Protein 2M28 (pdb70)

Solvent-accessible surface area: 5384 Å² total; per-residue (Å²): 223,144,177,42,70,161,129,23,109,85,23,8,115,111,35,8,144,69,189,59,30,130,1,43,49,55,24,26,124,112,13,7,31,87,116,120,54,111,76,87,103,31,107,80,17,78,117,101,21,170,118,38,15,90,98,52,78,28,31,2,52,61,109,4,9,32,129,54,59,74,106,99

Radius of gyration: 11.99 Å; Cα contacts (8 Å, |Δi|>4): 67; chains: 1; bounding box: 36×27×20 Å

Organism: Mus musculus (NCBI:txid10090)

Foldseek 3Di:
DDADCVVVCCQQVQLDDDPDQKHALVSCQVRVCVPVVDHDDRVVSVVVQVVQDPPPPRIHHSVSSCVVVRPD

Sequence (72 aa):
HMLGVRELRIAFREFDKDRDGRITVAELRQAAPALLGEPLEGTELDEMLREMDLNGDGTIDFDEFVMMLSTGHMLGVRELRIAFREFDKDRDGRITVAELRQAAPALLGEPLEGTELDEMLREMDLNGDGTIDFDEFVMMLSTGHMLGVRELRIAFREFDKDRDGRITVAELRQAAPALLGEPLEGTELDEMLREMDLNGDGTIDFDEFVMMLSTGHMLGVRELRIAFREFDKDRDGRITVAELRQAAPALLGEPLEGTELDEMLREMDLNGDGTIDFDEFVMMLSTGHMLGVRELRIAFREFDKDRDGRITVAELRQAAPALLGEPLEGTELDEMLREMDLNGDGTIDFDEFVMMLSTGHMLGVRELRIAFREFDKDRDGRITVAELRQAAPALLGEPLEGTELDEMLREMDLNGDGTIDFDEFVMMLSTGHMLGVRELRIAFREFDKDRDGRITVAELRQAAPALLGEPLEGTELDEMLREMDLNGDGTIDFDEFVMMLSTGHMLGVRELRIAFREFDKDRDGRITVAELRQAAPALLGEPLEGTELDEMLREMDLNGDGTIDFDEFVMMLSTGHMLGVRELRIAFREFDKDRDGRITVAELRQAAPALLGEPLEGTELDEMLREMDLNGDGTIDFDEFVMMLSTGHMLGVRELRIAFREFDKDRDGRITVAELRQAAPALLGEPLEGTELDEMLREMDLNGDGTIDFDEFVMMLSTGHMLGVRELRIAFREFDKDRDGRITVAELRQAAPALLGEPLEGTELDEMLREMDLNGDGTIDFDEFVMMLSTGHMLGVRELRIAFREFDKDRDGRITVAELRQAAPALLGEPLEGTELDEMLREMDLNGDGTIDFDEFVMMLSTGHMLGVRELRIAFREFDKDRDGRITVAELRQAAPALLGEPLEGTELDEMLREMDLNGDGTIDFDEFVMMLSTGHMLGVRELRIAFREFDKDRDGRITVAELRQAAPALLGEPLEGTELDEMLREMDLNGDGTIDFDEFVMMLSTG

Nearest PDB structures (foldseek):
  2m28-assembly1_A  TM=8.956E-01  e=2.758E-10  Mus musculus
  3ox6-assembly4_D  TM=8.435E-01  e=1.858E-05  Homo sapiens
  2k7d-assembly1_A  TM=7.863E-01  e=5.226E-05  Homo sapiens
  1hqv-assembly1_A  TM=7.745E-01  e=6.662E-03  Mus musculus
  5jjg-assembly1_A-2  TM=7.472E-01  e=5.854E-03  Mus musculus

Structure (mmCIF, N/CA/C/O backbone):
data_2M28
#
_entry.id   2M28
#
_cell.length_a   1.000
_cell.length_b   1.000
_cell.length_c   1.000
_cell.angle_alpha   90.00
_cell.angle_beta   90.00
_cell.angle_gamma   90.00
#
_symmetry.space_group_name_H-M   'P 1'
#
loop_
_entity.id
_entity.type
_entity.pdbx_description
1 polymer 'Calcium-binding protein 4'
2 non-polymer 'CALCIUM ION'
#
loop_
_atom_site.group_PDB
_atom_site.id
_atom_site.type_symbol
_atom_site.label_atom_id
_atom_site.label_alt_id
_atom_site.label_comp_id
_atom_site.label_asym_id
_atom_site.label_entity_id
_atom_site.label_seq_id
_atom_site.pdbx_PDB_ins_code
_atom_site.Cartn_x
_atom_site.Cartn_y
_atom_site.Cartn_z
_atom_site.occupancy
_atom_site.B_iso_or_equiv
_atom_site.auth_seq_id
_atom_site.auth_comp_id
_atom_site.auth_asym_id
_atom_site.auth_atom_id
_atom_site.pdbx_PDB_model_num
ATOM 1 N N . HIS A 1 100 ? 11.413 14.596 30.174 1.00 0.00 200 HIS A N 1
ATOM 2 C CA . HIS A 1 100 ? 10.908 15.973 29.959 1.00 0.00 200 HIS A CA 1
ATOM 3 C C . HIS A 1 100 ? 9.405 16.042 30.200 1.00 0.00 200 HIS A C 1
ATOM 4 O O . HIS A 1 100 ? 8.839 15.186 30.852 1.00 0.00 200 HIS A O 1
ATOM 18 N N . MET A 1 101 ? 8.786 17.061 29.670 1.00 0.00 201 MET A N 1
ATOM 19 C CA . MET A 1 101 ? 7.322 17.200 29.858 1.00 0.00 201 MET A CA 1
ATOM 20 C C . MET A 1 101 ? 6.568 16.312 28.878 1.00 0.00 201 MET A C 1
ATOM 21 O O . MET A 1 101 ? 6.743 16.416 27.681 1.00 0.00 201 MET A O 1
ATOM 35 N N . LEU A 1 102 ? 5.740 15.452 29.404 1.00 0.00 202 LEU A N 1
ATOM 36 C CA . LEU A 1 102 ? 4.969 14.550 28.518 1.00 0.00 202 LEU A CA 1
ATOM 37 C C . LEU A 1 102 ? 3.795 15.284 27.881 1.00 0.00 202 LEU A C 1
ATOM 38 O O . LEU A 1 102 ? 3.369 14.947 26.793 1.00 0.00 202 LEU A O 1
ATOM 54 N N . GLY A 1 103 ? 3.288 16.277 28.566 1.00 0.00 203 GLY A N 1
ATOM 55 C CA . GLY A 1 103 ? 2.137 17.035 27.996 1.00 0.00 203 GLY A CA 1
ATOM 56 C C . GLY A 1 103 ? 1.377 17.792 29.090 1.00 0.00 203 GLY A C 1
ATOM 57 O O . GLY A 1 103 ? 0.511 18.594 28.799 1.00 0.00 203 GLY A O 1
ATOM 61 N N . VAL A 1 104 ? 1.708 17.528 30.326 1.00 0.00 204 VAL A N 1
ATOM 62 C CA . VAL A 1 104 ? 1.001 18.236 31.423 1.00 0.00 204 VAL A CA 1
ATOM 63 C C . VAL A 1 104 ? 1.288 19.729 31.373 1.00 0.00 204 VAL A C 1
ATOM 64 O O . VAL A 1 104 ? 0.625 20.515 32.018 1.00 0.00 204 VAL A O 1
ATOM 77 N N . ARG A 1 105 ? 2.276 20.094 30.607 1.00 0.00 205 ARG A N 1
ATOM 78 C CA . ARG A 1 105 ? 2.619 21.531 30.503 1.00 0.00 205 ARG A CA 1
ATOM 79 C C . ARG A 1 105 ? 1.371 22.370 30.288 1.00 0.00 205 ARG A C 1
ATOM 80 O O . ARG A 1 105 ? 1.027 23.193 31.113 1.00 0.00 205 ARG A O 1
ATOM 101 N N . GLU A 1 106 ? 0.713 22.154 29.187 1.00 0.00 206 GLU A N 1
ATOM 102 C CA . GLU A 1 106 ? -0.511 22.939 28.917 1.00 0.00 206 GLU A CA 1
ATOM 103 C C . GLU A 1 106 ? -1.521 22.752 30.038 1.00 0.00 206 GLU A C 1
ATOM 104 O O . GLU A 1 106 ? -2.116 23.703 30.504 1.00 0.00 206 GLU A O 1
ATOM 116 N N . LEU A 1 107 ? -1.700 21.531 30.453 1.00 0.00 207 LEU A N 1
ATOM 117 C CA . LEU A 1 107 ? -2.667 21.273 31.543 1.00 0.00 207 LEU A CA 1
ATOM 118 C C . LEU A 1 107 ? -2.337 22.128 32.741 1.00 0.00 207 LEU A C 1
ATOM 119 O O . LEU A 1 107 ? -3.216 22.656 33.390 1.00 0.00 207 LEU A O 1
ATOM 135 N N . ARG A 1 108 ? -1.076 22.254 33.020 1.00 0.00 208 ARG A N 1
ATOM 136 C CA . ARG A 1 108 ? -0.691 23.071 34.172 1.00 0.00 208 ARG A CA 1
ATOM 137 C C . ARG A 1 108 ? -0.999 24.532 33.910 1.00 0.00 208 ARG A C 1
ATOM 138 O O . ARG A 1 108 ? -1.805 25.134 34.585 1.00 0.00 208 ARG A O 1
ATOM 159 N N . ILE A 1 109 ? -0.377 25.062 32.907 1.00 0.00 209 ILE A N 1
ATOM 160 C CA . ILE A 1 109 ? -0.606 26.480 32.569 1.00 0.00 209 ILE A CA 1
ATOM 161 C C . ILE A 1 109 ? -2.080 26.876 32.640 1.00 0.00 209 ILE A C 1
ATOM 162 O O . ILE A 1 109 ? -2.397 27.966 33.068 1.00 0.00 209 ILE A O 1
ATOM 178 N N . ALA A 1 110 ? -2.961 25.996 32.240 1.00 0.00 210 ALA A N 1
ATOM 179 C CA . ALA A 1 110 ? -4.403 26.363 32.296 1.00 0.00 210 ALA A CA 1
ATOM 180 C C . ALA A 1 110 ? -4.964 26.300 33.719 1.00 0.00 210 ALA A C 1
ATOM 181 O O . ALA A 1 110 ? -5.597 27.229 34.176 1.00 0.00 210 ALA A O 1
ATOM 188 N N . PHE A 1 111 ? -4.741 25.215 34.391 1.00 0.00 211 PHE A N 1
ATOM 189 C CA . PHE A 1 111 ? -5.259 25.110 35.764 1.00 0.00 211 PHE A CA 1
ATOM 190 C C . PHE A 1 111 ? -4.632 26.173 36.613 1.00 0.00 211 PHE A C 1
ATOM 191 O O . PHE A 1 111 ? -5.305 26.957 37.252 1.00 0.00 211 PHE A O 1
ATOM 208 N N . ARG A 1 112 ? -3.343 26.177 36.604 1.00 0.00 212 ARG A N 1
ATOM 209 C CA . ARG A 1 112 ? -2.615 27.169 37.395 1.00 0.00 212 ARG A CA 1
ATOM 210 C C . ARG A 1 112 ? -2.990 28.601 36.987 1.00 0.00 212 ARG A C 1
ATOM 211 O O . ARG A 1 112 ? -2.859 29.519 37.771 1.00 0.00 212 ARG A O 1
ATOM 232 N N . GLU A 1 113 ? -3.447 28.769 35.768 1.00 0.00 213 GLU A N 1
ATOM 233 C CA . GLU A 1 113 ? -3.825 30.142 35.319 1.00 0.00 213 GLU A CA 1
ATOM 234 C C . GLU A 1 113 ? -5.056 30.652 36.057 1.00 0.00 213 GLU A C 1
ATOM 235 O O . GLU A 1 113 ? -4.997 31.657 36.739 1.00 0.00 213 GLU A O 1
ATOM 247 N N . PHE A 1 114 ? -6.149 29.958 35.913 1.00 0.00 214 PHE A N 1
ATOM 248 C CA . PHE A 1 114 ? -7.381 30.404 36.606 1.00 0.00 214 PHE A CA 1
ATOM 249 C C . PHE A 1 114 ? -7.227 30.292 38.126 1.00 0.00 214 PHE A C 1
ATOM 250 O O . PHE A 1 114 ? -8.014 30.841 38.869 1.00 0.00 214 PHE A O 1
ATOM 267 N N . ASP A 1 115 ? -6.210 29.588 38.564 1.00 0.00 215 ASP A N 1
ATOM 268 C CA . ASP A 1 115 ? -6.005 29.440 40.034 1.00 0.00 215 ASP A CA 1
ATOM 269 C C . ASP A 1 115 ? -5.164 30.582 40.588 1.00 0.00 215 ASP A C 1
ATOM 270 O O . ASP A 1 115 ? -4.041 30.787 40.171 1.00 0.00 215 ASP A O 1
ATOM 279 N N . LYS A 1 116 ? -5.725 31.302 41.527 1.00 0.00 216 LYS A N 1
ATOM 280 C CA . LYS A 1 116 ? -4.986 32.437 42.133 1.00 0.00 216 LYS A CA 1
ATOM 281 C C . LYS A 1 116 ? -4.458 32.071 43.509 1.00 0.00 216 LYS A C 1
ATOM 282 O O . LYS A 1 116 ? -4.356 32.909 44.383 1.00 0.00 216 LYS A O 1
ATOM 301 N N . ASP A 1 117 ? -4.128 30.835 43.682 1.00 0.00 217 ASP A N 1
ATOM 302 C CA . ASP A 1 117 ? -3.605 30.406 45.000 1.00 0.00 217 ASP A CA 1
ATOM 303 C C . ASP A 1 117 ? -2.792 29.146 44.868 1.00 0.00 217 ASP A C 1
ATOM 304 O O . ASP A 1 117 ? -2.285 28.616 45.836 1.00 0.00 217 ASP A O 1
ATOM 313 N N . ARG A 1 118 ? -2.681 28.694 43.669 1.00 0.00 218 ARG A N 1
ATOM 314 C CA . ARG A 1 118 ? -1.902 27.462 43.416 1.00 0.00 218 ARG A CA 1
ATOM 315 C C . ARG A 1 118 ? -2.223 26.410 44.441 1.00 0.00 218 ARG A C 1
ATOM 316 O O . ARG A 1 118 ? -1.418 25.551 44.747 1.00 0.00 218 ARG A O 1
ATOM 337 N N . ASP A 1 119 ? -3.392 26.504 44.951 1.00 0.00 219 ASP A N 1
ATOM 338 C CA . ASP A 1 119 ? -3.833 25.531 45.971 1.00 0.00 219 ASP A CA 1
ATOM 339 C C . ASP A 1 119 ? -4.281 24.259 45.290 1.00 0.00 219 ASP A C 1
ATOM 340 O O . ASP A 1 119 ? -4.334 23.206 45.894 1.00 0.00 219 ASP A O 1
ATOM 349 N N . GLY A 1 120 ? -4.603 24.385 44.031 1.00 0.00 220 GLY A N 1
ATOM 350 C CA . GLY A 1 120 ? -5.053 23.202 43.268 1.00 0.00 220 GLY A CA 1
ATOM 351 C C . GLY A 1 120 ? -6.583 23.113 43.221 1.00 0.00 220 GLY A C 1
ATOM 352 O O . GLY A 1 120 ? -7.140 22.034 43.255 1.00 0.00 220 GLY A O 1
ATOM 356 N N . ARG A 1 121 ? -7.233 24.245 43.141 1.00 0.00 221 ARG A N 1
ATOM 357 C CA . ARG A 1 121 ? -8.720 24.222 43.091 1.00 0.00 221 ARG A CA 1
ATOM 358 C C . ARG A 1 121 ? -9.266 25.465 42.403 1.00 0.00 221 ARG A C 1
ATOM 359 O O . ARG A 1 121 ? -9.044 26.569 42.858 1.00 0.00 221 ARG A O 1
ATOM 380 N N . ILE A 1 122 ? -9.982 25.259 41.316 1.00 0.00 222 ILE A N 1
ATOM 381 C CA . ILE A 1 122 ? -10.558 26.418 40.579 1.00 0.00 222 ILE A CA 1
ATOM 382 C C . ILE A 1 122 ? -12.073 26.432 40.731 1.00 0.00 222 ILE A C 1
ATOM 383 O O . ILE A 1 122 ? -12.794 25.865 39.933 1.00 0.00 222 ILE A O 1
ATOM 399 N N . THR A 1 123 ? -12.527 27.078 41.758 1.00 0.00 223 THR A N 1
ATOM 400 C CA . THR A 1 123 ? -13.984 27.145 41.985 1.00 0.00 223 THR A CA 1
ATOM 401 C C . THR A 1 123 ? -14.628 28.096 41.020 1.00 0.00 223 THR A C 1
ATOM 402 O O . THR A 1 123 ? -13.971 28.954 40.461 1.00 0.00 223 THR A O 1
ATOM 413 N N . VAL A 1 124 ? -15.902 27.902 40.815 1.00 0.00 224 VAL A N 1
ATOM 414 C CA . VAL A 1 124 ? -16.638 28.780 39.890 1.00 0.00 224 VAL A CA 1
ATOM 415 C C . VAL A 1 124 ? -16.172 30.189 40.069 1.00 0.00 224 VAL A C 1
ATOM 416 O O . VAL A 1 124 ? -16.246 31.004 39.177 1.00 0.00 224 VAL A O 1
ATOM 429 N N . ALA A 1 125 ? -15.692 30.440 41.238 1.00 0.00 225 ALA A N 1
ATOM 430 C CA . ALA A 1 125 ? -15.195 31.800 41.552 1.00 0.00 225 ALA A CA 1
ATOM 431 C C . ALA A 1 125 ? -13.928 32.102 40.761 1.00 0.00 225 ALA A C 1
ATOM 432 O O . ALA A 1 125 ? -13.826 33.123 40.108 1.00 0.00 225 ALA A O 1
ATOM 439 N N . GLU A 1 126 ? -12.983 31.206 40.830 1.00 0.00 226 GLU A N 1
ATOM 440 C CA . GLU A 1 126 ? -11.721 31.426 40.088 1.00 0.00 226 GLU A CA 1
ATOM 441 C C . GLU A 1 126 ? -11.974 31.405 38.597 1.00 0.00 226 GLU A C 1
ATOM 442 O O . GLU A 1 126 ? -11.435 32.207 37.859 1.00 0.00 226 GLU A O 1
ATOM 454 N N . LEU A 1 127 ? -12.798 30.493 38.174 1.00 0.00 227 LEU A N 1
ATOM 455 C CA . LEU A 1 127 ? -13.098 30.408 36.736 1.00 0.00 227 LEU A CA 1
ATOM 456 C C . LEU A 1 127 ? -13.730 31.702 36.251 1.00 0.00 227 LEU A C 1
ATOM 457 O O . LEU A 1 127 ? -13.496 32.132 35.140 1.00 0.00 227 LEU A O 1
ATOM 473 N N . ARG A 1 128 ? -14.519 32.303 37.096 1.00 0.00 228 ARG A N 1
ATOM 474 C CA . ARG A 1 128 ? -15.173 33.567 36.703 1.00 0.00 228 ARG A CA 1
ATOM 475 C C . ARG A 1 128 ? -14.198 34.717 36.772 1.00 0.00 228 ARG A C 1
ATOM 476 O O . ARG A 1 128 ? -14.411 35.751 36.179 1.00 0.00 228 ARG A O 1
ATOM 497 N N . GLN A 1 129 ? -13.144 34.523 37.506 1.00 0.00 229 GLN A N 1
ATOM 498 C CA . GLN A 1 129 ? -12.145 35.591 37.624 1.00 0.00 229 GLN A CA 1
ATOM 499 C C . GLN A 1 129 ? -11.089 35.383 36.576 1.00 0.00 229 GLN A C 1
ATOM 500 O O . GLN A 1 129 ? -10.196 36.191 36.409 1.00 0.00 229 GLN A O 1
ATOM 514 N N . ALA A 1 130 ? -11.216 34.275 35.887 1.00 0.00 230 ALA A N 1
ATOM 515 C CA . ALA A 1 130 ? -10.230 33.946 34.819 1.00 0.00 230 ALA A CA 1
ATOM 516 C C . ALA A 1 130 ? -10.900 33.690 33.487 1.00 0.00 230 ALA A C 1
ATOM 517 O O . ALA A 1 130 ? -10.247 33.643 32.467 1.00 0.00 230 ALA A O 1
ATOM 524 N N . ALA A 1 131 ? -12.179 33.528 33.508 1.00 0.00 231 ALA A N 1
ATOM 525 C CA . ALA A 1 131 ? -12.873 33.272 32.245 1.00 0.00 231 ALA A CA 1
ATOM 526 C C . ALA A 1 131 ? -13.165 34.551 31.423 1.00 0.00 231 ALA A C 1
ATOM 527 O O . ALA A 1 131 ? -13.256 34.495 30.213 1.00 0.00 231 ALA A O 1
ATOM 534 N N . PRO A 1 132 ? -13.325 35.676 32.090 1.00 0.00 232 PRO A N 1
ATOM 535 C CA . PRO A 1 132 ? -13.602 36.926 31.393 1.00 0.00 232 PRO A CA 1
ATOM 536 C C . PRO A 1 132 ? -12.404 37.367 30.560 1.00 0.00 232 PRO A C 1
ATOM 537 O O . PRO A 1 132 ? -12.550 37.781 29.426 1.00 0.00 232 PRO A O 1
ATOM 548 N N . ALA A 1 133 ? -11.236 37.265 31.137 1.00 0.00 233 ALA A N 1
ATOM 549 C CA . ALA A 1 133 ? -10.022 37.671 30.391 1.00 0.00 233 ALA A CA 1
ATOM 550 C C . ALA A 1 133 ? -9.941 36.936 29.060 1.00 0.00 233 ALA A C 1
ATOM 551 O O . ALA A 1 133 ? -9.322 37.406 28.126 1.00 0.00 233 ALA A O 1
ATOM 558 N N . LEU A 1 134 ? -10.568 35.788 28.996 1.00 0.00 234 LEU A N 1
ATOM 559 C CA . LEU A 1 134 ? -10.535 35.017 27.732 1.00 0.00 234 LEU A CA 1
ATOM 560 C C . LEU A 1 134 ? -11.336 35.740 26.651 1.00 0.00 234 LEU A C 1
ATOM 561 O O . LEU A 1 134 ? -11.182 35.473 25.476 1.00 0.00 234 LEU A O 1
ATOM 577 N N . LEU A 1 135 ? -12.185 36.641 27.076 1.00 0.00 235 LEU A N 1
ATOM 578 C CA . LEU A 1 135 ? -13.009 37.395 26.094 1.00 0.00 235 LEU A CA 1
ATOM 579 C C . LEU A 1 135 ? -13.233 38.815 26.558 1.00 0.00 235 LEU A C 1
ATOM 580 O O . LEU A 1 135 ? -14.165 39.471 26.137 1.00 0.00 235 LEU A O 1
ATOM 596 N N . GLY A 1 136 ? -12.377 39.272 27.419 1.00 0.00 236 GLY A N 1
ATOM 597 C CA . GLY A 1 136 ? -12.528 40.656 27.924 1.00 0.00 236 GLY A CA 1
ATOM 598 C C . GLY A 1 136 ? -13.880 40.827 28.616 1.00 0.00 236 GLY A C 1
ATOM 599 O O . GLY A 1 136 ? -14.118 41.824 29.270 1.00 0.00 236 GLY A O 1
ATOM 603 N N . GLU A 1 137 ? -14.750 39.849 28.459 1.00 0.00 237 GLU A N 1
ATOM 604 C CA . GLU A 1 137 ? -16.082 39.964 29.114 1.00 0.00 237 GLU A CA 1
ATOM 605 C C . GLU A 1 137 ? -16.651 38.569 29.520 1.00 0.00 237 GLU A C 1
ATOM 606 O O . GLU A 1 137 ? -16.486 37.598 28.808 1.00 0.00 237 GLU A O 1
ATOM 618 N N . PRO A 1 138 ? -17.324 38.517 30.682 1.00 0.00 238 PRO A N 1
ATOM 619 C CA . PRO A 1 138 ? -17.914 37.281 31.193 1.00 0.00 238 PRO A CA 1
ATOM 620 C C . PRO A 1 138 ? -19.041 36.789 30.313 1.00 0.00 238 PRO A C 1
ATOM 621 O O . PRO A 1 138 ? -20.145 37.297 30.365 1.00 0.00 238 PRO A O 1
ATOM 632 N N . LEU A 1 139 ? -18.724 35.829 29.519 1.00 0.00 239 LEU A N 1
ATOM 633 C CA . LEU A 1 139 ? -19.734 35.237 28.592 1.00 0.00 239 LEU A CA 1
ATOM 634 C C . LEU A 1 139 ? -21.139 35.275 29.206 1.00 0.00 239 LEU A C 1
ATOM 635 O O . LEU A 1 139 ? -21.972 36.064 28.807 1.00 0.00 239 LEU A O 1
ATOM 651 N N . GLU A 1 140 ? -21.370 34.416 30.167 1.00 0.00 240 GLU A N 1
ATOM 652 C CA . GLU A 1 140 ? -22.706 34.385 30.822 1.00 0.00 240 GLU A CA 1
ATOM 653 C C . GLU A 1 140 ? -22.611 33.749 32.213 1.00 0.00 240 GLU A C 1
ATOM 654 O O . GLU A 1 140 ? -21.549 33.325 32.629 1.00 0.00 240 GLU A O 1
ATOM 666 N N . GLY A 1 141 ? -23.722 33.700 32.907 1.00 0.00 241 GLY A N 1
ATOM 667 C CA . GLY A 1 141 ? -23.708 33.094 34.280 1.00 0.00 241 GLY A CA 1
ATOM 668 C C . GLY A 1 141 ? -24.071 31.606 34.210 1.00 0.00 241 GLY A C 1
ATOM 669 O O . GLY A 1 141 ? -23.322 30.753 34.660 1.00 0.00 241 GLY A O 1
ATOM 673 N N . THR A 1 142 ? -25.217 31.319 33.665 1.00 0.00 242 THR A N 1
ATOM 674 C CA . THR A 1 142 ? -25.620 29.903 33.569 1.00 0.00 242 THR A CA 1
ATOM 675 C C . THR A 1 142 ? -24.744 29.195 32.575 1.00 0.00 242 THR A C 1
ATOM 676 O O . THR A 1 142 ? -24.743 27.986 32.482 1.00 0.00 242 THR A O 1
ATOM 687 N N . GLU A 1 143 ? -24.000 29.965 31.863 1.00 0.00 243 GLU A N 1
ATOM 688 C CA . GLU A 1 143 ? -23.099 29.377 30.856 1.00 0.00 243 GLU A CA 1
ATOM 689 C C . GLU A 1 143 ? -21.913 28.798 31.577 1.00 0.00 243 GLU A C 1
ATOM 690 O O . GLU A 1 143 ? -21.275 27.869 31.119 1.00 0.00 243 GLU A O 1
ATOM 702 N N . LEU A 1 144 ? -21.652 29.372 32.716 1.00 0.00 244 LEU A N 1
ATOM 703 C CA . LEU A 1 144 ? -20.528 28.916 33.539 1.00 0.00 244 LEU A CA 1
ATOM 704 C C . LEU A 1 144 ? -20.923 27.660 34.271 1.00 0.00 244 LEU A C 1
ATOM 705 O O . LEU A 1 144 ? -20.453 26.580 33.968 1.00 0.00 244 LEU A O 1
ATOM 721 N N . ASP A 1 145 ? -21.788 27.835 35.241 1.00 0.00 245 ASP A N 1
ATOM 722 C CA . ASP A 1 145 ? -22.252 26.663 36.033 1.00 0.00 245 ASP A CA 1
ATOM 723 C C . ASP A 1 145 ? -22.489 25.475 35.117 1.00 0.00 245 ASP A C 1
ATOM 724 O O . ASP A 1 145 ? -22.255 24.342 35.487 1.00 0.00 245 ASP A O 1
ATOM 733 N N . GLU A 1 146 ? -22.966 25.753 33.935 1.00 0.00 246 GLU A N 1
ATOM 734 C CA . GLU A 1 146 ? -23.221 24.653 32.987 1.00 0.00 246 GLU A CA 1
ATOM 735 C C . GLU A 1 146 ? -21.908 23.974 32.632 1.00 0.00 246 GLU A C 1
ATOM 736 O O . GLU A 1 146 ? -21.730 22.796 32.873 1.00 0.00 246 GLU A O 1
ATOM 748 N N . MET A 1 147 ? -21.003 24.730 32.063 1.00 0.00 247 MET A N 1
ATOM 749 C CA . MET A 1 147 ? -19.703 24.136 31.694 1.00 0.00 247 MET A CA 1
ATOM 750 C C . MET A 1 147 ? -19.066 23.506 32.924 1.00 0.00 247 MET A C 1
ATOM 751 O O . MET A 1 147 ? -18.446 22.465 32.844 1.00 0.00 247 MET A O 1
ATOM 765 N N . LEU A 1 148 ? -19.231 24.161 34.044 1.00 0.00 248 LEU A N 1
ATOM 766 C CA . LEU A 1 148 ? -18.652 23.625 35.297 1.00 0.00 248 LEU A CA 1
ATOM 767 C C . LEU A 1 148 ? -19.195 22.226 35.541 1.00 0.00 248 LEU A C 1
ATOM 768 O O . LEU A 1 148 ? -18.448 21.291 35.742 1.00 0.00 248 LEU A O 1
ATOM 784 N N . ARG A 1 149 ? -20.494 22.111 35.517 1.00 0.00 249 ARG A N 1
ATOM 785 C CA . ARG A 1 149 ? -21.113 20.786 35.744 1.00 0.00 249 ARG A CA 1
ATOM 786 C C . ARG A 1 149 ? -20.538 19.760 34.773 1.00 0.00 249 ARG A C 1
ATOM 787 O O . ARG A 1 149 ? -20.497 18.581 35.059 1.00 0.00 249 ARG A O 1
ATOM 808 N N . GLU A 1 150 ? -20.094 20.236 33.639 1.00 0.00 250 GLU A N 1
ATOM 809 C CA . GLU A 1 150 ? -19.519 19.312 32.633 1.00 0.00 250 GLU A CA 1
ATOM 810 C C . GLU A 1 150 ? -18.021 19.098 32.850 1.00 0.00 250 GLU A C 1
ATOM 811 O O . GLU A 1 150 ? -17.461 18.132 32.368 1.00 0.00 250 GLU A O 1
ATOM 823 N N . MET A 1 151 ? -17.397 19.992 33.570 1.00 0.00 251 MET A N 1
ATOM 824 C CA . MET A 1 151 ? -15.947 19.836 33.811 1.00 0.00 251 MET A CA 1
ATOM 825 C C . MET A 1 151 ? -15.695 19.054 35.090 1.00 0.00 251 MET A C 1
ATOM 826 O O . MET A 1 151 ? -14.565 18.793 35.449 1.00 0.00 251 MET A O 1
ATOM 840 N N . ASP A 1 152 ? -16.762 18.693 35.755 1.00 0.00 252 ASP A N 1
ATOM 841 C CA . ASP A 1 152 ? -16.622 17.926 37.018 1.00 0.00 252 ASP A CA 1
ATOM 842 C C . ASP A 1 152 ? -16.864 16.442 36.778 1.00 0.00 252 ASP A C 1
ATOM 843 O O . ASP A 1 152 ? -17.644 16.076 35.919 1.00 0.00 252 ASP A O 1
ATOM 852 N N . LEU A 1 153 ? -16.201 15.612 37.558 1.00 0.00 253 LEU A N 1
ATOM 853 C CA . LEU A 1 153 ? -16.372 14.151 37.398 1.00 0.00 253 LEU A CA 1
ATOM 854 C C . LEU A 1 153 ? -17.028 13.604 38.631 1.00 0.00 253 LEU A C 1
ATOM 855 O O . LEU A 1 153 ? -17.253 12.415 38.749 1.00 0.00 253 LEU A O 1
ATOM 871 N N . ASN A 1 154 ? -17.321 14.497 39.548 1.00 0.00 254 ASN A N 1
ATOM 872 C CA . ASN A 1 154 ? -17.966 14.077 40.797 1.00 0.00 254 ASN A CA 1
ATOM 873 C C . ASN A 1 154 ? -19.092 15.029 41.162 1.00 0.00 254 ASN A C 1
ATOM 874 O O . ASN A 1 154 ? -19.759 14.852 42.162 1.00 0.00 254 ASN A O 1
ATOM 885 N N . GLY A 1 155 ? -19.286 16.026 40.341 1.00 0.00 255 GLY A N 1
ATOM 886 C CA . GLY A 1 155 ? -20.367 17.003 40.625 1.00 0.00 255 GLY A CA 1
ATOM 887 C C . GLY A 1 155 ? -20.192 17.597 42.014 1.00 0.00 255 GLY A C 1
ATOM 888 O O . GLY A 1 155 ? -21.063 17.476 42.854 1.00 0.00 255 GLY A O 1
ATOM 892 N N . ASP A 1 156 ? -19.063 18.234 42.225 1.00 0.00 256 ASP A N 1
ATOM 893 C CA . ASP A 1 156 ? -18.800 18.849 43.548 1.00 0.00 256 ASP A CA 1
ATOM 894 C C . ASP A 1 156 ? -18.813 20.349 43.405 1.00 0.00 256 ASP A C 1
ATOM 895 O O . ASP A 1 156 ? -19.022 21.072 44.359 1.00 0.00 256 ASP A O 1
ATOM 904 N N . GLY A 1 157 ? -18.584 20.792 42.202 1.00 0.00 257 GLY A N 1
ATOM 905 C CA . GLY A 1 157 ? -18.577 22.241 41.949 1.00 0.00 257 GLY A CA 1
ATOM 906 C C . GLY A 1 157 ? -17.167 22.838 42.061 1.00 0.00 257 GLY A C 1
ATOM 907 O O . GLY A 1 157 ? -17.006 23.973 42.465 1.00 0.00 257 GLY A O 1
ATOM 911 N N . THR A 1 158 ? -16.178 22.069 41.705 1.00 0.00 258 THR A N 1
ATOM 912 C CA . THR A 1 158 ? -14.798 22.579 41.785 1.00 0.00 258 THR A CA 1
ATOM 913 C C . THR A 1 158 ? -13.907 21.801 40.847 1.00 0.00 258 THR A C 1
ATOM 914 O O . THR A 1 158 ? -14.173 20.654 40.556 1.00 0.00 258 THR A O 1
ATOM 925 N N . ILE A 1 159 ? -12.857 22.433 40.395 1.00 0.00 259 ILE A N 1
ATOM 926 C CA . ILE A 1 159 ? -11.937 21.741 39.469 1.00 0.00 259 ILE A CA 1
ATOM 927 C C . ILE A 1 159 ? -10.641 21.339 40.141 1.00 0.00 259 ILE A C 1
ATOM 928 O O . ILE A 1 159 ? -9.987 22.139 40.772 1.00 0.00 259 ILE A O 1
ATOM 944 N N . ASP A 1 160 ? -10.304 20.096 39.977 1.00 0.00 260 ASP A N 1
ATOM 945 C CA . ASP A 1 160 ? -9.060 19.566 40.572 1.00 0.00 260 ASP A CA 1
ATOM 946 C C . ASP A 1 160 ? -8.185 19.062 39.438 1.00 0.00 260 ASP A C 1
ATOM 947 O O . ASP A 1 160 ? -8.697 18.555 38.468 1.00 0.00 260 ASP A O 1
ATOM 956 N N . PHE A 1 161 ? -6.892 19.212 39.549 1.00 0.00 261 PHE A N 1
ATOM 957 C CA . PHE A 1 161 ? -6.031 18.720 38.438 1.00 0.00 261 PHE A CA 1
ATOM 958 C C . PHE A 1 161 ? -6.476 17.340 37.997 1.00 0.00 261 PHE A C 1
ATOM 959 O O . PHE A 1 161 ? -6.470 17.032 36.828 1.00 0.00 261 PHE A O 1
ATOM 976 N N . ASP A 1 162 ? -6.869 16.534 38.939 1.00 0.00 262 ASP A N 1
ATOM 977 C CA . ASP A 1 162 ? -7.319 15.174 38.578 1.00 0.00 262 ASP A CA 1
ATOM 978 C C . ASP A 1 162 ? -8.600 15.256 37.761 1.00 0.00 262 ASP A C 1
ATOM 979 O O . ASP A 1 162 ? -8.858 14.427 36.909 1.00 0.00 262 ASP A O 1
ATOM 988 N N . GLU A 1 163 ? -9.370 16.279 38.025 1.00 0.00 263 GLU A N 1
ATOM 989 C CA . GLU A 1 163 ? -10.634 16.455 37.292 1.00 0.00 263 GLU A CA 1
ATOM 990 C C . GLU A 1 163 ? -10.367 17.219 36.017 1.00 0.00 263 GLU A C 1
ATOM 991 O O . GLU A 1 163 ? -10.833 16.867 34.949 1.00 0.00 263 GLU A O 1
ATOM 1003 N N . PHE A 1 164 ? -9.608 18.253 36.167 1.00 0.00 264 PHE A N 1
ATOM 1004 C CA . PHE A 1 164 ? -9.257 19.094 35.018 1.00 0.00 264 PHE A CA 1
ATOM 1005 C C . PHE A 1 164 ? -8.474 18.289 33.996 1.00 0.00 264 PHE A C 1
ATOM 1006 O O . PHE A 1 164 ? -8.707 18.384 32.813 1.00 0.00 264 PHE A O 1
ATOM 1023 N N . VAL A 1 165 ? -7.556 17.501 34.484 1.00 0.00 265 VAL A N 1
ATOM 1024 C CA . VAL A 1 165 ? -6.738 16.676 33.565 1.00 0.00 265 VAL A CA 1
ATOM 1025 C C . VAL A 1 165 ? -7.573 15.595 32.894 1.00 0.00 265 VAL A C 1
ATOM 1026 O O . VAL A 1 165 ? -7.652 15.538 31.685 1.00 0.00 265 VAL A O 1
ATOM 1039 N N . MET A 1 166 ? -8.187 14.758 33.687 1.00 0.00 266 MET A N 1
ATOM 1040 C CA . MET A 1 166 ? -9.018 13.675 33.096 1.00 0.00 266 MET A CA 1
ATOM 1041 C C . MET A 1 166 ? -9.872 14.199 31.946 1.00 0.00 266 MET A C 1
ATOM 1042 O O . MET A 1 166 ? -10.097 13.508 30.975 1.00 0.00 266 MET A O 1
ATOM 1056 N N . MET A 1 167 ? -10.335 15.408 32.078 1.00 0.00 267 MET A N 1
ATOM 1057 C CA . MET A 1 167 ? -11.169 15.990 31.008 1.00 0.00 267 MET A CA 1
ATOM 1058 C C . MET A 1 167 ? -10.325 16.405 29.798 1.00 0.00 267 MET A C 1
ATOM 1059 O O . MET A 1 167 ? -10.513 15.910 28.706 1.00 0.00 267 MET A O 1
ATOM 1073 N N . LEU A 1 168 ? -9.412 17.303 30.025 1.00 0.00 268 LEU A N 1
ATOM 1074 C CA . LEU A 1 168 ? -8.537 17.777 28.911 1.00 0.00 268 LEU A CA 1
ATOM 1075 C C . LEU A 1 168 ? -7.663 16.667 28.367 1.00 0.00 268 LEU A C 1
ATOM 1076 O O . LEU A 1 168 ? -7.507 16.525 27.170 1.00 0.00 268 LEU A O 1
ATOM 1092 N N . SER A 1 169 ? -7.101 15.911 29.254 1.00 0.00 269 SER A N 1
ATOM 1093 C CA . SER A 1 169 ? -6.220 14.792 28.815 1.00 0.00 269 SER A CA 1
ATOM 1094 C C . SER A 1 169 ? -6.789 14.063 27.596 1.00 0.00 269 SER A C 1
ATOM 1095 O O . SER A 1 169 ? -6.063 13.408 26.875 1.00 0.00 269 SER A O 1
ATOM 1103 N N . THR A 1 170 ? -8.078 14.186 27.392 1.00 0.00 270 THR A N 1
ATOM 1104 C CA . THR A 1 170 ? -8.706 13.504 26.222 1.00 0.00 270 THR A CA 1
ATOM 1105 C C . THR A 1 170 ? -9.716 14.416 25.546 1.00 0.00 270 THR A C 1
ATOM 1106 O O . THR A 1 170 ? -9.835 14.428 24.338 1.00 0.00 270 THR A O 1
ATOM 1117 N N . GLY A 1 171 ? -10.426 15.167 26.339 1.00 0.00 271 GLY A N 1
ATOM 1118 C CA . GLY A 1 171 ? -11.438 16.091 25.758 1.00 0.00 271 GLY A CA 1
ATOM 1119 C C . GLY A 1 171 ? -12.460 15.310 24.927 1.00 0.00 271 GLY A C 1
ATOM 1120 O O . GLY A 1 171 ? -13.141 14.497 25.530 1.00 0.00 271 GLY A O 1
ATOM 1127 N N . HIS A 1 100 ? 2.724 6.893 27.015 1.00 0.00 200 HIS A N 2
ATOM 1128 C CA . HIS A 1 100 ? 2.159 8.159 27.538 1.00 0.00 200 HIS A CA 2
ATOM 1129 C C . HIS A 1 100 ? 1.718 9.069 26.395 1.00 0.00 200 HIS A C 2
ATOM 1130 O O . HIS A 1 100 ? 0.830 8.728 25.639 1.00 0.00 200 HIS A O 2
ATOM 1144 N N . MET A 1 101 ? 2.347 10.210 26.286 1.00 0.00 201 MET A N 2
ATOM 1145 C CA . MET A 1 101 ? 1.971 11.147 25.196 1.00 0.00 201 MET A CA 2
ATOM 1146 C C . MET A 1 101 ? 2.947 12.317 25.117 1.00 0.00 201 MET A C 2
ATOM 1147 O O . MET A 1 101 ? 3.833 12.330 24.283 1.00 0.00 201 MET A O 2
ATOM 1161 N N . LEU A 1 102 ? 2.769 13.283 25.985 1.00 0.00 202 LEU A N 2
ATOM 1162 C CA . LEU A 1 102 ? 3.679 14.458 25.971 1.00 0.00 202 LEU A CA 2
ATOM 1163 C C . LEU A 1 102 ? 3.958 14.944 27.387 1.00 0.00 202 LEU A C 2
ATOM 1164 O O . LEU A 1 102 ? 4.930 14.554 28.000 1.00 0.00 202 LEU A O 2
ATOM 1180 N N . GLY A 1 103 ? 3.098 15.792 27.882 1.00 0.00 203 GLY A N 2
ATOM 1181 C CA . GLY A 1 103 ? 3.299 16.316 29.262 1.00 0.00 203 GLY A CA 2
ATOM 1182 C C . GLY A 1 103 ? 2.073 17.115 29.713 1.00 0.00 203 GLY A C 2
ATOM 1183 O O . GLY A 1 103 ? 1.319 17.612 28.901 1.00 0.00 203 GLY A O 2
ATOM 1187 N N . VAL A 1 104 ? 1.902 17.223 31.002 1.00 0.00 204 VAL A N 2
ATOM 1188 C CA . VAL A 1 104 ? 0.736 17.982 31.522 1.00 0.00 204 VAL A CA 2
ATOM 1189 C C . VAL A 1 104 ? 1.072 19.461 31.672 1.00 0.00 204 VAL A C 2
ATOM 1190 O O . VAL A 1 104 ? 0.194 20.283 31.832 1.00 0.00 204 VAL A O 2
ATOM 1203 N N . ARG A 1 105 ? 2.342 19.770 31.616 1.00 0.00 205 ARG A N 2
ATOM 1204 C CA . ARG A 1 105 ? 2.762 21.193 31.753 1.00 0.00 205 ARG A CA 2
ATOM 1205 C C . ARG A 1 105 ? 1.772 22.122 31.063 1.00 0.00 205 ARG A C 2
ATOM 1206 O O . ARG A 1 105 ? 1.585 23.251 31.475 1.00 0.00 205 ARG A O 2
ATOM 1227 N N . GLU A 1 106 ? 1.150 21.632 30.024 1.00 0.00 206 GLU A N 2
ATOM 1228 C CA . GLU A 1 106 ? 0.173 22.480 29.307 1.00 0.00 206 GLU A CA 2
ATOM 1229 C C . GLU A 1 106 ? -1.070 22.678 30.162 1.00 0.00 206 GLU A C 2
ATOM 1230 O O . GLU A 1 106 ? -1.407 23.788 30.523 1.00 0.00 206 GLU A O 2
ATOM 1242 N N . LEU A 1 107 ? -1.733 21.598 30.472 1.00 0.00 207 LEU A N 2
ATOM 1243 C CA . LEU A 1 107 ? -2.951 21.725 31.306 1.00 0.00 207 LEU A CA 2
ATOM 1244 C C . LEU A 1 107 ? -2.624 22.510 32.561 1.00 0.00 207 LEU A C 2
ATOM 1245 O O . LEU A 1 107 ? -3.459 23.205 33.103 1.00 0.00 207 LEU A O 2
ATOM 1261 N N . ARG A 1 108 ? -1.402 22.381 33.002 1.00 0.00 208 ARG A N 2
ATOM 1262 C CA . ARG A 1 108 ? -0.988 23.106 34.214 1.00 0.00 208 ARG A CA 2
ATOM 1263 C C . ARG A 1 108 ? -1.082 24.603 33.983 1.00 0.00 208 ARG A C 2
ATOM 1264 O O . ARG A 1 108 ? -1.542 25.336 34.830 1.00 0.00 208 ARG A O 2
ATOM 1285 N N . ILE A 1 109 ? -0.671 25.027 32.829 1.00 0.00 209 ILE A N 2
ATOM 1286 C CA . ILE A 1 109 ? -0.733 26.471 32.532 1.00 0.00 209 ILE A CA 2
ATOM 1287 C C . ILE A 1 109 ? -2.165 26.984 32.569 1.00 0.00 209 ILE A C 2
ATOM 1288 O O . ILE A 1 109 ? -2.445 27.971 33.204 1.00 0.00 209 ILE A O 2
ATOM 1304 N N . ALA A 1 110 ? -3.052 26.295 31.899 1.00 0.00 210 ALA A N 2
ATOM 1305 C CA . ALA A 1 110 ? -4.477 26.749 31.894 1.00 0.00 210 ALA A CA 2
ATOM 1306 C C . ALA A 1 110 ? -5.113 26.654 33.285 1.00 0.00 210 ALA A C 2
ATOM 1307 O O . ALA A 1 110 ? -5.862 27.525 33.682 1.00 0.00 210 ALA A O 2
ATOM 1314 N N . PHE A 1 111 ? -4.809 25.604 33.998 1.00 0.00 211 PHE A N 2
ATOM 1315 C CA . PHE A 1 111 ? -5.381 25.451 35.339 1.00 0.00 211 PHE A CA 2
ATOM 1316 C C . PHE A 1 111 ? -4.839 26.534 36.229 1.00 0.00 211 PHE A C 2
ATOM 1317 O O . PHE A 1 111 ? -5.566 27.370 36.730 1.00 0.00 211 PHE A O 2
ATOM 1334 N N . ARG A 1 112 ? -3.561 26.495 36.406 1.00 0.00 212 ARG A N 2
ATOM 1335 C CA . ARG A 1 112 ? -2.908 27.502 37.256 1.00 0.00 212 ARG A CA 2
ATOM 1336 C C . ARG A 1 112 ? -3.192 28.926 36.770 1.00 0.00 212 ARG A C 2
ATOM 1337 O O . ARG A 1 112 ? -3.038 29.874 37.514 1.00 0.00 212 ARG A O 2
ATOM 1358 N N . GLU A 1 113 ? -3.597 29.057 35.530 1.00 0.00 213 GLU A N 2
ATOM 1359 C CA . GLU A 1 113 ? -3.885 30.397 35.007 1.00 0.00 213 GLU A CA 2
ATOM 1360 C C . GLU A 1 113 ? -5.286 30.835 35.410 1.00 0.00 213 GLU A C 2
ATOM 1361 O O . GLU A 1 113 ? -5.527 32.002 35.642 1.00 0.00 213 GLU A O 2
ATOM 1373 N N . PHE A 1 114 ? -6.191 29.893 35.488 1.00 0.00 214 PHE A N 2
ATOM 1374 C CA . PHE A 1 114 ? -7.566 30.255 35.876 1.00 0.00 214 PHE A CA 2
ATOM 1375 C C . PHE A 1 114 ? -7.618 30.515 37.368 1.00 0.00 214 PHE A C 2
ATOM 1376 O O . PHE A 1 114 ? -8.520 31.167 37.858 1.00 0.00 214 PHE A O 2
ATOM 1393 N N . ASP A 1 115 ? -6.635 29.994 38.057 1.00 0.00 215 ASP A N 2
ATOM 1394 C CA . ASP A 1 115 ? -6.575 30.181 39.523 1.00 0.00 215 ASP A CA 2
ATOM 1395 C C . ASP A 1 115 ? -5.434 31.130 39.883 1.00 0.00 215 ASP A C 2
ATOM 1396 O O . ASP A 1 115 ? -4.300 30.719 40.034 1.00 0.00 215 ASP A O 2
ATOM 1405 N N . LYS A 1 116 ? -5.753 32.390 40.008 1.00 0.00 216 LYS A N 2
ATOM 1406 C CA . LYS A 1 116 ? -4.695 33.374 40.355 1.00 0.00 216 LYS A CA 2
ATOM 1407 C C . LYS A 1 116 ? -4.446 33.390 41.846 1.00 0.00 216 LYS A C 2
ATOM 1408 O O . LYS A 1 116 ? -3.654 34.166 42.342 1.00 0.00 216 LYS A O 2
ATOM 1427 N N . ASP A 1 117 ? -5.125 32.526 42.519 1.00 0.00 217 ASP A N 2
ATOM 1428 C CA . ASP A 1 117 ? -4.970 32.439 43.991 1.00 0.00 217 ASP A CA 2
ATOM 1429 C C . ASP A 1 117 ? -4.074 31.269 44.343 1.00 0.00 217 ASP A C 2
ATOM 1430 O O . ASP A 1 117 ? -3.652 31.107 45.470 1.00 0.00 217 ASP A O 2
ATOM 1439 N N . ARG A 1 118 ? -3.806 30.489 43.355 1.00 0.00 218 ARG A N 2
ATOM 1440 C CA . ARG A 1 118 ? -2.940 29.305 43.550 1.00 0.00 218 ARG A CA 2
ATOM 1441 C C . ARG A 1 118 ? -3.326 28.520 44.784 1.00 0.00 218 ARG A C 2
ATOM 1442 O O . ARG A 1 118 ? -2.534 28.322 45.684 1.00 0.00 218 ARG A O 2
ATOM 1463 N N . ASP A 1 119 ? -4.527 28.090 44.792 1.00 0.00 219 ASP A N 2
ATOM 1464 C CA . ASP A 1 119 ? -5.027 27.301 45.949 1.00 0.00 219 ASP A CA 2
ATOM 1465 C C . ASP A 1 119 ? -4.983 25.821 45.626 1.00 0.00 219 ASP A C 2
ATOM 1466 O O . ASP A 1 119 ? -4.915 24.989 46.511 1.00 0.00 219 ASP A O 2
ATOM 1475 N N . GLY A 1 120 ? -5.029 25.519 44.353 1.00 0.00 220 GLY A N 2
ATOM 1476 C CA . GLY A 1 120 ? -4.994 24.092 43.927 1.00 0.00 220 GLY A CA 2
ATOM 1477 C C . GLY A 1 120 ? -6.391 23.635 43.509 1.00 0.00 220 GLY A C 2
ATOM 1478 O O . GLY A 1 120 ? -6.619 22.467 43.263 1.00 0.00 220 GLY A O 2
ATOM 1482 N N . ARG A 1 121 ? -7.297 24.571 43.441 1.00 0.00 221 ARG A N 2
ATOM 1483 C CA . ARG A 1 121 ? -8.680 24.221 43.044 1.00 0.00 221 ARG A CA 2
ATOM 1484 C C . ARG A 1 121 ? -9.372 25.415 42.394 1.00 0.00 221 ARG A C 2
ATOM 1485 O O . ARG A 1 121 ? -9.509 26.464 43.002 1.00 0.00 221 ARG A O 2
ATOM 1506 N N . ILE A 1 122 ? -9.793 25.243 41.166 1.00 0.00 222 ILE A N 2
ATOM 1507 C CA . ILE A 1 122 ? -10.476 26.364 40.476 1.00 0.00 222 ILE A CA 2
ATOM 1508 C C . ILE A 1 122 ? -11.976 26.299 40.727 1.00 0.00 222 ILE A C 2
ATOM 1509 O O . ILE A 1 122 ? -12.685 25.525 40.114 1.00 0.00 222 ILE A O 2
ATOM 1525 N N . THR A 1 123 ? -12.428 27.106 41.636 1.00 0.00 223 THR A N 2
ATOM 1526 C CA . THR A 1 123 ? -13.872 27.113 41.947 1.00 0.00 223 THR A CA 2
ATOM 1527 C C . THR A 1 123 ? -14.604 28.058 41.044 1.00 0.00 223 THR A C 2
ATOM 1528 O O . THR A 1 123 ? -14.009 28.925 40.440 1.00 0.00 223 THR A O 2
ATOM 1539 N N . VAL A 1 124 ? -15.885 27.857 40.947 1.00 0.00 224 VAL A N 2
ATOM 1540 C CA . VAL A 1 124 ? -16.696 28.735 40.088 1.00 0.00 224 VAL A CA 2
ATOM 1541 C C . VAL A 1 124 ? -16.248 30.145 40.266 1.00 0.00 224 VAL A C 2
ATOM 1542 O O . VAL A 1 124 ? -16.366 30.967 39.387 1.00 0.00 224 VAL A O 2
ATOM 1555 N N . ALA A 1 125 ? -15.729 30.392 41.414 1.00 0.00 225 ALA A N 2
ATOM 1556 C CA . ALA A 1 125 ? -15.244 31.755 41.715 1.00 0.00 225 ALA A CA 2
ATOM 1557 C C . ALA A 1 125 ? -13.976 32.037 40.938 1.00 0.00 225 ALA A C 2
ATOM 1558 O O . ALA A 1 125 ? -13.823 33.080 40.342 1.00 0.00 225 ALA A O 2
ATOM 1565 N N . GLU A 1 126 ? -13.090 31.097 40.952 1.00 0.00 226 GLU A N 2
ATOM 1566 C CA . GLU A 1 126 ? -11.826 31.279 40.224 1.00 0.00 226 GLU A CA 2
ATOM 1567 C C . GLU A 1 126 ? -12.093 31.356 38.723 1.00 0.00 226 GLU A C 2
ATOM 1568 O O . GLU A 1 126 ? -11.617 32.247 38.050 1.00 0.00 226 GLU A O 2
ATOM 1580 N N . LEU A 1 127 ? -12.881 30.432 38.235 1.00 0.00 227 LEU A N 2
ATOM 1581 C CA . LEU A 1 127 ? -13.196 30.426 36.783 1.00 0.00 227 LEU A CA 2
ATOM 1582 C C . LEU A 1 127 ? -13.960 31.684 36.376 1.00 0.00 227 LEU A C 2
ATOM 1583 O O . LEU A 1 127 ? -13.811 32.176 35.277 1.00 0.00 227 LEU A O 2
ATOM 1599 N N . ARG A 1 128 ? -14.755 32.187 37.276 1.00 0.00 228 ARG A N 2
ATOM 1600 C CA . ARG A 1 128 ? -15.539 33.410 36.960 1.00 0.00 228 ARG A CA 2
ATOM 1601 C C . ARG A 1 128 ? -14.661 34.642 36.911 1.00 0.00 228 ARG A C 2
ATOM 1602 O O . ARG A 1 128 ? -14.965 35.593 36.219 1.00 0.00 228 ARG A O 2
ATOM 1623 N N . GLN A 1 129 ? -13.590 34.613 37.646 1.00 0.00 229 GLN A N 2
ATOM 1624 C CA . GLN A 1 129 ? -12.686 35.777 37.650 1.00 0.00 229 GLN A CA 2
ATOM 1625 C C . GLN A 1 129 ? -11.589 35.557 36.654 1.00 0.00 229 GLN A C 2
ATOM 1626 O O . GLN A 1 129 ? -10.762 36.415 36.430 1.00 0.00 229 GLN A O 2
ATOM 1640 N N . ALA A 1 130 ? -11.618 34.395 36.057 1.00 0.00 230 ALA A N 2
ATOM 1641 C CA . ALA A 1 130 ? -10.577 34.054 35.042 1.00 0.00 230 ALA A CA 2
ATOM 1642 C C . ALA A 1 130 ? -11.179 33.754 33.693 1.00 0.00 230 ALA A C 2
ATOM 1643 O O . ALA A 1 130 ? -10.498 33.780 32.689 1.00 0.00 230 ALA A O 2
ATOM 1650 N N . ALA A 1 131 ? -12.438 33.476 33.684 1.00 0.00 231 ALA A N 2
ATOM 1651 C CA . ALA A 1 131 ? -13.076 33.170 32.409 1.00 0.00 231 ALA A CA 2
ATOM 1652 C C . ALA A 1 131 ? -13.312 34.414 31.533 1.00 0.00 231 ALA A C 2
ATOM 1653 O O . ALA A 1 131 ? -13.274 34.322 30.323 1.00 0.00 231 ALA A O 2
ATOM 1660 N N . PRO A 1 132 ? -13.555 35.563 32.149 1.00 0.00 232 PRO A N 2
ATOM 1661 C CA . PRO A 1 132 ? -13.789 36.779 31.382 1.00 0.00 232 PRO A CA 2
ATOM 1662 C C . PRO A 1 132 ? -12.560 37.152 30.562 1.00 0.00 232 PRO A C 2
ATOM 1663 O O . PRO A 1 132 ? -12.620 38.005 29.700 1.00 0.00 232 PRO A O 2
ATOM 1674 N N . ALA A 1 133 ? -11.464 36.495 30.849 1.00 0.00 233 ALA A N 2
ATOM 1675 C CA . ALA A 1 133 ? -10.215 36.785 30.106 1.00 0.00 233 ALA A CA 2
ATOM 1676 C C . ALA A 1 133 ? -9.988 35.769 28.983 1.00 0.00 233 ALA A C 2
ATOM 1677 O O . ALA A 1 133 ? -9.138 35.962 28.137 1.00 0.00 233 ALA A O 2
ATOM 1684 N N . LEU A 1 134 ? -10.752 34.704 28.992 1.00 0.00 234 LEU A N 2
ATOM 1685 C CA . LEU A 1 134 ? -10.578 33.681 27.926 1.00 0.00 234 LEU A CA 2
ATOM 1686 C C . LEU A 1 134 ? -11.284 34.087 26.636 1.00 0.00 234 LEU A C 2
ATOM 1687 O O . LEU A 1 134 ? -10.651 34.219 25.607 1.00 0.00 234 LEU A O 2
ATOM 1703 N N . LEU A 1 135 ? -12.592 34.273 26.714 1.00 0.00 235 LEU A N 2
ATOM 1704 C CA . LEU A 1 135 ? -13.354 34.670 25.490 1.00 0.00 235 LEU A CA 2
ATOM 1705 C C . LEU A 1 135 ? -14.178 35.936 25.719 1.00 0.00 235 LEU A C 2
ATOM 1706 O O . LEU A 1 135 ? -15.340 36.010 25.374 1.00 0.00 235 LEU A O 2
ATOM 1722 N N . GLY A 1 136 ? -13.543 36.924 26.277 1.00 0.00 236 GLY A N 2
ATOM 1723 C CA . GLY A 1 136 ? -14.260 38.201 26.540 1.00 0.00 236 GLY A CA 2
ATOM 1724 C C . GLY A 1 136 ? -15.627 37.928 27.152 1.00 0.00 236 GLY A C 2
ATOM 1725 O O . GLY A 1 136 ? -16.469 38.803 27.195 1.00 0.00 236 GLY A O 2
ATOM 1729 N N . GLU A 1 137 ? -15.826 36.710 27.593 1.00 0.00 237 GLU A N 2
ATOM 1730 C CA . GLU A 1 137 ? -17.142 36.357 28.213 1.00 0.00 237 GLU A CA 2
ATOM 1731 C C . GLU A 1 137 ? -17.697 37.541 29.054 1.00 0.00 237 GLU A C 2
ATOM 1732 O O . GLU A 1 137 ? -16.952 38.204 29.752 1.00 0.00 237 GLU A O 2
ATOM 1744 N N . PRO A 1 138 ? -19.008 37.784 28.966 1.00 0.00 238 PRO A N 2
ATOM 1745 C CA . PRO A 1 138 ? -19.636 38.872 29.710 1.00 0.00 238 PRO A CA 2
ATOM 1746 C C . PRO A 1 138 ? -19.615 38.616 31.230 1.00 0.00 238 PRO A C 2
ATOM 1747 O O . PRO A 1 138 ? -18.633 38.151 31.775 1.00 0.00 238 PRO A O 2
ATOM 1758 N N . LEU A 1 139 ? -20.703 38.932 31.869 1.00 0.00 239 LEU A N 2
ATOM 1759 C CA . LEU A 1 139 ? -20.806 38.735 33.336 1.00 0.00 239 LEU A CA 2
ATOM 1760 C C . LEU A 1 139 ? -21.571 37.468 33.666 1.00 0.00 239 LEU A C 2
ATOM 1761 O O . LEU A 1 139 ? -21.359 36.870 34.703 1.00 0.00 239 LEU A O 2
ATOM 1777 N N . GLU A 1 140 ? -22.471 37.105 32.778 1.00 0.00 240 GLU A N 2
ATOM 1778 C CA . GLU A 1 140 ? -23.296 35.872 32.986 1.00 0.00 240 GLU A CA 2
ATOM 1779 C C . GLU A 1 140 ? -22.558 34.807 33.790 1.00 0.00 240 GLU A C 2
ATOM 1780 O O . GLU A 1 140 ? -21.369 34.609 33.631 1.00 0.00 240 GLU A O 2
ATOM 1792 N N . GLY A 1 141 ? -23.296 34.135 34.641 1.00 0.00 241 GLY A N 2
ATOM 1793 C CA . GLY A 1 141 ? -22.681 33.068 35.484 1.00 0.00 241 GLY A CA 2
ATOM 1794 C C . GLY A 1 141 ? -23.234 31.700 35.104 1.00 0.00 241 GLY A C 2
ATOM 1795 O O . GLY A 1 141 ? -22.553 30.707 35.212 1.00 0.00 241 GLY A O 2
ATOM 1799 N N . THR A 1 142 ? -24.462 31.674 34.657 1.00 0.00 242 THR A N 2
ATOM 1800 C CA . THR A 1 142 ? -25.064 30.373 34.269 1.00 0.00 242 THR A CA 2
ATOM 1801 C C . THR A 1 142 ? -24.304 29.745 33.126 1.00 0.00 242 THR A C 2
ATOM 1802 O O . THR A 1 142 ? -24.502 28.592 32.791 1.00 0.00 242 THR A O 2
ATOM 1813 N N . GLU A 1 143 ? -23.432 30.499 32.572 1.00 0.00 243 GLU A N 2
ATOM 1814 C CA . GLU A 1 143 ? -22.635 29.978 31.442 1.00 0.00 243 GLU A CA 2
ATOM 1815 C C . GLU A 1 143 ? -21.512 29.138 31.987 1.00 0.00 243 GLU A C 2
ATOM 1816 O O . GLU A 1 143 ? -21.470 27.938 31.803 1.00 0.00 243 GLU A O 2
ATOM 1828 N N . LEU A 1 144 ? -20.623 29.790 32.653 1.00 0.00 244 LEU A N 2
ATOM 1829 C CA . LEU A 1 144 ? -19.478 29.083 33.241 1.00 0.00 244 LEU A CA 2
ATOM 1830 C C . LEU A 1 144 ? -19.960 28.036 34.239 1.00 0.00 244 LEU A C 2
ATOM 1831 O O . LEU A 1 144 ? -19.354 26.993 34.387 1.00 0.00 244 LEU A O 2
ATOM 1847 N N . ASP A 1 145 ? -21.047 28.333 34.916 1.00 0.00 245 ASP A N 2
ATOM 1848 C CA . ASP A 1 145 ? -21.569 27.353 35.907 1.00 0.00 245 ASP A CA 2
ATOM 1849 C C . ASP A 1 145 ? -21.966 26.061 35.214 1.00 0.00 245 ASP A C 2
ATOM 1850 O O . ASP A 1 145 ? -21.681 24.990 35.692 1.00 0.00 245 ASP A O 2
ATOM 1859 N N . GLU A 1 146 ? -22.636 26.174 34.104 1.00 0.00 246 GLU A N 2
ATOM 1860 C CA . GLU A 1 146 ? -23.037 24.939 33.400 1.00 0.00 246 GLU A CA 2
ATOM 1861 C C . GLU A 1 146 ? -21.802 24.166 32.977 1.00 0.00 246 GLU A C 2
ATOM 1862 O O . GLU A 1 146 ? -21.727 22.964 33.153 1.00 0.00 246 GLU A O 2
ATOM 1874 N N . MET A 1 147 ? -20.848 24.865 32.428 1.00 0.00 247 MET A N 2
ATOM 1875 C CA . MET A 1 147 ? -19.614 24.182 31.993 1.00 0.00 247 MET A CA 2
ATOM 1876 C C . MET A 1 147 ? -18.923 23.569 33.196 1.00 0.00 247 MET A C 2
ATOM 1877 O O . MET A 1 147 ? -18.396 22.477 33.126 1.00 0.00 247 MET A O 2
ATOM 1891 N N . LEU A 1 148 ? -18.938 24.290 34.287 1.00 0.00 248 LEU A N 2
ATOM 1892 C CA . LEU A 1 148 ? -18.290 23.774 35.510 1.00 0.00 248 LEU A CA 2
ATOM 1893 C C . LEU A 1 148 ? -18.803 22.377 35.810 1.00 0.00 248 LEU A C 2
ATOM 1894 O O . LEU A 1 148 ? -18.038 21.441 35.927 1.00 0.00 248 LEU A O 2
ATOM 1910 N N . ARG A 1 149 ? -20.097 22.262 35.930 1.00 0.00 249 ARG A N 2
ATOM 1911 C CA . ARG A 1 149 ? -20.684 20.935 36.221 1.00 0.00 249 ARG A CA 2
ATOM 1912 C C . ARG A 1 149 ? -20.171 19.905 35.226 1.00 0.00 249 ARG A C 2
ATOM 1913 O O . ARG A 1 149 ? -19.898 18.775 35.579 1.00 0.00 249 ARG A O 2
ATOM 1934 N N . GLU A 1 150 ? -20.048 20.318 33.992 1.00 0.00 250 GLU A N 2
ATOM 1935 C CA . GLU A 1 150 ? -19.555 19.383 32.953 1.00 0.00 250 GLU A CA 2
ATOM 1936 C C . GLU A 1 150 ? -18.081 19.053 33.168 1.00 0.00 250 GLU A C 2
ATOM 1937 O O . GLU A 1 150 ? -17.638 17.964 32.860 1.00 0.00 250 GLU A O 2
ATOM 1949 N N . MET A 1 151 ? -17.346 19.998 33.690 1.00 0.00 251 MET A N 2
ATOM 1950 C CA . MET A 1 151 ? -15.907 19.748 33.928 1.00 0.00 251 MET A CA 2
ATOM 1951 C C . MET A 1 151 ? -15.704 19.040 35.256 1.00 0.00 251 MET A C 2
ATOM 1952 O O . MET A 1 151 ? -14.790 18.254 35.415 1.00 0.00 251 MET A O 2
ATOM 1966 N N . ASP A 1 152 ? -16.565 19.333 36.189 1.00 0.00 252 ASP A N 2
ATOM 1967 C CA . ASP A 1 152 ? -16.449 18.694 37.515 1.00 0.00 252 ASP A CA 2
ATOM 1968 C C . ASP A 1 152 ? -16.562 17.178 37.398 1.00 0.00 252 ASP A C 2
ATOM 1969 O O . ASP A 1 152 ? -17.602 16.655 37.047 1.00 0.00 252 ASP A O 2
ATOM 1978 N N . LEU A 1 153 ? -15.483 16.504 37.701 1.00 0.00 253 LEU A N 2
ATOM 1979 C CA . LEU A 1 153 ? -15.480 15.023 37.621 1.00 0.00 253 LEU A CA 2
ATOM 1980 C C . LEU A 1 153 ? -15.514 14.439 39.017 1.00 0.00 253 LEU A C 2
ATOM 1981 O O . LEU A 1 153 ? -15.345 13.249 39.204 1.00 0.00 253 LEU A O 2
ATOM 1997 N N . ASN A 1 154 ? -15.732 15.304 39.975 1.00 0.00 254 ASN A N 2
ATOM 1998 C CA . ASN A 1 154 ? -15.788 14.869 41.376 1.00 0.00 254 ASN A CA 2
ATOM 1999 C C . ASN A 1 154 ? -17.194 15.100 41.895 1.00 0.00 254 ASN A C 2
ATOM 2000 O O . ASN A 1 154 ? -17.535 14.738 43.003 1.00 0.00 254 ASN A O 2
ATOM 2011 N N . GLY A 1 155 ? -17.986 15.708 41.055 1.00 0.00 255 GLY A N 2
ATOM 2012 C CA . GLY A 1 155 ? -19.389 15.997 41.427 1.00 0.00 255 GLY A CA 2
ATOM 2013 C C . GLY A 1 155 ? -19.475 16.810 42.715 1.00 0.00 255 GLY A C 2
ATOM 2014 O O . GLY A 1 155 ? -20.175 16.434 43.636 1.00 0.00 255 GLY A O 2
ATOM 2018 N N . ASP A 1 156 ? -18.761 17.909 42.761 1.00 0.00 256 ASP A N 2
ATOM 2019 C CA . ASP A 1 156 ? -18.798 18.753 43.985 1.00 0.00 256 ASP A CA 2
ATOM 2020 C C . ASP A 1 156 ? -18.875 20.225 43.617 1.00 0.00 256 ASP A C 2
ATOM 2021 O O . ASP A 1 156 ? -19.338 21.035 44.396 1.00 0.00 256 ASP A O 2
ATOM 2030 N N . GLY A 1 157 ? -18.421 20.548 42.429 1.00 0.00 257 GLY A N 2
ATOM 2031 C CA . GLY A 1 157 ? -18.461 21.963 41.988 1.00 0.00 257 GLY A CA 2
ATOM 2032 C C . GLY A 1 157 ? -17.081 22.626 42.075 1.00 0.00 257 GLY A C 2
ATOM 2033 O O . GLY A 1 157 ? -16.972 23.797 42.376 1.00 0.00 257 GLY A O 2
ATOM 2037 N N . THR A 1 158 ? -16.058 21.866 41.814 1.00 0.00 258 THR A N 2
ATOM 2038 C CA . THR A 1 158 ? -14.703 22.432 41.875 1.00 0.00 258 THR A CA 2
ATOM 2039 C C . THR A 1 158 ? -13.803 21.683 40.930 1.00 0.00 258 THR A C 2
ATOM 2040 O O . THR A 1 158 ? -13.974 20.491 40.724 1.00 0.00 258 THR A O 2
ATOM 2051 N N . ILE A 1 159 ? -12.851 22.381 40.379 1.00 0.00 259 ILE A N 2
ATOM 2052 C CA . ILE A 1 159 ? -11.930 21.720 39.438 1.00 0.00 259 ILE A CA 2
ATOM 2053 C C . ILE A 1 159 ? -10.621 21.339 40.074 1.00 0.00 259 ILE A C 2
ATOM 2054 O O . ILE A 1 159 ? -9.931 22.162 40.641 1.00 0.00 259 ILE A O 2
ATOM 2070 N N . ASP A 1 160 ? -10.310 20.086 39.956 1.00 0.00 260 ASP A N 2
ATOM 2071 C CA . ASP A 1 160 ? -9.056 19.570 40.521 1.00 0.00 260 ASP A CA 2
ATOM 2072 C C . ASP A 1 160 ? -8.254 19.002 39.375 1.00 0.00 260 ASP A C 2
ATOM 2073 O O . ASP A 1 160 ? -8.822 18.463 38.447 1.00 0.00 260 ASP A O 2
ATOM 2082 N N . PHE A 1 161 ? -6.965 19.144 39.431 1.00 0.00 261 PHE A N 2
ATOM 2083 C CA . PHE A 1 161 ? -6.133 18.604 38.325 1.00 0.00 261 PHE A CA 2
ATOM 2084 C C . PHE A 1 161 ? -6.663 17.271 37.838 1.00 0.00 261 PHE A C 2
ATOM 2085 O O . PHE A 1 161 ? -6.617 16.982 36.669 1.00 0.00 261 PHE A O 2
ATOM 2102 N N . ASP A 1 162 ? -7.176 16.490 38.733 1.00 0.00 262 ASP A N 2
ATOM 2103 C CA . ASP A 1 162 ? -7.707 15.179 38.314 1.00 0.00 262 ASP A CA 2
ATOM 2104 C C . ASP A 1 162 ? -8.893 15.359 37.371 1.00 0.00 262 ASP A C 2
ATOM 2105 O O . ASP A 1 162 ? -9.057 14.613 36.433 1.00 0.00 262 ASP A O 2
ATOM 2114 N N . GLU A 1 163 ? -9.697 16.355 37.635 1.00 0.00 263 GLU A N 2
ATOM 2115 C CA . GLU A 1 163 ? -10.872 16.593 36.759 1.00 0.00 263 GLU A CA 2
ATOM 2116 C C . GLU A 1 163 ? -10.437 17.355 35.527 1.00 0.00 263 GLU A C 2
ATOM 2117 O O . GLU A 1 163 ? -10.723 16.978 34.402 1.00 0.00 263 GLU A O 2
ATOM 2129 N N . PHE A 1 164 ? -9.734 18.408 35.778 1.00 0.00 264 PHE A N 2
ATOM 2130 C CA . PHE A 1 164 ? -9.238 19.254 34.686 1.00 0.00 264 PHE A CA 2
ATOM 2131 C C . PHE A 1 164 ? -8.340 18.481 33.711 1.00 0.00 264 PHE A C 2
ATOM 2132 O O . PHE A 1 164 ? -8.282 18.796 32.539 1.00 0.00 264 PHE A O 2
ATOM 2149 N N . VAL A 1 165 ? -7.655 17.485 34.214 1.00 0.00 265 VAL A N 2
ATOM 2150 C CA . VAL A 1 165 ? -6.756 16.689 33.330 1.00 0.00 265 VAL A CA 2
ATOM 2151 C C . VAL A 1 165 ? -7.477 15.540 32.627 1.00 0.00 265 VAL A C 2
ATOM 2152 O O . VAL A 1 165 ? -7.438 15.433 31.418 1.00 0.00 265 VAL A O 2
ATOM 2165 N N . MET A 1 166 ? -8.119 14.704 33.385 1.00 0.00 266 MET A N 2
ATOM 2166 C CA . MET A 1 166 ? -8.839 13.563 32.757 1.00 0.00 266 MET A CA 2
ATOM 2167 C C . MET A 1 166 ? -9.624 14.010 31.538 1.00 0.00 266 MET A C 2
ATOM 2168 O O . MET A 1 166 ? -9.551 13.395 30.491 1.00 0.00 266 MET A O 2
ATOM 2182 N N . MET A 1 167 ? -10.362 15.067 31.686 1.00 0.00 267 MET A N 2
ATOM 2183 C CA . MET A 1 167 ? -11.151 15.559 30.548 1.00 0.00 267 MET A CA 2
ATOM 2184 C C . MET A 1 167 ? -10.253 15.939 29.366 1.00 0.00 267 MET A C 2
ATOM 2185 O O . MET A 1 167 ? -10.446 15.468 28.263 1.00 0.00 267 MET A O 2
ATOM 2199 N N . LEU A 1 168 ? -9.293 16.783 29.620 1.00 0.00 268 LEU A N 2
ATOM 2200 C CA . LEU A 1 168 ? -8.373 17.206 28.522 1.00 0.00 268 LEU A CA 2
ATOM 2201 C C . LEU A 1 168 ? -7.454 16.072 28.102 1.00 0.00 268 LEU A C 2
ATOM 2202 O O . LEU A 1 168 ? -7.347 15.750 26.935 1.00 0.00 268 LEU A O 2
ATOM 2218 N N . SER A 1 169 ? -6.806 15.492 29.068 1.00 0.00 269 SER A N 2
ATOM 2219 C CA . SER A 1 169 ? -5.876 14.369 28.766 1.00 0.00 269 SER A CA 2
ATOM 2220 C C . SER A 1 169 ? -6.454 13.430 27.712 1.00 0.00 269 SER A C 2
ATOM 2221 O O . SER A 1 169 ? -5.747 12.969 26.838 1.00 0.00 269 SER A O 2
ATOM 2229 N N . THR A 1 170 ? -7.722 13.161 27.810 1.00 0.00 270 THR A N 2
ATOM 2230 C CA . THR A 1 170 ? -8.348 12.252 26.816 1.00 0.00 270 THR A CA 2
ATOM 2231 C C . THR A 1 170 ? -9.808 12.616 26.589 1.00 0.00 270 THR A C 2
ATOM 2232 O O . THR A 1 170 ? -10.145 13.267 25.621 1.00 0.00 270 THR A O 2
ATOM 2243 N N . GLY A 1 171 ? -10.649 12.186 27.485 1.00 0.00 271 GLY A N 2
ATOM 2244 C CA . GLY A 1 171 ? -12.099 12.499 27.336 1.00 0.00 271 GLY A CA 2
ATOM 2245 C C . GLY A 1 171 ? -12.749 12.674 28.708 1.00 0.00 271 GLY A C 2
ATOM 2246 O O . GLY A 1 171 ? -13.723 13.407 28.756 1.00 0.00 271 GLY A O 2
ATOM 2253 N N . HIS A 1 100 ? 5.127 9.052 29.924 1.00 0.00 200 HIS A N 3
ATOM 2254 C CA . HIS A 1 100 ? 6.054 10.197 30.105 1.00 0.00 200 HIS A CA 3
ATOM 2255 C C . HIS A 1 100 ? 5.356 11.357 30.810 1.00 0.00 200 HIS A C 3
ATOM 2256 O O . HIS A 1 100 ? 4.176 11.584 30.622 1.00 0.00 200 HIS A O 3
ATOM 2270 N N . MET A 1 101 ? 6.102 12.068 31.611 1.00 0.00 201 MET A N 3
ATOM 2271 C CA . MET A 1 101 ? 5.508 13.215 32.339 1.00 0.00 201 MET A CA 3
ATOM 2272 C C . MET A 1 101 ? 5.655 14.501 31.536 1.00 0.00 201 MET A C 3
ATOM 2273 O O . MET A 1 101 ? 5.495 15.585 32.063 1.00 0.00 201 MET A O 3
ATOM 2287 N N . LEU A 1 102 ? 5.958 14.355 30.273 1.00 0.00 202 LEU A N 3
ATOM 2288 C CA . LEU A 1 102 ? 6.121 15.556 29.412 1.00 0.00 202 LEU A CA 3
ATOM 2289 C C . LEU A 1 102 ? 4.848 15.835 28.617 1.00 0.00 202 LEU A C 3
ATOM 2290 O O . LEU A 1 102 ? 4.659 15.308 27.539 1.00 0.00 202 LEU A O 3
ATOM 2306 N N . GLY A 1 103 ? 3.999 16.663 29.166 1.00 0.00 203 GLY A N 3
ATOM 2307 C CA . GLY A 1 103 ? 2.727 16.993 28.457 1.00 0.00 203 GLY A CA 3
ATOM 2308 C C . GLY A 1 103 ? 1.824 17.837 29.361 1.00 0.00 203 GLY A C 3
ATOM 2309 O O . GLY A 1 103 ? 1.205 18.785 28.918 1.00 0.00 203 GLY A O 3
ATOM 2313 N N . VAL A 1 104 ? 1.770 17.472 30.613 1.00 0.00 204 VAL A N 3
ATOM 2314 C CA . VAL A 1 104 ? 0.922 18.230 31.564 1.00 0.00 204 VAL A CA 3
ATOM 2315 C C . VAL A 1 104 ? 1.171 19.734 31.434 1.00 0.00 204 VAL A C 3
ATOM 2316 O O . VAL A 1 104 ? 0.445 20.539 31.981 1.00 0.00 204 VAL A O 3
ATOM 2329 N N . ARG A 1 105 ? 2.200 20.078 30.713 1.00 0.00 205 ARG A N 3
ATOM 2330 C CA . ARG A 1 105 ? 2.524 21.518 30.527 1.00 0.00 205 ARG A CA 3
ATOM 2331 C C . ARG A 1 105 ? 1.265 22.356 30.289 1.00 0.00 205 ARG A C 3
ATOM 2332 O O . ARG A 1 105 ? 0.904 23.179 31.106 1.00 0.00 205 ARG A O 3
ATOM 2353 N N . GLU A 1 106 ? 0.619 22.128 29.177 1.00 0.00 206 GLU A N 3
ATOM 2354 C CA . GLU A 1 106 ? -0.614 22.906 28.877 1.00 0.00 206 GLU A CA 3
ATOM 2355 C C . GLU A 1 106 ? -1.559 22.918 30.070 1.00 0.00 206 GLU A C 3
ATOM 2356 O O . GLU A 1 106 ? -2.058 23.954 30.460 1.00 0.00 206 GLU A O 3
ATOM 2368 N N . LEU A 1 107 ? -1.786 21.768 30.624 1.00 0.00 207 LEU A N 3
ATOM 2369 C CA . LEU A 1 107 ? -2.694 21.686 31.790 1.00 0.00 207 LEU A CA 3
ATOM 2370 C C . LEU A 1 107 ? -2.164 22.519 32.944 1.00 0.00 207 LEU A C 3
ATOM 2371 O O . LEU A 1 107 ? -2.900 23.217 33.603 1.00 0.00 207 LEU A O 3
ATOM 2387 N N . ARG A 1 108 ? -0.902 22.440 33.164 1.00 0.00 208 ARG A N 3
ATOM 2388 C CA . ARG A 1 108 ? -0.326 23.218 34.268 1.00 0.00 208 ARG A CA 3
ATOM 2389 C C . ARG A 1 108 ? -0.443 24.713 34.029 1.00 0.00 208 ARG A C 3
ATOM 2390 O O . ARG A 1 108 ? -0.457 25.479 34.958 1.00 0.00 208 ARG A O 3
ATOM 2411 N N . ILE A 1 109 ? -0.555 25.102 32.795 1.00 0.00 209 ILE A N 3
ATOM 2412 C CA . ILE A 1 109 ? -0.669 26.555 32.502 1.00 0.00 209 ILE A CA 3
ATOM 2413 C C . ILE A 1 109 ? -2.074 27.104 32.744 1.00 0.00 209 ILE A C 3
ATOM 2414 O O . ILE A 1 109 ? -2.237 28.125 33.386 1.00 0.00 209 ILE A O 3
ATOM 2430 N N . ALA A 1 110 ? -3.064 26.425 32.242 1.00 0.00 210 ALA A N 3
ATOM 2431 C CA . ALA A 1 110 ? -4.453 26.921 32.444 1.00 0.00 210 ALA A CA 3
ATOM 2432 C C . ALA A 1 110 ? -4.971 26.684 33.867 1.00 0.00 210 ALA A C 3
ATOM 2433 O O . ALA A 1 110 ? -5.855 27.391 34.323 1.00 0.00 210 ALA A O 3
ATOM 2440 N N . PHE A 1 111 ? -4.412 25.725 34.564 1.00 0.00 211 PHE A N 3
ATOM 2441 C CA . PHE A 1 111 ? -4.887 25.479 35.925 1.00 0.00 211 PHE A CA 3
ATOM 2442 C C . PHE A 1 111 ? -4.276 26.494 36.843 1.00 0.00 211 PHE A C 3
ATOM 2443 O O . PHE A 1 111 ? -4.966 27.224 37.526 1.00 0.00 211 PHE A O 3
ATOM 2460 N N . ARG A 1 112 ? -2.982 26.525 36.848 1.00 0.00 212 ARG A N 3
ATOM 2461 C CA . ARG A 1 112 ? -2.297 27.482 37.710 1.00 0.00 212 ARG A CA 3
ATOM 2462 C C . ARG A 1 112 ? -2.685 28.904 37.342 1.00 0.00 212 ARG A C 3
ATOM 2463 O O . ARG A 1 112 ? -2.566 29.810 38.140 1.00 0.00 212 ARG A O 3
ATOM 2484 N N . GLU A 1 113 ? -3.139 29.074 36.133 1.00 0.00 213 GLU A N 3
ATOM 2485 C CA . GLU A 1 113 ? -3.541 30.425 35.698 1.00 0.00 213 GLU A CA 3
ATOM 2486 C C . GLU A 1 113 ? -4.788 30.866 36.429 1.00 0.00 213 GLU A C 3
ATOM 2487 O O . GLU A 1 113 ? -4.826 31.926 37.022 1.00 0.00 213 GLU A O 3
ATOM 2499 N N . PHE A 1 114 ? -5.793 30.041 36.377 1.00 0.00 214 PHE A N 3
ATOM 2500 C CA . PHE A 1 114 ? -7.053 30.398 37.066 1.00 0.00 214 PHE A CA 3
ATOM 2501 C C . PHE A 1 114 ? -6.909 30.275 38.587 1.00 0.00 214 PHE A C 3
ATOM 2502 O O . PHE A 1 114 ? -7.749 30.758 39.319 1.00 0.00 214 PHE A O 3
ATOM 2519 N N . ASP A 1 115 ? -5.847 29.625 39.043 1.00 0.00 215 ASP A N 3
ATOM 2520 C CA . ASP A 1 115 ? -5.660 29.478 40.527 1.00 0.00 215 ASP A CA 3
ATOM 2521 C C . ASP A 1 115 ? -4.214 29.724 40.966 1.00 0.00 215 ASP A C 3
ATOM 2522 O O . ASP A 1 115 ? -3.290 29.117 40.464 1.00 0.00 215 ASP A O 3
ATOM 2531 N N . LYS A 1 116 ? -4.065 30.617 41.907 1.00 0.00 216 LYS A N 3
ATOM 2532 C CA . LYS A 1 116 ? -2.715 30.951 42.429 1.00 0.00 216 LYS A CA 3
ATOM 2533 C C . LYS A 1 116 ? -2.863 31.650 43.762 1.00 0.00 216 LYS A C 3
ATOM 2534 O O . LYS A 1 116 ? -2.273 32.682 44.019 1.00 0.00 216 LYS A O 3
ATOM 2553 N N . ASP A 1 117 ? -3.635 31.032 44.583 1.00 0.00 217 ASP A N 3
ATOM 2554 C CA . ASP A 1 117 ? -3.904 31.558 45.924 1.00 0.00 217 ASP A CA 3
ATOM 2555 C C . ASP A 1 117 ? -3.622 30.482 46.937 1.00 0.00 217 ASP A C 3
ATOM 2556 O O . ASP A 1 117 ? -4.126 30.499 48.045 1.00 0.00 217 ASP A O 3
ATOM 2565 N N . ARG A 1 118 ? -2.822 29.545 46.525 1.00 0.00 218 ARG A N 3
ATOM 2566 C CA . ARG A 1 118 ? -2.469 28.439 47.428 1.00 0.00 218 ARG A CA 3
ATOM 2567 C C . ARG A 1 118 ? -3.683 27.606 47.788 1.00 0.00 218 ARG A C 3
ATOM 2568 O O . ARG A 1 118 ? -3.776 27.071 48.874 1.00 0.00 218 ARG A O 3
ATOM 2589 N N . ASP A 1 119 ? -4.584 27.515 46.871 1.00 0.00 219 ASP A N 3
ATOM 2590 C CA . ASP A 1 119 ? -5.810 26.724 47.118 1.00 0.00 219 ASP A CA 3
ATOM 2591 C C . ASP A 1 119 ? -5.668 25.323 46.536 1.00 0.00 219 ASP A C 3
ATOM 2592 O O . ASP A 1 119 ? -5.823 24.341 47.234 1.00 0.00 219 ASP A O 3
ATOM 2601 N N . GLY A 1 120 ? -5.371 25.256 45.264 1.00 0.00 220 GLY A N 3
ATOM 2602 C CA . GLY A 1 120 ? -5.214 23.925 44.623 1.00 0.00 220 GLY A CA 3
ATOM 2603 C C . GLY A 1 120 ? -6.534 23.492 43.989 1.00 0.00 220 GLY A C 3
ATOM 2604 O O . GLY A 1 120 ? -6.660 22.388 43.493 1.00 0.00 220 GLY A O 3
ATOM 2608 N N . ARG A 1 121 ? -7.494 24.374 44.025 1.00 0.00 221 ARG A N 3
ATOM 2609 C CA . ARG A 1 121 ? -8.814 24.054 43.436 1.00 0.00 221 ARG A CA 3
ATOM 2610 C C . ARG A 1 121 ? -9.408 25.289 42.769 1.00 0.00 221 ARG A C 3
ATOM 2611 O O . ARG A 1 121 ? -9.560 26.323 43.396 1.00 0.00 221 ARG A O 3
ATOM 2632 N N . ILE A 1 122 ? -9.721 25.170 41.503 1.00 0.00 222 ILE A N 3
ATOM 2633 C CA . ILE A 1 122 ? -10.303 26.332 40.790 1.00 0.00 222 ILE A CA 3
ATOM 2634 C C . ILE A 1 122 ? -11.818 26.360 40.959 1.00 0.00 222 ILE A C 3
ATOM 2635 O O . ILE A 1 122 ? -12.553 25.783 40.180 1.00 0.00 222 ILE A O 3
ATOM 2651 N N . THR A 1 123 ? -12.254 27.023 41.988 1.00 0.00 223 THR A N 3
ATOM 2652 C CA . THR A 1 123 ? -13.707 27.109 42.242 1.00 0.00 223 THR A CA 3
ATOM 2653 C C . THR A 1 123 ? -14.376 27.968 41.206 1.00 0.00 223 THR A C 3
ATOM 2654 O O . THR A 1 123 ? -13.755 28.838 40.628 1.00 0.00 223 THR A O 3
ATOM 2665 N N . VAL A 1 124 ? -15.632 27.679 40.965 1.00 0.00 224 VAL A N 3
ATOM 2666 C CA . VAL A 1 124 ? -16.392 28.461 39.970 1.00 0.00 224 VAL A CA 3
ATOM 2667 C C . VAL A 1 124 ? -15.999 29.899 40.063 1.00 0.00 224 VAL A C 3
ATOM 2668 O O . VAL A 1 124 ? -16.064 30.646 39.109 1.00 0.00 224 VAL A O 3
ATOM 2681 N N . ALA A 1 125 ? -15.597 30.256 41.232 1.00 0.00 225 ALA A N 3
ATOM 2682 C CA . ALA A 1 125 ? -15.176 31.653 41.468 1.00 0.00 225 ALA A CA 3
ATOM 2683 C C . ALA A 1 125 ? -13.900 31.952 40.709 1.00 0.00 225 ALA A C 3
ATOM 2684 O O . ALA A 1 125 ? -13.825 32.904 39.964 1.00 0.00 225 ALA A O 3
ATOM 2691 N N . GLU A 1 126 ? -12.914 31.129 40.910 1.00 0.00 226 GLU A N 3
ATOM 2692 C CA . GLU A 1 126 ? -11.639 31.353 40.203 1.00 0.00 226 GLU A CA 3
ATOM 2693 C C . GLU A 1 126 ? -11.862 31.273 38.707 1.00 0.00 226 GLU A C 3
ATOM 2694 O O . GLU A 1 126 ? -11.325 32.060 37.946 1.00 0.00 226 GLU A O 3
ATOM 2706 N N . LEU A 1 127 ? -12.667 30.331 38.307 1.00 0.00 227 LEU A N 3
ATOM 2707 C CA . LEU A 1 127 ? -12.939 30.185 36.872 1.00 0.00 227 LEU A CA 3
ATOM 2708 C C . LEU A 1 127 ? -13.625 31.436 36.348 1.00 0.00 227 LEU A C 3
ATOM 2709 O O . LEU A 1 127 ? -13.234 31.979 35.355 1.00 0.00 227 LEU A O 3
ATOM 2725 N N . ARG A 1 128 ? -14.648 31.863 37.034 1.00 0.00 228 ARG A N 3
ATOM 2726 C CA . ARG A 1 128 ? -15.371 33.075 36.595 1.00 0.00 228 ARG A CA 3
ATOM 2727 C C . ARG A 1 128 ? -14.466 34.284 36.560 1.00 0.00 228 ARG A C 3
ATOM 2728 O O . ARG A 1 128 ? -14.742 35.242 35.875 1.00 0.00 228 ARG A O 3
ATOM 2749 N N . GLN A 1 129 ? -13.405 34.228 37.300 1.00 0.00 229 GLN A N 3
ATOM 2750 C CA . GLN A 1 129 ? -12.482 35.374 37.313 1.00 0.00 229 GLN A CA 3
ATOM 2751 C C . GLN A 1 129 ? -11.429 35.166 36.269 1.00 0.00 229 GLN A C 3
ATOM 2752 O O . GLN A 1 129 ? -10.632 36.040 35.999 1.00 0.00 229 GLN A O 3
ATOM 2766 N N . ALA A 1 130 ? -11.448 33.992 35.703 1.00 0.00 230 ALA A N 3
ATOM 2767 C CA . ALA A 1 130 ? -10.446 33.660 34.648 1.00 0.00 230 ALA A CA 3
ATOM 2768 C C . ALA A 1 130 ? -11.089 33.199 33.358 1.00 0.00 230 ALA A C 3
ATOM 2769 O O . ALA A 1 130 ? -10.433 33.099 32.340 1.00 0.00 230 ALA A O 3
ATOM 2776 N N . ALA A 1 131 ? -12.348 32.924 33.408 1.00 0.00 231 ALA A N 3
ATOM 2777 C CA . ALA A 1 131 ? -13.025 32.467 32.195 1.00 0.00 231 ALA A CA 3
ATOM 2778 C C . ALA A 1 131 ? -13.454 33.616 31.253 1.00 0.00 231 ALA A C 3
ATOM 2779 O O . ALA A 1 131 ? -13.487 33.442 30.051 1.00 0.00 231 ALA A O 3
ATOM 2786 N N . PRO A 1 132 ? -13.787 34.766 31.812 1.00 0.00 232 PRO A N 3
ATOM 2787 C CA . PRO A 1 132 ? -14.202 35.901 30.996 1.00 0.00 232 PRO A CA 3
ATOM 2788 C C . PRO A 1 132 ? -13.052 36.394 30.133 1.00 0.00 232 PRO A C 3
ATOM 2789 O O . PRO A 1 132 ? -13.230 36.714 28.973 1.00 0.00 232 PRO A O 3
ATOM 2800 N N . ALA A 1 133 ? -11.887 36.445 30.716 1.00 0.00 233 ALA A N 3
ATOM 2801 C CA . ALA A 1 133 ? -10.712 36.912 29.951 1.00 0.00 233 ALA A CA 3
ATOM 2802 C C . ALA A 1 133 ? -10.510 36.052 28.710 1.00 0.00 233 ALA A C 3
ATOM 2803 O O . ALA A 1 133 ? -9.807 36.432 27.795 1.00 0.00 233 ALA A O 3
ATOM 2810 N N . LEU A 1 134 ? -11.132 34.901 28.702 1.00 0.00 234 LEU A N 3
ATOM 2811 C CA . LEU A 1 134 ? -10.988 34.009 27.529 1.00 0.00 234 LEU A CA 3
ATOM 2812 C C . LEU A 1 134 ? -11.944 34.432 26.411 1.00 0.00 234 LEU A C 3
ATOM 2813 O O . LEU A 1 134 ? -12.011 33.789 25.385 1.00 0.00 234 LEU A O 3
ATOM 2829 N N . LEU A 1 135 ? -12.689 35.501 26.663 1.00 0.00 235 LEU A N 3
ATOM 2830 C CA . LEU A 1 135 ? -13.663 36.016 25.652 1.00 0.00 235 LEU A CA 3
ATOM 2831 C C . LEU A 1 135 ? -14.994 35.312 25.801 1.00 0.00 235 LEU A C 3
ATOM 2832 O O . LEU A 1 135 ? -15.860 35.418 24.955 1.00 0.00 235 LEU A O 3
ATOM 2848 N N . GLY A 1 136 ? -15.128 34.599 26.885 1.00 0.00 236 GLY A N 3
ATOM 2849 C CA . GLY A 1 136 ? -16.395 33.868 27.136 1.00 0.00 236 GLY A CA 3
ATOM 2850 C C . GLY A 1 136 ? -17.248 34.673 28.108 1.00 0.00 236 GLY A C 3
ATOM 2851 O O . GLY A 1 136 ? -18.019 34.121 28.862 1.00 0.00 236 GLY A O 3
ATOM 2855 N N . GLU A 1 137 ? -17.049 35.981 28.075 1.00 0.00 237 GLU A N 3
ATOM 2856 C CA . GLU A 1 137 ? -17.820 36.902 28.979 1.00 0.00 237 GLU A CA 3
ATOM 2857 C C . GLU A 1 137 ? -19.207 36.320 29.373 1.00 0.00 237 GLU A C 3
ATOM 2858 O O . GLU A 1 137 ? -19.896 35.742 28.555 1.00 0.00 237 GLU A O 3
ATOM 2870 N N . PRO A 1 138 ? -19.589 36.502 30.641 1.00 0.00 238 PRO A N 3
ATOM 2871 C CA . PRO A 1 138 ? -20.863 36.005 31.134 1.00 0.00 238 PRO A CA 3
ATOM 2872 C C . PRO A 1 138 ? -22.030 36.639 30.398 1.00 0.00 238 PRO A C 3
ATOM 2873 O O . PRO A 1 138 ? -22.637 37.594 30.845 1.00 0.00 238 PRO A O 3
ATOM 2884 N N . LEU A 1 139 ? -22.294 36.115 29.279 1.00 0.00 239 LEU A N 3
ATOM 2885 C CA . LEU A 1 139 ? -23.415 36.647 28.472 1.00 0.00 239 LEU A CA 3
ATOM 2886 C C . LEU A 1 139 ? -24.729 36.373 29.179 1.00 0.00 239 LEU A C 3
ATOM 2887 O O . LEU A 1 139 ? -25.684 37.111 29.034 1.00 0.00 239 LEU A O 3
ATOM 2903 N N . GLU A 1 140 ? -24.742 35.308 29.938 1.00 0.00 240 GLU A N 3
ATOM 2904 C CA . GLU A 1 140 ? -25.974 34.934 30.682 1.00 0.00 240 GLU A CA 3
ATOM 2905 C C . GLU A 1 140 ? -25.671 34.682 32.157 1.00 0.00 240 GLU A C 3
ATOM 2906 O O . GLU A 1 140 ? -26.116 35.414 33.019 1.00 0.00 240 GLU A O 3
ATOM 2918 N N . GLY A 1 141 ? -24.916 33.645 32.418 1.00 0.00 241 GLY A N 3
ATOM 2919 C CA . GLY A 1 141 ? -24.566 33.314 33.836 1.00 0.00 241 GLY A CA 3
ATOM 2920 C C . GLY A 1 141 ? -24.691 31.813 34.053 1.00 0.00 241 GLY A C 3
ATOM 2921 O O . GLY A 1 141 ? -23.742 31.143 34.447 1.00 0.00 241 GLY A O 3
ATOM 2925 N N . THR A 1 142 ? -25.855 31.305 33.799 1.00 0.00 242 THR A N 3
ATOM 2926 C CA . THR A 1 142 ? -26.039 29.873 33.985 1.00 0.00 242 THR A CA 3
ATOM 2927 C C . THR A 1 142 ? -25.243 29.148 32.936 1.00 0.00 242 THR A C 3
ATOM 2928 O O . THR A 1 142 ? -25.216 27.937 32.894 1.00 0.00 242 THR A O 3
ATOM 2939 N N . GLU A 1 143 ? -24.580 29.919 32.114 1.00 0.00 243 GLU A N 3
ATOM 2940 C CA . GLU A 1 143 ? -23.762 29.314 31.049 1.00 0.00 243 GLU A CA 3
ATOM 2941 C C . GLU A 1 143 ? -22.458 28.949 31.673 1.00 0.00 243 GLU A C 3
ATOM 2942 O O . GLU A 1 143 ? -21.873 27.919 31.386 1.00 0.00 243 GLU A O 3
ATOM 2954 N N . LEU A 1 144 ? -22.020 29.819 32.536 1.00 0.00 244 LEU A N 3
ATOM 2955 C CA . LEU A 1 144 ? -20.761 29.582 33.227 1.00 0.00 244 LEU A CA 3
ATOM 2956 C C . LEU A 1 144 ? -20.922 28.324 34.015 1.00 0.00 244 LEU A C 3
ATOM 2957 O O . LEU A 1 144 ? -20.304 27.317 33.736 1.00 0.00 244 LEU A O 3
ATOM 2973 N N . ASP A 1 145 ? -21.760 28.421 35.013 1.00 0.00 245 ASP A N 3
ATOM 2974 C CA . ASP A 1 145 ? -22.012 27.240 35.869 1.00 0.00 245 ASP A CA 3
ATOM 2975 C C . ASP A 1 145 ? -22.124 26.001 34.999 1.00 0.00 245 ASP A C 3
ATOM 2976 O O . ASP A 1 145 ? -21.729 24.931 35.383 1.00 0.00 245 ASP A O 3
ATOM 2985 N N . GLU A 1 146 ? -22.682 26.167 33.834 1.00 0.00 246 GLU A N 3
ATOM 2986 C CA . GLU A 1 146 ? -22.813 25.001 32.944 1.00 0.00 246 GLU A CA 3
ATOM 2987 C C . GLU A 1 146 ? -21.440 24.400 32.694 1.00 0.00 246 GLU A C 3
ATOM 2988 O O . GLU A 1 146 ? -21.230 23.222 32.896 1.00 0.00 246 GLU A O 3
ATOM 3000 N N . MET A 1 147 ? -20.519 25.228 32.260 1.00 0.00 247 MET A N 3
ATOM 3001 C CA . MET A 1 147 ? -19.155 24.715 31.995 1.00 0.00 247 MET A CA 3
ATOM 3002 C C . MET A 1 147 ? -18.647 23.959 33.214 1.00 0.00 247 MET A C 3
ATOM 3003 O O . MET A 1 147 ? -18.029 22.922 33.094 1.00 0.00 247 MET A O 3
ATOM 3017 N N . LEU A 1 148 ? -18.918 24.500 34.375 1.00 0.00 248 LEU A N 3
ATOM 3018 C CA . LEU A 1 148 ? -18.463 23.830 35.612 1.00 0.00 248 LEU A CA 3
ATOM 3019 C C . LEU A 1 148 ? -18.911 22.387 35.589 1.00 0.00 248 LEU A C 3
ATOM 3020 O O . LEU A 1 148 ? -18.109 21.482 35.612 1.00 0.00 248 LEU A O 3
ATOM 3036 N N . ARG A 1 149 ? -20.197 22.201 35.538 1.00 0.00 249 ARG A N 3
ATOM 3037 C CA . ARG A 1 149 ? -20.734 20.821 35.510 1.00 0.00 249 ARG A CA 3
ATOM 3038 C C . ARG A 1 149 ? -19.959 19.964 34.518 1.00 0.00 249 ARG A C 3
ATOM 3039 O O . ARG A 1 149 ? -19.715 18.799 34.757 1.00 0.00 249 ARG A O 3
ATOM 3060 N N . GLU A 1 150 ? -19.587 20.560 33.414 1.00 0.00 250 GLU A N 3
ATOM 3061 C CA . GLU A 1 150 ? -18.827 19.795 32.394 1.00 0.00 250 GLU A CA 3
ATOM 3062 C C . GLU A 1 150 ? -17.417 19.491 32.879 1.00 0.00 250 GLU A C 3
ATOM 3063 O O . GLU A 1 150 ? -16.886 18.431 32.618 1.00 0.00 250 GLU A O 3
ATOM 3075 N N . MET A 1 151 ? -16.835 20.423 33.578 1.00 0.00 251 MET A N 3
ATOM 3076 C CA . MET A 1 151 ? -15.467 20.197 34.082 1.00 0.00 251 MET A CA 3
ATOM 3077 C C . MET A 1 151 ? -15.511 19.381 35.361 1.00 0.00 251 MET A C 3
ATOM 3078 O O . MET A 1 151 ? -14.717 18.483 35.561 1.00 0.00 251 MET A O 3
ATOM 3092 N N . ASP A 1 152 ? -16.445 19.714 36.208 1.00 0.00 252 ASP A N 3
ATOM 3093 C CA . ASP A 1 152 ? -16.574 18.981 37.485 1.00 0.00 252 ASP A CA 3
ATOM 3094 C C . ASP A 1 152 ? -16.587 17.483 37.240 1.00 0.00 252 ASP A C 3
ATOM 3095 O O . ASP A 1 152 ? -17.207 17.013 36.305 1.00 0.00 252 ASP A O 3
ATOM 3104 N N . LEU A 1 153 ? -15.901 16.757 38.082 1.00 0.00 253 LEU A N 3
ATOM 3105 C CA . LEU A 1 153 ? -15.856 15.288 37.918 1.00 0.00 253 LEU A CA 3
ATOM 3106 C C . LEU A 1 153 ? -15.938 14.608 39.271 1.00 0.00 253 LEU A C 3
ATOM 3107 O O . LEU A 1 153 ? -15.713 13.418 39.383 1.00 0.00 253 LEU A O 3
ATOM 3123 N N . ASN A 1 154 ? -16.263 15.387 40.282 1.00 0.00 254 ASN A N 3
ATOM 3124 C CA . ASN A 1 154 ? -16.371 14.823 41.646 1.00 0.00 254 ASN A CA 3
ATOM 3125 C C . ASN A 1 154 ? -17.753 15.095 42.216 1.00 0.00 254 ASN A C 3
ATOM 3126 O O . ASN A 1 154 ? -18.144 14.523 43.214 1.00 0.00 254 ASN A O 3
ATOM 3137 N N . GLY A 1 155 ? -18.468 15.972 41.568 1.00 0.00 255 GLY A N 3
ATOM 3138 C CA . GLY A 1 155 ? -19.834 16.305 42.047 1.00 0.00 255 GLY A CA 3
ATOM 3139 C C . GLY A 1 155 ? -19.793 17.291 43.214 1.00 0.00 255 GLY A C 3
ATOM 3140 O O . GLY A 1 155 ? -20.437 17.076 44.222 1.00 0.00 255 GLY A O 3
ATOM 3144 N N . ASP A 1 156 ? -19.036 18.358 43.062 1.00 0.00 256 ASP A N 3
ATOM 3145 C CA . ASP A 1 156 ? -18.959 19.353 44.164 1.00 0.00 256 ASP A CA 3
ATOM 3146 C C . ASP A 1 156 ? -18.929 20.769 43.605 1.00 0.00 256 ASP A C 3
ATOM 3147 O O . ASP A 1 156 ? -19.359 21.700 44.259 1.00 0.00 256 ASP A O 3
ATOM 3156 N N . GLY A 1 157 ? -18.418 20.912 42.404 1.00 0.00 257 GLY A N 3
ATOM 3157 C CA . GLY A 1 157 ? -18.359 22.267 41.791 1.00 0.00 257 GLY A CA 3
ATOM 3158 C C . GLY A 1 157 ? -16.967 22.888 41.917 1.00 0.00 257 GLY A C 3
ATOM 3159 O O . GLY A 1 157 ? -16.836 24.086 42.070 1.00 0.00 257 GLY A O 3
ATOM 3163 N N . THR A 1 158 ? -15.963 22.062 41.850 1.00 0.00 258 THR A N 3
ATOM 3164 C CA . THR A 1 158 ? -14.588 22.566 41.960 1.00 0.00 258 THR A CA 3
ATOM 3165 C C . THR A 1 158 ? -13.713 21.832 40.979 1.00 0.00 258 THR A C 3
ATOM 3166 O O . THR A 1 158 ? -14.056 20.750 40.548 1.00 0.00 258 THR A O 3
ATOM 3177 N N . ILE A 1 159 ? -12.598 22.419 40.639 1.00 0.00 259 ILE A N 3
ATOM 3178 C CA . ILE A 1 159 ? -11.697 21.744 39.673 1.00 0.00 259 ILE A CA 3
ATOM 3179 C C . ILE A 1 159 ? -10.423 21.251 40.318 1.00 0.00 259 ILE A C 3
ATOM 3180 O O . ILE A 1 159 ? -9.705 21.997 40.955 1.00 0.00 259 ILE A O 3
ATOM 3196 N N . ASP A 1 160 ? -10.177 19.991 40.130 1.00 0.00 260 ASP A N 3
ATOM 3197 C CA . ASP A 1 160 ? -8.970 19.367 40.692 1.00 0.00 260 ASP A CA 3
ATOM 3198 C C . ASP A 1 160 ? -8.151 18.852 39.536 1.00 0.00 260 ASP A C 3
ATOM 3199 O O . ASP A 1 160 ? -8.711 18.433 38.542 1.00 0.00 260 ASP A O 3
ATOM 3208 N N . PHE A 1 161 ? -6.852 18.911 39.644 1.00 0.00 261 PHE A N 3
ATOM 3209 C CA . PHE A 1 161 ? -6.030 18.413 38.516 1.00 0.00 261 PHE A CA 3
ATOM 3210 C C . PHE A 1 161 ? -6.577 17.101 37.987 1.00 0.00 261 PHE A C 3
ATOM 3211 O O . PHE A 1 161 ? -6.250 16.689 36.906 1.00 0.00 261 PHE A O 3
ATOM 3228 N N . ASP A 1 162 ? -7.404 16.466 38.757 1.00 0.00 262 ASP A N 3
ATOM 3229 C CA . ASP A 1 162 ? -7.971 15.188 38.292 1.00 0.00 262 ASP A CA 3
ATOM 3230 C C . ASP A 1 162 ? -9.102 15.458 37.313 1.00 0.00 262 ASP A C 3
ATOM 3231 O O . ASP A 1 162 ? -9.196 14.830 36.287 1.00 0.00 262 ASP A O 3
ATOM 3240 N N . GLU A 1 163 ? -9.935 16.397 37.648 1.00 0.00 263 GLU A N 3
ATOM 3241 C CA . GLU A 1 163 ? -11.062 16.723 36.748 1.00 0.00 263 GLU A CA 3
ATOM 3242 C C . GLU A 1 163 ? -10.537 17.510 35.583 1.00 0.00 263 GLU A C 3
ATOM 3243 O O . GLU A 1 163 ? -10.811 17.219 34.427 1.00 0.00 263 GLU A O 3
ATOM 3255 N N . PHE A 1 164 ? -9.765 18.483 35.927 1.00 0.00 264 PHE A N 3
ATOM 3256 C CA . PHE A 1 164 ? -9.162 19.358 34.929 1.00 0.00 264 PHE A CA 3
ATOM 3257 C C . PHE A 1 164 ? -8.357 18.589 33.886 1.00 0.00 264 PHE A C 3
ATOM 3258 O O . PHE A 1 164 ? -8.268 18.997 32.759 1.00 0.00 264 PHE A O 3
ATOM 3275 N N . VAL A 1 165 ? -7.755 17.512 34.297 1.00 0.00 265 VAL A N 3
ATOM 3276 C CA . VAL A 1 165 ? -6.946 16.710 33.338 1.00 0.00 265 VAL A CA 3
ATOM 3277 C C . VAL A 1 165 ? -7.706 15.531 32.717 1.00 0.00 265 VAL A C 3
ATOM 3278 O O . VAL A 1 165 ? -7.626 15.297 31.529 1.00 0.00 265 VAL A O 3
ATOM 3291 N N . MET A 1 166 ? -8.422 14.818 33.527 1.00 0.00 266 MET A N 3
ATOM 3292 C CA . MET A 1 166 ? -9.187 13.648 33.005 1.00 0.00 266 MET A CA 3
ATOM 3293 C C . MET A 1 166 ? -10.018 13.974 31.764 1.00 0.00 266 MET A C 3
ATOM 3294 O O . MET A 1 166 ? -9.965 13.256 30.785 1.00 0.00 266 MET A O 3
ATOM 3308 N N . MET A 1 167 ? -10.764 15.034 31.811 1.00 0.00 267 MET A N 3
ATOM 3309 C CA . MET A 1 167 ? -11.592 15.373 30.610 1.00 0.00 267 MET A CA 3
ATOM 3310 C C . MET A 1 167 ? -10.785 16.114 29.545 1.00 0.00 267 MET A C 3
ATOM 3311 O O . MET A 1 167 ? -10.786 15.742 28.388 1.00 0.00 267 MET A O 3
ATOM 3325 N N . LEU A 1 168 ? -10.121 17.138 29.956 1.00 0.00 268 LEU A N 3
ATOM 3326 C CA . LEU A 1 168 ? -9.309 17.934 29.023 1.00 0.00 268 LEU A CA 3
ATOM 3327 C C . LEU A 1 168 ? -8.178 17.128 28.404 1.00 0.00 268 LEU A C 3
ATOM 3328 O O . LEU A 1 168 ? -8.161 16.876 27.215 1.00 0.00 268 LEU A O 3
ATOM 3344 N N . SER A 1 169 ? -7.253 16.754 29.228 1.00 0.00 269 SER A N 3
ATOM 3345 C CA . SER A 1 169 ? -6.095 15.962 28.735 1.00 0.00 269 SER A CA 3
ATOM 3346 C C . SER A 1 169 ? -6.525 14.893 27.730 1.00 0.00 269 SER A C 3
ATOM 3347 O O . SER A 1 169 ? -5.717 14.393 26.972 1.00 0.00 269 SER A O 3
ATOM 3355 N N . THR A 1 170 ? -7.787 14.556 27.745 1.00 0.00 270 THR A N 3
ATOM 3356 C CA . THR A 1 170 ? -8.283 13.523 26.795 1.00 0.00 270 THR A CA 3
ATOM 3357 C C . THR A 1 170 ? -7.482 12.235 26.913 1.00 0.00 270 THR A C 3
ATOM 3358 O O . THR A 1 170 ? -6.461 12.078 26.272 1.00 0.00 270 THR A O 3
ATOM 3369 N N . GLY A 1 171 ? -7.965 11.333 27.731 1.00 0.00 271 GLY A N 3
ATOM 3370 C CA . GLY A 1 171 ? -7.248 10.034 27.915 1.00 0.00 271 GLY A CA 3
ATOM 3371 C C . GLY A 1 171 ? -7.099 9.716 29.403 1.00 0.00 271 GLY A C 3
ATOM 3372 O O . GLY A 1 171 ? -7.631 8.691 29.794 1.00 0.00 271 GLY A O 3
ATOM 3379 N N . HIS A 1 100 ? 4.052 13.678 20.626 1.00 0.00 200 HIS A N 4
ATOM 3380 C CA . HIS A 1 100 ? 4.850 13.787 21.871 1.00 0.00 200 HIS A CA 4
ATOM 3381 C C . HIS A 1 100 ? 4.121 13.133 23.039 1.00 0.00 200 HIS A C 4
ATOM 3382 O O . HIS A 1 100 ? 2.960 13.399 23.277 1.00 0.00 200 HIS A O 4
ATOM 3396 N N . MET A 1 101 ? 4.818 12.289 23.749 1.00 0.00 201 MET A N 4
ATOM 3397 C CA . MET A 1 101 ? 4.183 11.608 24.904 1.00 0.00 201 MET A CA 4
ATOM 3398 C C . MET A 1 101 ? 3.900 12.595 26.032 1.00 0.00 201 MET A C 4
ATOM 3399 O O . MET A 1 101 ? 4.644 13.531 26.244 1.00 0.00 201 MET A O 4
ATOM 3413 N N . LEU A 1 102 ? 2.822 12.366 26.733 1.00 0.00 202 LEU A N 4
ATOM 3414 C CA . LEU A 1 102 ? 2.467 13.276 27.853 1.00 0.00 202 LEU A CA 4
ATOM 3415 C C . LEU A 1 102 ? 2.278 14.711 27.364 1.00 0.00 202 LEU A C 4
ATOM 3416 O O . LEU A 1 102 ? 2.485 15.008 26.204 1.00 0.00 202 LEU A O 4
ATOM 3432 N N . GLY A 1 103 ? 1.885 15.576 28.265 1.00 0.00 203 GLY A N 4
ATOM 3433 C CA . GLY A 1 103 ? 1.674 17.002 27.878 1.00 0.00 203 GLY A CA 4
ATOM 3434 C C . GLY A 1 103 ? 0.813 17.718 28.925 1.00 0.00 203 GLY A C 4
ATOM 3435 O O . GLY A 1 103 ? -0.280 18.162 28.635 1.00 0.00 203 GLY A O 4
ATOM 3439 N N . VAL A 1 104 ? 1.327 17.818 30.123 1.00 0.00 204 VAL A N 4
ATOM 3440 C CA . VAL A 1 104 ? 0.551 18.499 31.192 1.00 0.00 204 VAL A CA 4
ATOM 3441 C C . VAL A 1 104 ? 0.835 19.995 31.209 1.00 0.00 204 VAL A C 4
ATOM 3442 O O . VAL A 1 104 ? -0.017 20.783 31.572 1.00 0.00 204 VAL A O 4
ATOM 3455 N N . ARG A 1 105 ? 2.028 20.364 30.821 1.00 0.00 205 ARG A N 4
ATOM 3456 C CA . ARG A 1 105 ? 2.377 21.807 30.813 1.00 0.00 205 ARG A CA 4
ATOM 3457 C C . ARG A 1 105 ? 1.232 22.635 30.253 1.00 0.00 205 ARG A C 4
ATOM 3458 O O . ARG A 1 105 ? 1.043 23.774 30.633 1.00 0.00 205 ARG A O 4
ATOM 3479 N N . GLU A 1 106 ? 0.486 22.054 29.355 1.00 0.00 206 GLU A N 4
ATOM 3480 C CA . GLU A 1 106 ? -0.646 22.800 28.770 1.00 0.00 206 GLU A CA 4
ATOM 3481 C C . GLU A 1 106 ? -1.763 22.914 29.787 1.00 0.00 206 GLU A C 4
ATOM 3482 O O . GLU A 1 106 ? -2.239 23.994 30.075 1.00 0.00 206 GLU A O 4
ATOM 3494 N N . LEU A 1 107 ? -2.163 21.793 30.319 1.00 0.00 207 LEU A N 4
ATOM 3495 C CA . LEU A 1 107 ? -3.246 21.815 31.323 1.00 0.00 207 LEU A CA 4
ATOM 3496 C C . LEU A 1 107 ? -2.810 22.611 32.534 1.00 0.00 207 LEU A C 4
ATOM 3497 O O . LEU A 1 107 ? -3.591 23.327 33.130 1.00 0.00 207 LEU A O 4
ATOM 3513 N N . ARG A 1 108 ? -1.561 22.479 32.880 1.00 0.00 208 ARG A N 4
ATOM 3514 C CA . ARG A 1 108 ? -1.056 23.218 34.048 1.00 0.00 208 ARG A CA 4
ATOM 3515 C C . ARG A 1 108 ? -1.198 24.709 33.836 1.00 0.00 208 ARG A C 4
ATOM 3516 O O . ARG A 1 108 ? -1.547 25.433 34.737 1.00 0.00 208 ARG A O 4
ATOM 3537 N N . ILE A 1 109 ? -0.942 25.143 32.644 1.00 0.00 209 ILE A N 4
ATOM 3538 C CA . ILE A 1 109 ? -1.058 26.586 32.365 1.00 0.00 209 ILE A CA 4
ATOM 3539 C C . ILE A 1 109 ? -2.495 27.082 32.501 1.00 0.00 209 ILE A C 4
ATOM 3540 O O . ILE A 1 109 ? -2.729 28.129 33.060 1.00 0.00 209 ILE A O 4
ATOM 3556 N N . ALA A 1 110 ? -3.431 26.323 31.989 1.00 0.00 210 ALA A N 4
ATOM 3557 C CA . ALA A 1 110 ? -4.861 26.755 32.089 1.00 0.00 210 ALA A CA 4
ATOM 3558 C C . ALA A 1 110 ? -5.397 26.632 33.516 1.00 0.00 210 ALA A C 4
ATOM 3559 O O . ALA A 1 110 ? -6.143 27.481 33.975 1.00 0.00 210 ALA A O 4
ATOM 3566 N N . PHE A 1 111 ? -5.027 25.584 34.194 1.00 0.00 211 PHE A N 4
ATOM 3567 C CA . PHE A 1 111 ? -5.511 25.422 35.563 1.00 0.00 211 PHE A CA 4
ATOM 3568 C C . PHE A 1 111 ? -4.914 26.502 36.418 1.00 0.00 211 PHE A C 4
ATOM 3569 O O . PHE A 1 111 ? -5.610 27.331 36.978 1.00 0.00 211 PHE A O 4
ATOM 3586 N N . ARG A 1 112 ? -3.622 26.474 36.500 1.00 0.00 212 ARG A N 4
ATOM 3587 C CA . ARG A 1 112 ? -2.925 27.486 37.310 1.00 0.00 212 ARG A CA 4
ATOM 3588 C C . ARG A 1 112 ? -3.321 28.899 36.877 1.00 0.00 212 ARG A C 4
ATOM 3589 O O . ARG A 1 112 ? -3.237 29.832 37.650 1.00 0.00 212 ARG A O 4
ATOM 3610 N N . GLU A 1 113 ? -3.748 29.033 35.644 1.00 0.00 213 GLU A N 4
ATOM 3611 C CA . GLU A 1 113 ? -4.151 30.382 35.159 1.00 0.00 213 GLU A CA 4
ATOM 3612 C C . GLU A 1 113 ? -5.322 30.914 35.956 1.00 0.00 213 GLU A C 4
ATOM 3613 O O . GLU A 1 113 ? -5.221 31.927 36.617 1.00 0.00 213 GLU A O 4
ATOM 3625 N N . PHE A 1 114 ? -6.419 30.218 35.883 1.00 0.00 214 PHE A N 4
ATOM 3626 C CA . PHE A 1 114 ? -7.607 30.669 36.629 1.00 0.00 214 PHE A CA 4
ATOM 3627 C C . PHE A 1 114 ? -7.305 30.793 38.121 1.00 0.00 214 PHE A C 4
ATOM 3628 O O . PHE A 1 114 ? -7.948 31.551 38.822 1.00 0.00 214 PHE A O 4
ATOM 3645 N N . ASP A 1 115 ? -6.332 30.053 38.585 1.00 0.00 215 ASP A N 4
ATOM 3646 C CA . ASP A 1 115 ? -5.994 30.131 40.032 1.00 0.00 215 ASP A CA 4
ATOM 3647 C C . ASP A 1 115 ? -5.175 31.389 40.346 1.00 0.00 215 ASP A C 4
ATOM 3648 O O . ASP A 1 115 ? -3.960 31.364 40.352 1.00 0.00 215 ASP A O 4
ATOM 3657 N N . LYS A 1 116 ? -5.868 32.470 40.606 1.00 0.00 216 LYS A N 4
ATOM 3658 C CA . LYS A 1 116 ? -5.169 33.741 40.925 1.00 0.00 216 LYS A CA 4
ATOM 3659 C C . LYS A 1 116 ? -4.610 33.660 42.317 1.00 0.00 216 LYS A C 4
ATOM 3660 O O . LYS A 1 116 ? -4.635 34.610 43.073 1.00 0.00 216 LYS A O 4
ATOM 3679 N N . ASP A 1 117 ? -4.119 32.516 42.621 1.00 0.00 217 ASP A N 4
ATOM 3680 C CA . ASP A 1 117 ? -3.542 32.279 43.933 1.00 0.00 217 ASP A CA 4
ATOM 3681 C C . ASP A 1 117 ? -2.877 30.929 43.908 1.00 0.00 217 ASP A C 4
ATOM 3682 O O . ASP A 1 117 ? -2.498 30.456 42.854 1.00 0.00 217 ASP A O 4
ATOM 3691 N N . ARG A 1 118 ? -2.753 30.324 45.038 1.00 0.00 218 ARG A N 4
ATOM 3692 C CA . ARG A 1 118 ? -2.114 29.001 45.075 1.00 0.00 218 ARG A CA 4
ATOM 3693 C C . ARG A 1 118 ? -2.821 28.112 46.040 1.00 0.00 218 ARG A C 4
ATOM 3694 O O . ARG A 1 118 ? -2.255 27.610 46.988 1.00 0.00 218 ARG A O 4
ATOM 3715 N N . ASP A 1 119 ? -4.056 27.945 45.768 1.00 0.00 219 ASP A N 4
ATOM 3716 C CA . ASP A 1 119 ? -4.898 27.098 46.613 1.00 0.00 219 ASP A CA 4
ATOM 3717 C C . ASP A 1 119 ? -4.956 25.697 46.021 1.00 0.00 219 ASP A C 4
ATOM 3718 O O . ASP A 1 119 ? -5.039 24.717 46.735 1.00 0.00 219 ASP A O 4
ATOM 3727 N N . GLY A 1 120 ? -4.894 25.629 44.711 1.00 0.00 220 GLY A N 4
ATOM 3728 C CA . GLY A 1 120 ? -4.939 24.298 44.043 1.00 0.00 220 GLY A CA 4
ATOM 3729 C C . GLY A 1 120 ? -6.368 23.902 43.671 1.00 0.00 220 GLY A C 4
ATOM 3730 O O . GLY A 1 120 ? -6.631 22.754 43.375 1.00 0.00 220 GLY A O 4
ATOM 3734 N N . ARG A 1 121 ? -7.263 24.850 43.696 1.00 0.00 221 ARG A N 4
ATOM 3735 C CA . ARG A 1 121 ? -8.665 24.522 43.344 1.00 0.00 221 ARG A CA 4
ATOM 3736 C C . ARG A 1 121 ? -9.344 25.699 42.674 1.00 0.00 221 ARG A C 4
ATOM 3737 O O . ARG A 1 121 ? -9.379 26.793 43.211 1.00 0.00 221 ARG A O 4
ATOM 3758 N N . ILE A 1 122 ? -9.864 25.453 41.501 1.00 0.00 222 ILE A N 4
ATOM 3759 C CA . ILE A 1 122 ? -10.549 26.530 40.762 1.00 0.00 222 ILE A CA 4
ATOM 3760 C C . ILE A 1 122 ? -12.053 26.439 40.989 1.00 0.00 222 ILE A C 4
ATOM 3761 O O . ILE A 1 122 ? -12.768 25.788 40.251 1.00 0.00 222 ILE A O 4
ATOM 3777 N N . THR A 1 123 ? -12.500 27.093 42.021 1.00 0.00 223 THR A N 4
ATOM 3778 C CA . THR A 1 123 ? -13.946 27.071 42.332 1.00 0.00 223 THR A CA 4
ATOM 3779 C C . THR A 1 123 ? -14.712 27.921 41.369 1.00 0.00 223 THR A C 4
ATOM 3780 O O . THR A 1 123 ? -14.159 28.799 40.735 1.00 0.00 223 THR A O 4
ATOM 3791 N N . VAL A 1 124 ? -15.974 27.621 41.251 1.00 0.00 224 VAL A N 4
ATOM 3792 C CA . VAL A 1 124 ? -16.831 28.392 40.334 1.00 0.00 224 VAL A CA 4
ATOM 3793 C C . VAL A 1 124 ? -16.466 29.839 40.416 1.00 0.00 224 VAL A C 4
ATOM 3794 O O . VAL A 1 124 ? -16.638 30.600 39.484 1.00 0.00 224 VAL A O 4
ATOM 3807 N N . ALA A 1 125 ? -15.957 30.187 41.545 1.00 0.00 225 ALA A N 4
ATOM 3808 C CA . ALA A 1 125 ? -15.550 31.591 41.764 1.00 0.00 225 ALA A CA 4
ATOM 3809 C C . ALA A 1 125 ? -14.346 31.937 40.899 1.00 0.00 225 ALA A C 4
ATOM 3810 O O . ALA A 1 125 ? -14.352 32.921 40.185 1.00 0.00 225 ALA A O 4
ATOM 3817 N N . GLU A 1 126 ? -13.333 31.123 40.975 1.00 0.00 226 GLU A N 4
ATOM 3818 C CA . GLU A 1 126 ? -12.125 31.394 40.162 1.00 0.00 226 GLU A CA 4
ATOM 3819 C C . GLU A 1 126 ? -12.452 31.308 38.679 1.00 0.00 226 GLU A C 4
ATOM 3820 O O . GLU A 1 126 ? -11.963 32.089 37.888 1.00 0.00 226 GLU A O 4
ATOM 3832 N N . LEU A 1 127 ? -13.284 30.365 38.327 1.00 0.00 227 LEU A N 4
ATOM 3833 C CA . LEU A 1 127 ? -13.652 30.217 36.900 1.00 0.00 227 LEU A CA 4
ATOM 3834 C C . LEU A 1 127 ? -14.370 31.466 36.395 1.00 0.00 227 LEU A C 4
ATOM 3835 O O . LEU A 1 127 ? -14.219 31.856 35.254 1.00 0.00 227 LEU A O 4
ATOM 3851 N N . ARG A 1 128 ? -15.140 32.068 37.261 1.00 0.00 228 ARG A N 4
ATOM 3852 C CA . ARG A 1 128 ? -15.883 33.293 36.866 1.00 0.00 228 ARG A CA 4
ATOM 3853 C C . ARG A 1 128 ? -14.944 34.476 36.668 1.00 0.00 228 ARG A C 4
ATOM 3854 O O . ARG A 1 128 ? -15.193 35.336 35.850 1.00 0.00 228 ARG A O 4
ATOM 3875 N N . GLN A 1 129 ? -13.892 34.505 37.436 1.00 0.00 229 GLN A N 4
ATOM 3876 C CA . GLN A 1 129 ? -12.924 35.621 37.315 1.00 0.00 229 GLN A CA 4
ATOM 3877 C C . GLN A 1 129 ? -11.767 35.207 36.457 1.00 0.00 229 GLN A C 4
ATOM 3878 O O . GLN A 1 129 ? -10.845 35.967 36.236 1.00 0.00 229 GLN A O 4
ATOM 3892 N N . ALA A 1 130 ? -11.843 34.006 35.985 1.00 0.00 230 ALA A N 4
ATOM 3893 C CA . ALA A 1 130 ? -10.759 33.479 35.126 1.00 0.00 230 ALA A CA 4
ATOM 3894 C C . ALA A 1 130 ? -11.212 33.289 33.708 1.00 0.00 230 ALA A C 4
ATOM 3895 O O . ALA A 1 130 ? -10.413 33.216 32.807 1.00 0.00 230 ALA A O 4
ATOM 3902 N N . ALA A 1 131 ? -12.482 33.219 33.532 1.00 0.00 231 ALA A N 4
ATOM 3903 C CA . ALA A 1 131 ? -12.999 33.029 32.183 1.00 0.00 231 ALA A CA 4
ATOM 3904 C C . ALA A 1 131 ? -13.088 34.344 31.360 1.00 0.00 231 ALA A C 4
ATOM 3905 O O . ALA A 1 131 ? -13.026 34.308 30.147 1.00 0.00 231 ALA A O 4
ATOM 3912 N N . PRO A 1 132 ? -13.234 35.483 32.031 1.00 0.00 232 PRO A N 4
ATOM 3913 C CA . PRO A 1 132 ? -13.327 36.767 31.333 1.00 0.00 232 PRO A CA 4
ATOM 3914 C C . PRO A 1 132 ? -12.020 37.115 30.632 1.00 0.00 232 PRO A C 4
ATOM 3915 O O . PRO A 1 132 ? -12.005 37.866 29.676 1.00 0.00 232 PRO A O 4
ATOM 3926 N N . ALA A 1 133 ? -10.946 36.565 31.120 1.00 0.00 233 ALA A N 4
ATOM 3927 C CA . ALA A 1 133 ? -9.636 36.850 30.494 1.00 0.00 233 ALA A CA 4
ATOM 3928 C C . ALA A 1 133 ? -9.488 36.066 29.200 1.00 0.00 233 ALA A C 4
ATOM 3929 O O . ALA A 1 133 ? -8.845 36.506 28.267 1.00 0.00 233 ALA A O 4
ATOM 3936 N N . LEU A 1 134 ? -10.093 34.915 29.172 1.00 0.00 234 LEU A N 4
ATOM 3937 C CA . LEU A 1 134 ? -10.014 34.073 27.959 1.00 0.00 234 LEU A CA 4
ATOM 3938 C C . LEU A 1 134 ? -10.775 34.726 26.816 1.00 0.00 234 LEU A C 4
ATOM 3939 O O . LEU A 1 134 ? -10.563 34.410 25.662 1.00 0.00 234 LEU A O 4
ATOM 3955 N N . LEU A 1 135 ? -11.654 35.628 27.162 1.00 0.00 235 LEU A N 4
ATOM 3956 C CA . LEU A 1 135 ? -12.444 36.319 26.115 1.00 0.00 235 LEU A CA 4
ATOM 3957 C C . LEU A 1 135 ? -13.486 35.389 25.507 1.00 0.00 235 LEU A C 4
ATOM 3958 O O . LEU A 1 135 ? -14.330 35.814 24.741 1.00 0.00 235 LEU A O 4
ATOM 3974 N N . GLY A 1 136 ? -13.412 34.136 25.859 1.00 0.00 236 GLY A N 4
ATOM 3975 C CA . GLY A 1 136 ? -14.396 33.165 25.307 1.00 0.00 236 GLY A CA 4
ATOM 3976 C C . GLY A 1 136 ? -15.751 33.312 26.005 1.00 0.00 236 GLY A C 4
ATOM 3977 O O . GLY A 1 136 ? -16.748 32.798 25.539 1.00 0.00 236 GLY A O 4
ATOM 3981 N N . GLU A 1 137 ? -15.763 34.013 27.108 1.00 0.00 237 GLU A N 4
ATOM 3982 C CA . GLU A 1 137 ? -17.042 34.195 27.836 1.00 0.00 237 GLU A CA 4
ATOM 3983 C C . GLU A 1 137 ? -17.046 35.519 28.631 1.00 0.00 237 GLU A C 4
ATOM 3984 O O . GLU A 1 137 ? -16.230 35.708 29.510 1.00 0.00 237 GLU A O 4
ATOM 3996 N N . PRO A 1 138 ? -17.972 36.422 28.308 1.00 0.00 238 PRO A N 4
ATOM 3997 C CA . PRO A 1 138 ? -18.050 37.703 29.009 1.00 0.00 238 PRO A CA 4
ATOM 3998 C C . PRO A 1 138 ? -18.387 37.494 30.498 1.00 0.00 238 PRO A C 4
ATOM 3999 O O . PRO A 1 138 ? -17.500 37.316 31.310 1.00 0.00 238 PRO A O 4
ATOM 4010 N N . LEU A 1 139 ? -19.658 37.514 30.828 1.00 0.00 239 LEU A N 4
ATOM 4011 C CA . LEU A 1 139 ? -20.044 37.321 32.229 1.00 0.00 239 LEU A CA 4
ATOM 4012 C C . LEU A 1 139 ? -21.554 37.289 32.373 1.00 0.00 239 LEU A C 4
ATOM 4013 O O . LEU A 1 139 ? -22.235 38.263 32.121 1.00 0.00 239 LEU A O 4
ATOM 4029 N N . GLU A 1 140 ? -22.040 36.168 32.770 1.00 0.00 240 GLU A N 4
ATOM 4030 C CA . GLU A 1 140 ? -23.505 36.018 32.949 1.00 0.00 240 GLU A CA 4
ATOM 4031 C C . GLU A 1 140 ? -23.819 35.078 34.109 1.00 0.00 240 GLU A C 4
ATOM 4032 O O . GLU A 1 140 ? -24.375 35.488 35.108 1.00 0.00 240 GLU A O 4
ATOM 4044 N N . GLY A 1 141 ? -23.457 33.828 33.960 1.00 0.00 241 GLY A N 4
ATOM 4045 C CA . GLY A 1 141 ? -23.734 32.858 35.058 1.00 0.00 241 GLY A CA 4
ATOM 4046 C C . GLY A 1 141 ? -23.685 31.420 34.536 1.00 0.00 241 GLY A C 4
ATOM 4047 O O . GLY A 1 141 ? -22.718 30.715 34.745 1.00 0.00 241 GLY A O 4
ATOM 4051 N N . THR A 1 142 ? -24.732 31.011 33.870 1.00 0.00 242 THR A N 4
ATOM 4052 C CA . THR A 1 142 ? -24.752 29.629 33.336 1.00 0.00 242 THR A CA 4
ATOM 4053 C C . THR A 1 142 ? -23.613 29.415 32.363 1.00 0.00 242 THR A C 4
ATOM 4054 O O . THR A 1 142 ? -23.468 28.356 31.782 1.00 0.00 242 THR A O 4
ATOM 4065 N N . GLU A 1 143 ? -22.816 30.416 32.225 1.00 0.00 243 GLU A N 4
ATOM 4066 C CA . GLU A 1 143 ? -21.667 30.313 31.297 1.00 0.00 243 GLU A CA 4
ATOM 4067 C C . GLU A 1 143 ? -20.552 29.490 31.915 1.00 0.00 243 GLU A C 4
ATOM 4068 O O . GLU A 1 143 ? -20.297 28.371 31.503 1.00 0.00 243 GLU A O 4
ATOM 4080 N N . LEU A 1 144 ? -19.910 30.045 32.902 1.00 0.00 244 LEU A N 4
ATOM 4081 C CA . LEU A 1 144 ? -18.818 29.291 33.543 1.00 0.00 244 LEU A CA 4
ATOM 4082 C C . LEU A 1 144 ? -19.388 28.177 34.393 1.00 0.00 244 LEU A C 4
ATOM 4083 O O . LEU A 1 144 ? -18.698 27.242 34.747 1.00 0.00 244 LEU A O 4
ATOM 4099 N N . ASP A 1 145 ? -20.648 28.295 34.705 1.00 0.00 245 ASP A N 4
ATOM 4100 C CA . ASP A 1 145 ? -21.291 27.253 35.531 1.00 0.00 245 ASP A CA 4
ATOM 4101 C C . ASP A 1 145 ? -21.523 26.017 34.687 1.00 0.00 245 ASP A C 4
ATOM 4102 O O . ASP A 1 145 ? -21.482 24.907 35.175 1.00 0.00 245 ASP A O 4
ATOM 4111 N N . GLU A 1 146 ? -21.781 26.230 33.425 1.00 0.00 246 GLU A N 4
ATOM 4112 C CA . GLU A 1 146 ? -22.013 25.074 32.543 1.00 0.00 246 GLU A CA 4
ATOM 4113 C C . GLU A 1 146 ? -20.699 24.361 32.301 1.00 0.00 246 GLU A C 4
ATOM 4114 O O . GLU A 1 146 ? -20.621 23.149 32.369 1.00 0.00 246 GLU A O 4
ATOM 4126 N N . MET A 1 147 ? -19.675 25.129 32.022 1.00 0.00 247 MET A N 4
ATOM 4127 C CA . MET A 1 147 ? -18.357 24.502 31.778 1.00 0.00 247 MET A CA 4
ATOM 4128 C C . MET A 1 147 ? -17.851 23.875 33.068 1.00 0.00 247 MET A C 4
ATOM 4129 O O . MET A 1 147 ? -17.104 22.916 33.049 1.00 0.00 247 MET A O 4
ATOM 4143 N N . LEU A 1 148 ? -18.275 24.438 34.172 1.00 0.00 248 LEU A N 4
ATOM 4144 C CA . LEU A 1 148 ? -17.842 23.901 35.483 1.00 0.00 248 LEU A CA 4
ATOM 4145 C C . LEU A 1 148 ? -18.310 22.465 35.626 1.00 0.00 248 LEU A C 4
ATOM 4146 O O . LEU A 1 148 ? -17.526 21.575 35.899 1.00 0.00 248 LEU A O 4
ATOM 4162 N N . ARG A 1 149 ? -19.584 22.263 35.440 1.00 0.00 249 ARG A N 4
ATOM 4163 C CA . ARG A 1 149 ? -20.123 20.893 35.559 1.00 0.00 249 ARG A CA 4
ATOM 4164 C C . ARG A 1 149 ? -19.447 19.978 34.549 1.00 0.00 249 ARG A C 4
ATOM 4165 O O . ARG A 1 149 ? -19.263 18.802 34.796 1.00 0.00 249 ARG A O 4
ATOM 4186 N N . GLU A 1 150 ? -19.087 20.536 33.426 1.00 0.00 250 GLU A N 4
ATOM 4187 C CA . GLU A 1 150 ? -18.421 19.718 32.386 1.00 0.00 250 GLU A CA 4
ATOM 4188 C C . GLU A 1 150 ? -16.992 19.394 32.802 1.00 0.00 250 GLU A C 4
ATOM 4189 O O . GLU A 1 150 ? -16.436 18.392 32.403 1.00 0.00 250 GLU A O 4
ATOM 4201 N N . MET A 1 151 ? -16.425 20.255 33.605 1.00 0.00 251 MET A N 4
ATOM 4202 C CA . MET A 1 151 ? -15.035 20.023 34.063 1.00 0.00 251 MET A CA 4
ATOM 4203 C C . MET A 1 151 ? -15.018 19.227 35.364 1.00 0.00 251 MET A C 4
ATOM 4204 O O . MET A 1 151 ? -14.143 18.415 35.589 1.00 0.00 251 MET A O 4
ATOM 4218 N N . ASP A 1 152 ? -15.991 19.479 36.199 1.00 0.00 252 ASP A N 4
ATOM 4219 C CA . ASP A 1 152 ? -16.057 18.752 37.491 1.00 0.00 252 ASP A CA 4
ATOM 4220 C C . ASP A 1 152 ? -16.339 17.275 37.278 1.00 0.00 252 ASP A C 4
ATOM 4221 O O . ASP A 1 152 ? -17.017 16.899 36.342 1.00 0.00 252 ASP A O 4
ATOM 4230 N N . LEU A 1 153 ? -15.807 16.467 38.158 1.00 0.00 253 LEU A N 4
ATOM 4231 C CA . LEU A 1 153 ? -16.016 15.006 38.050 1.00 0.00 253 LEU A CA 4
ATOM 4232 C C . LEU A 1 153 ? -16.460 14.454 39.390 1.00 0.00 253 LEU A C 4
ATOM 4233 O O . LEU A 1 153 ? -16.784 13.288 39.508 1.00 0.00 253 LEU A O 4
ATOM 4249 N N . ASN A 1 154 ? -16.473 15.320 40.382 1.00 0.00 254 ASN A N 4
ATOM 4250 C CA . ASN A 1 154 ? -16.889 14.892 41.734 1.00 0.00 254 ASN A CA 4
ATOM 4251 C C . ASN A 1 154 ? -18.187 15.568 42.132 1.00 0.00 254 ASN A C 4
ATOM 4252 O O . ASN A 1 154 ? -18.644 15.431 43.249 1.00 0.00 254 ASN A O 4
ATOM 4263 N N . GLY A 1 155 ? -18.762 16.290 41.210 1.00 0.00 255 GLY A N 4
ATOM 4264 C CA . GLY A 1 155 ? -20.035 16.982 41.525 1.00 0.00 255 GLY A CA 4
ATOM 4265 C C . GLY A 1 155 ? -19.907 17.699 42.862 1.00 0.00 255 GLY A C 4
ATOM 4266 O O . GLY A 1 155 ? -20.744 17.551 43.731 1.00 0.00 255 GLY A O 4
ATOM 4270 N N . ASP A 1 156 ? -18.851 18.469 42.992 1.00 0.00 256 ASP A N 4
ATOM 4271 C CA . ASP A 1 156 ? -18.624 19.214 44.250 1.00 0.00 256 ASP A CA 4
ATOM 4272 C C . ASP A 1 156 ? -18.603 20.694 43.965 1.00 0.00 256 ASP A C 4
ATOM 4273 O O . ASP A 1 156 ? -18.849 21.506 44.834 1.00 0.00 256 ASP A O 4
ATOM 4282 N N . GLY A 1 157 ? -18.301 21.019 42.741 1.00 0.00 257 GLY A N 4
ATOM 4283 C CA . GLY A 1 157 ? -18.254 22.440 42.354 1.00 0.00 257 GLY A CA 4
ATOM 4284 C C . GLY A 1 157 ? -16.829 22.988 42.431 1.00 0.00 257 GLY A C 4
ATOM 4285 O O . GLY A 1 157 ? -16.628 24.165 42.660 1.00 0.00 257 GLY A O 4
ATOM 4289 N N . THR A 1 158 ? -15.869 22.127 42.244 1.00 0.00 258 THR A N 4
ATOM 4290 C CA . THR A 1 158 ? -14.472 22.575 42.300 1.00 0.00 258 THR A CA 4
ATOM 4291 C C . THR A 1 158 ? -13.633 21.777 41.332 1.00 0.00 258 THR A C 4
ATOM 4292 O O . THR A 1 158 ? -13.916 20.620 41.080 1.00 0.00 258 THR A O 4
ATOM 4303 N N . ILE A 1 159 ? -12.604 22.401 40.814 1.00 0.00 259 ILE A N 4
ATOM 4304 C CA . ILE A 1 159 ? -11.732 21.690 39.852 1.00 0.00 259 ILE A CA 4
ATOM 4305 C C . ILE A 1 159 ? -10.396 21.271 40.437 1.00 0.00 259 ILE A C 4
ATOM 4306 O O . ILE A 1 159 ? -9.693 22.059 41.036 1.00 0.00 259 ILE A O 4
ATOM 4322 N N . ASP A 1 160 ? -10.086 20.020 40.238 1.00 0.00 260 ASP A N 4
ATOM 4323 C CA . ASP A 1 160 ? -8.812 19.465 40.742 1.00 0.00 260 ASP A CA 4
ATOM 4324 C C . ASP A 1 160 ? -8.040 18.968 39.539 1.00 0.00 260 ASP A C 4
ATOM 4325 O O . ASP A 1 160 ? -8.639 18.492 38.593 1.00 0.00 260 ASP A O 4
ATOM 4334 N N . PHE A 1 161 ? -6.747 19.084 39.558 1.00 0.00 261 PHE A N 4
ATOM 4335 C CA . PHE A 1 161 ? -5.989 18.602 38.382 1.00 0.00 261 PHE A CA 4
ATOM 4336 C C . PHE A 1 161 ? -6.490 17.242 37.936 1.00 0.00 261 PHE A C 4
ATOM 4337 O O . PHE A 1 161 ? -6.280 16.847 36.816 1.00 0.00 261 PHE A O 4
ATOM 4354 N N . ASP A 1 162 ? -7.158 16.551 38.816 1.00 0.00 262 ASP A N 4
ATOM 4355 C CA . ASP A 1 162 ? -7.673 15.217 38.434 1.00 0.00 262 ASP A CA 4
ATOM 4356 C C . ASP A 1 162 ? -8.851 15.360 37.481 1.00 0.00 262 ASP A C 4
ATOM 4357 O O . ASP A 1 162 ? -8.886 14.728 36.449 1.00 0.00 262 ASP A O 4
ATOM 4366 N N . GLU A 1 163 ? -9.794 16.195 37.832 1.00 0.00 263 GLU A N 4
ATOM 4367 C CA . GLU A 1 163 ? -10.960 16.369 36.938 1.00 0.00 263 GLU A CA 4
ATOM 4368 C C . GLU A 1 163 ? -10.532 17.142 35.720 1.00 0.00 263 GLU A C 4
ATOM 4369 O O . GLU A 1 163 ? -10.721 16.718 34.595 1.00 0.00 263 GLU A O 4
ATOM 4381 N N . PHE A 1 164 ? -9.952 18.267 35.980 1.00 0.00 264 PHE A N 4
ATOM 4382 C CA . PHE A 1 164 ? -9.484 19.124 34.894 1.00 0.00 264 PHE A CA 4
ATOM 4383 C C . PHE A 1 164 ? -8.716 18.320 33.848 1.00 0.00 264 PHE A C 4
ATOM 4384 O O . PHE A 1 164 ? -8.778 18.613 32.677 1.00 0.00 264 PHE A O 4
ATOM 4401 N N . VAL A 1 165 ? -8.004 17.314 34.301 1.00 0.00 265 VAL A N 4
ATOM 4402 C CA . VAL A 1 165 ? -7.217 16.475 33.352 1.00 0.00 265 VAL A CA 4
ATOM 4403 C C . VAL A 1 165 ? -7.974 15.232 32.876 1.00 0.00 265 VAL A C 4
ATOM 4404 O O . VAL A 1 165 ? -8.027 14.951 31.696 1.00 0.00 265 VAL A O 4
ATOM 4417 N N . MET A 1 166 ? -8.541 14.515 33.800 1.00 0.00 266 MET A N 4
ATOM 4418 C CA . MET A 1 166 ? -9.294 13.283 33.425 1.00 0.00 266 MET A CA 4
ATOM 4419 C C . MET A 1 166 ? -10.184 13.477 32.201 1.00 0.00 266 MET A C 4
ATOM 4420 O O . MET A 1 166 ? -10.350 12.563 31.418 1.00 0.00 266 MET A O 4
ATOM 4434 N N . MET A 1 167 ? -10.734 14.653 32.047 1.00 0.00 267 MET A N 4
ATOM 4435 C CA . MET A 1 167 ? -11.618 14.889 30.866 1.00 0.00 267 MET A CA 4
ATOM 4436 C C . MET A 1 167 ? -10.859 15.510 29.672 1.00 0.00 267 MET A C 4
ATOM 4437 O O . MET A 1 167 ? -11.238 15.314 28.535 1.00 0.00 267 MET A O 4
ATOM 4451 N N . LEU A 1 168 ? -9.807 16.236 29.948 1.00 0.00 268 LEU A N 4
ATOM 4452 C CA . LEU A 1 168 ? -9.028 16.862 28.833 1.00 0.00 268 LEU A CA 4
ATOM 4453 C C . LEU A 1 168 ? -8.057 15.881 28.218 1.00 0.00 268 LEU A C 4
ATOM 4454 O O . LEU A 1 168 ? -7.909 15.811 27.016 1.00 0.00 268 LEU A O 4
ATOM 4470 N N . SER A 1 169 ? -7.375 15.193 29.078 1.00 0.00 269 SER A N 4
ATOM 4471 C CA . SER A 1 169 ? -6.372 14.183 28.623 1.00 0.00 269 SER A CA 4
ATOM 4472 C C . SER A 1 169 ? -6.980 13.091 27.711 1.00 0.00 269 SER A C 4
ATOM 4473 O O . SER A 1 169 ? -6.569 11.948 27.761 1.00 0.00 269 SER A O 4
ATOM 4481 N N . THR A 1 170 ? -7.937 13.457 26.902 1.00 0.00 270 THR A N 4
ATOM 4482 C CA . THR A 1 170 ? -8.560 12.451 26.000 1.00 0.00 270 THR A CA 4
ATOM 4483 C C . THR A 1 170 ? -9.341 11.409 26.785 1.00 0.00 270 THR A C 4
ATOM 4484 O O . THR A 1 170 ? -8.772 10.610 27.500 1.00 0.00 270 THR A O 4
ATOM 4495 N N . GLY A 1 171 ? -10.638 11.437 26.632 1.00 0.00 271 GLY A N 4
ATOM 4496 C CA . GLY A 1 171 ? -11.485 10.452 27.365 1.00 0.00 271 GLY A CA 4
ATOM 4497 C C . GLY A 1 171 ? -12.808 11.096 27.789 1.00 0.00 271 GLY A C 4
ATOM 4498 O O . GLY A 1 171 ? -13.043 11.113 28.986 1.00 0.00 271 GLY A O 4
ATOM 4505 N N . HIS A 1 100 ? 1.025 14.679 18.075 1.00 0.00 200 HIS A N 5
ATOM 4506 C CA . HIS A 1 100 ? -0.149 14.305 18.900 1.00 0.00 200 HIS A CA 5
ATOM 4507 C C . HIS A 1 100 ? 0.277 13.966 20.323 1.00 0.00 200 HIS A C 5
ATOM 4508 O O . HIS A 1 100 ? -0.231 13.039 20.921 1.00 0.00 200 HIS A O 5
ATOM 4522 N N . MET A 1 101 ? 1.203 14.729 20.840 1.00 0.00 201 MET A N 5
ATOM 4523 C CA . MET A 1 101 ? 1.676 14.469 22.222 1.00 0.00 201 MET A CA 5
ATOM 4524 C C . MET A 1 101 ? 0.927 15.339 23.222 1.00 0.00 201 MET A C 5
ATOM 4525 O O . MET A 1 101 ? 0.598 16.473 22.933 1.00 0.00 201 MET A O 5
ATOM 4539 N N . LEU A 1 102 ? 0.672 14.787 24.384 1.00 0.00 202 LEU A N 5
ATOM 4540 C CA . LEU A 1 102 ? -0.057 15.561 25.427 1.00 0.00 202 LEU A CA 5
ATOM 4541 C C . LEU A 1 102 ? 0.608 15.400 26.787 1.00 0.00 202 LEU A C 5
ATOM 4542 O O . LEU A 1 102 ? 1.373 14.484 27.006 1.00 0.00 202 LEU A O 5
ATOM 4558 N N . GLY A 1 103 ? 0.300 16.301 27.677 1.00 0.00 203 GLY A N 5
ATOM 4559 C CA . GLY A 1 103 ? 0.899 16.227 29.037 1.00 0.00 203 GLY A CA 5
ATOM 4560 C C . GLY A 1 103 ? 0.158 17.170 29.984 1.00 0.00 203 GLY A C 5
ATOM 4561 O O . GLY A 1 103 ? -0.870 17.716 29.636 1.00 0.00 203 GLY A O 5
ATOM 4565 N N . VAL A 1 104 ? 0.692 17.343 31.159 1.00 0.00 204 VAL A N 5
ATOM 4566 C CA . VAL A 1 104 ? 0.025 18.244 32.125 1.00 0.00 204 VAL A CA 5
ATOM 4567 C C . VAL A 1 104 ? 0.510 19.677 31.946 1.00 0.00 204 VAL A C 5
ATOM 4568 O O . VAL A 1 104 ? -0.202 20.617 32.244 1.00 0.00 204 VAL A O 5
ATOM 4581 N N . ARG A 1 105 ? 1.713 19.824 31.457 1.00 0.00 205 ARG A N 5
ATOM 4582 C CA . ARG A 1 105 ? 2.251 21.193 31.255 1.00 0.00 205 ARG A CA 5
ATOM 4583 C C . ARG A 1 105 ? 1.204 22.104 30.614 1.00 0.00 205 ARG A C 5
ATOM 4584 O O . ARG A 1 105 ? 0.862 23.129 31.162 1.00 0.00 205 ARG A O 5
ATOM 4605 N N . GLU A 1 106 ? 0.715 21.722 29.465 1.00 0.00 206 GLU A N 5
ATOM 4606 C CA . GLU A 1 106 ? -0.306 22.575 28.806 1.00 0.00 206 GLU A CA 5
ATOM 4607 C C . GLU A 1 106 ? -1.476 22.802 29.753 1.00 0.00 206 GLU A C 5
ATOM 4608 O O . GLU A 1 106 ? -1.844 23.931 30.049 1.00 0.00 206 GLU A O 5
ATOM 4620 N N . LEU A 1 107 ? -2.037 21.723 30.217 1.00 0.00 207 LEU A N 5
ATOM 4621 C CA . LEU A 1 107 ? -3.179 21.841 31.144 1.00 0.00 207 LEU A CA 5
ATOM 4622 C C . LEU A 1 107 ? -2.810 22.748 32.305 1.00 0.00 207 LEU A C 5
ATOM 4623 O O . LEU A 1 107 ? -3.630 23.491 32.805 1.00 0.00 207 LEU A O 5
ATOM 4639 N N . ARG A 1 108 ? -1.572 22.666 32.718 1.00 0.00 208 ARG A N 5
ATOM 4640 C CA . ARG A 1 108 ? -1.126 23.516 33.842 1.00 0.00 208 ARG A CA 5
ATOM 4641 C C . ARG A 1 108 ? -1.338 24.971 33.492 1.00 0.00 208 ARG A C 5
ATOM 4642 O O . ARG A 1 108 ? -1.974 25.701 34.219 1.00 0.00 208 ARG A O 5
ATOM 4663 N N . ILE A 1 109 ? -0.804 25.363 32.365 1.00 0.00 209 ILE A N 5
ATOM 4664 C CA . ILE A 1 109 ? -0.958 26.772 31.936 1.00 0.00 209 ILE A CA 5
ATOM 4665 C C . ILE A 1 109 ? -2.384 27.233 32.160 1.00 0.00 209 ILE A C 5
ATOM 4666 O O . ILE A 1 109 ? -2.617 28.305 32.680 1.00 0.00 209 ILE A O 5
ATOM 4682 N N . ALA A 1 110 ? -3.318 26.413 31.769 1.00 0.00 210 ALA A N 5
ATOM 4683 C CA . ALA A 1 110 ? -4.741 26.796 31.957 1.00 0.00 210 ALA A CA 5
ATOM 4684 C C . ALA A 1 110 ? -5.101 26.796 33.441 1.00 0.00 210 ALA A C 5
ATOM 4685 O O . ALA A 1 110 ? -5.511 27.800 33.985 1.00 0.00 210 ALA A O 5
ATOM 4692 N N . PHE A 1 111 ? -4.956 25.665 34.070 1.00 0.00 211 PHE A N 5
ATOM 4693 C CA . PHE A 1 111 ? -5.281 25.591 35.505 1.00 0.00 211 PHE A CA 5
ATOM 4694 C C . PHE A 1 111 ? -4.531 26.677 36.242 1.00 0.00 211 PHE A C 5
ATOM 4695 O O . PHE A 1 111 ? -5.110 27.490 36.936 1.00 0.00 211 PHE A O 5
ATOM 4712 N N . ARG A 1 112 ? -3.247 26.663 36.070 1.00 0.00 212 ARG A N 5
ATOM 4713 C CA . ARG A 1 112 ? -2.398 27.647 36.717 1.00 0.00 212 ARG A CA 5
ATOM 4714 C C . ARG A 1 112 ? -2.872 29.077 36.460 1.00 0.00 212 ARG A C 5
ATOM 4715 O O . ARG A 1 112 ? -2.720 29.941 37.300 1.00 0.00 212 ARG A O 5
ATOM 4736 N N . GLU A 1 113 ? -3.436 29.302 35.306 1.00 0.00 213 GLU A N 5
ATOM 4737 C CA . GLU A 1 113 ? -3.918 30.670 34.990 1.00 0.00 213 GLU A CA 5
ATOM 4738 C C . GLU A 1 113 ? -5.143 31.025 35.805 1.00 0.00 213 GLU A C 5
ATOM 4739 O O . GLU A 1 113 ? -5.263 32.125 36.306 1.00 0.00 213 GLU A O 5
ATOM 4751 N N . PHE A 1 114 ? -6.031 30.092 35.925 1.00 0.00 214 PHE A N 5
ATOM 4752 C CA . PHE A 1 114 ? -7.256 30.353 36.700 1.00 0.00 214 PHE A CA 5
ATOM 4753 C C . PHE A 1 114 ? -6.970 30.382 38.197 1.00 0.00 214 PHE A C 5
ATOM 4754 O O . PHE A 1 114 ? -7.674 31.027 38.948 1.00 0.00 214 PHE A O 5
ATOM 4771 N N . ASP A 1 115 ? -5.947 29.686 38.611 1.00 0.00 215 ASP A N 5
ATOM 4772 C CA . ASP A 1 115 ? -5.622 29.680 40.060 1.00 0.00 215 ASP A CA 5
ATOM 4773 C C . ASP A 1 115 ? -4.765 30.891 40.435 1.00 0.00 215 ASP A C 5
ATOM 4774 O O . ASP A 1 115 ? -3.553 30.839 40.388 1.00 0.00 215 ASP A O 5
ATOM 4783 N N . LYS A 1 116 ? -5.423 31.962 40.801 1.00 0.00 216 LYS A N 5
ATOM 4784 C CA . LYS A 1 116 ? -4.683 33.193 41.187 1.00 0.00 216 LYS A CA 5
ATOM 4785 C C . LYS A 1 116 ? -4.132 33.026 42.580 1.00 0.00 216 LYS A C 5
ATOM 4786 O O . LYS A 1 116 ? -4.088 33.952 43.366 1.00 0.00 216 LYS A O 5
ATOM 4805 N N . ASP A 1 117 ? -3.724 31.845 42.851 1.00 0.00 217 ASP A N 5
ATOM 4806 C CA . ASP A 1 117 ? -3.172 31.538 44.152 1.00 0.00 217 ASP A CA 5
ATOM 4807 C C . ASP A 1 117 ? -2.516 30.186 44.068 1.00 0.00 217 ASP A C 5
ATOM 4808 O O . ASP A 1 117 ? -2.065 29.794 43.009 1.00 0.00 217 ASP A O 5
ATOM 4817 N N . ARG A 1 118 ? -2.485 29.489 45.152 1.00 0.00 218 ARG A N 5
ATOM 4818 C CA . ARG A 1 118 ? -1.859 28.162 45.133 1.00 0.00 218 ARG A CA 5
ATOM 4819 C C . ARG A 1 118 ? -2.628 27.208 45.998 1.00 0.00 218 ARG A C 5
ATOM 4820 O O . ARG A 1 118 ? -2.084 26.518 46.840 1.00 0.00 218 ARG A O 5
ATOM 4841 N N . ASP A 1 119 ? -3.886 27.202 45.764 1.00 0.00 219 ASP A N 5
ATOM 4842 C CA . ASP A 1 119 ? -4.783 26.322 46.521 1.00 0.00 219 ASP A CA 5
ATOM 4843 C C . ASP A 1 119 ? -4.847 24.974 45.821 1.00 0.00 219 ASP A C 5
ATOM 4844 O O . ASP A 1 119 ? -5.088 23.954 46.434 1.00 0.00 219 ASP A O 5
ATOM 4853 N N . GLY A 1 120 ? -4.609 25.001 44.530 1.00 0.00 220 GLY A N 5
ATOM 4854 C CA . GLY A 1 120 ? -4.642 23.738 43.749 1.00 0.00 220 GLY A CA 5
ATOM 4855 C C . GLY A 1 120 ? -6.063 23.365 43.329 1.00 0.00 220 GLY A C 5
ATOM 4856 O O . GLY A 1 120 ? -6.271 22.326 42.734 1.00 0.00 220 GLY A O 5
ATOM 4860 N N . ARG A 1 121 ? -7.009 24.214 43.646 1.00 0.00 221 ARG A N 5
ATOM 4861 C CA . ARG A 1 121 ? -8.422 23.918 43.268 1.00 0.00 221 ARG A CA 5
ATOM 4862 C C . ARG A 1 121 ? -9.098 25.154 42.687 1.00 0.00 221 ARG A C 5
ATOM 4863 O O . ARG A 1 121 ? -9.173 26.185 43.331 1.00 0.00 221 ARG A O 5
ATOM 4884 N N . ILE A 1 122 ? -9.574 25.037 41.470 1.00 0.00 222 ILE A N 5
ATOM 4885 C CA . ILE A 1 122 ? -10.248 26.200 40.840 1.00 0.00 222 ILE A CA 5
ATOM 4886 C C . ILE A 1 122 ? -11.740 26.172 41.140 1.00 0.00 222 ILE A C 5
ATOM 4887 O O . ILE A 1 122 ? -12.478 25.386 40.579 1.00 0.00 222 ILE A O 5
ATOM 4903 N N . THR A 1 123 ? -12.159 27.019 42.025 1.00 0.00 223 THR A N 5
ATOM 4904 C CA . THR A 1 123 ? -13.595 27.052 42.367 1.00 0.00 223 THR A CA 5
ATOM 4905 C C . THR A 1 123 ? -14.358 27.838 41.340 1.00 0.00 223 THR A C 5
ATOM 4906 O O . THR A 1 123 ? -13.816 28.723 40.713 1.00 0.00 223 THR A O 5
ATOM 4917 N N . VAL A 1 124 ? -15.600 27.474 41.163 1.00 0.00 224 VAL A N 5
ATOM 4918 C CA . VAL A 1 124 ? -16.439 28.185 40.175 1.00 0.00 224 VAL A CA 5
ATOM 4919 C C . VAL A 1 124 ? -16.134 29.646 40.220 1.00 0.00 224 VAL A C 5
ATOM 4920 O O . VAL A 1 124 ? -16.270 30.356 39.247 1.00 0.00 224 VAL A O 5
ATOM 4933 N N . ALA A 1 125 ? -15.720 30.065 41.365 1.00 0.00 225 ALA A N 5
ATOM 4934 C CA . ALA A 1 125 ? -15.381 31.497 41.541 1.00 0.00 225 ALA A CA 5
ATOM 4935 C C . ALA A 1 125 ? -14.118 31.840 40.765 1.00 0.00 225 ALA A C 5
ATOM 4936 O O . ALA A 1 125 ? -14.071 32.820 40.050 1.00 0.00 225 ALA A O 5
ATOM 4943 N N . GLU A 1 126 ? -13.117 31.023 40.925 1.00 0.00 226 GLU A N 5
ATOM 4944 C CA . GLU A 1 126 ? -11.847 31.277 40.209 1.00 0.00 226 GLU A CA 5
ATOM 4945 C C . GLU A 1 126 ? -12.067 31.293 38.704 1.00 0.00 226 GLU A C 5
ATOM 4946 O O . GLU A 1 126 ? -11.614 32.190 38.021 1.00 0.00 226 GLU A O 5
ATOM 4958 N N . LEU A 1 127 ? -12.781 30.314 38.213 1.00 0.00 227 LEU A N 5
ATOM 4959 C CA . LEU A 1 127 ? -13.038 30.263 36.752 1.00 0.00 227 LEU A CA 5
ATOM 4960 C C . LEU A 1 127 ? -13.828 31.482 36.289 1.00 0.00 227 LEU A C 5
ATOM 4961 O O . LEU A 1 127 ? -13.574 32.023 35.235 1.00 0.00 227 LEU A O 5
ATOM 4977 N N . ARG A 1 128 ? -14.769 31.891 37.091 1.00 0.00 228 ARG A N 5
ATOM 4978 C CA . ARG A 1 128 ? -15.593 33.071 36.720 1.00 0.00 228 ARG A CA 5
ATOM 4979 C C . ARG A 1 128 ? -14.773 34.345 36.700 1.00 0.00 228 ARG A C 5
ATOM 4980 O O . ARG A 1 128 ? -15.015 35.219 35.906 1.00 0.00 228 ARG A O 5
ATOM 5001 N N . GLN A 1 129 ? -13.825 34.431 37.580 1.00 0.00 229 GLN A N 5
ATOM 5002 C CA . GLN A 1 129 ? -12.985 35.644 37.623 1.00 0.00 229 GLN A CA 5
ATOM 5003 C C . GLN A 1 129 ? -11.744 35.430 36.809 1.00 0.00 229 GLN A C 5
ATOM 5004 O O . GLN A 1 129 ? -10.884 36.286 36.739 1.00 0.00 229 GLN A O 5
ATOM 5018 N N . ALA A 1 130 ? -11.677 34.278 36.201 1.00 0.00 230 ALA A N 5
ATOM 5019 C CA . ALA A 1 130 ? -10.495 33.952 35.372 1.00 0.00 230 ALA A CA 5
ATOM 5020 C C . ALA A 1 130 ? -10.851 33.694 33.936 1.00 0.00 230 ALA A C 5
ATOM 5021 O O . ALA A 1 130 ? -9.999 33.734 33.080 1.00 0.00 230 ALA A O 5
ATOM 5028 N N . ALA A 1 131 ? -12.086 33.419 33.685 1.00 0.00 231 ALA A N 5
ATOM 5029 C CA . ALA A 1 131 ? -12.473 33.156 32.298 1.00 0.00 231 ALA A CA 5
ATOM 5030 C C . ALA A 1 131 ? -12.713 34.446 31.484 1.00 0.00 231 ALA A C 5
ATOM 5031 O O . ALA A 1 131 ? -12.478 34.473 30.291 1.00 0.00 231 ALA A O 5
ATOM 5038 N N . PRO A 1 132 ? -13.183 35.494 32.139 1.00 0.00 232 PRO A N 5
ATOM 5039 C CA . PRO A 1 132 ? -13.444 36.759 31.455 1.00 0.00 232 PRO A CA 5
ATOM 5040 C C . PRO A 1 132 ? -12.149 37.484 31.093 1.00 0.00 232 PRO A C 5
ATOM 5041 O O . PRO A 1 132 ? -11.917 37.812 29.946 1.00 0.00 232 PRO A O 5
ATOM 5052 N N . ALA A 1 133 ? -11.331 37.720 32.080 1.00 0.00 233 ALA A N 5
ATOM 5053 C CA . ALA A 1 133 ? -10.046 38.420 31.821 1.00 0.00 233 ALA A CA 5
ATOM 5054 C C . ALA A 1 133 ? -9.309 37.827 30.622 1.00 0.00 233 ALA A C 5
ATOM 5055 O O . ALA A 1 133 ? -8.343 38.391 30.149 1.00 0.00 233 ALA A O 5
ATOM 5062 N N . LEU A 1 134 ? -9.770 36.701 30.150 1.00 0.00 234 LEU A N 5
ATOM 5063 C CA . LEU A 1 134 ? -9.093 36.076 28.983 1.00 0.00 234 LEU A CA 5
ATOM 5064 C C . LEU A 1 134 ? -9.392 36.844 27.700 1.00 0.00 234 LEU A C 5
ATOM 5065 O O . LEU A 1 134 ? -8.573 36.891 26.802 1.00 0.00 234 LEU A O 5
ATOM 5081 N N . LEU A 1 135 ? -10.563 37.436 27.642 1.00 0.00 235 LEU A N 5
ATOM 5082 C CA . LEU A 1 135 ? -10.947 38.212 26.427 1.00 0.00 235 LEU A CA 5
ATOM 5083 C C . LEU A 1 135 ? -11.277 39.648 26.775 1.00 0.00 235 LEU A C 5
ATOM 5084 O O . LEU A 1 135 ? -11.722 40.403 25.935 1.00 0.00 235 LEU A O 5
ATOM 5100 N N . GLY A 1 136 ? -11.058 40.008 28.004 1.00 0.00 236 GLY A N 5
ATOM 5101 C CA . GLY A 1 136 ? -11.363 41.403 28.404 1.00 0.00 236 GLY A CA 5
ATOM 5102 C C . GLY A 1 136 ? -12.847 41.679 28.191 1.00 0.00 236 GLY A C 5
ATOM 5103 O O . GLY A 1 136 ? -13.358 42.702 28.598 1.00 0.00 236 GLY A O 5
ATOM 5107 N N . GLU A 1 137 ? -13.511 40.755 27.547 1.00 0.00 237 GLU A N 5
ATOM 5108 C CA . GLU A 1 137 ? -14.955 40.937 27.296 1.00 0.00 237 GLU A CA 5
ATOM 5109 C C . GLU A 1 137 ? -15.763 40.305 28.431 1.00 0.00 237 GLU A C 5
ATOM 5110 O O . GLU A 1 137 ? -15.254 39.477 29.161 1.00 0.00 237 GLU A O 5
ATOM 5122 N N . PRO A 1 138 ? -17.013 40.720 28.575 1.00 0.00 238 PRO A N 5
ATOM 5123 C CA . PRO A 1 138 ? -17.862 40.185 29.614 1.00 0.00 238 PRO A CA 5
ATOM 5124 C C . PRO A 1 138 ? -18.118 38.706 29.359 1.00 0.00 238 PRO A C 5
ATOM 5125 O O . PRO A 1 138 ? -17.258 38.002 28.876 1.00 0.00 238 PRO A O 5
ATOM 5136 N N . LEU A 1 139 ? -19.286 38.271 29.665 1.00 0.00 239 LEU A N 5
ATOM 5137 C CA . LEU A 1 139 ? -19.608 36.852 29.448 1.00 0.00 239 LEU A CA 5
ATOM 5138 C C . LEU A 1 139 ? -21.109 36.601 29.628 1.00 0.00 239 LEU A C 5
ATOM 5139 O O . LEU A 1 139 ? -21.901 36.987 28.793 1.00 0.00 239 LEU A O 5
ATOM 5155 N N . GLU A 1 140 ? -21.480 35.972 30.710 1.00 0.00 240 GLU A N 5
ATOM 5156 C CA . GLU A 1 140 ? -22.918 35.709 30.924 1.00 0.00 240 GLU A CA 5
ATOM 5157 C C . GLU A 1 140 ? -23.168 35.108 32.303 1.00 0.00 240 GLU A C 5
ATOM 5158 O O . GLU A 1 140 ? -23.647 35.778 33.196 1.00 0.00 240 GLU A O 5
ATOM 5170 N N . GLY A 1 141 ? -22.841 33.853 32.453 1.00 0.00 241 GLY A N 5
ATOM 5171 C CA . GLY A 1 141 ? -23.055 33.195 33.773 1.00 0.00 241 GLY A CA 5
ATOM 5172 C C . GLY A 1 141 ? -23.352 31.702 33.592 1.00 0.00 241 GLY A C 5
ATOM 5173 O O . GLY A 1 141 ? -22.565 30.856 33.982 1.00 0.00 241 GLY A O 5
ATOM 5177 N N . THR A 1 142 ? -24.480 31.406 33.000 1.00 0.00 242 THR A N 5
ATOM 5178 C CA . THR A 1 142 ? -24.837 29.979 32.790 1.00 0.00 242 THR A CA 5
ATOM 5179 C C . THR A 1 142 ? -23.911 29.324 31.787 1.00 0.00 242 THR A C 5
ATOM 5180 O O . THR A 1 142 ? -24.082 28.172 31.434 1.00 0.00 242 THR A O 5
ATOM 5191 N N . GLU A 1 143 ? -22.937 30.055 31.361 1.00 0.00 243 GLU A N 5
ATOM 5192 C CA . GLU A 1 143 ? -21.986 29.487 30.379 1.00 0.00 243 GLU A CA 5
ATOM 5193 C C . GLU A 1 143 ? -20.952 28.689 31.122 1.00 0.00 243 GLU A C 5
ATOM 5194 O O . GLU A 1 143 ? -20.914 27.477 31.046 1.00 0.00 243 GLU A O 5
ATOM 5206 N N . LEU A 1 144 ? -20.127 29.388 31.833 1.00 0.00 244 LEU A N 5
ATOM 5207 C CA . LEU A 1 144 ? -19.082 28.707 32.603 1.00 0.00 244 LEU A CA 5
ATOM 5208 C C . LEU A 1 144 ? -19.721 27.667 33.502 1.00 0.00 244 LEU A C 5
ATOM 5209 O O . LEU A 1 144 ? -19.178 26.601 33.714 1.00 0.00 244 LEU A O 5
ATOM 5225 N N . ASP A 1 145 ? -20.877 28.002 34.018 1.00 0.00 245 ASP A N 5
ATOM 5226 C CA . ASP A 1 145 ? -21.577 27.048 34.908 1.00 0.00 245 ASP A CA 5
ATOM 5227 C C . ASP A 1 145 ? -21.821 25.737 34.182 1.00 0.00 245 ASP A C 5
ATOM 5228 O O . ASP A 1 145 ? -21.547 24.676 34.701 1.00 0.00 245 ASP A O 5
ATOM 5237 N N . GLU A 1 146 ? -22.344 25.824 32.993 1.00 0.00 246 GLU A N 5
ATOM 5238 C CA . GLU A 1 146 ? -22.600 24.579 32.241 1.00 0.00 246 GLU A CA 5
ATOM 5239 C C . GLU A 1 146 ? -21.317 23.779 32.137 1.00 0.00 246 GLU A C 5
ATOM 5240 O O . GLU A 1 146 ? -21.290 22.597 32.429 1.00 0.00 246 GLU A O 5
ATOM 5252 N N . MET A 1 147 ? -20.268 24.434 31.725 1.00 0.00 247 MET A N 5
ATOM 5253 C CA . MET A 1 147 ? -18.983 23.723 31.602 1.00 0.00 247 MET A CA 5
ATOM 5254 C C . MET A 1 147 ? -18.543 23.246 32.971 1.00 0.00 247 MET A C 5
ATOM 5255 O O . MET A 1 147 ? -18.125 22.119 33.136 1.00 0.00 247 MET A O 5
ATOM 5269 N N . LEU A 1 148 ? -18.652 24.120 33.940 1.00 0.00 248 LEU A N 5
ATOM 5270 C CA . LEU A 1 148 ? -18.249 23.737 35.309 1.00 0.00 248 LEU A CA 5
ATOM 5271 C C . LEU A 1 148 ? -18.918 22.425 35.685 1.00 0.00 248 LEU A C 5
ATOM 5272 O O . LEU A 1 148 ? -18.270 21.499 36.129 1.00 0.00 248 LEU A O 5
ATOM 5288 N N . ARG A 1 149 ? -20.209 22.370 35.499 1.00 0.00 249 ARG A N 5
ATOM 5289 C CA . ARG A 1 149 ? -20.933 21.124 35.837 1.00 0.00 249 ARG A CA 5
ATOM 5290 C C . ARG A 1 149 ? -20.263 19.931 35.173 1.00 0.00 249 ARG A C 5
ATOM 5291 O O . ARG A 1 149 ? -20.164 18.867 35.751 1.00 0.00 249 ARG A O 5
ATOM 5312 N N . GLU A 1 150 ? -19.813 20.134 33.962 1.00 0.00 250 GLU A N 5
ATOM 5313 C CA . GLU A 1 150 ? -19.144 19.029 33.235 1.00 0.00 250 GLU A CA 5
ATOM 5314 C C . GLU A 1 150 ? -17.669 18.939 33.607 1.00 0.00 250 GLU A C 5
ATOM 5315 O O . GLU A 1 150 ? -17.091 17.870 33.600 1.00 0.00 250 GLU A O 5
ATOM 5327 N N . MET A 1 151 ? -17.081 20.060 33.927 1.00 0.00 251 MET A N 5
ATOM 5328 C CA . MET A 1 151 ? -15.654 20.043 34.295 1.00 0.00 251 MET A CA 5
ATOM 5329 C C . MET A 1 151 ? -15.478 19.513 35.712 1.00 0.00 251 MET A C 5
ATOM 5330 O O . MET A 1 151 ? -14.371 19.341 36.181 1.00 0.00 251 MET A O 5
ATOM 5344 N N . ASP A 1 152 ? -16.580 19.270 36.369 1.00 0.00 252 ASP A N 5
ATOM 5345 C CA . ASP A 1 152 ? -16.507 18.751 37.753 1.00 0.00 252 ASP A CA 5
ATOM 5346 C C . ASP A 1 152 ? -16.601 17.234 37.748 1.00 0.00 252 ASP A C 5
ATOM 5347 O O . ASP A 1 152 ? -17.443 16.670 37.076 1.00 0.00 252 ASP A O 5
ATOM 5356 N N . LEU A 1 153 ? -15.736 16.602 38.503 1.00 0.00 253 LEU A N 5
ATOM 5357 C CA . LEU A 1 153 ? -15.748 15.120 38.565 1.00 0.00 253 LEU A CA 5
ATOM 5358 C C . LEU A 1 153 ? -15.916 14.662 39.996 1.00 0.00 253 LEU A C 5
ATOM 5359 O O . LEU A 1 153 ? -15.875 13.482 40.282 1.00 0.00 253 LEU A O 5
ATOM 5375 N N . ASN A 1 154 ? -16.107 15.618 40.872 1.00 0.00 254 ASN A N 5
ATOM 5376 C CA . ASN A 1 154 ? -16.287 15.293 42.298 1.00 0.00 254 ASN A CA 5
ATOM 5377 C C . ASN A 1 154 ? -17.686 15.673 42.725 1.00 0.00 254 ASN A C 5
ATOM 5378 O O . ASN A 1 154 ? -18.035 15.589 43.883 1.00 0.00 254 ASN A O 5
ATOM 5389 N N . GLY A 1 155 ? -18.469 16.091 41.765 1.00 0.00 255 GLY A N 5
ATOM 5390 C CA . GLY A 1 155 ? -19.860 16.488 42.077 1.00 0.00 255 GLY A CA 5
ATOM 5391 C C . GLY A 1 155 ? -19.873 17.387 43.300 1.00 0.00 255 GLY A C 5
ATOM 5392 O O . GLY A 1 155 ? -20.577 17.121 44.256 1.00 0.00 255 GLY A O 5
ATOM 5396 N N . ASP A 1 156 ? -19.088 18.441 43.250 1.00 0.00 256 ASP A N 5
ATOM 5397 C CA . ASP A 1 156 ? -19.041 19.368 44.399 1.00 0.00 256 ASP A CA 5
ATOM 5398 C C . ASP A 1 156 ? -19.089 20.804 43.914 1.00 0.00 256 ASP A C 5
ATOM 5399 O O . ASP A 1 156 ? -19.696 21.647 44.546 1.00 0.00 256 ASP A O 5
ATOM 5408 N N . GLY A 1 157 ? -18.445 21.059 42.796 1.00 0.00 257 GLY A N 5
ATOM 5409 C CA . GLY A 1 157 ? -18.444 22.447 42.244 1.00 0.00 257 GLY A CA 5
ATOM 5410 C C . GLY A 1 157 ? -17.042 23.071 42.264 1.00 0.00 257 GLY A C 5
ATOM 5411 O O . GLY A 1 157 ? -16.900 24.266 42.434 1.00 0.00 257 GLY A O 5
ATOM 5415 N N . THR A 1 158 ? -16.040 22.255 42.090 1.00 0.00 258 THR A N 5
ATOM 5416 C CA . THR A 1 158 ? -14.664 22.776 42.096 1.00 0.00 258 THR A CA 5
ATOM 5417 C C . THR A 1 158 ? -13.837 22.024 41.085 1.00 0.00 258 THR A C 5
ATOM 5418 O O . THR A 1 158 ? -14.303 21.050 40.526 1.00 0.00 258 THR A O 5
ATOM 5429 N N . ILE A 1 159 ? -12.622 22.475 40.860 1.00 0.00 259 ILE A N 5
ATOM 5430 C CA . ILE A 1 159 ? -11.776 21.769 39.875 1.00 0.00 259 ILE A CA 5
ATOM 5431 C C . ILE A 1 159 ? -10.391 21.447 40.368 1.00 0.00 259 ILE A C 5
ATOM 5432 O O . ILE A 1 159 ? -9.593 22.321 40.637 1.00 0.00 259 ILE A O 5
ATOM 5448 N N . ASP A 1 160 ? -10.138 20.179 40.465 1.00 0.00 260 ASP A N 5
ATOM 5449 C CA . ASP A 1 160 ? -8.824 19.724 40.921 1.00 0.00 260 ASP A CA 5
ATOM 5450 C C . ASP A 1 160 ? -8.054 19.371 39.671 1.00 0.00 260 ASP A C 5
ATOM 5451 O O . ASP A 1 160 ? -8.657 19.022 38.678 1.00 0.00 260 ASP A O 5
ATOM 5460 N N . PHE A 1 161 ? -6.767 19.469 39.693 1.00 0.00 261 PHE A N 5
ATOM 5461 C CA . PHE A 1 161 ? -6.043 19.120 38.455 1.00 0.00 261 PHE A CA 5
ATOM 5462 C C . PHE A 1 161 ? -6.538 17.776 37.913 1.00 0.00 261 PHE A C 5
ATOM 5463 O O . PHE A 1 161 ? -6.555 17.549 36.724 1.00 0.00 261 PHE A O 5
ATOM 5480 N N . ASP A 1 162 ? -6.959 16.919 38.801 1.00 0.00 262 ASP A N 5
ATOM 5481 C CA . ASP A 1 162 ? -7.452 15.596 38.349 1.00 0.00 262 ASP A CA 5
ATOM 5482 C C . ASP A 1 162 ? -8.659 15.742 37.429 1.00 0.00 262 ASP A C 5
ATOM 5483 O O . ASP A 1 162 ? -8.667 15.218 36.336 1.00 0.00 262 ASP A O 5
ATOM 5492 N N . GLU A 1 163 ? -9.657 16.456 37.877 1.00 0.00 263 GLU A N 5
ATOM 5493 C CA . GLU A 1 163 ? -10.857 16.629 37.017 1.00 0.00 263 GLU A CA 5
ATOM 5494 C C . GLU A 1 163 ? -10.461 17.310 35.726 1.00 0.00 263 GLU A C 5
ATOM 5495 O O . GLU A 1 163 ? -10.546 16.742 34.651 1.00 0.00 263 GLU A O 5
ATOM 5507 N N . PHE A 1 164 ? -10.029 18.521 35.872 1.00 0.00 264 PHE A N 5
ATOM 5508 C CA . PHE A 1 164 ? -9.604 19.317 34.708 1.00 0.00 264 PHE A CA 5
ATOM 5509 C C . PHE A 1 164 ? -8.858 18.461 33.679 1.00 0.00 264 PHE A C 5
ATOM 5510 O O . PHE A 1 164 ? -9.026 18.626 32.487 1.00 0.00 264 PHE A O 5
ATOM 5527 N N . VAL A 1 165 ? -8.049 17.559 34.172 1.00 0.00 265 VAL A N 5
ATOM 5528 C CA . VAL A 1 165 ? -7.271 16.676 33.257 1.00 0.00 265 VAL A CA 5
ATOM 5529 C C . VAL A 1 165 ? -8.008 15.383 32.916 1.00 0.00 265 VAL A C 5
ATOM 5530 O O . VAL A 1 165 ? -8.131 15.026 31.765 1.00 0.00 265 VAL A O 5
ATOM 5543 N N . MET A 1 166 ? -8.484 14.714 33.923 1.00 0.00 266 MET A N 5
ATOM 5544 C CA . MET A 1 166 ? -9.213 13.437 33.691 1.00 0.00 266 MET A CA 5
ATOM 5545 C C . MET A 1 166 ? -10.108 13.486 32.453 1.00 0.00 266 MET A C 5
ATOM 5546 O O . MET A 1 166 ? -10.345 12.469 31.831 1.00 0.00 266 MET A O 5
ATOM 5560 N N . MET A 1 167 ? -10.588 14.653 32.112 1.00 0.00 267 MET A N 5
ATOM 5561 C CA . MET A 1 167 ? -11.470 14.750 30.906 1.00 0.00 267 MET A CA 5
ATOM 5562 C C . MET A 1 167 ? -10.695 15.154 29.655 1.00 0.00 267 MET A C 5
ATOM 5563 O O . MET A 1 167 ? -10.643 14.419 28.689 1.00 0.00 267 MET A O 5
ATOM 5577 N N . LEU A 1 168 ? -10.109 16.315 29.697 1.00 0.00 268 LEU A N 5
ATOM 5578 C CA . LEU A 1 168 ? -9.332 16.792 28.519 1.00 0.00 268 LEU A CA 5
ATOM 5579 C C . LEU A 1 168 ? -8.276 15.789 28.108 1.00 0.00 268 LEU A C 5
ATOM 5580 O O . LEU A 1 168 ? -8.039 15.574 26.936 1.00 0.00 268 LEU A O 5
ATOM 5596 N N . SER A 1 169 ? -7.655 15.199 29.082 1.00 0.00 269 SER A N 5
ATOM 5597 C CA . SER A 1 169 ? -6.594 14.193 28.781 1.00 0.00 269 SER A CA 5
ATOM 5598 C C . SER A 1 169 ? -6.978 13.304 27.605 1.00 0.00 269 SER A C 5
ATOM 5599 O O . SER A 1 169 ? -6.446 13.443 26.522 1.00 0.00 269 SER A O 5
ATOM 5607 N N . THR A 1 170 ? -7.889 12.411 27.835 1.00 0.00 270 THR A N 5
ATOM 5608 C CA . THR A 1 170 ? -8.313 11.511 26.739 1.00 0.00 270 THR A CA 5
ATOM 5609 C C . THR A 1 170 ? -8.797 12.312 25.533 1.00 0.00 270 THR A C 5
ATOM 5610 O O . THR A 1 170 ? -8.313 12.138 24.432 1.00 0.00 270 THR A O 5
ATOM 5621 N N . GLY A 1 171 ? -9.740 13.177 25.766 1.00 0.00 271 GLY A N 5
ATOM 5622 C CA . GLY A 1 171 ? -10.268 14.001 24.642 1.00 0.00 271 GLY A CA 5
ATOM 5623 C C . GLY A 1 171 ? -9.361 15.207 24.397 1.00 0.00 271 GLY A C 5
ATOM 5624 O O . GLY A 1 171 ? -9.812 16.297 24.711 1.00 0.00 271 GLY A O 5
ATOM 5631 N N . HIS A 1 100 ? 11.098 13.687 24.813 1.00 0.00 200 HIS A N 6
ATOM 5632 C CA . HIS A 1 100 ? 10.297 13.168 23.678 1.00 0.00 200 HIS A CA 6
ATOM 5633 C C . HIS A 1 100 ? 8.841 12.969 24.089 1.00 0.00 200 HIS A C 6
ATOM 5634 O O . HIS A 1 100 ? 8.052 12.425 23.341 1.00 0.00 200 HIS A O 6
ATOM 5648 N N . MET A 1 101 ? 8.510 13.414 25.272 1.00 0.00 201 MET A N 6
ATOM 5649 C CA . MET A 1 101 ? 7.110 13.256 25.743 1.00 0.00 201 MET A CA 6
ATOM 5650 C C . MET A 1 101 ? 6.732 14.369 26.716 1.00 0.00 201 MET A C 6
ATOM 5651 O O . MET A 1 101 ? 7.416 14.610 27.690 1.00 0.00 201 MET A O 6
ATOM 5665 N N . LEU A 1 102 ? 5.645 15.025 26.428 1.00 0.00 202 LEU A N 6
ATOM 5666 C CA . LEU A 1 102 ? 5.187 16.130 27.313 1.00 0.00 202 LEU A CA 6
ATOM 5667 C C . LEU A 1 102 ? 3.810 16.625 26.881 1.00 0.00 202 LEU A C 6
ATOM 5668 O O . LEU A 1 102 ? 3.385 16.375 25.770 1.00 0.00 202 LEU A O 6
ATOM 5684 N N . GLY A 1 103 ? 3.128 17.314 27.762 1.00 0.00 203 GLY A N 6
ATOM 5685 C CA . GLY A 1 103 ? 1.773 17.820 27.386 1.00 0.00 203 GLY A CA 6
ATOM 5686 C C . GLY A 1 103 ? 1.085 18.525 28.564 1.00 0.00 203 GLY A C 6
ATOM 5687 O O . GLY A 1 103 ? 0.326 19.454 28.369 1.00 0.00 203 GLY A O 6
ATOM 5691 N N . VAL A 1 104 ? 1.358 18.075 29.761 1.00 0.00 204 VAL A N 6
ATOM 5692 C CA . VAL A 1 104 ? 0.716 18.722 30.938 1.00 0.00 204 VAL A CA 6
ATOM 5693 C C . VAL A 1 104 ? 0.972 20.221 30.946 1.00 0.00 204 VAL A C 6
ATOM 5694 O O . VAL A 1 104 ? 0.129 20.993 31.360 1.00 0.00 204 VAL A O 6
ATOM 5707 N N . ARG A 1 105 ? 2.131 20.609 30.493 1.00 0.00 205 ARG A N 6
ATOM 5708 C CA . ARG A 1 105 ? 2.453 22.055 30.468 1.00 0.00 205 ARG A CA 6
ATOM 5709 C C . ARG A 1 105 ? 1.276 22.863 29.951 1.00 0.00 205 ARG A C 6
ATOM 5710 O O . ARG A 1 105 ? 1.124 24.023 30.278 1.00 0.00 205 ARG A O 6
ATOM 5731 N N . GLU A 1 106 ? 0.462 22.242 29.146 1.00 0.00 206 GLU A N 6
ATOM 5732 C CA . GLU A 1 106 ? -0.705 22.968 28.609 1.00 0.00 206 GLU A CA 6
ATOM 5733 C C . GLU A 1 106 ? -1.809 22.994 29.645 1.00 0.00 206 GLU A C 6
ATOM 5734 O O . GLU A 1 106 ? -2.394 24.028 29.912 1.00 0.00 206 GLU A O 6
ATOM 5746 N N . LEU A 1 107 ? -2.079 21.853 30.219 1.00 0.00 207 LEU A N 6
ATOM 5747 C CA . LEU A 1 107 ? -3.142 21.804 31.241 1.00 0.00 207 LEU A CA 6
ATOM 5748 C C . LEU A 1 107 ? -2.728 22.626 32.438 1.00 0.00 207 LEU A C 6
ATOM 5749 O O . LEU A 1 107 ? -3.540 23.281 33.059 1.00 0.00 207 LEU A O 6
ATOM 5765 N N . ARG A 1 108 ? -1.456 22.590 32.734 1.00 0.00 208 ARG A N 6
ATOM 5766 C CA . ARG A 1 108 ? -0.962 23.361 33.888 1.00 0.00 208 ARG A CA 6
ATOM 5767 C C . ARG A 1 108 ? -1.202 24.839 33.674 1.00 0.00 208 ARG A C 6
ATOM 5768 O O . ARG A 1 108 ? -1.801 25.500 34.492 1.00 0.00 208 ARG A O 6
ATOM 5789 N N . ILE A 1 109 ? -0.750 25.327 32.562 1.00 0.00 209 ILE A N 6
ATOM 5790 C CA . ILE A 1 109 ? -0.939 26.757 32.276 1.00 0.00 209 ILE A CA 6
ATOM 5791 C C . ILE A 1 109 ? -2.395 27.176 32.492 1.00 0.00 209 ILE A C 6
ATOM 5792 O O . ILE A 1 109 ? -2.653 28.202 33.064 1.00 0.00 209 ILE A O 6
ATOM 5808 N N . ALA A 1 110 ? -3.314 26.363 32.047 1.00 0.00 210 ALA A N 6
ATOM 5809 C CA . ALA A 1 110 ? -4.752 26.727 32.230 1.00 0.00 210 ALA A CA 6
ATOM 5810 C C . ALA A 1 110 ? -5.221 26.580 33.679 1.00 0.00 210 ALA A C 6
ATOM 5811 O O . ALA A 1 110 ? -5.776 27.504 34.246 1.00 0.00 210 ALA A O 6
ATOM 5818 N N . PHE A 1 111 ? -5.006 25.435 34.259 1.00 0.00 211 PHE A N 6
ATOM 5819 C CA . PHE A 1 111 ? -5.443 25.256 35.649 1.00 0.00 211 PHE A CA 6
ATOM 5820 C C . PHE A 1 111 ? -4.742 26.239 36.541 1.00 0.00 211 PHE A C 6
ATOM 5821 O O . PHE A 1 111 ? -5.364 27.019 37.233 1.00 0.00 211 PHE A O 6
ATOM 5838 N N . ARG A 1 112 ? -3.454 26.184 36.509 1.00 0.00 212 ARG A N 6
ATOM 5839 C CA . ARG A 1 112 ? -2.673 27.101 37.342 1.00 0.00 212 ARG A CA 6
ATOM 5840 C C . ARG A 1 112 ? -3.049 28.565 37.086 1.00 0.00 212 ARG A C 6
ATOM 5841 O O . ARG A 1 112 ? -2.889 29.402 37.951 1.00 0.00 212 ARG A O 6
ATOM 5862 N N . GLU A 1 113 ? -3.545 28.854 35.906 1.00 0.00 213 GLU A N 6
ATOM 5863 C CA . GLU A 1 113 ? -3.926 30.267 35.610 1.00 0.00 213 GLU A CA 6
ATOM 5864 C C . GLU A 1 113 ? -5.092 30.723 36.464 1.00 0.00 213 GLU A C 6
ATOM 5865 O O . GLU A 1 113 ? -5.000 31.707 37.172 1.00 0.00 213 GLU A O 6
ATOM 5877 N N . PHE A 1 114 ? -6.171 30.007 36.383 1.00 0.00 214 PHE A N 6
ATOM 5878 C CA . PHE A 1 114 ? -7.349 30.392 37.181 1.00 0.00 214 PHE A CA 6
ATOM 5879 C C . PHE A 1 114 ? -7.073 30.248 38.679 1.00 0.00 214 PHE A C 6
ATOM 5880 O O . PHE A 1 114 ? -7.657 30.943 39.487 1.00 0.00 214 PHE A O 6
ATOM 5897 N N . ASP A 1 115 ? -6.184 29.354 39.024 1.00 0.00 215 ASP A N 6
ATOM 5898 C CA . ASP A 1 115 ? -5.867 29.160 40.467 1.00 0.00 215 ASP A CA 6
ATOM 5899 C C . ASP A 1 115 ? -4.692 30.039 40.887 1.00 0.00 215 ASP A C 6
ATOM 5900 O O . ASP A 1 115 ? -3.565 29.792 40.503 1.00 0.00 215 ASP A O 6
ATOM 5909 N N . LYS A 1 116 ? -4.983 31.052 41.676 1.00 0.00 216 LYS A N 6
ATOM 5910 C CA . LYS A 1 116 ? -3.908 31.972 42.142 1.00 0.00 216 LYS A CA 6
ATOM 5911 C C . LYS A 1 116 ? -3.796 31.953 43.657 1.00 0.00 216 LYS A C 6
ATOM 5912 O O . LYS A 1 116 ? -3.644 32.979 44.289 1.00 0.00 216 LYS A O 6
ATOM 5931 N N . ASP A 1 117 ? -3.869 30.789 44.205 1.00 0.00 217 ASP A N 6
ATOM 5932 C CA . ASP A 1 117 ? -3.772 30.661 45.673 1.00 0.00 217 ASP A CA 6
ATOM 5933 C C . ASP A 1 117 ? -3.178 29.320 46.035 1.00 0.00 217 ASP A C 6
ATOM 5934 O O . ASP A 1 117 ? -3.164 28.925 47.184 1.00 0.00 217 ASP A O 6
ATOM 5943 N N . ARG A 1 118 ? -2.695 28.647 45.042 1.00 0.00 218 ARG A N 6
ATOM 5944 C CA . ARG A 1 118 ? -2.087 27.321 45.278 1.00 0.00 218 ARG A CA 6
ATOM 5945 C C . ARG A 1 118 ? -2.989 26.441 46.113 1.00 0.00 218 ARG A C 6
ATOM 5946 O O . ARG A 1 118 ? -2.534 25.600 46.864 1.00 0.00 218 ARG A O 6
ATOM 5967 N N . ASP A 1 119 ? -4.250 26.657 45.971 1.00 0.00 219 ASP A N 6
ATOM 5968 C CA . ASP A 1 119 ? -5.219 25.853 46.735 1.00 0.00 219 ASP A CA 6
ATOM 5969 C C . ASP A 1 119 ? -5.471 24.555 46.003 1.00 0.00 219 ASP A C 6
ATOM 5970 O O . ASP A 1 119 ? -5.974 23.600 46.564 1.00 0.00 219 ASP A O 6
ATOM 5979 N N . GLY A 1 120 ? -5.108 24.548 44.749 1.00 0.00 220 GLY A N 6
ATOM 5980 C CA . GLY A 1 120 ? -5.305 23.331 43.937 1.00 0.00 220 GLY A CA 6
ATOM 5981 C C . GLY A 1 120 ? -6.790 23.104 43.673 1.00 0.00 220 GLY A C 6
ATOM 5982 O O . GLY A 1 120 ? -7.230 21.983 43.519 1.00 0.00 220 GLY A O 6
ATOM 5986 N N . ARG A 1 121 ? -7.536 24.176 43.631 1.00 0.00 221 ARG A N 6
ATOM 5987 C CA . ARG A 1 121 ? -8.987 24.036 43.379 1.00 0.00 221 ARG A CA 6
ATOM 5988 C C . ARG A 1 121 ? -9.549 25.275 42.693 1.00 0.00 221 ARG A C 6
ATOM 5989 O O . ARG A 1 121 ? -9.466 26.366 43.222 1.00 0.00 221 ARG A O 6
ATOM 6010 N N . ILE A 1 122 ? -10.113 25.083 41.519 1.00 0.00 222 ILE A N 6
ATOM 6011 C CA . ILE A 1 122 ? -10.688 26.242 40.782 1.00 0.00 222 ILE A CA 6
ATOM 6012 C C . ILE A 1 122 ? -12.201 26.263 40.919 1.00 0.00 222 ILE A C 6
ATOM 6013 O O . ILE A 1 122 ? -12.917 25.684 40.124 1.00 0.00 222 ILE A O 6
ATOM 6029 N N . THR A 1 123 ? -12.661 26.929 41.933 1.00 0.00 223 THR A N 6
ATOM 6030 C CA . THR A 1 123 ? -14.120 27.008 42.151 1.00 0.00 223 THR A CA 6
ATOM 6031 C C . THR A 1 123 ? -14.759 27.937 41.159 1.00 0.00 223 THR A C 6
ATOM 6032 O O . THR A 1 123 ? -14.111 28.814 40.621 1.00 0.00 223 THR A O 6
ATOM 6043 N N . VAL A 1 124 ? -16.020 27.707 40.913 1.00 0.00 224 VAL A N 6
ATOM 6044 C CA . VAL A 1 124 ? -16.752 28.557 39.957 1.00 0.00 224 VAL A CA 6
ATOM 6045 C C . VAL A 1 124 ? -16.327 29.982 40.126 1.00 0.00 224 VAL A C 6
ATOM 6046 O O . VAL A 1 124 ? -16.370 30.771 39.211 1.00 0.00 224 VAL A O 6
ATOM 6059 N N . ALA A 1 125 ? -15.913 30.273 41.310 1.00 0.00 225 ALA A N 6
ATOM 6060 C CA . ALA A 1 125 ? -15.461 31.651 41.615 1.00 0.00 225 ALA A CA 6
ATOM 6061 C C . ALA A 1 125 ? -14.190 31.982 40.852 1.00 0.00 225 ALA A C 6
ATOM 6062 O O . ALA A 1 125 ? -14.071 33.037 40.259 1.00 0.00 225 ALA A O 6
ATOM 6069 N N . GLU A 1 126 ? -13.260 31.074 40.883 1.00 0.00 226 GLU A N 6
ATOM 6070 C CA . GLU A 1 126 ? -11.991 31.310 40.167 1.00 0.00 226 GLU A CA 6
ATOM 6071 C C . GLU A 1 126 ? -12.216 31.310 38.667 1.00 0.00 226 GLU A C 6
ATOM 6072 O O . GLU A 1 126 ? -11.629 32.094 37.953 1.00 0.00 226 GLU A O 6
ATOM 6084 N N . LEU A 1 127 ? -13.075 30.434 38.211 1.00 0.00 227 LEU A N 6
ATOM 6085 C CA . LEU A 1 127 ? -13.351 30.375 36.756 1.00 0.00 227 LEU A CA 6
ATOM 6086 C C . LEU A 1 127 ? -14.071 31.639 36.296 1.00 0.00 227 LEU A C 6
ATOM 6087 O O . LEU A 1 127 ? -14.047 31.977 35.137 1.00 0.00 227 LEU A O 6
ATOM 6103 N N . ARG A 1 128 ? -14.700 32.314 37.220 1.00 0.00 228 ARG A N 6
ATOM 6104 C CA . ARG A 1 128 ? -15.428 33.560 36.854 1.00 0.00 228 ARG A CA 6
ATOM 6105 C C . ARG A 1 128 ? -14.479 34.742 36.777 1.00 0.00 228 ARG A C 6
ATOM 6106 O O . ARG A 1 128 ? -14.644 35.628 35.964 1.00 0.00 228 ARG A O 6
ATOM 6127 N N . GLN A 1 129 ? -13.501 34.727 37.630 1.00 0.00 229 GLN A N 6
ATOM 6128 C CA . GLN A 1 129 ? -12.521 35.826 37.643 1.00 0.00 229 GLN A CA 6
ATOM 6129 C C . GLN A 1 129 ? -11.317 35.447 36.821 1.00 0.00 229 GLN A C 6
ATOM 6130 O O . GLN A 1 129 ? -10.350 36.180 36.748 1.00 0.00 229 GLN A O 6
ATOM 6144 N N . ALA A 1 130 ? -11.397 34.287 36.224 1.00 0.00 230 ALA A N 6
ATOM 6145 C CA . ALA A 1 130 ? -10.272 33.804 35.388 1.00 0.00 230 ALA A CA 6
ATOM 6146 C C . ALA A 1 130 ? -10.705 33.514 33.977 1.00 0.00 230 ALA A C 6
ATOM 6147 O O . ALA A 1 130 ? -9.883 33.300 33.108 1.00 0.00 230 ALA A O 6
ATOM 6154 N N . ALA A 1 131 ? -11.973 33.500 33.760 1.00 0.00 231 ALA A N 6
ATOM 6155 C CA . ALA A 1 131 ? -12.443 33.219 32.409 1.00 0.00 231 ALA A CA 6
ATOM 6156 C C . ALA A 1 131 ? -12.416 34.465 31.486 1.00 0.00 231 ALA A C 6
ATOM 6157 O O . ALA A 1 131 ? -12.278 34.334 30.286 1.00 0.00 231 ALA A O 6
ATOM 6164 N N . PRO A 1 132 ? -12.557 35.656 32.064 1.00 0.00 232 PRO A N 6
ATOM 6165 C CA . PRO A 1 132 ? -12.545 36.892 31.273 1.00 0.00 232 PRO A CA 6
ATOM 6166 C C . PRO A 1 132 ? -11.159 37.189 30.685 1.00 0.00 232 PRO A C 6
ATOM 6167 O O . PRO A 1 132 ? -11.019 38.043 29.830 1.00 0.00 232 PRO A O 6
ATOM 6178 N N . ALA A 1 133 ? -10.164 36.477 31.151 1.00 0.00 233 ALA A N 6
ATOM 6179 C CA . ALA A 1 133 ? -8.787 36.703 30.632 1.00 0.00 233 ALA A CA 6
ATOM 6180 C C . ALA A 1 133 ? -8.413 35.690 29.547 1.00 0.00 233 ALA A C 6
ATOM 6181 O O . ALA A 1 133 ? -7.396 35.828 28.895 1.00 0.00 233 ALA A O 6
ATOM 6188 N N . LEU A 1 134 ? -9.234 34.690 29.371 1.00 0.00 234 LEU A N 6
ATOM 6189 C CA . LEU A 1 134 ? -8.926 33.670 28.331 1.00 0.00 234 LEU A CA 6
ATOM 6190 C C . LEU A 1 134 ? -8.891 34.282 26.930 1.00 0.00 234 LEU A C 6
ATOM 6191 O O . LEU A 1 134 ? -8.020 33.971 26.151 1.00 0.00 234 LEU A O 6
ATOM 6207 N N . LEU A 1 135 ? -9.859 35.131 26.637 1.00 0.00 235 LEU A N 6
ATOM 6208 C CA . LEU A 1 135 ? -9.915 35.785 25.293 1.00 0.00 235 LEU A CA 6
ATOM 6209 C C . LEU A 1 135 ? -10.595 34.883 24.276 1.00 0.00 235 LEU A C 6
ATOM 6210 O O . LEU A 1 135 ? -9.965 34.100 23.592 1.00 0.00 235 LEU A O 6
ATOM 6226 N N . GLY A 1 136 ? -11.878 35.016 24.208 1.00 0.00 236 GLY A N 6
ATOM 6227 C CA . GLY A 1 136 ? -12.668 34.190 23.253 1.00 0.00 236 GLY A CA 6
ATOM 6228 C C . GLY A 1 136 ? -14.069 33.987 23.814 1.00 0.00 236 GLY A C 6
ATOM 6229 O O . GLY A 1 136 ? -14.990 33.640 23.103 1.00 0.00 236 GLY A O 6
ATOM 6233 N N . GLU A 1 137 ? -14.190 34.218 25.092 1.00 0.00 237 GLU A N 6
ATOM 6234 C CA . GLU A 1 137 ? -15.500 34.058 25.759 1.00 0.00 237 GLU A CA 6
ATOM 6235 C C . GLU A 1 137 ? -15.651 35.122 26.848 1.00 0.00 237 GLU A C 6
ATOM 6236 O O . GLU A 1 137 ? -15.592 34.833 28.026 1.00 0.00 237 GLU A O 6
ATOM 6248 N N . PRO A 1 138 ? -15.841 36.348 26.409 1.00 0.00 238 PRO A N 6
ATOM 6249 C CA . PRO A 1 138 ? -15.999 37.484 27.318 1.00 0.00 238 PRO A CA 6
ATOM 6250 C C . PRO A 1 138 ? -17.241 37.362 28.215 1.00 0.00 238 PRO A C 6
ATOM 6251 O O . PRO A 1 138 ? -17.156 36.881 29.327 1.00 0.00 238 PRO A O 6
ATOM 6262 N N . LEU A 1 139 ? -18.368 37.795 27.711 1.00 0.00 239 LEU A N 6
ATOM 6263 C CA . LEU A 1 139 ? -19.610 37.720 28.508 1.00 0.00 239 LEU A CA 6
ATOM 6264 C C . LEU A 1 139 ? -20.258 36.365 28.444 1.00 0.00 239 LEU A C 6
ATOM 6265 O O . LEU A 1 139 ? -21.301 36.192 27.846 1.00 0.00 239 LEU A O 6
ATOM 6281 N N . GLU A 1 140 ? -19.630 35.450 29.042 1.00 0.00 240 GLU A N 6
ATOM 6282 C CA . GLU A 1 140 ? -20.168 34.064 29.061 1.00 0.00 240 GLU A CA 6
ATOM 6283 C C . GLU A 1 140 ? -21.522 34.051 29.775 1.00 0.00 240 GLU A C 6
ATOM 6284 O O . GLU A 1 140 ? -22.516 34.488 29.225 1.00 0.00 240 GLU A O 6
ATOM 6296 N N . GLY A 1 141 ? -21.536 33.537 30.993 1.00 0.00 241 GLY A N 6
ATOM 6297 C CA . GLY A 1 141 ? -22.823 33.489 31.771 1.00 0.00 241 GLY A CA 6
ATOM 6298 C C . GLY A 1 141 ? -23.207 32.060 32.173 1.00 0.00 241 GLY A C 6
ATOM 6299 O O . GLY A 1 141 ? -22.466 31.366 32.858 1.00 0.00 241 GLY A O 6
ATOM 6303 N N . THR A 1 142 ? -24.368 31.655 31.750 1.00 0.00 242 THR A N 6
ATOM 6304 C CA . THR A 1 142 ? -24.828 30.299 32.086 1.00 0.00 242 THR A CA 6
ATOM 6305 C C . THR A 1 142 ? -24.070 29.248 31.309 1.00 0.00 242 THR A C 6
ATOM 6306 O O . THR A 1 142 ? -24.384 28.075 31.382 1.00 0.00 242 THR A O 6
ATOM 6317 N N . GLU A 1 143 ? -23.060 29.675 30.608 1.00 0.00 243 GLU A N 6
ATOM 6318 C CA . GLU A 1 143 ? -22.269 28.700 29.822 1.00 0.00 243 GLU A CA 6
ATOM 6319 C C . GLU A 1 143 ? -21.096 28.356 30.659 1.00 0.00 243 GLU A C 6
ATOM 6320 O O . GLU A 1 143 ? -20.418 27.368 30.458 1.00 0.00 243 GLU A O 6
ATOM 6332 N N . LEU A 1 144 ? -20.903 29.204 31.609 1.00 0.00 244 LEU A N 6
ATOM 6333 C CA . LEU A 1 144 ? -19.814 29.055 32.548 1.00 0.00 244 LEU A CA 6
ATOM 6334 C C . LEU A 1 144 ? -20.242 28.066 33.591 1.00 0.00 244 LEU A C 6
ATOM 6335 O O . LEU A 1 144 ? -19.599 27.061 33.816 1.00 0.00 244 LEU A O 6
ATOM 6351 N N . ASP A 1 145 ? -21.343 28.380 34.213 1.00 0.00 245 ASP A N 6
ATOM 6352 C CA . ASP A 1 145 ? -21.867 27.484 35.257 1.00 0.00 245 ASP A CA 6
ATOM 6353 C C . ASP A 1 145 ? -22.204 26.125 34.648 1.00 0.00 245 ASP A C 6
ATOM 6354 O O . ASP A 1 145 ? -22.067 25.107 35.288 1.00 0.00 245 ASP A O 6
ATOM 6363 N N . GLU A 1 146 ? -22.652 26.131 33.415 1.00 0.00 246 GLU A N 6
ATOM 6364 C CA . GLU A 1 146 ? -22.991 24.839 32.775 1.00 0.00 246 GLU A CA 6
ATOM 6365 C C . GLU A 1 146 ? -21.731 24.025 32.581 1.00 0.00 246 GLU A C 6
ATOM 6366 O O . GLU A 1 146 ? -21.709 22.838 32.833 1.00 0.00 246 GLU A O 6
ATOM 6378 N N . MET A 1 147 ? -20.697 24.681 32.132 1.00 0.00 247 MET A N 6
ATOM 6379 C CA . MET A 1 147 ? -19.428 23.963 31.915 1.00 0.00 247 MET A CA 6
ATOM 6380 C C . MET A 1 147 ? -18.951 23.367 33.226 1.00 0.00 247 MET A C 6
ATOM 6381 O O . MET A 1 147 ? -18.339 22.321 33.253 1.00 0.00 247 MET A O 6
ATOM 6395 N N . LEU A 1 148 ? -19.246 24.053 34.298 1.00 0.00 248 LEU A N 6
ATOM 6396 C CA . LEU A 1 148 ? -18.826 23.550 35.621 1.00 0.00 248 LEU A CA 6
ATOM 6397 C C . LEU A 1 148 ? -19.420 22.176 35.860 1.00 0.00 248 LEU A C 6
ATOM 6398 O O . LEU A 1 148 ? -18.711 21.206 36.036 1.00 0.00 248 LEU A O 6
ATOM 6414 N N . ARG A 1 149 ? -20.723 22.121 35.860 1.00 0.00 249 ARG A N 6
ATOM 6415 C CA . ARG A 1 149 ? -21.395 20.823 36.083 1.00 0.00 249 ARG A CA 6
ATOM 6416 C C . ARG A 1 149 ? -20.867 19.779 35.108 1.00 0.00 249 ARG A C 6
ATOM 6417 O O . ARG A 1 149 ? -20.907 18.595 35.378 1.00 0.00 249 ARG A O 6
ATOM 6438 N N . GLU A 1 150 ? -20.379 20.238 33.986 1.00 0.00 250 GLU A N 6
ATOM 6439 C CA . GLU A 1 150 ? -19.845 19.289 32.983 1.00 0.00 250 GLU A CA 6
ATOM 6440 C C . GLU A 1 150 ? -18.405 18.904 33.299 1.00 0.00 250 GLU A C 6
ATOM 6441 O O . GLU A 1 150 ? -17.975 17.808 32.997 1.00 0.00 250 GLU A O 6
ATOM 6453 N N . MET A 1 151 ? -17.679 19.808 33.903 1.00 0.00 251 MET A N 6
ATOM 6454 C CA . MET A 1 151 ? -16.274 19.495 34.236 1.00 0.00 251 MET A CA 6
ATOM 6455 C C . MET A 1 151 ? -16.197 18.668 35.507 1.00 0.00 251 MET A C 6
ATOM 6456 O O . MET A 1 151 ? -15.302 17.866 35.675 1.00 0.00 251 MET A O 6
ATOM 6470 N N . ASP A 1 152 ? -17.136 18.879 36.384 1.00 0.00 252 ASP A N 6
ATOM 6471 C CA . ASP A 1 152 ? -17.132 18.112 37.649 1.00 0.00 252 ASP A CA 6
ATOM 6472 C C . ASP A 1 152 ? -17.230 16.615 37.368 1.00 0.00 252 ASP A C 6
ATOM 6473 O O . ASP A 1 152 ? -18.190 16.154 36.780 1.00 0.00 252 ASP A O 6
ATOM 6482 N N . LEU A 1 153 ? -16.229 15.886 37.802 1.00 0.00 253 LEU A N 6
ATOM 6483 C CA . LEU A 1 153 ? -16.218 14.416 37.582 1.00 0.00 253 LEU A CA 6
ATOM 6484 C C . LEU A 1 153 ? -16.341 13.701 38.911 1.00 0.00 253 LEU A C 6
ATOM 6485 O O . LEU A 1 153 ? -16.269 12.490 38.979 1.00 0.00 253 LEU A O 6
ATOM 6501 N N . ASN A 1 154 ? -16.528 14.477 39.950 1.00 0.00 254 ASN A N 6
ATOM 6502 C CA . ASN A 1 154 ? -16.658 13.889 41.292 1.00 0.00 254 ASN A CA 6
ATOM 6503 C C . ASN A 1 154 ? -17.791 14.552 42.062 1.00 0.00 254 ASN A C 6
ATOM 6504 O O . ASN A 1 154 ? -17.884 14.427 43.266 1.00 0.00 254 ASN A O 6
ATOM 6515 N N . GLY A 1 155 ? -18.628 15.255 41.351 1.00 0.00 255 GLY A N 6
ATOM 6516 C CA . GLY A 1 155 ? -19.762 15.935 42.026 1.00 0.00 255 GLY A CA 6
ATOM 6517 C C . GLY A 1 155 ? -19.253 16.755 43.204 1.00 0.00 255 GLY A C 6
ATOM 6518 O O . GLY A 1 155 ? -19.606 16.496 44.338 1.00 0.00 255 GLY A O 6
ATOM 6522 N N . ASP A 1 156 ? -18.434 17.736 42.905 1.00 0.00 256 ASP A N 6
ATOM 6523 C CA . ASP A 1 156 ? -17.880 18.594 43.982 1.00 0.00 256 ASP A CA 6
ATOM 6524 C C . ASP A 1 156 ? -18.141 20.054 43.678 1.00 0.00 256 ASP A C 6
ATOM 6525 O O . ASP A 1 156 ? -18.190 20.881 44.570 1.00 0.00 256 ASP A O 6
ATOM 6534 N N . GLY A 1 157 ? -18.300 20.349 42.421 1.00 0.00 257 GLY A N 6
ATOM 6535 C CA . GLY A 1 157 ? -18.559 21.748 42.031 1.00 0.00 257 GLY A CA 6
ATOM 6536 C C . GLY A 1 157 ? -17.251 22.538 42.035 1.00 0.00 257 GLY A C 6
ATOM 6537 O O . GLY A 1 157 ? -17.246 23.745 42.175 1.00 0.00 257 GLY A O 6
ATOM 6541 N N . THR A 1 158 ? -16.170 21.829 41.878 1.00 0.00 258 THR A N 6
ATOM 6542 C CA . THR A 1 158 ? -14.856 22.477 41.865 1.00 0.00 258 THR A CA 6
ATOM 6543 C C . THR A 1 158 ? -13.957 21.755 40.888 1.00 0.00 258 THR A C 6
ATOM 6544 O O . THR A 1 158 ? -14.344 20.736 40.349 1.00 0.00 258 THR A O 6
ATOM 6555 N N . ILE A 1 159 ? -12.773 22.283 40.665 1.00 0.00 259 ILE A N 6
ATOM 6556 C CA . ILE A 1 159 ? -11.858 21.612 39.713 1.00 0.00 259 ILE A CA 6
ATOM 6557 C C . ILE A 1 159 ? -10.468 21.385 40.270 1.00 0.00 259 ILE A C 6
ATOM 6558 O O . ILE A 1 159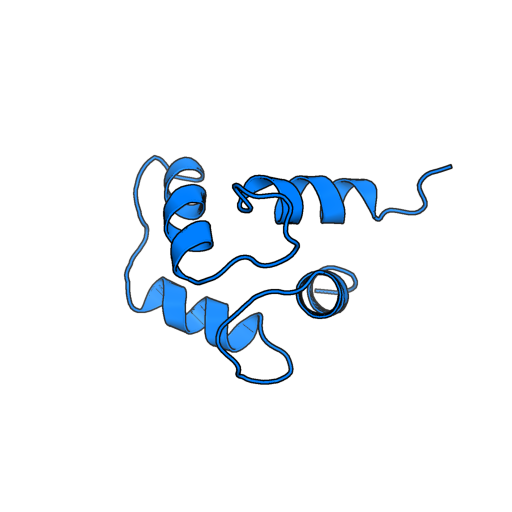 ? -9.818 22.303 40.710 1.00 0.00 259 ILE A O 6
ATOM 6574 N N . ASP A 1 160 ? -10.037 20.152 40.209 1.00 0.00 260 ASP A N 6
ATOM 6575 C CA . ASP A 1 160 ? -8.688 19.800 40.714 1.00 0.00 260 ASP A CA 6
ATOM 6576 C C . ASP A 1 160 ? -7.858 19.330 39.525 1.00 0.00 260 ASP A C 6
ATOM 6577 O O . ASP A 1 160 ? -8.386 18.702 38.630 1.00 0.00 260 ASP A O 6
ATOM 6586 N N . PHE A 1 161 ? -6.586 19.641 39.512 1.00 0.00 261 PHE A N 6
ATOM 6587 C CA . PHE A 1 161 ? -5.753 19.193 38.353 1.00 0.00 261 PHE A CA 6
ATOM 6588 C C . PHE A 1 161 ? -6.075 17.765 37.969 1.00 0.00 261 PHE A C 6
ATOM 6589 O O . PHE A 1 161 ? -6.019 17.409 36.809 1.00 0.00 261 PHE A O 6
ATOM 6606 N N . ASP A 1 162 ? -6.409 16.967 38.934 1.00 0.00 262 ASP A N 6
ATOM 6607 C CA . ASP A 1 162 ? -6.734 15.568 38.612 1.00 0.00 262 ASP A CA 6
ATOM 6608 C C . ASP A 1 162 ? -7.996 15.515 37.766 1.00 0.00 262 ASP A C 6
ATOM 6609 O O . ASP A 1 162 ? -8.110 14.707 36.880 1.00 0.00 262 ASP A O 6
ATOM 6618 N N . GLU A 1 163 ? -8.920 16.398 38.055 1.00 0.00 263 GLU A N 6
ATOM 6619 C CA . GLU A 1 163 ? -10.189 16.424 37.281 1.00 0.00 263 GLU A CA 6
ATOM 6620 C C . GLU A 1 163 ? -9.979 17.130 35.949 1.00 0.00 263 GLU A C 6
ATOM 6621 O O . GLU A 1 163 ? -10.135 16.547 34.883 1.00 0.00 263 GLU A O 6
ATOM 6633 N N . PHE A 1 164 ? -9.638 18.379 36.044 1.00 0.00 264 PHE A N 6
ATOM 6634 C CA . PHE A 1 164 ? -9.399 19.191 34.832 1.00 0.00 264 PHE A CA 6
ATOM 6635 C C . PHE A 1 164 ? -8.573 18.412 33.809 1.00 0.00 264 PHE A C 6
ATOM 6636 O O . PHE A 1 164 ? -8.642 18.670 32.627 1.00 0.00 264 PHE A O 6
ATOM 6653 N N . VAL A 1 165 ? -7.800 17.471 34.297 1.00 0.00 265 VAL A N 6
ATOM 6654 C CA . VAL A 1 165 ? -6.952 16.654 33.387 1.00 0.00 265 VAL A CA 6
ATOM 6655 C C . VAL A 1 165 ? -7.619 15.349 32.970 1.00 0.00 265 VAL A C 6
ATOM 6656 O O . VAL A 1 165 ? -7.476 14.911 31.845 1.00 0.00 265 VAL A O 6
ATOM 6669 N N . MET A 1 166 ? -8.327 14.749 33.876 1.00 0.00 266 MET A N 6
ATOM 6670 C CA . MET A 1 166 ? -9.003 13.467 33.542 1.00 0.00 266 MET A CA 6
ATOM 6671 C C . MET A 1 166 ? -9.850 13.559 32.282 1.00 0.00 266 MET A C 6
ATOM 6672 O O . MET A 1 166 ? -9.847 12.651 31.474 1.00 0.00 266 MET A O 6
ATOM 6686 N N . MET A 1 167 ? -10.557 14.643 32.122 1.00 0.00 267 MET A N 6
ATOM 6687 C CA . MET A 1 167 ? -11.405 14.770 30.903 1.00 0.00 267 MET A CA 6
ATOM 6688 C C . MET A 1 167 ? -10.658 15.402 29.703 1.00 0.00 267 MET A C 6
ATOM 6689 O O . MET A 1 167 ? -11.010 15.150 28.569 1.00 0.00 267 MET A O 6
ATOM 6703 N N . LEU A 1 168 ? -9.652 16.208 29.964 1.00 0.00 268 LEU A N 6
ATOM 6704 C CA . LEU A 1 168 ? -8.905 16.835 28.820 1.00 0.00 268 LEU A CA 6
ATOM 6705 C C . LEU A 1 168 ? -7.881 15.866 28.250 1.00 0.00 268 LEU A C 6
ATOM 6706 O O . LEU A 1 168 ? -7.981 15.438 27.118 1.00 0.00 268 LEU A O 6
ATOM 6722 N N . SER A 1 169 ? -6.912 15.545 29.054 1.00 0.00 269 SER A N 6
ATOM 6723 C CA . SER A 1 169 ? -5.853 14.603 28.602 1.00 0.00 269 SER A CA 6
ATOM 6724 C C . SER A 1 169 ? -6.445 13.446 27.810 1.00 0.00 269 SER A C 6
ATOM 6725 O O . SER A 1 169 ? -6.315 13.386 26.603 1.00 0.00 269 SER A O 6
ATOM 6733 N N . THR A 1 170 ? -7.086 12.546 28.505 1.00 0.00 270 THR A N 6
ATOM 6734 C CA . THR A 1 170 ? -7.696 11.381 27.813 1.00 0.00 270 THR A CA 6
ATOM 6735 C C . THR A 1 170 ? -9.170 11.599 27.597 1.00 0.00 270 THR A C 6
ATOM 6736 O O . THR A 1 170 ? -9.590 12.611 27.071 1.00 0.00 270 THR A O 6
ATOM 6747 N N . GLY A 1 171 ? -9.933 10.636 28.014 1.00 0.00 271 GLY A N 6
ATOM 6748 C CA . GLY A 1 171 ? -11.394 10.740 27.858 1.00 0.00 271 GLY A CA 6
ATOM 6749 C C . GLY A 1 171 ? -11.756 11.124 26.421 1.00 0.00 271 GLY A C 6
ATOM 6750 O O . GLY A 1 171 ? -12.117 12.275 26.243 1.00 0.00 271 GLY A O 6
ATOM 6757 N N . HIS A 1 100 ? 1.785 14.708 20.473 1.00 0.00 200 HIS A N 7
ATOM 6758 C CA . HIS A 1 100 ? 1.961 13.261 20.749 1.00 0.00 200 HIS A CA 7
ATOM 6759 C C . HIS A 1 100 ? 2.646 13.044 22.092 1.00 0.00 200 HIS A C 7
ATOM 6760 O O . HIS A 1 100 ? 3.762 12.566 22.153 1.00 0.00 200 HIS A O 7
ATOM 6774 N N . MET A 1 101 ? 1.965 13.400 23.147 1.00 0.00 201 MET A N 7
ATOM 6775 C CA . MET A 1 101 ? 2.562 13.221 24.494 1.00 0.00 201 MET A CA 7
ATOM 6776 C C . MET A 1 101 ? 1.524 13.463 25.583 1.00 0.00 201 MET A C 7
ATOM 6777 O O . MET A 1 101 ? 0.336 13.390 25.336 1.00 0.00 201 MET A O 7
ATOM 6791 N N . LEU A 1 102 ? 1.992 13.746 26.769 1.00 0.00 202 LEU A N 7
ATOM 6792 C CA . LEU A 1 102 ? 1.046 13.997 27.887 1.00 0.00 202 LEU A CA 7
ATOM 6793 C C . LEU A 1 102 ? 1.593 15.060 28.831 1.00 0.00 202 LEU A C 7
ATOM 6794 O O . LEU A 1 102 ? 1.146 15.185 29.954 1.00 0.00 202 LEU A O 7
ATOM 6810 N N . GLY A 1 103 ? 2.551 15.808 28.358 1.00 0.00 203 GLY A N 7
ATOM 6811 C CA . GLY A 1 103 ? 3.140 16.870 29.218 1.00 0.00 203 GLY A CA 7
ATOM 6812 C C . GLY A 1 103 ? 2.031 17.683 29.884 1.00 0.00 203 GLY A C 7
ATOM 6813 O O . GLY A 1 103 ? 1.357 18.460 29.240 1.00 0.00 203 GLY A O 7
ATOM 6817 N N . VAL A 1 104 ? 1.865 17.485 31.161 1.00 0.00 204 VAL A N 7
ATOM 6818 C CA . VAL A 1 104 ? 0.810 18.236 31.879 1.00 0.00 204 VAL A CA 7
ATOM 6819 C C . VAL A 1 104 ? 1.130 19.724 31.915 1.00 0.00 204 VAL A C 7
ATOM 6820 O O . VAL A 1 104 ? 0.279 20.537 32.216 1.00 0.00 204 VAL A O 7
ATOM 6833 N N . ARG A 1 105 ? 2.355 20.055 31.606 1.00 0.00 205 ARG A N 7
ATOM 6834 C CA . ARG A 1 105 ? 2.751 21.486 31.617 1.00 0.00 205 ARG A CA 7
ATOM 6835 C C . ARG A 1 105 ? 1.680 22.354 30.971 1.00 0.00 205 ARG A C 7
ATOM 6836 O O . ARG A 1 105 ? 1.304 23.377 31.506 1.00 0.00 205 ARG A O 7
ATOM 6857 N N . GLU A 1 106 ? 1.212 21.944 29.828 1.00 0.00 206 GLU A N 7
ATOM 6858 C CA . GLU A 1 106 ? 0.169 22.746 29.154 1.00 0.00 206 GLU A CA 7
ATOM 6859 C C . GLU A 1 106 ? -1.029 22.904 30.069 1.00 0.00 206 GLU A C 7
ATOM 6860 O O . GLU A 1 106 ? -1.398 24.008 30.437 1.00 0.00 206 GLU A O 7
ATOM 6872 N N . LEU A 1 107 ? -1.622 21.802 30.423 1.00 0.00 207 LEU A N 7
ATOM 6873 C CA . LEU A 1 107 ? -2.792 21.882 31.315 1.00 0.00 207 LEU A CA 7
ATOM 6874 C C . LEU A 1 107 ? -2.464 22.783 32.480 1.00 0.00 207 LEU A C 7
ATOM 6875 O O . LEU A 1 107 ? -3.241 23.635 32.857 1.00 0.00 207 LEU A O 7
ATOM 6891 N N . ARG A 1 108 ? -1.297 22.585 33.031 1.00 0.00 208 ARG A N 7
ATOM 6892 C CA . ARG A 1 108 ? -0.896 23.417 34.169 1.00 0.00 208 ARG A CA 7
ATOM 6893 C C . ARG A 1 108 ? -1.179 24.876 33.865 1.00 0.00 208 ARG A C 7
ATOM 6894 O O . ARG A 1 108 ? -2.011 25.489 34.493 1.00 0.00 208 ARG A O 7
ATOM 6915 N N . ILE A 1 109 ? -0.499 25.388 32.868 1.00 0.00 209 ILE A N 7
ATOM 6916 C CA . ILE A 1 109 ? -0.696 26.813 32.485 1.00 0.00 209 ILE A CA 7
ATOM 6917 C C . ILE A 1 109 ? -2.157 27.238 32.581 1.00 0.00 209 ILE A C 7
ATOM 6918 O O . ILE A 1 109 ? -2.460 28.282 33.121 1.00 0.00 209 ILE A O 7
ATOM 6934 N N . ALA A 1 110 ? -3.042 26.432 32.061 1.00 0.00 210 ALA A N 7
ATOM 6935 C CA . ALA A 1 110 ? -4.486 26.810 32.133 1.00 0.00 210 ALA A CA 7
ATOM 6936 C C . ALA A 1 110 ? -5.003 26.730 33.571 1.00 0.00 210 ALA A C 7
ATOM 6937 O O . ALA A 1 110 ? -5.708 27.605 34.029 1.00 0.00 210 ALA A O 7
ATOM 6944 N N . PHE A 1 111 ? -4.648 25.681 34.251 1.00 0.00 211 PHE A N 7
ATOM 6945 C CA . PHE A 1 111 ? -5.101 25.531 35.640 1.00 0.00 211 PHE A CA 7
ATOM 6946 C C . PHE A 1 111 ? -4.447 26.604 36.466 1.00 0.00 211 PHE A C 7
ATOM 6947 O O . PHE A 1 111 ? -5.104 27.396 37.112 1.00 0.00 211 PHE A O 7
ATOM 6964 N N . ARG A 1 112 ? -3.153 26.607 36.425 1.00 0.00 212 ARG A N 7
ATOM 6965 C CA . ARG A 1 112 ? -2.401 27.610 37.187 1.00 0.00 212 ARG A CA 7
ATOM 6966 C C . ARG A 1 112 ? -2.952 29.010 36.922 1.00 0.00 212 ARG A C 7
ATOM 6967 O O . ARG A 1 112 ? -2.980 29.847 37.801 1.00 0.00 212 ARG A O 7
ATOM 6988 N N . GLU A 1 113 ? -3.386 29.230 35.708 1.00 0.00 213 GLU A N 7
ATOM 6989 C CA . GLU A 1 113 ? -3.937 30.561 35.354 1.00 0.00 213 GLU A CA 7
ATOM 6990 C C . GLU A 1 113 ? -5.168 30.895 36.174 1.00 0.00 213 GLU A C 7
ATOM 6991 O O . GLU A 1 113 ? -5.191 31.872 36.896 1.00 0.00 213 GLU A O 7
ATOM 7003 N N . PHE A 1 114 ? -6.171 30.084 36.050 1.00 0.00 214 PHE A N 7
ATOM 7004 C CA . PHE A 1 114 ? -7.403 30.345 36.813 1.00 0.00 214 PHE A CA 7
ATOM 7005 C C . PHE A 1 114 ? -7.142 30.294 38.320 1.00 0.00 214 PHE A C 7
ATOM 7006 O O . PHE A 1 114 ? -7.909 30.831 39.096 1.00 0.00 214 PHE A O 7
ATOM 7023 N N . ASP A 1 115 ? -6.062 29.655 38.707 1.00 0.00 215 ASP A N 7
ATOM 7024 C CA . ASP A 1 115 ? -5.743 29.566 40.164 1.00 0.00 215 ASP A CA 7
ATOM 7025 C C . ASP A 1 115 ? -4.697 30.608 40.550 1.00 0.00 215 ASP A C 7
ATOM 7026 O O . ASP A 1 115 ? -3.519 30.318 40.599 1.00 0.00 215 ASP A O 7
ATOM 7035 N N . LYS A 1 116 ? -5.150 31.805 40.823 1.00 0.00 216 LYS A N 7
ATOM 7036 C CA . LYS A 1 116 ? -4.193 32.873 41.206 1.00 0.00 216 LYS A CA 7
ATOM 7037 C C . LYS A 1 116 ? -3.745 32.711 42.645 1.00 0.00 216 LYS A C 7
ATOM 7038 O O . LYS A 1 116 ? -3.327 33.660 43.279 1.00 0.00 216 LYS A O 7
ATOM 7057 N N . ASP A 1 117 ? -3.835 31.519 43.134 1.00 0.00 217 ASP A N 7
ATOM 7058 C CA . ASP A 1 117 ? -3.418 31.275 44.534 1.00 0.00 217 ASP A CA 7
ATOM 7059 C C . ASP A 1 117 ? -2.874 29.874 44.695 1.00 0.00 217 ASP A C 7
ATOM 7060 O O . ASP A 1 117 ? -2.543 29.452 45.784 1.00 0.00 217 ASP A O 7
ATOM 7069 N N . ARG A 1 118 ? -2.788 29.189 43.598 1.00 0.00 218 ARG A N 7
ATOM 7070 C CA . ARG A 1 118 ? -2.268 27.797 43.624 1.00 0.00 218 ARG A CA 7
ATOM 7071 C C . ARG A 1 118 ? -2.748 27.059 44.840 1.00 0.00 218 ARG A C 7
ATOM 7072 O O . ARG A 1 118 ? -1.975 26.518 45.606 1.00 0.00 218 ARG A O 7
ATOM 7093 N N . ASP A 1 119 ? -4.011 27.044 44.983 1.00 0.00 219 ASP A N 7
ATOM 7094 C CA . ASP A 1 119 ? -4.611 26.350 46.140 1.00 0.00 219 ASP A CA 7
ATOM 7095 C C . ASP A 1 119 ? -4.838 24.890 45.804 1.00 0.00 219 ASP A C 7
ATOM 7096 O O . ASP A 1 119 ? -4.961 24.058 46.683 1.00 0.00 219 ASP A O 7
ATOM 7105 N N . GLY A 1 120 ? -4.891 24.605 44.526 1.00 0.00 220 GLY A N 7
ATOM 7106 C CA . GLY A 1 120 ? -5.107 23.198 44.092 1.00 0.00 220 GLY A CA 7
ATOM 7107 C C . GLY A 1 120 ? -6.563 22.957 43.682 1.00 0.00 220 GLY A C 7
ATOM 7108 O O . GLY A 1 120 ? -7.022 21.833 43.653 1.00 0.00 220 GLY A O 7
ATOM 7112 N N . ARG A 1 121 ? -7.254 24.013 43.370 1.00 0.00 221 ARG A N 7
ATOM 7113 C CA . ARG A 1 121 ? -8.671 23.859 42.962 1.00 0.00 221 ARG A CA 7
ATOM 7114 C C . ARG A 1 121 ? -9.209 25.153 42.377 1.00 0.00 221 ARG A C 7
ATOM 7115 O O . ARG A 1 121 ? -9.033 26.215 42.951 1.00 0.00 221 ARG A O 7
ATOM 7136 N N . ILE A 1 122 ? -9.850 25.042 41.238 1.00 0.00 222 ILE A N 7
ATOM 7137 C CA . ILE A 1 122 ? -10.414 26.252 40.588 1.00 0.00 222 ILE A CA 7
ATOM 7138 C C . ILE A 1 122 ? -11.930 26.275 40.740 1.00 0.00 222 ILE A C 7
ATOM 7139 O O . ILE A 1 122 ? -12.655 25.730 39.930 1.00 0.00 222 ILE A O 7
ATOM 7155 N N . THR A 1 123 ? -12.382 26.900 41.782 1.00 0.00 223 THR A N 7
ATOM 7156 C CA . THR A 1 123 ? -13.841 26.975 42.012 1.00 0.00 223 THR A CA 7
ATOM 7157 C C . THR A 1 123 ? -14.496 27.919 41.034 1.00 0.00 223 THR A C 7
ATOM 7158 O O . THR A 1 123 ? -13.855 28.806 40.503 1.00 0.00 223 THR A O 7
ATOM 7169 N N . VAL A 1 124 ? -15.763 27.687 40.790 1.00 0.00 224 VAL A N 7
ATOM 7170 C CA . VAL A 1 124 ? -16.506 28.554 39.847 1.00 0.00 224 VAL A CA 7
ATOM 7171 C C . VAL A 1 124 ? -16.095 29.974 40.044 1.00 0.00 224 VAL A C 7
ATOM 7172 O O . VAL A 1 124 ? -16.185 30.797 39.156 1.00 0.00 224 VAL A O 7
ATOM 7185 N N . ALA A 1 125 ? -15.652 30.232 41.219 1.00 0.00 225 ALA A N 7
ATOM 7186 C CA . ALA A 1 125 ? -15.209 31.605 41.543 1.00 0.00 225 ALA A CA 7
ATOM 7187 C C . ALA A 1 125 ? -13.924 31.923 40.795 1.00 0.00 225 ALA A C 7
ATOM 7188 O O . ALA A 1 125 ? -13.870 32.851 40.012 1.00 0.00 225 ALA A O 7
ATOM 7195 N N . GLU A 1 126 ? -12.910 31.146 41.051 1.00 0.00 226 GLU A N 7
ATOM 7196 C CA . GLU A 1 126 ? -11.625 31.385 40.363 1.00 0.00 226 GLU A CA 7
ATOM 7197 C C . GLU A 1 126 ? -11.848 31.463 38.865 1.00 0.00 226 GLU A C 7
ATOM 7198 O O . GLU A 1 126 ? -11.221 32.247 38.174 1.00 0.00 226 GLU A O 7
ATOM 7210 N N . LEU A 1 127 ? -12.754 30.659 38.384 1.00 0.00 227 LEU A N 7
ATOM 7211 C CA . LEU A 1 127 ? -13.029 30.678 36.938 1.00 0.00 227 LEU A CA 7
ATOM 7212 C C . LEU A 1 127 ? -13.661 32.001 36.552 1.00 0.00 227 LEU A C 7
ATOM 7213 O O . LEU A 1 127 ? -13.148 32.717 35.744 1.00 0.00 227 LEU A O 7
ATOM 7229 N N . ARG A 1 128 ? -14.765 32.298 37.153 1.00 0.00 228 ARG A N 7
ATOM 7230 C CA . ARG A 1 128 ? -15.453 33.570 36.839 1.00 0.00 228 ARG A CA 7
ATOM 7231 C C . ARG A 1 128 ? -14.487 34.747 36.768 1.00 0.00 228 ARG A C 7
ATOM 7232 O O . ARG A 1 128 ? -14.724 35.699 36.050 1.00 0.00 228 ARG A O 7
ATOM 7253 N N . GLN A 1 129 ? -13.413 34.666 37.508 1.00 0.00 229 GLN A N 7
ATOM 7254 C CA . GLN A 1 129 ? -12.437 35.777 37.490 1.00 0.00 229 GLN A CA 7
ATOM 7255 C C . GLN A 1 129 ? -11.342 35.495 36.499 1.00 0.00 229 GLN A C 7
ATOM 7256 O O . GLN A 1 129 ? -10.538 36.355 36.194 1.00 0.00 229 GLN A O 7
ATOM 7270 N N . ALA A 1 130 ? -11.333 34.288 36.015 1.00 0.00 230 ALA A N 7
ATOM 7271 C CA . ALA A 1 130 ? -10.292 33.892 35.026 1.00 0.00 230 ALA A CA 7
ATOM 7272 C C . ALA A 1 130 ? -10.892 33.383 33.737 1.00 0.00 230 ALA A C 7
ATOM 7273 O O . ALA A 1 130 ? -10.186 33.092 32.793 1.00 0.00 230 ALA A O 7
ATOM 7280 N N . ALA A 1 131 ? -12.168 33.288 33.712 1.00 0.00 231 ALA A N 7
ATOM 7281 C CA . ALA A 1 131 ? -12.818 32.800 32.507 1.00 0.00 231 ALA A CA 7
ATOM 7282 C C . ALA A 1 131 ? -13.040 33.895 31.435 1.00 0.00 231 ALA A C 7
ATOM 7283 O O . ALA A 1 131 ? -13.101 33.593 30.261 1.00 0.00 231 ALA A O 7
ATOM 7290 N N . PRO A 1 132 ? -13.166 35.155 31.853 1.00 0.00 232 PRO A N 7
ATOM 7291 C CA . PRO A 1 132 ? -13.380 36.246 30.901 1.00 0.00 232 PRO A CA 7
ATOM 7292 C C . PRO A 1 132 ? -12.230 36.365 29.903 1.00 0.00 232 PRO A C 7
ATOM 7293 O O . PRO A 1 132 ? -12.321 37.097 28.937 1.00 0.00 232 PRO A O 7
ATOM 7304 N N . ALA A 1 133 ? -11.171 35.643 30.154 1.00 0.00 233 ALA A N 7
ATOM 7305 C CA . ALA A 1 133 ? -10.012 35.704 29.232 1.00 0.00 233 ALA A CA 7
ATOM 7306 C C . ALA A 1 133 ? -10.084 34.575 28.210 1.00 0.00 233 ALA A C 7
ATOM 7307 O O . ALA A 1 133 ? -9.332 34.546 27.254 1.00 0.00 233 ALA A O 7
ATOM 7314 N N . LEU A 1 134 ? -10.989 33.663 28.431 1.00 0.00 234 LEU A N 7
ATOM 7315 C CA . LEU A 1 134 ? -11.132 32.527 27.490 1.00 0.00 234 LEU A CA 7
ATOM 7316 C C . LEU A 1 134 ? -11.714 33.007 26.163 1.00 0.00 234 LEU A C 7
ATOM 7317 O O . LEU A 1 134 ? -11.246 32.631 25.107 1.00 0.00 234 LEU A O 7
ATOM 7333 N N . LEU A 1 135 ? -12.732 33.829 26.244 1.00 0.00 235 LEU A N 7
ATOM 7334 C CA . LEU A 1 135 ? -13.359 34.346 25.000 1.00 0.00 235 LEU A CA 7
ATOM 7335 C C . LEU A 1 135 ? -14.186 33.264 24.328 1.00 0.00 235 LEU A C 7
ATOM 7336 O O . LEU A 1 135 ? -14.787 33.486 23.296 1.00 0.00 235 LEU A O 7
ATOM 7352 N N . GLY A 1 136 ? -14.208 32.108 24.927 1.00 0.00 236 GLY A N 7
ATOM 7353 C CA . GLY A 1 136 ? -14.994 30.993 24.338 1.00 0.00 236 GLY A CA 7
ATOM 7354 C C . GLY A 1 136 ? -16.491 31.223 24.544 1.00 0.00 236 GLY A C 7
ATOM 7355 O O . GLY A 1 136 ? -17.309 30.494 24.021 1.00 0.00 236 GLY A O 7
ATOM 7359 N N . GLU A 1 137 ? -16.825 32.234 25.303 1.00 0.00 237 GLU A N 7
ATOM 7360 C CA . GLU A 1 137 ? -18.265 32.506 25.542 1.00 0.00 237 GLU A CA 7
ATOM 7361 C C . GLU A 1 137 ? -18.507 33.997 25.837 1.00 0.00 237 GLU A C 7
ATOM 7362 O O . GLU A 1 137 ? -17.662 34.662 26.401 1.00 0.00 237 GLU A O 7
ATOM 7374 N N . PRO A 1 138 ? -19.675 34.495 25.443 1.00 0.00 238 PRO A N 7
ATOM 7375 C CA . PRO A 1 138 ? -20.021 35.897 25.669 1.00 0.00 238 PRO A CA 7
ATOM 7376 C C . PRO A 1 138 ? -20.101 36.214 27.173 1.00 0.00 238 PRO A C 7
ATOM 7377 O O . PRO A 1 138 ? -19.098 36.523 27.789 1.00 0.00 238 PRO A O 7
ATOM 7388 N N . LEU A 1 139 ? -21.293 36.131 27.736 1.00 0.00 239 LEU A N 7
ATOM 7389 C CA . LEU A 1 139 ? -21.456 36.418 29.171 1.00 0.00 239 LEU A CA 7
ATOM 7390 C C . LEU A 1 139 ? -22.311 35.341 29.841 1.00 0.00 239 LEU A C 7
ATOM 7391 O O . LEU A 1 139 ? -21.968 34.177 29.824 1.00 0.00 239 LEU A O 7
ATOM 7407 N N . GLU A 1 140 ? -23.414 35.759 30.410 1.00 0.00 240 GLU A N 7
ATOM 7408 C CA . GLU A 1 140 ? -24.318 34.791 31.091 1.00 0.00 240 GLU A CA 7
ATOM 7409 C C . GLU A 1 140 ? -23.639 34.136 32.300 1.00 0.00 240 GLU A C 7
ATOM 7410 O O . GLU A 1 140 ? -22.475 33.781 32.253 1.00 0.00 240 GLU A O 7
ATOM 7422 N N . GLY A 1 141 ? -24.386 33.991 33.369 1.00 0.00 241 GLY A N 7
ATOM 7423 C CA . GLY A 1 141 ? -23.808 33.358 34.600 1.00 0.00 241 GLY A CA 7
ATOM 7424 C C . GLY A 1 141 ? -24.193 31.871 34.655 1.00 0.00 241 GLY A C 7
ATOM 7425 O O . GLY A 1 141 ? -23.411 31.021 35.086 1.00 0.00 241 GLY A O 7
ATOM 7429 N N . THR A 1 142 ? -25.388 31.581 34.225 1.00 0.00 242 THR A N 7
ATOM 7430 C CA . THR A 1 142 ? -25.827 30.177 34.244 1.00 0.00 242 THR A CA 7
ATOM 7431 C C . THR A 1 142 ? -24.970 29.370 33.305 1.00 0.00 242 THR A C 7
ATOM 7432 O O . THR A 1 142 ? -25.102 28.164 33.201 1.00 0.00 242 THR A O 7
ATOM 7443 N N . GLU A 1 143 ? -24.081 30.051 32.660 1.00 0.00 243 GLU A N 7
ATOM 7444 C CA . GLU A 1 143 ? -23.186 29.361 31.713 1.00 0.00 243 GLU A CA 7
ATOM 7445 C C . GLU A 1 143 ? -22.019 28.823 32.480 1.00 0.00 243 GLU A C 7
ATOM 7446 O O . GLU A 1 143 ? -21.460 27.795 32.150 1.00 0.00 243 GLU A O 7
ATOM 7458 N N . LEU A 1 144 ? -21.670 29.539 33.504 1.00 0.00 244 LEU A N 7
ATOM 7459 C CA . LEU A 1 144 ? -20.544 29.111 34.339 1.00 0.00 244 LEU A CA 7
ATOM 7460 C C . LEU A 1 144 ? -20.932 27.842 34.982 1.00 0.00 244 LEU A C 7
ATOM 7461 O O . LEU A 1 144 ? -20.305 26.816 34.815 1.00 0.00 244 LEU A O 7
ATOM 7477 N N . ASP A 1 145 ? -21.979 27.941 35.717 1.00 0.00 245 ASP A N 7
ATOM 7478 C CA . ASP A 1 145 ? -22.484 26.736 36.421 1.00 0.00 245 ASP A CA 7
ATOM 7479 C C . ASP A 1 145 ? -22.629 25.595 35.423 1.00 0.00 245 ASP A C 7
ATOM 7480 O O . ASP A 1 145 ? -22.417 24.443 35.748 1.00 0.00 245 ASP A O 7
ATOM 7489 N N . GLU A 1 146 ? -23.013 25.935 34.216 1.00 0.00 246 GLU A N 7
ATOM 7490 C CA . GLU A 1 146 ? -23.171 24.883 33.187 1.00 0.00 246 GLU A CA 7
ATOM 7491 C C . GLU A 1 146 ? -21.799 24.368 32.788 1.00 0.00 246 GLU A C 7
ATOM 7492 O O . GLU A 1 146 ? -21.575 23.178 32.709 1.00 0.00 246 GLU A O 7
ATOM 7504 N N . MET A 1 147 ? -20.898 25.289 32.541 1.00 0.00 247 MET A N 7
ATOM 7505 C CA . MET A 1 147 ? -19.534 24.880 32.151 1.00 0.00 247 MET A CA 7
ATOM 7506 C C . MET A 1 147 ? -18.892 24.149 33.313 1.00 0.00 247 MET A C 7
ATOM 7507 O O . MET A 1 147 ? -18.096 23.249 33.134 1.00 0.00 247 MET A O 7
ATOM 7521 N N . LEU A 1 148 ? -19.254 24.564 34.497 1.00 0.00 248 LEU A N 7
ATOM 7522 C CA . LEU A 1 148 ? -18.696 23.921 35.702 1.00 0.00 248 LEU A CA 7
ATOM 7523 C C . LEU A 1 148 ? -19.120 22.464 35.707 1.00 0.00 248 LEU A C 7
ATOM 7524 O O . LEU A 1 148 ? -18.321 21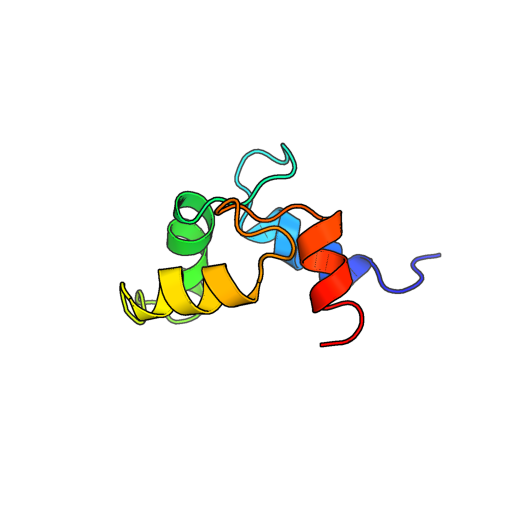.576 35.926 1.00 0.00 248 LEU A O 7
ATOM 7540 N N . ARG A 1 149 ? -20.381 22.256 35.462 1.00 0.00 249 ARG A N 7
ATOM 7541 C CA . ARG A 1 149 ? -20.910 20.879 35.437 1.00 0.00 249 ARG A CA 7
ATOM 7542 C C . ARG A 1 149 ? -20.264 20.097 34.299 1.00 0.00 249 ARG A C 7
ATOM 7543 O O . ARG A 1 149 ? -20.127 18.892 34.364 1.00 0.00 249 ARG A O 7
ATOM 7564 N N . GLU A 1 150 ? -19.876 20.804 33.271 1.00 0.00 250 GLU A N 7
ATOM 7565 C CA . GLU A 1 150 ? -19.238 20.123 32.125 1.00 0.00 250 GLU A CA 7
ATOM 7566 C C . GLU A 1 150 ? -17.820 19.724 32.489 1.00 0.00 250 GLU A C 7
ATOM 7567 O O . GLU A 1 150 ? -17.381 18.632 32.185 1.00 0.00 250 GLU A O 7
ATOM 7579 N N . MET A 1 151 ? -17.124 20.618 33.139 1.00 0.00 251 MET A N 7
ATOM 7580 C CA . MET A 1 151 ? -15.738 20.311 33.532 1.00 0.00 251 MET A CA 7
ATOM 7581 C C . MET A 1 151 ? -15.744 19.518 34.827 1.00 0.00 251 MET A C 7
ATOM 7582 O O . MET A 1 151 ? -14.709 19.147 35.342 1.00 0.00 251 MET A O 7
ATOM 7596 N N . ASP A 1 152 ? -16.928 19.274 35.331 1.00 0.00 252 ASP A N 7
ATOM 7597 C CA . ASP A 1 152 ? -17.041 18.509 36.591 1.00 0.00 252 ASP A CA 7
ATOM 7598 C C . ASP A 1 152 ? -16.886 17.026 36.335 1.00 0.00 252 ASP A C 7
ATOM 7599 O O . ASP A 1 152 ? -17.119 16.545 35.244 1.00 0.00 252 ASP A O 7
ATOM 7608 N N . LEU A 1 153 ? -16.496 16.334 37.349 1.00 0.00 253 LEU A N 7
ATOM 7609 C CA . LEU A 1 153 ? -16.309 14.878 37.219 1.00 0.00 253 LEU A CA 7
ATOM 7610 C C . LEU A 1 153 ? -16.398 14.223 38.585 1.00 0.00 253 LEU A C 7
ATOM 7611 O O . LEU A 1 153 ? -16.632 13.036 38.693 1.00 0.00 253 LEU A O 7
ATOM 7627 N N . ASN A 1 154 ? -16.209 15.022 39.613 1.00 0.00 254 ASN A N 7
ATOM 7628 C CA . ASN A 1 154 ? -16.275 14.484 40.980 1.00 0.00 254 ASN A CA 7
ATOM 7629 C C . ASN A 1 154 ? -17.610 14.840 41.600 1.00 0.00 254 ASN A C 7
ATOM 7630 O O . ASN A 1 154 ? -17.941 14.395 42.681 1.00 0.00 254 ASN A O 7
ATOM 7641 N N . GLY A 1 155 ? -18.356 15.646 40.897 1.00 0.00 255 GLY A N 7
ATOM 7642 C CA . GLY A 1 155 ? -19.681 16.055 41.416 1.00 0.00 255 GLY A CA 7
ATOM 7643 C C . GLY A 1 155 ? -19.509 16.864 42.697 1.00 0.00 255 GLY A C 7
ATOM 7644 O O . GLY A 1 155 ? -20.160 16.597 43.689 1.00 0.00 255 GLY A O 7
ATOM 7648 N N . ASP A 1 156 ? -18.626 17.843 42.647 1.00 0.00 256 ASP A N 7
ATOM 7649 C CA . ASP A 1 156 ? -18.391 18.688 43.847 1.00 0.00 256 ASP A CA 7
ATOM 7650 C C . ASP A 1 156 ? -18.527 20.154 43.493 1.00 0.00 256 ASP A C 7
ATOM 7651 O O . ASP A 1 156 ? -18.869 20.971 44.327 1.00 0.00 256 ASP A O 7
ATOM 7660 N N . GLY A 1 157 ? -18.257 20.467 42.255 1.00 0.00 257 GLY A N 7
ATOM 7661 C CA . GLY A 1 157 ? -18.365 21.874 41.818 1.00 0.00 257 GLY A CA 7
ATOM 7662 C C . GLY A 1 157 ? -17.001 22.565 41.880 1.00 0.00 257 GLY A C 7
ATOM 7663 O O . GLY A 1 157 ? -16.916 23.760 42.083 1.00 0.00 257 GLY A O 7
ATOM 7667 N N . THR A 1 158 ? -15.967 21.798 41.694 1.00 0.00 258 THR A N 7
ATOM 7668 C CA . THR A 1 158 ? -14.614 22.363 41.733 1.00 0.00 258 THR A CA 7
ATOM 7669 C C . THR A 1 158 ? -13.760 21.655 40.711 1.00 0.00 258 THR A C 7
ATOM 7670 O O . THR A 1 158 ? -14.053 20.530 40.346 1.00 0.00 258 THR A O 7
ATOM 7681 N N . ILE A 1 159 ? -12.722 22.305 40.262 1.00 0.00 259 ILE A N 7
ATOM 7682 C CA . ILE A 1 159 ? -11.854 21.656 39.257 1.00 0.00 259 ILE A CA 7
ATOM 7683 C C . ILE A 1 159 ? -10.561 21.124 39.836 1.00 0.00 259 ILE A C 7
ATOM 7684 O O . ILE A 1 159 ? -9.605 21.854 39.998 1.00 0.00 259 ILE A O 7
ATOM 7700 N N . ASP A 1 160 ? -10.548 19.863 40.142 1.00 0.00 260 ASP A N 7
ATOM 7701 C CA . ASP A 1 160 ? -9.317 19.281 40.701 1.00 0.00 260 ASP A CA 7
ATOM 7702 C C . ASP A 1 160 ? -8.409 18.965 39.533 1.00 0.00 260 ASP A C 7
ATOM 7703 O O . ASP A 1 160 ? -8.888 18.592 38.484 1.00 0.00 260 ASP A O 7
ATOM 7712 N N . PHE A 1 161 ? -7.131 19.116 39.697 1.00 0.00 261 PHE A N 7
ATOM 7713 C CA . PHE A 1 161 ? -6.254 18.805 38.543 1.00 0.00 261 PHE A CA 7
ATOM 7714 C C . PHE A 1 161 ? -6.643 17.462 37.941 1.00 0.00 261 PHE A C 7
ATOM 7715 O O . PHE A 1 161 ? -6.724 17.312 36.740 1.00 0.00 261 PHE A O 7
ATOM 7732 N N . ASP A 1 162 ? -6.891 16.508 38.793 1.00 0.00 262 ASP A N 7
ATOM 7733 C CA . ASP A 1 162 ? -7.274 15.179 38.288 1.00 0.00 262 ASP A CA 7
ATOM 7734 C C . ASP A 1 162 ? -8.508 15.297 37.414 1.00 0.00 262 ASP A C 7
ATOM 7735 O O . ASP A 1 162 ? -8.677 14.549 36.476 1.00 0.00 262 ASP A O 7
ATOM 7744 N N . GLU A 1 163 ? -9.345 16.256 37.725 1.00 0.00 263 GLU A N 7
ATOM 7745 C CA . GLU A 1 163 ? -10.563 16.434 36.925 1.00 0.00 263 GLU A CA 7
ATOM 7746 C C . GLU A 1 163 ? -10.205 17.219 35.688 1.00 0.00 263 GLU A C 7
ATOM 7747 O O . GLU A 1 163 ? -10.401 16.776 34.563 1.00 0.00 263 GLU A O 7
ATOM 7759 N N . PHE A 1 164 ? -9.662 18.369 35.934 1.00 0.00 264 PHE A N 7
ATOM 7760 C CA . PHE A 1 164 ? -9.253 19.252 34.842 1.00 0.00 264 PHE A CA 7
ATOM 7761 C C . PHE A 1 164 ? -8.512 18.473 33.771 1.00 0.00 264 PHE A C 7
ATOM 7762 O O . PHE A 1 164 ? -8.583 18.786 32.610 1.00 0.00 264 PHE A O 7
ATOM 7779 N N . VAL A 1 165 ? -7.810 17.462 34.200 1.00 0.00 265 VAL A N 7
ATOM 7780 C CA . VAL A 1 165 ? -7.041 16.630 33.244 1.00 0.00 265 VAL A CA 7
ATOM 7781 C C . VAL A 1 165 ? -7.827 15.422 32.765 1.00 0.00 265 VAL A C 7
ATOM 7782 O O . VAL A 1 165 ? -7.708 15.016 31.626 1.00 0.00 265 VAL A O 7
ATOM 7795 N N . MET A 1 166 ? -8.614 14.871 33.633 1.00 0.00 266 MET A N 7
ATOM 7796 C CA . MET A 1 166 ? -9.409 13.686 33.234 1.00 0.00 266 MET A CA 7
ATOM 7797 C C . MET A 1 166 ? -10.076 13.880 31.875 1.00 0.00 266 MET A C 7
ATOM 7798 O O . MET A 1 166 ? -10.102 12.972 31.069 1.00 0.00 266 MET A O 7
ATOM 7812 N N . MET A 1 167 ? -10.603 15.058 31.637 1.00 0.00 267 MET A N 7
ATOM 7813 C CA . MET A 1 167 ? -11.272 15.294 30.313 1.00 0.00 267 MET A CA 7
ATOM 7814 C C . MET A 1 167 ? -10.312 15.891 29.284 1.00 0.00 267 MET A C 7
ATOM 7815 O O . MET A 1 167 ? -10.056 15.298 28.255 1.00 0.00 267 MET A O 7
ATOM 7829 N N . LEU A 1 168 ? -9.800 17.049 29.581 1.00 0.00 268 LEU A N 7
ATOM 7830 C CA . LEU A 1 168 ? -8.863 17.707 28.649 1.00 0.00 268 LEU A CA 7
ATOM 7831 C C . LEU A 1 168 ? -7.879 16.723 28.066 1.00 0.00 268 LEU A C 7
ATOM 7832 O O . LEU A 1 168 ? -7.672 16.673 26.868 1.00 0.00 268 LEU A O 7
ATOM 7848 N N . SER A 1 169 ? -7.290 15.971 28.923 1.00 0.00 269 SER A N 7
ATOM 7849 C CA . SER A 1 169 ? -6.296 14.959 28.466 1.00 0.00 269 SER A CA 7
ATOM 7850 C C . SER A 1 169 ? -6.751 14.268 27.176 1.00 0.00 269 SER A C 7
ATOM 7851 O O . SER A 1 169 ? -5.938 13.926 26.340 1.00 0.00 269 SER A O 7
ATOM 7859 N N . THR A 1 170 ? -8.037 14.072 27.038 1.00 0.00 270 THR A N 7
ATOM 7860 C CA . THR A 1 170 ? -8.549 13.405 25.804 1.00 0.00 270 THR A CA 7
ATOM 7861 C C . THR A 1 170 ? -9.002 14.424 24.797 1.00 0.00 270 THR A C 7
ATOM 7862 O O . THR A 1 170 ? -8.208 15.156 24.240 1.00 0.00 270 THR A O 7
ATOM 7873 N N . GLY A 1 171 ? -10.281 14.454 24.580 1.00 0.00 271 GLY A N 7
ATOM 7874 C CA . GLY A 1 171 ? -10.822 15.416 23.615 1.00 0.00 271 GLY A CA 7
ATOM 7875 C C . GLY A 1 171 ? -12.332 15.218 23.441 1.00 0.00 271 GLY A C 7
ATOM 7876 O O . GLY A 1 171 ? -13.053 15.999 24.041 1.00 0.00 271 GLY A O 7
ATOM 7883 N N . HIS A 1 100 ? 8.832 12.229 22.894 1.00 0.00 200 HIS A N 8
ATOM 7884 C CA . HIS A 1 100 ? 8.061 11.044 23.345 1.00 0.00 200 HIS A CA 8
ATOM 7885 C C . HIS A 1 100 ? 6.568 11.268 23.156 1.00 0.00 200 HIS A C 8
ATOM 7886 O O . HIS A 1 100 ? 5.874 10.432 22.612 1.00 0.00 200 HIS A O 8
ATOM 7900 N N . MET A 1 101 ? 6.100 12.396 23.612 1.00 0.00 201 MET A N 8
ATOM 7901 C CA . MET A 1 101 ? 4.657 12.697 23.471 1.00 0.00 201 MET A CA 8
ATOM 7902 C C . MET A 1 101 ? 4.362 14.139 23.874 1.00 0.00 201 MET A C 8
ATOM 7903 O O . MET A 1 101 ? 5.193 15.012 23.713 1.00 0.00 201 MET A O 8
ATOM 7917 N N . LEU A 1 102 ? 3.187 14.362 24.394 1.00 0.00 202 LEU A N 8
ATOM 7918 C CA . LEU A 1 102 ? 2.822 15.738 24.814 1.00 0.00 202 LEU A CA 8
ATOM 7919 C C . LEU A 1 102 ? 3.365 16.043 26.205 1.00 0.00 202 LEU A C 8
ATOM 7920 O O . LEU A 1 102 ? 4.448 15.620 26.559 1.00 0.00 202 LEU A O 8
ATOM 7936 N N . GLY A 1 103 ? 2.604 16.777 26.973 1.00 0.00 203 GLY A N 8
ATOM 7937 C CA . GLY A 1 103 ? 3.068 17.118 28.349 1.00 0.00 203 GLY A CA 8
ATOM 7938 C C . GLY A 1 103 ? 1.966 17.855 29.119 1.00 0.00 203 GLY A C 8
ATOM 7939 O O . GLY A 1 103 ? 1.224 18.634 28.555 1.00 0.00 203 GLY A O 8
ATOM 7943 N N . VAL A 1 104 ? 1.884 17.589 30.397 1.00 0.00 204 VAL A N 8
ATOM 7944 C CA . VAL A 1 104 ? 0.845 18.258 31.221 1.00 0.00 204 VAL A CA 8
ATOM 7945 C C . VAL A 1 104 ? 1.037 19.769 31.212 1.00 0.00 204 VAL A C 8
ATOM 7946 O O . VAL A 1 104 ? 0.169 20.513 31.622 1.00 0.00 204 VAL A O 8
ATOM 7959 N N . ARG A 1 105 ? 2.167 20.197 30.733 1.00 0.00 205 ARG A N 8
ATOM 7960 C CA . ARG A 1 105 ? 2.433 21.653 30.691 1.00 0.00 205 ARG A CA 8
ATOM 7961 C C . ARG A 1 105 ? 1.242 22.416 30.119 1.00 0.00 205 ARG A C 8
ATOM 7962 O O . ARG A 1 105 ? 1.046 23.575 30.424 1.00 0.00 205 ARG A O 8
ATOM 7983 N N . GLU A 1 106 ? 0.467 21.758 29.299 1.00 0.00 206 GLU A N 8
ATOM 7984 C CA . GLU A 1 106 ? -0.710 22.446 28.707 1.00 0.00 206 GLU A CA 8
ATOM 7985 C C . GLU A 1 106 ? -1.826 22.598 29.731 1.00 0.00 206 GLU A C 8
ATOM 7986 O O . GLU A 1 106 ? -2.389 23.669 29.893 1.00 0.00 206 GLU A O 8
ATOM 7998 N N . LEU A 1 107 ? -2.142 21.533 30.405 1.00 0.00 207 LEU A N 8
ATOM 7999 C CA . LEU A 1 107 ? -3.218 21.637 31.410 1.00 0.00 207 LEU A CA 8
ATOM 8000 C C . LEU A 1 107 ? -2.715 22.384 32.635 1.00 0.00 207 LEU A C 8
ATOM 8001 O O . LEU A 1 107 ? -3.478 22.754 33.505 1.00 0.00 207 LEU A O 8
ATOM 8017 N N . ARG A 1 108 ? -1.437 22.589 32.690 1.00 0.00 208 ARG A N 8
ATOM 8018 C CA . ARG A 1 108 ? -0.883 23.308 33.848 1.00 0.00 208 ARG A CA 8
ATOM 8019 C C . ARG A 1 108 ? -0.998 24.809 33.653 1.00 0.00 208 ARG A C 8
ATOM 8020 O O . ARG A 1 108 ? -1.345 25.527 34.566 1.00 0.00 208 ARG A O 8
ATOM 8041 N N . ILE A 1 109 ? -0.709 25.266 32.465 1.00 0.00 209 ILE A N 8
ATOM 8042 C CA . ILE A 1 109 ? -0.807 26.719 32.225 1.00 0.00 209 ILE A CA 8
ATOM 8043 C C . ILE A 1 109 ? -2.255 27.160 32.326 1.00 0.00 209 ILE A C 8
ATOM 8044 O O . ILE A 1 109 ? -2.551 28.224 32.830 1.00 0.00 209 ILE A O 8
ATOM 8060 N N . ALA A 1 110 ? -3.132 26.330 31.851 1.00 0.00 210 ALA A N 8
ATOM 8061 C CA . ALA A 1 110 ? -4.581 26.691 31.915 1.00 0.00 210 ALA A CA 8
ATOM 8062 C C . ALA A 1 110 ? -5.071 26.684 33.358 1.00 0.00 210 ALA A C 8
ATOM 8063 O O . ALA A 1 110 ? -5.668 27.634 33.816 1.00 0.00 210 ALA A O 8
ATOM 8070 N N . PHE A 1 111 ? -4.832 25.607 34.042 1.00 0.00 211 PHE A N 8
ATOM 8071 C CA . PHE A 1 111 ? -5.269 25.530 35.438 1.00 0.00 211 PHE A CA 8
ATOM 8072 C C . PHE A 1 111 ? -4.615 26.648 36.211 1.00 0.00 211 PHE A C 8
ATOM 8073 O O . PHE A 1 111 ? -5.269 27.526 36.738 1.00 0.00 211 PHE A O 8
ATOM 8090 N N . ARG A 1 112 ? -3.320 26.587 36.256 1.00 0.00 212 ARG A N 8
ATOM 8091 C CA . ARG A 1 112 ? -2.557 27.603 36.965 1.00 0.00 212 ARG A CA 8
ATOM 8092 C C . ARG A 1 112 ? -3.066 29.009 36.663 1.00 0.00 212 ARG A C 8
ATOM 8093 O O . ARG A 1 112 ? -2.966 29.895 37.488 1.00 0.00 212 ARG A O 8
ATOM 8114 N N . GLU A 1 113 ? -3.602 29.199 35.485 1.00 0.00 213 GLU A N 8
ATOM 8115 C CA . GLU A 1 113 ? -4.111 30.548 35.137 1.00 0.00 213 GLU A CA 8
ATOM 8116 C C . GLU A 1 113 ? -5.389 30.870 35.888 1.00 0.00 213 GLU A C 8
ATOM 8117 O O . GLU A 1 113 ? -5.514 31.924 36.476 1.00 0.00 213 GLU A O 8
ATOM 8129 N N . PHE A 1 114 ? -6.317 29.963 35.860 1.00 0.00 214 PHE A N 8
ATOM 8130 C CA . PHE A 1 114 ? -7.587 30.215 36.569 1.00 0.00 214 PHE A CA 8
ATOM 8131 C C . PHE A 1 114 ? -7.429 30.019 38.075 1.00 0.00 214 PHE A C 8
ATOM 8132 O O . PHE A 1 114 ? -8.233 30.502 38.848 1.00 0.00 214 PHE A O 8
ATOM 8149 N N . ASP A 1 115 ? -6.398 29.316 38.472 1.00 0.00 215 ASP A N 8
ATOM 8150 C CA . ASP A 1 115 ? -6.194 29.095 39.926 1.00 0.00 215 ASP A CA 8
ATOM 8151 C C . ASP A 1 115 ? -5.328 30.206 40.512 1.00 0.00 215 ASP A C 8
ATOM 8152 O O . ASP A 1 115 ? -4.324 30.577 39.936 1.00 0.00 215 ASP A O 8
ATOM 8161 N N . LYS A 1 116 ? -5.736 30.719 41.649 1.00 0.00 216 LYS A N 8
ATOM 8162 C CA . LYS A 1 116 ? -4.953 31.809 42.292 1.00 0.00 216 LYS A CA 8
ATOM 8163 C C . LYS A 1 116 ? -4.813 31.574 43.781 1.00 0.00 216 LYS A C 8
ATOM 8164 O O . LYS A 1 116 ? -5.071 32.452 44.581 1.00 0.00 216 LYS A O 8
ATOM 8183 N N . ASP A 1 117 ? -4.413 30.403 44.129 1.00 0.00 217 ASP A N 8
ATOM 8184 C CA . ASP A 1 117 ? -4.248 30.089 45.565 1.00 0.00 217 ASP A CA 8
ATOM 8185 C C . ASP A 1 117 ? -3.453 28.813 45.748 1.00 0.00 217 ASP A C 8
ATOM 8186 O O . ASP A 1 117 ? -3.452 28.223 46.809 1.00 0.00 217 ASP A O 8
ATOM 8195 N N . ARG A 1 118 ? -2.787 28.415 44.708 1.00 0.00 218 ARG A N 8
ATOM 8196 C CA . ARG A 1 118 ? -1.976 27.176 44.788 1.00 0.00 218 ARG A CA 8
ATOM 8197 C C . ARG A 1 118 ? -2.724 26.082 45.523 1.00 0.00 218 ARG A C 8
ATOM 8198 O O . ARG A 1 118 ? -2.132 25.186 46.090 1.00 0.00 218 ARG A O 8
ATOM 8219 N N . ASP A 1 119 ? -4.007 26.177 45.495 1.00 0.00 219 ASP A N 8
ATOM 8220 C CA . ASP A 1 119 ? -4.829 25.160 46.182 1.00 0.00 219 ASP A CA 8
ATOM 8221 C C . ASP A 1 119 ? -5.035 23.964 45.279 1.00 0.00 219 ASP A C 8
ATOM 8222 O O . ASP A 1 119 ? -5.244 22.859 45.737 1.00 0.00 219 ASP A O 8
ATOM 8231 N N . GLY A 1 120 ? -4.973 24.208 44.000 1.00 0.00 220 GLY A N 8
ATOM 8232 C CA . GLY A 1 120 ? -5.162 23.101 43.041 1.00 0.00 220 GLY A CA 8
ATOM 8233 C C . GLY A 1 120 ? -6.651 22.850 42.804 1.00 0.00 220 GLY A C 8
ATOM 8234 O O . GLY A 1 120 ? -7.065 21.737 42.552 1.00 0.00 220 GLY A O 8
ATOM 8238 N N . ARG A 1 121 ? -7.425 23.895 42.895 1.00 0.00 221 ARG A N 8
ATOM 8239 C CA . ARG A 1 121 ? -8.881 23.745 42.679 1.00 0.00 221 ARG A CA 8
ATOM 8240 C C . ARG A 1 121 ? -9.469 25.036 42.129 1.00 0.00 221 ARG A C 8
ATOM 8241 O O . ARG A 1 121 ? -9.405 26.063 42.767 1.00 0.00 221 ARG A O 8
ATOM 8262 N N . ILE A 1 122 ? -10.040 24.954 40.950 1.00 0.00 222 ILE A N 8
ATOM 8263 C CA . ILE A 1 122 ? -10.640 26.172 40.338 1.00 0.00 222 ILE A CA 8
ATOM 8264 C C . ILE A 1 122 ? -12.157 26.179 40.524 1.00 0.00 222 ILE A C 8
ATOM 8265 O O . ILE A 1 122 ? -12.891 25.632 39.726 1.00 0.00 222 ILE A O 8
ATOM 8281 N N . THR A 1 123 ? -12.593 26.800 41.582 1.00 0.00 223 THR A N 8
ATOM 8282 C CA . THR A 1 123 ? -14.051 26.862 41.848 1.00 0.00 223 THR A CA 8
ATOM 8283 C C . THR A 1 123 ? -14.738 27.803 40.897 1.00 0.00 223 THR A C 8
ATOM 8284 O O . THR A 1 123 ? -14.130 28.721 40.381 1.00 0.00 223 THR A O 8
ATOM 8295 N N . VAL A 1 124 ? -16.000 27.539 40.657 1.00 0.00 224 VAL A N 8
ATOM 8296 C CA . VAL A 1 124 ? -16.773 28.401 39.740 1.00 0.00 224 VAL A CA 8
ATOM 8297 C C . VAL A 1 124 ? -16.398 29.830 39.973 1.00 0.00 224 VAL A C 8
ATOM 8298 O O . VAL A 1 124 ? -16.495 30.670 39.100 1.00 0.00 224 VAL A O 8
ATOM 8311 N N . ALA A 1 125 ? -15.971 30.072 41.160 1.00 0.00 225 ALA A N 8
ATOM 8312 C CA . ALA A 1 125 ? -15.563 31.442 41.530 1.00 0.00 225 ALA A CA 8
ATOM 8313 C C . ALA A 1 125 ? -14.258 31.813 40.838 1.00 0.00 225 ALA A C 8
ATOM 8314 O O . ALA A 1 125 ? -14.140 32.871 40.244 1.00 0.00 225 ALA A O 8
ATOM 8321 N N . GLU A 1 126 ? -13.298 30.933 40.921 1.00 0.00 226 GLU A N 8
ATOM 8322 C CA . GLU A 1 126 ? -12.000 31.221 40.273 1.00 0.00 226 GLU A CA 8
ATOM 8323 C C . GLU A 1 126 ? -12.176 31.368 38.774 1.00 0.00 226 GLU A C 8
ATOM 8324 O O . GLU A 1 126 ? -11.466 32.117 38.137 1.00 0.00 226 GLU A O 8
ATOM 8336 N N . LEU A 1 127 ? -13.128 30.661 38.235 1.00 0.00 227 LEU A N 8
ATOM 8337 C CA . LEU A 1 127 ? -13.357 30.757 36.778 1.00 0.00 227 LEU A CA 8
ATOM 8338 C C . LEU A 1 127 ? -13.985 32.097 36.429 1.00 0.00 227 LEU A C 8
ATOM 8339 O O . LEU A 1 127 ? -13.598 32.736 35.495 1.00 0.00 227 LEU A O 8
ATOM 8355 N N . ARG A 1 128 ? -14.949 32.487 37.197 1.00 0.00 228 ARG A N 8
ATOM 8356 C CA . ARG A 1 128 ? -15.624 33.781 36.936 1.00 0.00 228 ARG A CA 8
ATOM 8357 C C . ARG A 1 128 ? -14.648 34.948 36.963 1.00 0.00 228 ARG A C 8
ATOM 8358 O O . ARG A 1 128 ? -14.864 35.949 36.316 1.00 0.00 228 ARG A O 8
ATOM 8379 N N . GLN A 1 129 ? -13.600 34.804 37.718 1.00 0.00 229 GLN A N 8
ATOM 8380 C CA . GLN A 1 129 ? -12.617 35.880 37.801 1.00 0.00 229 GLN A CA 8
ATOM 8381 C C . GLN A 1 129 ? -11.491 35.644 36.830 1.00 0.00 229 GLN A C 8
ATOM 8382 O O . GLN A 1 129 ? -10.716 36.536 36.541 1.00 0.00 229 GLN A O 8
ATOM 8396 N N . ALA A 1 130 ? -11.440 34.449 36.321 1.00 0.00 230 ALA A N 8
ATOM 8397 C CA . ALA A 1 130 ? -10.364 34.103 35.354 1.00 0.00 230 ALA A CA 8
ATOM 8398 C C . ALA A 1 130 ? -10.902 33.799 33.982 1.00 0.00 230 ALA A C 8
ATOM 8399 O O . ALA A 1 130 ? -10.158 33.695 33.027 1.00 0.00 230 ALA A O 8
ATOM 8406 N N . ALA A 1 131 ? -12.170 33.660 33.902 1.00 0.00 231 ALA A N 8
ATOM 8407 C CA . ALA A 1 131 ? -12.772 33.362 32.615 1.00 0.00 231 ALA A CA 8
ATOM 8408 C C . ALA A 1 131 ? -12.994 34.620 31.749 1.00 0.00 231 ALA A C 8
ATOM 8409 O O . ALA A 1 131 ? -13.007 34.533 30.539 1.00 0.00 231 ALA A O 8
ATOM 8416 N N . PRO A 1 132 ? -13.178 35.778 32.380 1.00 0.00 232 PRO A N 8
ATOM 8417 C CA . PRO A 1 132 ? -13.394 37.010 31.631 1.00 0.00 232 PRO A CA 8
ATOM 8418 C C . PRO A 1 132 ? -12.186 37.336 30.765 1.00 0.00 232 PRO A C 8
ATOM 8419 O O . PRO A 1 132 ? -12.250 38.183 29.897 1.00 0.00 232 PRO A O 8
ATOM 8430 N N . ALA A 1 133 ? -11.104 36.657 31.020 1.00 0.00 233 ALA A N 8
ATOM 8431 C CA . ALA A 1 133 ? -9.885 36.909 30.225 1.00 0.00 233 ALA A CA 8
ATOM 8432 C C . ALA A 1 133 ? -9.899 36.058 28.963 1.00 0.00 233 ALA A C 8
ATOM 8433 O O . ALA A 1 133 ? -9.117 36.265 28.058 1.00 0.00 233 ALA A O 8
ATOM 8440 N N . LEU A 1 134 ? -10.798 35.111 28.932 1.00 0.00 234 LEU A N 8
ATOM 8441 C CA . LEU A 1 134 ? -10.895 34.227 27.748 1.00 0.00 234 LEU A CA 8
ATOM 8442 C C . LEU A 1 134 ? -11.493 34.992 26.569 1.00 0.00 234 LEU A C 8
ATOM 8443 O O . LEU A 1 134 ? -11.496 34.514 25.452 1.00 0.00 234 LEU A O 8
ATOM 8459 N N . LEU A 1 135 ? -12.001 36.171 26.854 1.00 0.00 235 LEU A N 8
ATOM 8460 C CA . LEU A 1 135 ? -12.611 37.007 25.782 1.00 0.00 235 LEU A CA 8
ATOM 8461 C C . LEU A 1 135 ? -14.018 36.535 25.429 1.00 0.00 235 LEU A C 8
ATOM 8462 O O . LEU A 1 135 ? -14.642 37.064 24.532 1.00 0.00 235 LEU A O 8
ATOM 8478 N N . GLY A 1 136 ? -14.496 35.552 26.138 1.00 0.00 236 GLY A N 8
ATOM 8479 C CA . GLY A 1 136 ? -15.865 35.047 25.843 1.00 0.00 236 GLY A CA 8
ATOM 8480 C C . GLY A 1 136 ? -16.907 36.012 26.414 1.00 0.00 236 GLY A C 8
ATOM 8481 O O . GLY A 1 136 ? -18.056 35.987 26.023 1.00 0.00 236 GLY A O 8
ATOM 8485 N N . GLU A 1 137 ? -16.458 36.845 27.332 1.00 0.00 237 GLU A N 8
ATOM 8486 C CA . GLU A 1 137 ? -17.369 37.846 27.979 1.00 0.00 237 GLU A CA 8
ATOM 8487 C C . GLU A 1 137 ? -18.828 37.383 28.012 1.00 0.00 237 GLU A C 8
ATOM 8488 O O . GLU A 1 137 ? -19.697 38.003 27.430 1.00 0.00 237 GLU A O 8
ATOM 8500 N N . PRO A 1 138 ? -19.064 36.295 28.705 1.00 0.00 238 PRO A N 8
ATOM 8501 C CA . PRO A 1 138 ? -20.405 35.740 28.823 1.00 0.00 238 PRO A CA 8
ATOM 8502 C C . PRO A 1 138 ? -21.271 36.602 29.738 1.00 0.00 238 PRO A C 8
ATOM 8503 O O . PRO A 1 138 ? -22.368 36.977 29.386 1.00 0.00 238 PRO A O 8
ATOM 8514 N N . LEU A 1 139 ? -20.742 36.900 30.899 1.00 0.00 239 LEU A N 8
ATOM 8515 C CA . LEU A 1 139 ? -21.488 37.732 31.873 1.00 0.00 239 LEU A CA 8
ATOM 8516 C C . LEU A 1 139 ? -22.955 37.356 31.936 1.00 0.00 239 LEU A C 8
ATOM 8517 O O . LEU A 1 139 ? -23.783 37.891 31.223 1.00 0.00 239 LEU A O 8
ATOM 8533 N N . GLU A 1 140 ? -23.240 36.459 32.802 1.00 0.00 240 GLU A N 8
ATOM 8534 C CA . GLU A 1 140 ? -24.638 36.001 32.967 1.00 0.00 240 GLU A CA 8
ATOM 8535 C C . GLU A 1 140 ? -24.806 35.299 34.310 1.00 0.00 240 GLU A C 8
ATOM 8536 O O . GLU A 1 140 ? -25.650 35.667 35.104 1.00 0.00 240 GLU A O 8
ATOM 8548 N N . GLY A 1 141 ? -23.984 34.301 34.537 1.00 0.00 241 GLY A N 8
ATOM 8549 C CA . GLY A 1 141 ? -24.059 33.542 35.823 1.00 0.00 241 GLY A CA 8
ATOM 8550 C C . GLY A 1 141 ? -24.249 32.052 35.541 1.00 0.00 241 GLY A C 8
ATOM 8551 O O . GLY A 1 141 ? -23.414 31.233 35.888 1.00 0.00 241 GLY A O 8
ATOM 8555 N N . THR A 1 142 ? -25.341 31.726 34.919 1.00 0.00 242 THR A N 8
ATOM 8556 C CA . THR A 1 142 ? -25.588 30.306 34.615 1.00 0.00 242 THR A CA 8
ATOM 8557 C C . THR A 1 142 ? -24.695 29.848 33.480 1.00 0.00 242 THR A C 8
ATOM 8558 O O . THR A 1 142 ? -24.796 28.728 33.010 1.00 0.00 242 THR A O 8
ATOM 8569 N N . GLU A 1 143 ? -23.812 30.712 33.082 1.00 0.00 243 GLU A N 8
ATOM 8570 C CA . GLU A 1 143 ? -22.896 30.351 31.975 1.00 0.00 243 GLU A CA 8
ATOM 8571 C C . GLU A 1 143 ? -21.647 29.740 32.555 1.00 0.00 243 GLU A C 8
ATOM 8572 O O . GLU A 1 143 ? -21.045 28.860 31.974 1.00 0.00 243 GLU A O 8
ATOM 8584 N N . LEU A 1 144 ? -21.284 30.222 33.703 1.00 0.00 244 LEU A N 8
ATOM 8585 C CA . LEU A 1 144 ? -20.082 29.697 34.368 1.00 0.00 244 LEU A CA 8
ATOM 8586 C C . LEU A 1 144 ? -20.457 28.391 34.986 1.00 0.00 244 LEU A C 8
ATOM 8587 O O . LEU A 1 144 ? -19.697 27.442 34.995 1.00 0.00 244 LEU A O 8
ATOM 8603 N N . ASP A 1 145 ? -21.652 28.372 35.500 1.00 0.00 245 ASP A N 8
ATOM 8604 C CA . ASP A 1 145 ? -22.151 27.137 36.140 1.00 0.00 245 ASP A CA 8
ATOM 8605 C C . ASP A 1 145 ? -22.290 26.045 35.091 1.00 0.00 245 ASP A C 8
ATOM 8606 O O . ASP A 1 145 ? -22.116 24.882 35.373 1.00 0.00 245 ASP A O 8
ATOM 8615 N N . GLU A 1 146 ? -22.633 26.438 33.892 1.00 0.00 246 GLU A N 8
ATOM 8616 C CA . GLU A 1 146 ? -22.782 25.426 32.822 1.00 0.00 246 GLU A CA 8
ATOM 8617 C C . GLU A 1 146 ? -21.428 24.817 32.486 1.00 0.00 246 GLU A C 8
ATOM 8618 O O . GLU A 1 146 ? -21.279 23.611 32.441 1.00 0.00 246 GLU A O 8
ATOM 8630 N N . MET A 1 147 ? -20.457 25.666 32.252 1.00 0.00 247 MET A N 8
ATOM 8631 C CA . MET A 1 147 ? -19.107 25.152 31.922 1.00 0.00 247 MET A CA 8
ATOM 8632 C C . MET A 1 147 ? -18.629 24.234 33.031 1.00 0.00 247 MET A C 8
ATOM 8633 O O . MET A 1 147 ? -17.918 23.279 32.796 1.00 0.00 247 MET A O 8
ATOM 8647 N N . LEU A 1 148 ? -19.033 24.552 34.232 1.00 0.00 248 LEU A N 8
ATOM 8648 C CA . LEU A 1 148 ? -18.628 23.726 35.386 1.00 0.00 248 LEU A CA 8
ATOM 8649 C C . LEU A 1 148 ? -19.120 22.306 35.193 1.00 0.00 248 LEU A C 8
ATOM 8650 O O . LEU A 1 148 ? -18.342 21.382 35.113 1.00 0.00 248 LEU A O 8
ATOM 8666 N N . ARG A 1 149 ? -20.414 22.160 35.119 1.00 0.00 249 ARG A N 8
ATOM 8667 C CA . ARG A 1 149 ? -20.980 20.807 34.929 1.00 0.00 249 ARG A CA 8
ATOM 8668 C C . ARG A 1 149 ? -20.292 20.104 33.766 1.00 0.00 249 ARG A C 8
ATOM 8669 O O . ARG A 1 149 ? -20.147 18.899 33.761 1.00 0.00 249 ARG A O 8
ATOM 8690 N N . GLU A 1 150 ? -19.877 20.877 32.799 1.00 0.00 250 GLU A N 8
ATOM 8691 C CA . GLU A 1 150 ? -19.196 20.277 31.629 1.00 0.00 250 GLU A CA 8
ATOM 8692 C C . GLU A 1 150 ? -17.820 19.754 32.015 1.00 0.00 250 GLU A C 8
ATOM 8693 O O . GLU A 1 150 ? -17.356 18.766 31.479 1.00 0.00 250 GLU A O 8
ATOM 8705 N N . MET A 1 151 ? -17.189 20.427 32.944 1.00 0.00 251 MET A N 8
ATOM 8706 C CA . MET A 1 151 ? -15.849 19.989 33.379 1.00 0.00 251 MET A CA 8
ATOM 8707 C C . MET A 1 151 ? -15.948 19.111 34.620 1.00 0.00 251 MET A C 8
ATOM 8708 O O . MET A 1 151 ? -15.112 18.260 34.849 1.00 0.00 251 MET A O 8
ATOM 8722 N N . ASP A 1 152 ? -16.973 19.331 35.397 1.00 0.00 252 ASP A N 8
ATOM 8723 C CA . ASP A 1 152 ? -17.141 18.519 36.625 1.00 0.00 252 ASP A CA 8
ATOM 8724 C C . ASP A 1 152 ? -16.969 17.041 36.319 1.00 0.00 252 ASP A C 8
ATOM 8725 O O . ASP A 1 152 ? -17.338 16.575 35.258 1.00 0.00 252 ASP A O 8
ATOM 8734 N N . LEU A 1 153 ? -16.409 16.329 37.253 1.00 0.00 253 LEU A N 8
ATOM 8735 C CA . LEU A 1 153 ? -16.199 14.883 37.043 1.00 0.00 253 LEU A CA 8
ATOM 8736 C C . LEU A 1 153 ? -16.349 14.138 38.359 1.00 0.00 253 LEU A C 8
ATOM 8737 O O . LEU A 1 153 ? -16.091 12.952 38.434 1.00 0.00 253 LEU A O 8
ATOM 8753 N N . ASN A 1 154 ? -16.765 14.856 39.382 1.00 0.00 254 ASN A N 8
ATOM 8754 C CA . ASN A 1 154 ? -16.938 14.213 40.705 1.00 0.00 254 ASN A CA 8
ATOM 8755 C C . ASN A 1 154 ? -18.219 14.684 41.384 1.00 0.00 254 ASN A C 8
ATOM 8756 O O . ASN A 1 154 ? -18.597 14.174 42.420 1.00 0.00 254 ASN A O 8
ATOM 8767 N N . GLY A 1 155 ? -18.869 15.647 40.791 1.00 0.00 255 GLY A N 8
ATOM 8768 C CA . GLY A 1 155 ? -20.127 16.155 41.398 1.00 0.00 255 GLY A CA 8
ATOM 8769 C C . GLY A 1 155 ? -19.819 16.947 42.668 1.00 0.00 255 GLY A C 8
ATOM 8770 O O . GLY A 1 155 ? -20.367 16.673 43.717 1.00 0.00 255 GLY A O 8
ATOM 8774 N N . ASP A 1 156 ? -18.938 17.912 42.542 1.00 0.00 256 ASP A N 8
ATOM 8775 C CA . ASP A 1 156 ? -18.573 18.739 43.720 1.00 0.00 256 ASP A CA 8
ATOM 8776 C C . ASP A 1 156 ? -18.684 20.203 43.369 1.00 0.00 256 ASP A C 8
ATOM 8777 O O . ASP A 1 156 ? -19.004 21.030 44.201 1.00 0.00 256 ASP A O 8
ATOM 8786 N N . GLY A 1 157 ? -18.416 20.496 42.133 1.00 0.00 257 GLY A N 8
ATOM 8787 C CA . GLY A 1 157 ? -18.494 21.897 41.679 1.00 0.00 257 GLY A CA 8
ATOM 8788 C C . GLY A 1 157 ? -17.120 22.560 41.762 1.00 0.00 257 GLY A C 8
ATOM 8789 O O . GLY A 1 157 ? -17.012 23.755 41.959 1.00 0.00 257 GLY A O 8
ATOM 8793 N N . THR A 1 158 ? -16.099 21.764 41.608 1.00 0.00 258 THR A N 8
ATOM 8794 C CA . THR A 1 158 ? -14.731 22.303 41.670 1.00 0.00 258 THR A CA 8
ATOM 8795 C C . THR A 1 158 ? -13.849 21.566 40.689 1.00 0.00 258 THR A C 8
ATOM 8796 O O . THR A 1 158 ? -14.109 20.423 40.374 1.00 0.00 258 THR A O 8
ATOM 8807 N N . ILE A 1 159 ? -12.815 22.224 40.224 1.00 0.00 259 ILE A N 8
ATOM 8808 C CA . ILE A 1 159 ? -11.913 21.560 39.258 1.00 0.00 259 ILE A CA 8
ATOM 8809 C C . ILE A 1 159 ? -10.574 21.169 39.858 1.00 0.00 259 ILE A C 8
ATOM 8810 O O . ILE A 1 159 ? -9.670 21.972 39.932 1.00 0.00 259 ILE A O 8
ATOM 8826 N N . ASP A 1 160 ? -10.463 19.938 40.265 1.00 0.00 260 ASP A N 8
ATOM 8827 C CA . ASP A 1 160 ? -9.181 19.488 40.855 1.00 0.00 260 ASP A CA 8
ATOM 8828 C C . ASP A 1 160 ? -8.249 19.056 39.726 1.00 0.00 260 ASP A C 8
ATOM 8829 O O . ASP A 1 160 ? -8.704 18.554 38.722 1.00 0.00 260 ASP A O 8
ATOM 8838 N N . PHE A 1 161 ? -6.969 19.266 39.885 1.00 0.00 261 PHE A N 8
ATOM 8839 C CA . PHE A 1 161 ? -6.048 18.851 38.794 1.00 0.00 261 PHE A CA 8
ATOM 8840 C C . PHE A 1 161 ? -6.364 17.438 38.343 1.00 0.00 261 PHE A C 8
ATOM 8841 O O . PHE A 1 161 ? -6.353 17.144 37.164 1.00 0.00 261 PHE A O 8
ATOM 8858 N N . ASP A 1 162 ? -6.638 16.583 39.286 1.00 0.00 262 ASP A N 8
ATOM 8859 C CA . ASP A 1 162 ? -6.957 15.192 38.919 1.00 0.00 262 ASP A CA 8
ATOM 8860 C C . ASP A 1 162 ? -8.220 15.162 38.080 1.00 0.00 262 ASP A C 8
ATOM 8861 O O . ASP A 1 162 ? -8.499 14.200 37.398 1.00 0.00 262 ASP A O 8
ATOM 8870 N N . GLU A 1 163 ? -8.956 16.232 38.146 1.00 0.00 263 GLU A N 8
ATOM 8871 C CA . GLU A 1 163 ? -10.200 16.316 37.373 1.00 0.00 263 GLU A CA 8
ATOM 8872 C C . GLU A 1 163 ? -9.896 16.974 36.056 1.00 0.00 263 GLU A C 8
ATOM 8873 O O . GLU A 1 163 ? -10.006 16.383 34.999 1.00 0.00 263 GLU A O 8
ATOM 8885 N N . PHE A 1 164 ? -9.503 18.194 36.161 1.00 0.00 264 PHE A N 8
ATOM 8886 C CA . PHE A 1 164 ? -9.162 18.976 34.973 1.00 0.00 264 PHE A CA 8
ATOM 8887 C C . PHE A 1 164 ? -8.314 18.149 34.010 1.00 0.00 264 PHE A C 8
ATOM 8888 O O . PHE A 1 164 ? -8.332 18.360 32.814 1.00 0.00 264 PHE A O 8
ATOM 8905 N N . VAL A 1 165 ? -7.582 17.219 34.570 1.00 0.00 265 VAL A N 8
ATOM 8906 C CA . VAL A 1 165 ? -6.710 16.353 33.741 1.00 0.00 265 VAL A CA 8
ATOM 8907 C C . VAL A 1 165 ? -7.374 15.036 33.331 1.00 0.00 265 VAL A C 8
ATOM 8908 O O . VAL A 1 165 ? -7.286 14.628 32.188 1.00 0.00 265 VAL A O 8
ATOM 8921 N N . MET A 1 166 ? -8.023 14.396 34.259 1.00 0.00 266 MET A N 8
ATOM 8922 C CA . MET A 1 166 ? -8.686 13.106 33.925 1.00 0.00 266 MET A CA 8
ATOM 8923 C C . MET A 1 166 ? -9.518 13.184 32.646 1.00 0.00 266 MET A C 8
ATOM 8924 O O . MET A 1 166 ? -9.584 12.226 31.900 1.00 0.00 266 MET A O 8
ATOM 8938 N N . MET A 1 167 ? -10.141 14.305 32.409 1.00 0.00 267 MET A N 8
ATOM 8939 C CA . MET A 1 167 ? -10.967 14.422 31.171 1.00 0.00 267 MET A CA 8
ATOM 8940 C C . MET A 1 167 ? -10.154 14.962 29.997 1.00 0.00 267 MET A C 8
ATOM 8941 O O . MET A 1 167 ? -10.470 14.698 28.854 1.00 0.00 267 MET A O 8
ATOM 8955 N N . LEU A 1 168 ? -9.127 15.710 30.289 1.00 0.00 268 LEU A N 8
ATOM 8956 C CA . LEU A 1 168 ? -8.302 16.262 29.188 1.00 0.00 268 LEU A CA 8
ATOM 8957 C C . LEU A 1 168 ? -7.207 15.285 28.781 1.00 0.00 268 LEU A C 8
ATOM 8958 O O . LEU A 1 168 ? -7.211 14.765 27.682 1.00 0.00 268 LEU A O 8
ATOM 8974 N N . SER A 1 169 ? -6.284 15.061 29.674 1.00 0.00 269 SER A N 8
ATOM 8975 C CA . SER A 1 169 ? -5.175 14.118 29.361 1.00 0.00 269 SER A CA 8
ATOM 8976 C C . SER A 1 169 ? -5.698 12.881 28.651 1.00 0.00 269 SER A C 8
ATOM 8977 O O . SER A 1 169 ? -5.378 12.640 27.503 1.00 0.00 269 SER A O 8
ATOM 8985 N N . THR A 1 170 ? -6.490 12.119 29.350 1.00 0.00 270 THR A N 8
ATOM 8986 C CA . THR A 1 170 ? -7.053 10.887 28.743 1.00 0.00 270 THR A CA 8
ATOM 8987 C C . THR A 1 170 ? -7.474 11.134 27.302 1.00 0.00 270 THR A C 8
ATOM 8988 O O . THR A 1 170 ? -7.296 10.291 26.444 1.00 0.00 270 THR A O 8
ATOM 8999 N N . GLY A 1 171 ? -8.021 12.290 27.061 1.00 0.00 271 GLY A N 8
ATOM 9000 C CA . GLY A 1 171 ? -8.464 12.616 25.679 1.00 0.00 271 GLY A CA 8
ATOM 9001 C C . GLY A 1 171 ? -9.896 12.131 25.455 1.00 0.00 271 GLY A C 8
ATOM 9002 O O . GLY A 1 171 ? -10.783 12.931 25.701 1.00 0.00 271 GLY A O 8
ATOM 9009 N N . HIS A 1 100 ? 1.879 8.608 22.201 1.00 0.00 200 HIS A N 9
ATOM 9010 C CA . HIS A 1 100 ? 2.851 8.863 23.292 1.00 0.00 200 HIS A CA 9
ATOM 9011 C C . HIS A 1 100 ? 2.307 9.901 24.267 1.00 0.00 200 HIS A C 9
ATOM 9012 O O . HIS A 1 100 ? 1.600 10.810 23.880 1.00 0.00 200 HIS A O 9
ATOM 9026 N N . MET A 1 101 ? 2.648 9.749 25.518 1.00 0.00 201 MET A N 9
ATOM 9027 C CA . MET A 1 101 ? 2.160 10.718 26.530 1.00 0.00 201 MET A CA 9
ATOM 9028 C C . MET A 1 101 ? 2.350 12.151 26.044 1.00 0.00 201 MET A C 9
ATOM 9029 O O . MET A 1 101 ? 3.122 12.400 25.140 1.00 0.00 201 MET A O 9
ATOM 9043 N N . LEU A 1 102 ? 1.635 13.066 26.659 1.00 0.00 202 LEU A N 9
ATOM 9044 C CA . LEU A 1 102 ? 1.751 14.496 26.255 1.00 0.00 202 LEU A CA 9
ATOM 9045 C C . LEU A 1 102 ? 2.450 15.311 27.335 1.00 0.00 202 LEU A C 9
ATOM 9046 O O . LEU A 1 102 ? 2.981 14.764 28.284 1.00 0.00 202 LEU A O 9
ATOM 9062 N N . GLY A 1 103 ? 2.437 16.610 27.165 1.00 0.00 203 GLY A N 9
ATOM 9063 C CA . GLY A 1 103 ? 3.096 17.500 28.169 1.00 0.00 203 GLY A CA 9
ATOM 9064 C C . GLY A 1 103 ? 2.037 18.217 29.007 1.00 0.00 203 GLY A C 9
ATOM 9065 O O . GLY A 1 103 ? 1.498 19.226 28.597 1.00 0.00 203 GLY A O 9
ATOM 9069 N N . VAL A 1 104 ? 1.757 17.681 30.164 1.00 0.00 204 VAL A N 9
ATOM 9070 C CA . VAL A 1 104 ? 0.739 18.320 31.030 1.00 0.00 204 VAL A CA 9
ATOM 9071 C C . VAL A 1 104 ? 1.034 19.794 31.228 1.00 0.00 204 VAL A C 9
ATOM 9072 O O . VAL A 1 104 ? 0.150 20.561 31.556 1.00 0.00 204 VAL A O 9
ATOM 9085 N N . ARG A 1 105 ? 2.274 20.163 31.042 1.00 0.00 205 ARG A N 9
ATOM 9086 C CA . ARG A 1 105 ? 2.643 21.589 31.217 1.00 0.00 205 ARG A CA 9
ATOM 9087 C C . ARG A 1 105 ? 1.574 22.491 30.636 1.00 0.00 205 ARG A C 9
ATOM 9088 O O . ARG A 1 105 ? 1.447 23.638 31.018 1.00 0.00 205 ARG A O 9
ATOM 9109 N N . GLU A 1 106 ? 0.814 21.960 29.718 1.00 0.00 206 GLU A N 9
ATOM 9110 C CA . GLU A 1 106 ? -0.246 22.779 29.112 1.00 0.00 206 GLU A CA 9
ATOM 9111 C C . GLU A 1 106 ? -1.422 22.877 30.064 1.00 0.00 206 GLU A C 9
ATOM 9112 O O . GLU A 1 106 ? -1.809 23.959 30.468 1.00 0.00 206 GLU A O 9
ATOM 9124 N N . LEU A 1 107 ? -1.977 21.746 30.417 1.00 0.00 207 LEU A N 9
ATOM 9125 C CA . LEU A 1 107 ? -3.126 21.782 31.347 1.00 0.00 207 LEU A CA 9
ATOM 9126 C C . LEU A 1 107 ? -2.763 22.620 32.547 1.00 0.00 207 LEU A C 9
ATOM 9127 O O . LEU A 1 107 ? -3.576 23.359 33.064 1.00 0.00 207 LEU A O 9
ATOM 9143 N N . ARG A 1 108 ? -1.533 22.488 32.978 1.00 0.00 208 ARG A N 9
ATOM 9144 C CA . ARG A 1 108 ? -1.100 23.268 34.142 1.00 0.00 208 ARG A CA 9
ATOM 9145 C C . ARG A 1 108 ? -1.361 24.743 33.898 1.00 0.00 208 ARG A C 9
ATOM 9146 O O . ARG A 1 108 ? -2.144 25.364 34.585 1.00 0.00 208 ARG A O 9
ATOM 9167 N N . ILE A 1 109 ? -0.710 25.265 32.891 1.00 0.00 209 ILE A N 9
ATOM 9168 C CA . ILE A 1 109 ? -0.884 26.698 32.557 1.00 0.00 209 ILE A CA 9
ATOM 9169 C C . ILE A 1 109 ? -2.335 27.139 32.701 1.00 0.00 209 ILE A C 9
ATOM 9170 O O . ILE A 1 109 ? -2.606 28.182 33.236 1.00 0.00 209 ILE A O 9
ATOM 9186 N N . ALA A 1 110 ? -3.235 26.332 32.227 1.00 0.00 210 ALA A N 9
ATOM 9187 C CA . ALA A 1 110 ? -4.667 26.708 32.333 1.00 0.00 210 ALA A CA 9
ATOM 9188 C C . ALA A 1 110 ? -5.196 26.578 33.764 1.00 0.00 210 ALA A C 9
ATOM 9189 O O . ALA A 1 110 ? -5.876 27.463 34.254 1.00 0.00 210 ALA A O 9
ATOM 9196 N N . PHE A 1 111 ? -4.887 25.491 34.410 1.00 0.00 211 PHE A N 9
ATOM 9197 C CA . PHE A 1 111 ? -5.369 25.321 35.780 1.00 0.00 211 PHE A CA 9
ATOM 9198 C C . PHE A 1 111 ? -4.721 26.344 36.657 1.00 0.00 211 PHE A C 9
ATOM 9199 O O . PHE A 1 111 ? -5.372 27.172 37.261 1.00 0.00 211 PHE A O 9
ATOM 9216 N N . ARG A 1 112 ? -3.430 26.269 36.702 1.00 0.00 212 ARG A N 9
ATOM 9217 C CA . ARG A 1 112 ? -2.674 27.202 37.518 1.00 0.00 212 ARG A CA 9
ATOM 9218 C C . ARG A 1 112 ? -3.035 28.658 37.195 1.00 0.00 212 ARG A C 9
ATOM 9219 O O . ARG A 1 112 ? -2.885 29.529 38.027 1.00 0.00 212 ARG A O 9
ATOM 9240 N N . GLU A 1 113 ? -3.499 28.896 35.991 1.00 0.00 213 GLU A N 9
ATOM 9241 C CA . GLU A 1 113 ? -3.867 30.291 35.625 1.00 0.00 213 GLU A CA 9
ATOM 9242 C C . GLU A 1 113 ? -5.045 30.756 36.453 1.00 0.00 213 GLU A C 9
ATOM 9243 O O . GLU A 1 113 ? -4.959 31.726 37.181 1.00 0.00 213 GLU A O 9
ATOM 9255 N N . PHE A 1 114 ? -6.132 30.051 36.327 1.00 0.00 214 PHE A N 9
ATOM 9256 C CA . PHE A 1 114 ? -7.331 30.429 37.093 1.00 0.00 214 PHE A CA 9
ATOM 9257 C C . PHE A 1 114 ? -7.051 30.363 38.591 1.00 0.00 214 PHE A C 9
ATOM 9258 O O . PHE A 1 114 ? -7.771 30.934 39.385 1.00 0.00 214 PHE A O 9
ATOM 9275 N N . ASP A 1 115 ? -6.003 29.665 38.951 1.00 0.00 215 ASP A N 9
ATOM 9276 C CA . ASP A 1 115 ? -5.663 29.551 40.394 1.00 0.00 215 ASP A CA 9
ATOM 9277 C C . ASP A 1 115 ? -4.942 30.805 40.887 1.00 0.00 215 ASP A C 9
ATOM 9278 O O . ASP A 1 115 ? -4.377 31.546 40.107 1.00 0.00 215 ASP A O 9
ATOM 9287 N N . LYS A 1 116 ? -4.976 31.020 42.178 1.00 0.00 216 LYS A N 9
ATOM 9288 C CA . LYS A 1 116 ? -4.300 32.216 42.740 1.00 0.00 216 LYS A CA 9
ATOM 9289 C C . LYS A 1 116 ? -3.733 31.928 44.111 1.00 0.00 216 LYS A C 9
ATOM 9290 O O . LYS A 1 116 ? -3.489 32.824 44.895 1.00 0.00 216 LYS A O 9
ATOM 9309 N N . ASP A 1 117 ? -3.538 30.690 44.371 1.00 0.00 217 ASP A N 9
ATOM 9310 C CA . ASP A 1 117 ? -2.986 30.293 45.687 1.00 0.00 217 ASP A CA 9
ATOM 9311 C C . ASP A 1 117 ? -2.187 29.014 45.567 1.00 0.00 217 ASP A C 9
ATOM 9312 O O . ASP A 1 117 ? -1.864 28.384 46.554 1.00 0.00 217 ASP A O 9
ATOM 9321 N N . ARG A 1 118 ? -1.880 28.659 44.358 1.00 0.00 218 ARG A N 9
ATOM 9322 C CA . ARG A 1 118 ? -1.098 27.420 44.136 1.00 0.00 218 ARG A CA 9
ATOM 9323 C C . ARG A 1 118 ? -1.596 26.300 45.026 1.00 0.00 218 ARG A C 9
ATOM 9324 O O . ARG A 1 118 ? -0.867 25.386 45.358 1.00 0.00 218 ARG A O 9
ATOM 9345 N N . ASP A 1 119 ? -2.830 26.393 45.388 1.00 0.00 219 ASP A N 9
ATOM 9346 C CA . ASP A 1 119 ? -3.420 25.358 46.256 1.00 0.00 219 ASP A CA 9
ATOM 9347 C C . ASP A 1 119 ? -3.897 24.197 45.414 1.00 0.00 219 ASP A C 9
ATOM 9348 O O . ASP A 1 119 ? -4.068 23.097 45.900 1.00 0.00 219 ASP A O 9
ATOM 9357 N N . GLY A 1 120 ? -4.104 24.466 44.156 1.00 0.00 220 GLY A N 9
ATOM 9358 C CA . GLY A 1 120 ? -4.571 23.395 43.252 1.00 0.00 220 GLY A CA 9
ATOM 9359 C C . GLY A 1 120 ? -6.095 23.275 43.315 1.00 0.00 220 GLY A C 9
ATOM 9360 O O . GLY A 1 120 ? -6.626 22.217 43.585 1.00 0.00 220 GLY A O 9
ATOM 9364 N N . ARG A 1 121 ? -6.762 24.367 43.065 1.00 0.00 221 ARG A N 9
ATOM 9365 C CA . ARG A 1 121 ? -8.244 24.345 43.104 1.00 0.00 221 ARG A CA 9
ATOM 9366 C C . ARG A 1 121 ? -8.816 25.547 42.353 1.00 0.00 221 ARG A C 9
ATOM 9367 O O . ARG A 1 121 ? -8.256 26.624 42.398 1.00 0.00 221 ARG A O 9
ATOM 9388 N N . ILE A 1 122 ? -9.907 25.330 41.655 1.00 0.00 222 ILE A N 9
ATOM 9389 C CA . ILE A 1 122 ? -10.531 26.448 40.895 1.00 0.00 222 ILE A CA 9
ATOM 9390 C C . ILE A 1 122 ? -12.042 26.443 41.077 1.00 0.00 222 ILE A C 9
ATOM 9391 O O . ILE A 1 122 ? -12.767 25.834 40.315 1.00 0.00 222 ILE A O 9
ATOM 9407 N N . THR A 1 123 ? -12.493 27.117 42.090 1.00 0.00 223 THR A N 9
ATOM 9408 C CA . THR A 1 123 ? -13.949 27.160 42.332 1.00 0.00 223 THR A CA 9
ATOM 9409 C C . THR A 1 123 ? -14.608 28.055 41.332 1.00 0.00 223 THR A C 9
ATOM 9410 O O . THR A 1 123 ? -13.980 28.936 40.777 1.00 0.00 223 THR A O 9
ATOM 9421 N N . VAL A 1 124 ? -15.859 27.777 41.087 1.00 0.00 224 VAL A N 9
ATOM 9422 C CA . VAL A 1 124 ? -16.626 28.590 40.119 1.00 0.00 224 VAL A CA 9
ATOM 9423 C C . VAL A 1 124 ? -16.216 30.028 40.218 1.00 0.00 224 VAL A C 9
ATOM 9424 O O . VAL A 1 124 ? -16.298 30.782 39.269 1.00 0.00 224 VAL A O 9
ATOM 9437 N N . ALA A 1 125 ? -15.780 30.376 41.376 1.00 0.00 225 ALA A N 9
ATOM 9438 C CA . ALA A 1 125 ? -15.341 31.772 41.598 1.00 0.00 225 ALA A CA 9
ATOM 9439 C C . ALA A 1 125 ? -14.018 32.017 40.883 1.00 0.00 225 ALA A C 9
ATOM 9440 O O . ALA A 1 125 ? -13.892 32.934 40.088 1.00 0.00 225 ALA A O 9
ATOM 9447 N N . GLU A 1 126 ? -13.054 31.191 41.176 1.00 0.00 226 GLU A N 9
ATOM 9448 C CA . GLU A 1 126 ? -11.736 31.354 40.526 1.00 0.00 226 GLU A CA 9
ATOM 9449 C C . GLU A 1 126 ? -11.909 31.413 39.014 1.00 0.00 226 GLU A C 9
ATOM 9450 O O . GLU A 1 126 ? -11.196 32.127 38.325 1.00 0.00 226 GLU A O 9
ATOM 9462 N N . LEU A 1 127 ? -12.866 30.677 38.518 1.00 0.00 227 LEU A N 9
ATOM 9463 C CA . LEU A 1 127 ? -13.095 30.686 37.060 1.00 0.00 227 LEU A CA 9
ATOM 9464 C C . LEU A 1 127 ? -13.678 32.026 36.647 1.00 0.00 227 LEU A C 9
ATOM 9465 O O . LEU A 1 127 ? -13.129 32.716 35.851 1.00 0.00 227 LEU A O 9
ATOM 9481 N N . ARG A 1 128 ? -14.786 32.352 37.217 1.00 0.00 228 ARG A N 9
ATOM 9482 C CA . ARG A 1 128 ? -15.446 33.637 36.894 1.00 0.00 228 ARG A CA 9
ATOM 9483 C C . ARG A 1 128 ? -14.443 34.779 36.739 1.00 0.00 228 ARG A C 9
ATOM 9484 O O . ARG A 1 128 ? -14.662 35.701 35.979 1.00 0.00 228 ARG A O 9
ATOM 9505 N N . GLN A 1 129 ? -13.359 34.694 37.456 1.00 0.00 229 GLN A N 9
ATOM 9506 C CA . GLN A 1 129 ? -12.358 35.745 37.366 1.00 0.00 229 GLN A CA 9
ATOM 9507 C C . GLN A 1 129 ? -11.320 35.413 36.313 1.00 0.00 229 GLN A C 9
ATOM 9508 O O . GLN A 1 129 ? -10.619 36.282 35.826 1.00 0.00 229 GLN A O 9
ATOM 9522 N N . ALA A 1 130 ? -11.257 34.162 35.972 1.00 0.00 230 ALA A N 9
ATOM 9523 C CA . ALA A 1 130 ? -10.268 33.720 34.942 1.00 0.00 230 ALA A CA 9
ATOM 9524 C C . ALA A 1 130 ? -10.945 33.199 33.697 1.00 0.00 230 ALA A C 9
ATOM 9525 O O . ALA A 1 130 ? -10.299 32.873 32.722 1.00 0.00 230 ALA A O 9
ATOM 9532 N N . ALA A 1 131 ? -12.220 33.126 33.751 1.00 0.00 231 ALA A N 9
ATOM 9533 C CA . ALA A 1 131 ? -12.958 32.631 32.602 1.00 0.00 231 ALA A CA 9
ATOM 9534 C C . ALA A 1 131 ? -13.233 33.714 31.529 1.00 0.00 231 ALA A C 9
ATOM 9535 O O . ALA A 1 131 ? -13.411 33.397 30.371 1.00 0.00 231 ALA A O 9
ATOM 9542 N N . PRO A 1 132 ? -13.285 34.976 31.934 1.00 0.00 232 PRO A N 9
ATOM 9543 C CA . PRO A 1 132 ? -13.541 36.062 30.987 1.00 0.00 232 PRO A CA 9
ATOM 9544 C C . PRO A 1 132 ? -12.374 36.259 30.026 1.00 0.00 232 PRO A C 9
ATOM 9545 O O . PRO A 1 132 ? -12.461 37.029 29.090 1.00 0.00 232 PRO A O 9
ATOM 9556 N N . ALA A 1 133 ? -11.306 35.556 30.273 1.00 0.00 233 ALA A N 9
ATOM 9557 C CA . ALA A 1 133 ? -10.122 35.686 29.391 1.00 0.00 233 ALA A CA 9
ATOM 9558 C C . ALA A 1 133 ? -10.097 34.599 28.318 1.00 0.00 233 ALA A C 9
ATOM 9559 O O . ALA A 1 133 ? -9.552 34.797 27.249 1.00 0.00 233 ALA A O 9
ATOM 9566 N N . LEU A 1 134 ? -10.684 33.471 28.615 1.00 0.00 234 LEU A N 9
ATOM 9567 C CA . LEU A 1 134 ? -10.691 32.377 27.610 1.00 0.00 234 LEU A CA 9
ATOM 9568 C C . LEU A 1 134 ? -11.252 32.882 26.282 1.00 0.00 234 LEU A C 9
ATOM 9569 O O . LEU A 1 134 ? -11.270 32.163 25.301 1.00 0.00 234 LEU A O 9
ATOM 9585 N N . LEU A 1 135 ? -11.715 34.116 26.290 1.00 0.00 235 LEU A N 9
ATOM 9586 C CA . LEU A 1 135 ? -12.284 34.714 25.049 1.00 0.00 235 LEU A CA 9
ATOM 9587 C C . LEU A 1 135 ? -13.715 34.262 24.827 1.00 0.00 235 LEU A C 9
ATOM 9588 O O . LEU A 1 135 ? -14.167 34.146 23.703 1.00 0.00 235 LEU A O 9
ATOM 9604 N N . GLY A 1 136 ? -14.403 34.021 25.908 1.00 0.00 236 GLY A N 9
ATOM 9605 C CA . GLY A 1 136 ? -15.818 33.575 25.804 1.00 0.00 236 GLY A CA 9
ATOM 9606 C C . GLY A 1 136 ? -16.735 34.717 26.223 1.00 0.00 236 GLY A C 9
ATOM 9607 O O . GLY A 1 136 ? -17.875 34.773 25.820 1.00 0.00 236 GLY A O 9
ATOM 9611 N N . GLU A 1 137 ? -16.183 35.621 27.016 1.00 0.00 237 GLU A N 9
ATOM 9612 C CA . GLU A 1 137 ? -16.974 36.805 27.509 1.00 0.00 237 GLU A CA 9
ATOM 9613 C C . GLU A 1 137 ? -18.292 36.372 28.226 1.00 0.00 237 GLU A C 9
ATOM 9614 O O . GLU A 1 137 ? -19.162 35.791 27.618 1.00 0.00 237 GLU A O 9
ATOM 9626 N N . PRO A 1 138 ? -18.420 36.689 29.520 1.00 0.00 238 PRO A N 9
ATOM 9627 C CA . PRO A 1 138 ? -19.617 36.323 30.271 1.00 0.00 238 PRO A CA 9
ATOM 9628 C C . PRO A 1 138 ? -20.863 36.937 29.637 1.00 0.00 238 PRO A C 9
ATOM 9629 O O . PRO A 1 138 ? -21.400 37.930 30.087 1.00 0.00 238 PRO A O 9
ATOM 9640 N N . LEU A 1 139 ? -21.272 36.324 28.597 1.00 0.00 239 LEU A N 9
ATOM 9641 C CA . LEU A 1 139 ? -22.475 36.804 27.870 1.00 0.00 239 LEU A CA 9
ATOM 9642 C C . LEU A 1 139 ? -23.753 36.243 28.491 1.00 0.00 239 LEU A C 9
ATOM 9643 O O . LEU A 1 139 ? -24.814 36.324 27.904 1.00 0.00 239 LEU A O 9
ATOM 9659 N N . GLU A 1 140 ? -23.634 35.684 29.665 1.00 0.00 240 GLU A N 9
ATOM 9660 C CA . GLU A 1 140 ? -24.843 35.120 30.319 1.00 0.00 240 GLU A CA 9
ATOM 9661 C C . GLU A 1 140 ? -24.551 34.697 31.756 1.00 0.00 240 GLU A C 9
ATOM 9662 O O . GLU A 1 140 ? -25.096 35.251 32.690 1.00 0.00 240 GLU A O 9
ATOM 9674 N N . GLY A 1 141 ? -23.690 33.724 31.896 1.00 0.00 241 GLY A N 9
ATOM 9675 C CA . GLY A 1 141 ? -23.330 33.226 33.260 1.00 0.00 241 GLY A CA 9
ATOM 9676 C C . GLY A 1 141 ? -23.516 31.709 33.303 1.00 0.00 241 GLY A C 9
ATOM 9677 O O . GLY A 1 141 ? -22.751 30.990 33.940 1.00 0.00 241 GLY A O 9
ATOM 9681 N N . THR A 1 142 ? -24.534 31.246 32.621 1.00 0.00 242 THR A N 9
ATOM 9682 C CA . THR A 1 142 ? -24.787 29.797 32.605 1.00 0.00 242 THR A CA 9
ATOM 9683 C C . THR A 1 142 ? -23.762 29.111 31.736 1.00 0.00 242 THR A C 9
ATOM 9684 O O . THR A 1 142 ? -23.838 27.922 31.485 1.00 0.00 242 THR A O 9
ATOM 9695 N N . GLU A 1 143 ? -22.805 29.878 31.307 1.00 0.00 243 GLU A N 9
ATOM 9696 C CA . GLU A 1 143 ? -21.746 29.313 30.449 1.00 0.00 243 GLU A CA 9
ATOM 9697 C C . GLU A 1 143 ? -20.680 28.734 31.335 1.00 0.00 243 GLU A C 9
ATOM 9698 O O . GLU A 1 143 ? -19.988 27.810 30.980 1.00 0.00 243 GLU A O 9
ATOM 9710 N N . LEU A 1 144 ? -20.579 29.308 32.486 1.00 0.00 244 LEU A N 9
ATOM 9711 C CA . LEU A 1 144 ? -19.583 28.847 33.463 1.00 0.00 244 LEU A CA 9
ATOM 9712 C C . LEU A 1 144 ? -20.185 27.735 34.238 1.00 0.00 244 LEU A C 9
ATOM 9713 O O . LEU A 1 144 ? -19.660 26.641 34.316 1.00 0.00 244 LEU A O 9
ATOM 9729 N N . ASP A 1 145 ? -21.295 28.048 34.802 1.00 0.00 245 ASP A N 9
ATOM 9730 C CA . ASP A 1 145 ? -22.018 27.045 35.607 1.00 0.00 245 ASP A CA 9
ATOM 9731 C C . ASP A 1 145 ? -22.161 25.741 34.837 1.00 0.00 245 ASP A C 9
ATOM 9732 O O . ASP A 1 145 ? -21.994 24.672 35.390 1.00 0.00 245 ASP A O 9
ATOM 9741 N N . GLU A 1 146 ? -22.471 25.845 33.572 1.00 0.00 246 GLU A N 9
ATOM 9742 C CA . GLU A 1 146 ? -22.624 24.609 32.772 1.00 0.00 246 GLU A CA 9
ATOM 9743 C C . GLU A 1 146 ? -21.268 23.970 32.504 1.00 0.00 246 GLU A C 9
ATOM 9744 O O . GLU A 1 146 ? -21.127 22.766 32.603 1.00 0.00 246 GLU A O 9
ATOM 9756 N N . MET A 1 147 ? -20.283 24.773 32.166 1.00 0.00 247 MET A N 9
ATOM 9757 C CA . MET A 1 147 ? -18.953 24.177 31.905 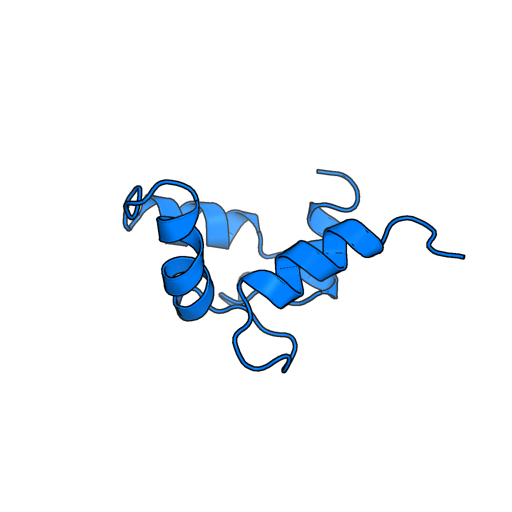1.00 0.00 247 MET A CA 9
ATOM 9758 C C . MET A 1 147 ? -18.412 23.596 33.193 1.00 0.00 247 MET A C 9
ATOM 9759 O O . MET A 1 147 ? -17.625 22.671 33.183 1.00 0.00 247 MET A O 9
ATOM 9773 N N . LEU A 1 148 ? -18.848 24.158 34.296 1.00 0.00 248 LEU A N 9
ATOM 9774 C CA . LEU A 1 148 ? -18.375 23.651 35.595 1.00 0.00 248 LEU A CA 9
ATOM 9775 C C . LEU A 1 148 ? -18.802 22.210 35.734 1.00 0.00 248 LEU A C 9
ATOM 9776 O O . LEU A 1 148 ? -17.988 21.319 35.869 1.00 0.00 248 LEU A O 9
ATOM 9792 N N . ARG A 1 149 ? -20.087 22.011 35.700 1.00 0.00 249 ARG A N 9
ATOM 9793 C CA . ARG A 1 149 ? -20.614 20.642 35.824 1.00 0.00 249 ARG A CA 9
ATOM 9794 C C . ARG A 1 149 ? -19.885 19.722 34.859 1.00 0.00 249 ARG A C 9
ATOM 9795 O O . ARG A 1 149 ? -19.628 18.574 35.160 1.00 0.00 249 ARG A O 9
ATOM 9816 N N . GLU A 1 150 ? -19.564 20.251 33.706 1.00 0.00 250 GLU A N 9
ATOM 9817 C CA . GLU A 1 150 ? -18.850 19.431 32.702 1.00 0.00 250 GLU A CA 9
ATOM 9818 C C . GLU A 1 150 ? -17.405 19.229 33.128 1.00 0.00 250 GLU A C 9
ATOM 9819 O O . GLU A 1 150 ? -16.859 18.151 32.989 1.00 0.00 250 GLU A O 9
ATOM 9831 N N . MET A 1 151 ? -16.807 20.272 33.641 1.00 0.00 251 MET A N 9
ATOM 9832 C CA . MET A 1 151 ? -15.400 20.155 34.081 1.00 0.00 251 MET A CA 9
ATOM 9833 C C . MET A 1 151 ? -15.322 19.327 35.355 1.00 0.00 251 MET A C 9
ATOM 9834 O O . MET A 1 151 ? -14.336 18.677 35.613 1.00 0.00 251 MET A O 9
ATOM 9848 N N . ASP A 1 152 ? -16.375 19.378 36.139 1.00 0.00 252 ASP A N 9
ATOM 9849 C CA . ASP A 1 152 ? -16.387 18.596 37.406 1.00 0.00 252 ASP A CA 9
ATOM 9850 C C . ASP A 1 152 ? -16.654 17.130 37.110 1.00 0.00 252 ASP A C 9
ATOM 9851 O O . ASP A 1 152 ? -17.433 16.809 36.232 1.00 0.00 252 ASP A O 9
ATOM 9860 N N . LEU A 1 153 ? -16.006 16.269 37.854 1.00 0.00 253 LEU A N 9
ATOM 9861 C CA . LEU A 1 153 ? -16.192 14.814 37.644 1.00 0.00 253 LEU A CA 9
ATOM 9862 C C . LEU A 1 153 ? -16.507 14.140 38.959 1.00 0.00 253 LEU A C 9
ATOM 9863 O O . LEU A 1 153 ? -16.490 12.929 39.056 1.00 0.00 253 LEU A O 9
ATOM 9879 N N . ASN A 1 154 ? -16.789 14.938 39.962 1.00 0.00 254 ASN A N 9
ATOM 9880 C CA . ASN A 1 154 ? -17.102 14.343 41.278 1.00 0.00 254 ASN A CA 9
ATOM 9881 C C . ASN A 1 154 ? -18.138 15.155 42.045 1.00 0.00 254 ASN A C 9
ATOM 9882 O O . ASN A 1 154 ? -18.247 15.027 43.249 1.00 0.00 254 ASN A O 9
ATOM 9893 N N . GLY A 1 155 ? -18.888 15.968 41.347 1.00 0.00 255 GLY A N 9
ATOM 9894 C CA . GLY A 1 155 ? -19.914 16.782 42.053 1.00 0.00 255 GLY A CA 9
ATOM 9895 C C . GLY A 1 155 ? -19.285 17.398 43.289 1.00 0.00 255 GLY A C 9
ATOM 9896 O O . GLY A 1 155 ? -19.705 17.142 44.403 1.00 0.00 255 GLY A O 9
ATOM 9900 N N . ASP A 1 156 ? -18.289 18.201 43.056 1.00 0.00 256 ASP A N 9
ATOM 9901 C CA . ASP A 1 156 ? -17.589 18.860 44.169 1.00 0.00 256 ASP A CA 9
ATOM 9902 C C . ASP A 1 156 ? -17.884 20.334 44.141 1.00 0.00 256 ASP A C 9
ATOM 9903 O O . ASP A 1 156 ? -18.014 20.974 45.167 1.00 0.00 256 ASP A O 9
ATOM 9912 N N . GLY A 1 157 ? -17.986 20.848 42.956 1.00 0.00 257 GLY A N 9
ATOM 9913 C CA . GLY A 1 157 ? -18.272 22.279 42.804 1.00 0.00 257 GLY A CA 9
ATOM 9914 C C . GLY A 1 157 ? -16.967 23.030 42.641 1.00 0.00 257 GLY A C 9
ATOM 9915 O O . GLY A 1 157 ? -16.891 24.222 42.861 1.00 0.00 257 GLY A O 9
ATOM 9919 N N . THR A 1 158 ? -15.961 22.302 42.259 1.00 0.00 258 THR A N 9
ATOM 9920 C CA . THR A 1 158 ? -14.658 22.901 42.068 1.00 0.00 258 THR A CA 9
ATOM 9921 C C . THR A 1 158 ? -13.879 22.079 41.084 1.00 0.00 258 THR A C 9
ATOM 9922 O O . THR A 1 158 ? -14.363 21.063 40.619 1.00 0.00 258 THR A O 9
ATOM 9933 N N . ILE A 1 159 ? -12.677 22.497 40.812 1.00 0.00 259 ILE A N 9
ATOM 9934 C CA . ILE A 1 159 ? -11.848 21.743 39.847 1.00 0.00 259 ILE A CA 9
ATOM 9935 C C . ILE A 1 159 ? -10.535 21.274 40.423 1.00 0.00 259 ILE A C 9
ATOM 9936 O O . ILE A 1 159 ? -9.807 22.026 41.046 1.00 0.00 259 ILE A O 9
ATOM 9952 N N . ASP A 1 160 ? -10.268 20.021 40.192 1.00 0.00 260 ASP A N 9
ATOM 9953 C CA . ASP A 1 160 ? -9.021 19.413 40.682 1.00 0.00 260 ASP A CA 9
ATOM 9954 C C . ASP A 1 160 ? -8.249 18.892 39.482 1.00 0.00 260 ASP A C 9
ATOM 9955 O O . ASP A 1 160 ? -8.843 18.417 38.532 1.00 0.00 260 ASP A O 9
ATOM 9964 N N . PHE A 1 161 ? -6.955 18.994 39.528 1.00 0.00 261 PHE A N 9
ATOM 9965 C CA . PHE A 1 161 ? -6.149 18.502 38.383 1.00 0.00 261 PHE A CA 9
ATOM 9966 C C . PHE A 1 161 ? -6.687 17.183 37.859 1.00 0.00 261 PHE A C 9
ATOM 9967 O O . PHE A 1 161 ? -6.500 16.855 36.713 1.00 0.00 261 PHE A O 9
ATOM 9984 N N . ASP A 1 162 ? -7.346 16.450 38.702 1.00 0.00 262 ASP A N 9
ATOM 9985 C CA . ASP A 1 162 ? -7.892 15.159 38.241 1.00 0.00 262 ASP A CA 9
ATOM 9986 C C . ASP A 1 162 ? -9.118 15.404 37.381 1.00 0.00 262 ASP A C 9
ATOM 9987 O O . ASP A 1 162 ? -9.332 14.734 36.405 1.00 0.00 262 ASP A O 9
ATOM 9996 N N . GLU A 1 163 ? -9.904 16.369 37.764 1.00 0.00 263 GLU A N 9
ATOM 9997 C CA . GLU A 1 163 ? -11.122 16.674 36.972 1.00 0.00 263 GLU A CA 9
ATOM 9998 C C . GLU A 1 163 ? -10.733 17.448 35.736 1.00 0.00 263 GLU A C 9
ATOM 9999 O O . GLU A 1 163 ? -11.142 17.140 34.629 1.00 0.00 263 GLU A O 9
ATOM 10011 N N . PHE A 1 164 ? -9.935 18.436 35.959 1.00 0.00 264 PHE A N 9
ATOM 10012 C CA . PHE A 1 164 ? -9.470 19.280 34.858 1.00 0.00 264 PHE A CA 9
ATOM 10013 C C . PHE A 1 164 ? -8.755 18.468 33.779 1.00 0.00 264 PHE A C 9
ATOM 10014 O O . PHE A 1 164 ? -9.111 18.511 32.619 1.00 0.00 264 PHE A O 9
ATOM 10031 N N . VAL A 1 165 ? -7.761 17.739 34.196 1.00 0.00 265 VAL A N 9
ATOM 10032 C CA . VAL A 1 165 ? -6.988 16.910 33.235 1.00 0.00 265 VAL A CA 9
ATOM 10033 C C . VAL A 1 165 ? -7.831 15.830 32.573 1.00 0.00 265 VAL A C 9
ATOM 10034 O O . VAL A 1 165 ? -7.802 15.682 31.372 1.00 0.00 265 VAL A O 9
ATOM 10047 N N . MET A 1 166 ? -8.564 15.101 33.351 1.00 0.00 266 MET A N 9
ATOM 10048 C CA . MET A 1 166 ? -9.403 14.031 32.750 1.00 0.00 266 MET A CA 9
ATOM 10049 C C . MET A 1 166 ? -10.215 14.553 31.566 1.00 0.00 266 MET A C 9
ATOM 10050 O O . MET A 1 166 ? -10.405 13.855 30.587 1.00 0.00 266 MET A O 9
ATOM 10064 N N . MET A 1 167 ? -10.688 15.763 31.675 1.00 0.00 267 MET A N 9
ATOM 10065 C CA . MET A 1 167 ? -11.486 16.333 30.562 1.00 0.00 267 MET A CA 9
ATOM 10066 C C . MET A 1 167 ? -10.602 16.692 29.362 1.00 0.00 267 MET A C 9
ATOM 10067 O O . MET A 1 167 ? -10.781 16.168 28.281 1.00 0.00 267 MET A O 9
ATOM 10081 N N . LEU A 1 168 ? -9.670 17.581 29.575 1.00 0.00 268 LEU A N 9
ATOM 10082 C CA . LEU A 1 168 ? -8.768 17.981 28.455 1.00 0.00 268 LEU A CA 9
ATOM 10083 C C . LEU A 1 168 ? -7.995 16.779 27.955 1.00 0.00 268 LEU A C 9
ATOM 10084 O O . LEU A 1 168 ? -7.807 16.598 26.768 1.00 0.00 268 LEU A O 9
ATOM 10100 N N . SER A 1 169 ? -7.550 15.988 28.882 1.00 0.00 269 SER A N 9
ATOM 10101 C CA . SER A 1 169 ? -6.778 14.775 28.519 1.00 0.00 269 SER A CA 9
ATOM 10102 C C . SER A 1 169 ? -7.403 14.046 27.325 1.00 0.00 269 SER A C 9
ATOM 10103 O O . SER A 1 169 ? -6.759 13.226 26.698 1.00 0.00 269 SER A O 9
ATOM 10111 N N . THR A 1 170 ? -8.649 14.355 27.037 1.00 0.00 270 THR A N 9
ATOM 10112 C CA . THR A 1 170 ? -9.334 13.688 25.887 1.00 0.00 270 THR A CA 9
ATOM 10113 C C . THR A 1 170 ? -10.034 14.709 24.995 1.00 0.00 270 THR A C 9
ATOM 10114 O O . THR A 1 170 ? -10.525 14.372 23.934 1.00 0.00 270 THR A O 9
ATOM 10125 N N . GLY A 1 171 ? -10.067 15.939 25.445 1.00 0.00 271 GLY A N 9
ATOM 10126 C CA . GLY A 1 171 ? -10.732 17.012 24.640 1.00 0.00 271 GLY A CA 9
ATOM 10127 C C . GLY A 1 171 ? -12.035 17.455 25.310 1.00 0.00 271 GLY A C 9
ATOM 10128 O O . GLY A 1 171 ? -11.973 18.456 26.005 1.00 0.00 271 GLY A O 9
ATOM 10135 N N . HIS A 1 100 ? 4.139 15.636 17.973 1.00 0.00 200 HIS A N 10
ATOM 10136 C CA . HIS A 1 100 ? 3.726 14.213 17.922 1.00 0.00 200 HIS A CA 10
ATOM 10137 C C . HIS A 1 100 ? 3.492 13.666 19.329 1.00 0.00 200 HIS A C 10
ATOM 10138 O O . HIS A 1 100 ? 3.259 12.487 19.508 1.00 0.00 200 HIS A O 10
ATOM 10152 N N . MET A 1 101 ? 3.560 14.536 20.303 1.00 0.00 201 MET A N 10
ATOM 10153 C CA . MET A 1 101 ? 3.345 14.084 21.701 1.00 0.00 201 MET A CA 10
ATOM 10154 C C . MET A 1 101 ? 2.673 15.179 22.530 1.00 0.00 201 MET A C 10
ATOM 10155 O O . MET A 1 101 ? 2.818 16.352 22.242 1.00 0.00 201 MET A O 10
ATOM 10169 N N . LEU A 1 102 ? 1.949 14.770 23.548 1.00 0.00 202 LEU A N 10
ATOM 10170 C CA . LEU A 1 102 ? 1.253 15.767 24.413 1.00 0.00 202 LEU A CA 10
ATOM 10171 C C . LEU A 1 102 ? 1.983 15.938 25.744 1.00 0.00 202 LEU A C 10
ATOM 10172 O O . LEU A 1 102 ? 2.940 15.244 26.023 1.00 0.00 202 LEU A O 10
ATOM 10188 N N . GLY A 1 103 ? 1.514 16.863 26.542 1.00 0.00 203 GLY A N 10
ATOM 10189 C CA . GLY A 1 103 ? 2.170 17.094 27.864 1.00 0.00 203 GLY A CA 10
ATOM 10190 C C . GLY A 1 103 ? 1.190 17.753 28.841 1.00 0.00 203 GLY A C 10
ATOM 10191 O O . GLY A 1 103 ? 0.143 18.228 28.447 1.00 0.00 203 GLY A O 10
ATOM 10195 N N . VAL A 1 104 ? 1.552 17.768 30.097 1.00 0.00 204 VAL A N 10
ATOM 10196 C CA . VAL A 1 104 ? 0.657 18.387 31.105 1.00 0.00 204 VAL A CA 10
ATOM 10197 C C . VAL A 1 104 ? 0.933 19.875 31.240 1.00 0.00 204 VAL A C 10
ATOM 10198 O O . VAL A 1 104 ? 0.048 20.644 31.563 1.00 0.00 204 VAL A O 10
ATOM 10211 N N . ARG A 1 105 ? 2.159 20.255 31.001 1.00 0.00 205 ARG A N 10
ATOM 10212 C CA . ARG A 1 105 ? 2.514 21.690 31.111 1.00 0.00 205 ARG A CA 10
ATOM 10213 C C . ARG A 1 105 ? 1.430 22.561 30.509 1.00 0.00 205 ARG A C 10
ATOM 10214 O O . ARG A 1 105 ? 1.265 23.701 30.892 1.00 0.00 205 ARG A O 10
ATOM 10235 N N . GLU A 1 106 ? 0.706 22.014 29.578 1.00 0.00 206 GLU A N 10
ATOM 10236 C CA . GLU A 1 106 ? -0.367 22.808 28.952 1.00 0.00 206 GLU A CA 10
ATOM 10237 C C . GLU A 1 106 ? -1.520 22.966 29.924 1.00 0.00 206 GLU A C 10
ATOM 10238 O O . GLU A 1 106 ? -1.834 24.064 30.347 1.00 0.00 206 GLU A O 10
ATOM 10250 N N . LEU A 1 107 ? -2.137 21.869 30.272 1.00 0.00 207 LEU A N 10
ATOM 10251 C CA . LEU A 1 107 ? -3.264 21.968 31.218 1.00 0.00 207 LEU A CA 10
ATOM 10252 C C . LEU A 1 107 ? -2.823 22.754 32.434 1.00 0.00 207 LEU A C 10
ATOM 10253 O O . LEU A 1 107 ? -3.571 23.538 32.982 1.00 0.00 207 LEU A O 10
ATOM 10269 N N . ARG A 1 108 ? -1.598 22.537 32.833 1.00 0.00 208 ARG A N 10
ATOM 10270 C CA . ARG A 1 108 ? -1.090 23.260 34.005 1.00 0.00 208 ARG A CA 10
ATOM 10271 C C . ARG A 1 108 ? -1.306 24.751 33.842 1.00 0.00 208 ARG A C 10
ATOM 10272 O O . ARG A 1 108 ? -1.947 25.382 34.655 1.00 0.00 208 ARG A O 10
ATOM 10293 N N . ILE A 1 109 ? -0.783 25.284 32.779 1.00 0.00 209 ILE A N 10
ATOM 10294 C CA . ILE A 1 109 ? -0.944 26.734 32.539 1.00 0.00 209 ILE A CA 10
ATOM 10295 C C . ILE A 1 109 ? -2.395 27.173 32.690 1.00 0.00 209 ILE A C 10
ATOM 10296 O O . ILE A 1 109 ? -2.682 28.135 33.368 1.00 0.00 209 ILE A O 10
ATOM 10312 N N . ALA A 1 110 ? -3.288 26.457 32.062 1.00 0.00 210 ALA A N 10
ATOM 10313 C CA . ALA A 1 110 ? -4.728 26.834 32.166 1.00 0.00 210 ALA A CA 10
ATOM 10314 C C . ALA A 1 110 ? -5.249 26.695 33.592 1.00 0.00 210 ALA A C 10
ATOM 10315 O O . ALA A 1 110 ? -5.884 27.594 34.109 1.00 0.00 210 ALA A O 10
ATOM 10322 N N . PHE A 1 111 ? -4.991 25.578 34.204 1.00 0.00 211 PHE A N 10
ATOM 10323 C CA . PHE A 1 111 ? -5.470 25.399 35.573 1.00 0.00 211 PHE A CA 10
ATOM 10324 C C . PHE A 1 111 ? -4.777 26.381 36.476 1.00 0.00 211 PHE A C 10
ATOM 10325 O O . PHE A 1 111 ? -5.399 27.198 37.122 1.00 0.00 211 PHE A O 10
ATOM 10342 N N . ARG A 1 112 ? -3.491 26.277 36.501 1.00 0.00 212 ARG A N 10
ATOM 10343 C CA . ARG A 1 112 ? -2.697 27.180 37.345 1.00 0.00 212 ARG A CA 10
ATOM 10344 C C . ARG A 1 112 ? -3.006 28.650 37.054 1.00 0.00 212 ARG A C 10
ATOM 10345 O O . ARG A 1 112 ? -2.723 29.510 37.864 1.00 0.00 212 ARG A O 10
ATOM 10366 N N . GLU A 1 113 ? -3.579 28.919 35.910 1.00 0.00 213 GLU A N 10
ATOM 10367 C CA . GLU A 1 113 ? -3.896 30.336 35.582 1.00 0.00 213 GLU A CA 10
ATOM 10368 C C . GLU A 1 113 ? -5.114 30.822 36.342 1.00 0.00 213 GLU A C 10
ATOM 10369 O O . GLU A 1 113 ? -5.066 31.829 37.019 1.00 0.00 213 GLU A O 10
ATOM 10381 N N . PHE A 1 114 ? -6.185 30.101 36.216 1.00 0.00 214 PHE A N 10
ATOM 10382 C CA . PHE A 1 114 ? -7.418 30.507 36.923 1.00 0.00 214 PHE A CA 10
ATOM 10383 C C . PHE A 1 114 ? -7.268 30.364 38.439 1.00 0.00 214 PHE A C 10
ATOM 10384 O O . PHE A 1 114 ? -8.007 30.967 39.191 1.00 0.00 214 PHE A O 10
ATOM 10401 N N . ASP A 1 115 ? -6.318 29.572 38.863 1.00 0.00 215 ASP A N 10
ATOM 10402 C CA . ASP A 1 115 ? -6.123 29.395 40.328 1.00 0.00 215 ASP A CA 10
ATOM 10403 C C . ASP A 1 115 ? -5.206 30.482 40.898 1.00 0.00 215 ASP A C 10
ATOM 10404 O O . ASP A 1 115 ? -4.001 30.332 40.921 1.00 0.00 215 ASP A O 10
ATOM 10413 N N . LYS A 1 116 ? -5.803 31.558 41.347 1.00 0.00 216 LYS A N 10
ATOM 10414 C CA . LYS A 1 116 ? -5.023 32.657 41.911 1.00 0.00 216 LYS A CA 10
ATOM 10415 C C . LYS A 1 116 ? -4.996 32.594 43.431 1.00 0.00 216 LYS A C 10
ATOM 10416 O O . LYS A 1 116 ? -5.017 33.609 44.100 1.00 0.00 216 LYS A O 10
ATOM 10435 N N . ASP A 1 117 ? -4.954 31.415 43.948 1.00 0.00 217 ASP A N 10
ATOM 10436 C CA . ASP A 1 117 ? -4.926 31.270 45.419 1.00 0.00 217 ASP A CA 10
ATOM 10437 C C . ASP A 1 117 ? -4.201 30.001 45.826 1.00 0.00 217 ASP A C 10
ATOM 10438 O O . ASP A 1 117 ? -4.319 29.542 46.943 1.00 0.00 217 ASP A O 10
ATOM 10447 N N . ARG A 1 118 ? -3.456 29.462 44.913 1.00 0.00 218 ARG A N 10
ATOM 10448 C CA . ARG A 1 118 ? -2.707 28.218 45.219 1.00 0.00 218 ARG A CA 10
ATOM 10449 C C . ARG A 1 118 ? -3.563 27.232 45.994 1.00 0.00 218 ARG A C 10
ATOM 10450 O O . ARG A 1 118 ? -3.074 26.499 46.829 1.00 0.00 218 ARG A O 10
ATOM 10471 N N . ASP A 1 119 ? -4.813 27.231 45.702 1.00 0.00 219 ASP A N 10
ATOM 10472 C CA . ASP A 1 119 ? -5.726 26.305 46.406 1.00 0.00 219 ASP A CA 10
ATOM 10473 C C . ASP A 1 119 ? -5.740 24.966 45.711 1.00 0.00 219 ASP A C 10
ATOM 10474 O O . ASP A 1 119 ? -6.116 23.963 46.285 1.00 0.00 219 ASP A O 10
ATOM 10483 N N . GLY A 1 120 ? -5.330 24.974 44.480 1.00 0.00 220 GLY A N 10
ATOM 10484 C CA . GLY A 1 120 ? -5.309 23.712 43.717 1.00 0.00 220 GLY A CA 10
ATOM 10485 C C . GLY A 1 120 ? -6.726 23.336 43.290 1.00 0.00 220 GLY A C 10
ATOM 10486 O O . GLY A 1 120 ? -6.978 22.223 42.872 1.00 0.00 220 GLY A O 10
ATOM 10490 N N . ARG A 1 121 ? -7.622 24.276 43.413 1.00 0.00 221 ARG A N 10
ATOM 10491 C CA . ARG A 1 121 ? -9.023 24.008 43.026 1.00 0.00 221 ARG A CA 10
ATOM 10492 C C . ARG A 1 121 ? -9.654 25.258 42.426 1.00 0.00 221 ARG A C 10
ATOM 10493 O O . ARG A 1 121 ? -9.753 26.279 43.078 1.00 0.00 221 ARG A O 10
ATOM 10514 N N . ILE A 1 122 ? -10.075 25.154 41.193 1.00 0.00 222 ILE A N 10
ATOM 10515 C CA . ILE A 1 122 ? -10.700 26.329 40.537 1.00 0.00 222 ILE A CA 10
ATOM 10516 C C . ILE A 1 122 ? -12.209 26.295 40.707 1.00 0.00 222 ILE A C 10
ATOM 10517 O O . ILE A 1 122 ? -12.901 25.567 40.023 1.00 0.00 222 ILE A O 10
ATOM 10533 N N . THR A 1 123 ? -12.689 27.077 41.623 1.00 0.00 223 THR A N 10
ATOM 10534 C CA . THR A 1 123 ? -14.146 27.111 41.861 1.00 0.00 223 THR A CA 10
ATOM 10535 C C . THR A 1 123 ? -14.814 28.056 40.911 1.00 0.00 223 THR A C 10
ATOM 10536 O O . THR A 1 123 ? -14.190 28.965 40.398 1.00 0.00 223 THR A O 10
ATOM 10547 N N . VAL A 1 124 ? -16.071 27.799 40.669 1.00 0.00 224 VAL A N 10
ATOM 10548 C CA . VAL A 1 124 ? -16.841 28.661 39.752 1.00 0.00 224 VAL A CA 10
ATOM 10549 C C . VAL A 1 124 ? -16.409 30.083 39.935 1.00 0.00 224 VAL A C 10
ATOM 10550 O O . VAL A 1 124 ? -16.425 30.879 39.021 1.00 0.00 224 VAL A O 10
ATOM 10563 N N . ALA A 1 125 ? -16.012 30.363 41.128 1.00 0.00 225 ALA A N 10
ATOM 10564 C CA . ALA A 1 125 ? -15.556 31.737 41.446 1.00 0.00 225 ALA A CA 10
ATOM 10565 C C . ALA A 1 125 ? -14.275 32.048 40.688 1.00 0.00 225 ALA A C 10
ATOM 10566 O O . ALA A 1 125 ? -14.180 33.043 39.989 1.00 0.00 225 ALA A O 10
ATOM 10573 N N . GLU A 1 126 ? -13.310 31.186 40.840 1.00 0.00 226 GLU A N 10
ATOM 10574 C CA . GLU A 1 126 ? -12.023 31.399 40.144 1.00 0.00 226 GLU A CA 10
ATOM 10575 C C . GLU A 1 126 ? -12.227 31.406 38.638 1.00 0.00 226 GLU A C 10
ATOM 10576 O O . GLU A 1 126 ? -11.669 32.225 37.939 1.00 0.00 226 GLU A O 10
ATOM 10588 N N . LEU A 1 127 ? -13.038 30.498 38.165 1.00 0.00 227 LEU A N 10
ATOM 10589 C CA . LEU A 1 127 ? -13.291 30.436 36.707 1.00 0.00 227 LEU A CA 10
ATOM 10590 C C . LEU A 1 127 ? -14.003 31.696 36.221 1.00 0.00 227 LEU A C 10
ATOM 10591 O O . LEU A 1 127 ? -13.919 32.046 35.067 1.00 0.00 227 LEU A O 10
ATOM 10607 N N . ARG A 1 128 ? -14.691 32.351 37.117 1.00 0.00 228 ARG A N 10
ATOM 10608 C CA . ARG A 1 128 ? -15.417 33.593 36.726 1.00 0.00 228 ARG A CA 10
ATOM 10609 C C . ARG A 1 128 ? -14.469 34.771 36.554 1.00 0.00 228 ARG A C 10
ATOM 10610 O O . ARG A 1 128 ? -14.649 35.590 35.679 1.00 0.00 228 ARG A O 10
ATOM 10631 N N . GLN A 1 129 ? -13.493 34.851 37.405 1.00 0.00 229 GLN A N 10
ATOM 10632 C CA . GLN A 1 129 ? -12.538 35.951 37.312 1.00 0.00 229 GLN A CA 10
ATOM 10633 C C . GLN A 1 129 ? -11.359 35.550 36.480 1.00 0.00 229 GLN A C 10
ATOM 10634 O O . GLN A 1 129 ? -10.470 36.336 36.215 1.00 0.00 229 GLN A O 10
ATOM 10648 N N . ALA A 1 130 ? -11.383 34.340 36.088 1.00 0.00 230 ALA A N 10
ATOM 10649 C CA . ALA A 1 130 ? -10.284 33.806 35.266 1.00 0.00 230 ALA A CA 10
ATOM 10650 C C . ALA A 1 130 ? -10.698 33.624 33.835 1.00 0.00 230 ALA A C 10
ATOM 10651 O O . ALA A 1 130 ? -9.897 33.738 32.932 1.00 0.00 230 ALA A O 10
ATOM 10658 N N . ALA A 1 131 ? -11.941 33.347 33.649 1.00 0.00 231 ALA A N 10
ATOM 10659 C CA . ALA A 1 131 ? -12.437 33.148 32.290 1.00 0.00 231 ALA A CA 10
ATOM 10660 C C . ALA A 1 131 ? -12.302 34.405 31.389 1.00 0.00 231 ALA A C 10
ATOM 10661 O O . ALA A 1 131 ? -11.939 34.287 30.238 1.00 0.00 231 ALA A O 10
ATOM 10668 N N . PRO A 1 132 ? -12.593 35.598 31.920 1.00 0.00 232 PRO A N 10
ATOM 10669 C CA . PRO A 1 132 ? -12.484 36.816 31.117 1.00 0.00 232 PRO A CA 10
ATOM 10670 C C . PRO A 1 132 ? -11.090 36.961 30.532 1.00 0.00 232 PRO A C 10
ATOM 10671 O O . PRO A 1 132 ? -10.842 37.820 29.710 1.00 0.00 232 PRO A O 10
ATOM 10682 N N . ALA A 1 133 ? -10.206 36.112 30.971 1.00 0.00 233 ALA A N 10
ATOM 10683 C CA . ALA A 1 133 ? -8.820 36.168 30.466 1.00 0.00 233 ALA A CA 10
ATOM 10684 C C . ALA A 1 133 ? -8.626 35.186 29.313 1.00 0.00 233 ALA A C 10
ATOM 10685 O O . ALA A 1 133 ? -7.606 35.193 28.652 1.00 0.00 233 ALA A O 10
ATOM 10692 N N . LEU A 1 134 ? -9.616 34.355 29.095 1.00 0.00 234 LEU A N 10
ATOM 10693 C CA . LEU A 1 134 ? -9.512 33.364 27.994 1.00 0.00 234 LEU A CA 10
ATOM 10694 C C . LEU A 1 134 ? -9.914 33.965 26.649 1.00 0.00 234 LEU A C 10
ATOM 10695 O O . LEU A 1 134 ? -9.149 33.929 25.704 1.00 0.00 234 LEU A O 10
ATOM 10711 N N . LEU A 1 135 ? -11.107 34.504 26.581 1.00 0.00 235 LEU A N 10
ATOM 10712 C CA . LEU A 1 135 ? -11.555 35.103 25.296 1.00 0.00 235 LEU A CA 10
ATOM 10713 C C . LEU A 1 135 ? -12.470 36.307 25.528 1.00 0.00 235 LEU A C 10
ATOM 10714 O O . LEU A 1 135 ? -13.566 36.382 25.010 1.00 0.00 235 LEU A O 10
ATOM 10730 N N . GLY A 1 136 ? -11.988 37.245 26.290 1.00 0.00 236 GLY A N 10
ATOM 10731 C CA . GLY A 1 136 ? -12.817 38.445 26.561 1.00 0.00 236 GLY A CA 10
ATOM 10732 C C . GLY A 1 136 ? -14.174 38.016 27.105 1.00 0.00 236 GLY A C 10
ATOM 10733 O O . GLY A 1 136 ? -15.039 38.836 27.339 1.00 0.00 236 GLY A O 10
ATOM 10737 N N . GLU A 1 137 ? -14.329 36.727 27.283 1.00 0.00 237 GLU A N 10
ATOM 10738 C CA . GLU A 1 137 ? -15.621 36.204 27.811 1.00 0.00 237 GLU A CA 10
ATOM 10739 C C . GLU A 1 137 ? -16.171 37.131 28.917 1.00 0.00 237 GLU A C 10
ATOM 10740 O O . GLU A 1 137 ? -15.416 37.631 29.727 1.00 0.00 237 GLU A O 10
ATOM 10752 N N . PRO A 1 138 ? -17.489 37.358 28.925 1.00 0.00 238 PRO A N 10
ATOM 10753 C CA . PRO A 1 138 ? -18.100 38.216 29.926 1.00 0.00 238 PRO A CA 10
ATOM 10754 C C . PRO A 1 138 ? -17.948 37.619 31.328 1.00 0.00 238 PRO A C 10
ATOM 10755 O O . PRO A 1 138 ? -16.924 37.047 31.652 1.00 0.00 238 PRO A O 10
ATOM 10766 N N . LEU A 1 139 ? -18.974 37.764 32.119 1.00 0.00 239 LEU A N 10
ATOM 10767 C CA . LEU A 1 139 ? -18.945 37.231 33.494 1.00 0.00 239 LEU A CA 10
ATOM 10768 C C . LEU A 1 139 ? -20.091 36.244 33.746 1.00 0.00 239 LEU A C 10
ATOM 10769 O O . LEU A 1 139 ? -19.898 35.230 34.387 1.00 0.00 239 LEU A O 10
ATOM 10785 N N . GLU A 1 140 ? -21.255 36.553 33.226 1.00 0.00 240 GLU A N 10
ATOM 10786 C CA . GLU A 1 140 ? -22.425 35.647 33.425 1.00 0.00 240 GLU A CA 10
ATOM 10787 C C . GLU A 1 140 ? -22.436 35.046 34.833 1.00 0.00 240 GLU A C 10
ATOM 10788 O O . GLU A 1 140 ? -21.962 35.653 35.774 1.00 0.00 240 GLU A O 10
ATOM 10800 N N . GLY A 1 141 ? -22.986 33.863 34.948 1.00 0.00 241 GLY A N 10
ATOM 10801 C CA . GLY A 1 141 ? -23.040 33.201 36.288 1.00 0.00 241 GLY A CA 10
ATOM 10802 C C . GLY A 1 141 ? -23.467 31.736 36.141 1.00 0.00 241 GLY A C 10
ATOM 10803 O O . GLY A 1 141 ? -22.669 30.830 36.301 1.00 0.00 241 GLY A O 10
ATOM 10807 N N . THR A 1 142 ? -24.717 31.530 35.845 1.00 0.00 242 THR A N 10
ATOM 10808 C CA . THR A 1 142 ? -25.193 30.141 35.686 1.00 0.00 242 THR A CA 10
ATOM 10809 C C . THR A 1 142 ? -24.659 29.550 34.404 1.00 0.00 242 THR A C 10
ATOM 10810 O O . THR A 1 142 ? -24.971 28.428 34.041 1.00 0.00 242 THR A O 10
ATOM 10821 N N . GLU A 1 143 ? -23.827 30.302 33.755 1.00 0.00 243 GLU A N 10
ATOM 10822 C CA . GLU A 1 143 ? -23.248 29.815 32.486 1.00 0.00 243 GLU A CA 10
ATOM 10823 C C . GLU A 1 143 ? -22.054 28.964 32.800 1.00 0.00 243 GLU A C 10
ATOM 10824 O O . GLU A 1 143 ? -22.055 27.768 32.576 1.00 0.00 243 GLU A O 10
ATOM 10836 N N . LEU A 1 144 ? -21.048 29.590 33.316 1.00 0.00 244 LEU A N 10
ATOM 10837 C CA . LEU A 1 144 ? -19.841 28.838 33.662 1.00 0.00 244 LEU A CA 10
ATOM 10838 C C . LEU A 1 144 ? -20.235 27.702 34.581 1.00 0.00 244 LEU A C 10
ATOM 10839 O O . LEU A 1 144 ? -19.647 26.641 34.557 1.00 0.00 244 LEU A O 10
ATOM 10855 N N . ASP A 1 145 ? -21.244 27.953 35.389 1.00 0.00 245 ASP A N 10
ATOM 10856 C CA . ASP A 1 145 ? -21.705 26.903 36.323 1.00 0.00 245 ASP A CA 10
ATOM 10857 C C . ASP A 1 145 ? -22.117 25.663 35.548 1.00 0.00 245 ASP A C 10
ATOM 10858 O O . ASP A 1 145 ? -21.728 24.565 35.875 1.00 0.00 245 ASP A O 10
ATOM 10867 N N . GLU A 1 146 ? -22.916 25.845 34.538 1.00 0.00 246 GLU A N 10
ATOM 10868 C CA . GLU A 1 146 ? -23.332 24.661 33.759 1.00 0.00 246 GLU A CA 10
ATOM 10869 C C . GLU A 1 146 ? -22.096 23.962 33.222 1.00 0.00 246 GLU A C 10
ATOM 10870 O O . GLU A 1 146 ? -21.947 22.762 33.355 1.00 0.00 246 GLU A O 10
ATOM 10882 N N . MET A 1 147 ? -21.221 24.732 32.626 1.00 0.00 247 MET A N 10
ATOM 10883 C CA . MET A 1 147 ? -19.986 24.133 32.077 1.00 0.00 247 MET A CA 10
ATOM 10884 C C . MET A 1 147 ? -19.149 23.569 33.212 1.00 0.00 247 MET A C 10
ATOM 10885 O O . MET A 1 147 ? -18.521 22.540 33.076 1.00 0.00 247 MET A O 10
ATOM 10899 N N . LEU A 1 148 ? -19.154 24.265 34.320 1.00 0.00 248 LEU A N 10
ATOM 10900 C CA . LEU A 1 148 ? -18.370 23.790 35.479 1.00 0.00 248 LEU A CA 10
ATOM 10901 C C . LEU A 1 148 ? -18.810 22.384 35.834 1.00 0.00 248 LEU A C 10
ATOM 10902 O O . LEU A 1 148 ? -18.000 21.486 35.943 1.00 0.00 248 LEU A O 10
ATOM 10918 N N . ARG A 1 149 ? -20.094 22.214 36.008 1.00 0.00 249 ARG A N 10
ATOM 10919 C CA . ARG A 1 149 ? -20.596 20.869 36.352 1.00 0.00 249 ARG A CA 10
ATOM 10920 C C . ARG A 1 149 ? -20.059 19.864 35.348 1.00 0.00 249 ARG A C 10
ATOM 10921 O O . ARG A 1 149 ? -19.676 18.766 35.703 1.00 0.00 249 ARG A O 10
ATOM 10942 N N . GLU A 1 150 ? -20.041 20.264 34.100 1.00 0.00 250 GLU A N 10
ATOM 10943 C CA . GLU A 1 150 ? -19.532 19.353 33.049 1.00 0.00 250 GLU A CA 10
ATOM 10944 C C . GLU A 1 150 ? -18.030 19.175 33.203 1.00 0.00 250 GLU A C 10
ATOM 10945 O O . GLU A 1 150 ? -17.499 18.108 32.977 1.00 0.00 250 GLU A O 10
ATOM 10957 N N . MET A 1 151 ? -17.369 20.234 33.592 1.00 0.00 251 MET A N 10
ATOM 10958 C CA . MET A 1 151 ? -15.906 20.152 33.769 1.00 0.00 251 MET A CA 10
ATOM 10959 C C . MET A 1 151 ? -15.589 19.481 35.096 1.00 0.00 251 MET A C 10
ATOM 10960 O O . MET A 1 151 ? -14.494 19.001 35.312 1.00 0.00 251 MET A O 10
ATOM 10974 N N . ASP A 1 152 ? -16.568 19.463 35.964 1.00 0.00 252 ASP A N 10
ATOM 10975 C CA . ASP A 1 152 ? -16.368 18.833 37.291 1.00 0.00 252 ASP A CA 10
ATOM 10976 C C . ASP A 1 152 ? -16.682 17.344 37.229 1.00 0.00 252 ASP A C 10
ATOM 10977 O O . ASP A 1 152 ? -17.655 16.939 36.622 1.00 0.00 252 ASP A O 10
ATOM 10986 N N . LEU A 1 153 ? -15.853 16.559 37.880 1.00 0.00 253 LEU A N 10
ATOM 10987 C CA . LEU A 1 153 ? -16.061 15.088 37.888 1.00 0.00 253 LEU A CA 10
ATOM 10988 C C . LEU A 1 153 ? -16.295 14.615 39.305 1.00 0.00 253 LEU A C 10
ATOM 10989 O O . LEU A 1 153 ? -16.486 13.439 39.549 1.00 0.00 253 LEU A O 10
ATOM 11005 N N . ASN A 1 154 ? -16.280 15.553 40.216 1.00 0.00 254 ASN A N 10
ATOM 11006 C CA . ASN A 1 154 ? -16.494 15.214 41.633 1.00 0.00 254 ASN A CA 10
ATOM 11007 C C . ASN A 1 154 ? -17.878 15.647 42.071 1.00 0.00 254 ASN A C 10
ATOM 11008 O O . ASN A 1 154 ? -18.225 15.558 43.233 1.00 0.00 254 ASN A O 10
ATOM 11019 N N . GLY A 1 155 ? -18.649 16.108 41.127 1.00 0.00 255 GLY A N 10
ATOM 11020 C CA . GLY A 1 155 ? -20.020 16.557 41.457 1.00 0.00 255 GLY A CA 10
ATOM 11021 C C . GLY A 1 155 ? -19.999 17.405 42.723 1.00 0.00 255 GLY A C 10
ATOM 11022 O O . GLY A 1 155 ? -20.790 17.200 43.625 1.00 0.00 255 GLY A O 10
ATOM 11026 N N . ASP A 1 156 ? -19.086 18.343 42.758 1.00 0.00 256 ASP A N 10
ATOM 11027 C CA . ASP A 1 156 ? -18.973 19.228 43.942 1.00 0.00 256 ASP A CA 10
ATOM 11028 C C . ASP A 1 156 ? -18.985 20.676 43.510 1.00 0.00 256 ASP A C 10
ATOM 11029 O O . ASP A 1 156 ? -19.271 21.561 44.291 1.00 0.00 256 ASP A O 10
ATOM 11038 N N . GLY A 1 157 ? -18.671 20.895 42.266 1.00 0.00 257 GLY A N 10
ATOM 11039 C CA . GLY A 1 157 ? -18.657 22.278 41.753 1.00 0.00 257 GLY A CA 10
ATOM 11040 C C . GLY A 1 157 ? -17.253 22.879 41.858 1.00 0.00 257 GLY A C 10
ATOM 11041 O O . GLY A 1 157 ? -17.093 24.053 42.123 1.00 0.00 257 GLY A O 10
ATOM 11045 N N . THR A 1 158 ? -16.266 22.057 41.657 1.00 0.00 258 THR A N 10
ATOM 11046 C CA . THR A 1 158 ? -14.887 22.547 41.734 1.00 0.00 258 THR A CA 10
ATOM 11047 C C . THR A 1 158 ? -14.016 21.774 40.779 1.00 0.00 258 THR A C 10
ATOM 11048 O O . THR A 1 158 ? -14.285 20.621 40.499 1.00 0.00 258 THR A O 10
ATOM 11059 N N . ILE A 1 159 ? -12.978 22.414 40.298 1.00 0.00 259 ILE A N 10
ATOM 11060 C CA . ILE A 1 159 ? -12.074 21.725 39.350 1.00 0.00 259 ILE A CA 10
ATOM 11061 C C . ILE A 1 159 ? -10.734 21.400 39.955 1.00 0.00 259 ILE A C 10
ATOM 11062 O O . ILE A 1 159 ? -10.003 22.277 40.364 1.00 0.00 259 ILE A O 10
ATOM 11078 N N . ASP A 1 160 ? -10.439 20.138 39.991 1.00 0.00 260 ASP A N 10
ATOM 11079 C CA . ASP A 1 160 ? -9.153 19.695 40.553 1.00 0.00 260 ASP A CA 10
ATOM 11080 C C . ASP A 1 160 ? -8.262 19.285 39.400 1.00 0.00 260 ASP A C 10
ATOM 11081 O O . ASP A 1 160 ? -8.746 18.773 38.411 1.00 0.00 260 ASP A O 10
ATOM 11090 N N . PHE A 1 161 ? -6.989 19.523 39.514 1.00 0.00 261 PHE A N 10
ATOM 11091 C CA . PHE A 1 161 ? -6.103 19.130 38.395 1.00 0.00 261 PHE A CA 10
ATOM 11092 C C . PHE A 1 161 ? -6.427 17.723 37.933 1.00 0.00 261 PHE A C 10
ATOM 11093 O O . PHE A 1 161 ? -6.038 17.314 36.860 1.00 0.00 261 PHE A O 10
ATOM 11110 N N . ASP A 1 162 ? -7.149 17.005 38.745 1.00 0.00 262 ASP A N 10
ATOM 11111 C CA . ASP A 1 162 ? -7.504 15.628 38.358 1.00 0.00 262 ASP A CA 10
ATOM 11112 C C . ASP A 1 162 ? -8.642 15.640 37.345 1.00 0.00 262 ASP A C 10
ATOM 11113 O O . ASP A 1 162 ? -8.526 15.064 36.290 1.00 0.00 262 ASP A O 10
ATOM 11122 N N . GLU A 1 163 ? -9.716 16.317 37.673 1.00 0.00 263 GLU A N 10
ATOM 11123 C CA . GLU A 1 163 ? -10.858 16.362 36.720 1.00 0.00 263 GLU A CA 10
ATOM 11124 C C . GLU A 1 163 ? -10.446 17.137 35.504 1.00 0.00 263 GLU A C 10
ATOM 11125 O O . GLU A 1 163 ? -10.569 16.684 34.377 1.00 0.00 263 GLU A O 10
ATOM 11137 N N . PHE A 1 164 ? -9.956 18.302 35.764 1.00 0.00 264 PHE A N 10
ATOM 11138 C CA . PHE A 1 164 ? -9.510 19.172 34.683 1.00 0.00 264 PHE A CA 10
ATOM 11139 C C . PHE A 1 164 ? -8.691 18.393 33.675 1.00 0.00 264 PHE A C 10
ATOM 11140 O O . PHE A 1 164 ? -8.939 18.444 32.499 1.00 0.00 264 PHE A O 10
ATOM 11157 N N . VAL A 1 165 ? -7.734 17.668 34.177 1.00 0.00 265 VAL A N 10
ATOM 11158 C CA . VAL A 1 165 ? -6.858 16.864 33.287 1.00 0.00 265 VAL A CA 10
ATOM 11159 C C . VAL A 1 165 ? -7.511 15.590 32.781 1.00 0.00 265 VAL A C 10
ATOM 11160 O O . VAL A 1 165 ? -7.344 15.234 31.631 1.00 0.00 265 VAL A O 10
ATOM 11173 N N . MET A 1 166 ? -8.221 14.911 33.640 1.00 0.00 266 MET A N 10
ATOM 11174 C CA . MET A 1 166 ? -8.883 13.649 33.197 1.00 0.00 266 MET A CA 10
ATOM 11175 C C . MET A 1 166 ? -9.454 13.812 31.803 1.00 0.00 266 MET A C 10
ATOM 11176 O O . MET A 1 166 ? -9.199 13.014 30.923 1.00 0.00 266 MET A O 10
ATOM 11190 N N . MET A 1 167 ? -10.197 14.856 31.621 1.00 0.00 267 MET A N 10
ATOM 11191 C CA . MET A 1 167 ? -10.797 15.094 30.285 1.00 0.00 267 MET A CA 10
ATOM 11192 C C . MET A 1 167 ? -9.723 15.425 29.260 1.00 0.00 267 MET A C 10
ATOM 11193 O O . MET A 1 167 ? -9.726 14.909 28.160 1.00 0.00 267 MET A O 10
ATOM 11207 N N . LEU A 1 168 ? -8.818 16.278 29.646 1.00 0.00 268 LEU A N 10
ATOM 11208 C CA . LEU A 1 168 ? -7.732 16.666 28.716 1.00 0.00 268 LEU A CA 10
ATOM 11209 C C . LEU A 1 168 ? -6.802 15.511 28.448 1.00 0.00 268 LEU A C 10
ATOM 11210 O O . LEU A 1 168 ? -6.787 14.956 27.367 1.00 0.00 268 LEU A O 10
ATOM 11226 N N . SER A 1 169 ? -6.042 15.165 29.436 1.00 0.00 269 SER A N 10
ATOM 11227 C CA . SER A 1 169 ? -5.098 14.040 29.259 1.00 0.00 269 SER A CA 10
ATOM 11228 C C . SER A 1 169 ? -5.839 12.819 28.741 1.00 0.00 269 SER A C 10
ATOM 11229 O O . SER A 1 169 ? -5.240 11.891 28.237 1.00 0.00 269 SER A O 10
ATOM 11237 N N . THR A 1 170 ? -7.138 12.851 28.870 1.00 0.00 270 THR A N 10
ATOM 11238 C CA . THR A 1 170 ? -7.951 11.708 28.396 1.00 0.00 270 THR A CA 10
ATOM 11239 C C . THR A 1 170 ? -7.413 10.395 28.950 1.00 0.00 270 THR A C 10
ATOM 11240 O O . THR A 1 170 ? -6.582 9.753 28.339 1.00 0.00 270 THR A O 10
ATOM 11251 N N . GLY A 1 171 ? -7.897 10.021 30.100 1.00 0.00 271 GLY A N 10
ATOM 11252 C CA . GLY A 1 171 ? -7.424 8.749 30.713 1.00 0.00 271 GLY A CA 10
ATOM 11253 C C . GLY A 1 171 ? -7.896 8.650 32.166 1.00 0.00 271 GLY A C 10
ATOM 11254 O O . GLY A 1 171 ? -7.601 7.628 32.763 1.00 0.00 271 GLY A O 10
ATOM 11261 N N . HIS A 1 100 ? 9.862 11.923 35.602 1.00 0.00 200 HIS A N 11
ATOM 11262 C CA . HIS A 1 100 ? 9.673 12.061 34.139 1.00 0.00 200 HIS A CA 11
ATOM 11263 C C . HIS A 1 100 ? 8.271 12.563 33.821 1.00 0.00 200 HIS A C 11
ATOM 11264 O O . HIS A 1 100 ? 7.449 11.828 33.305 1.00 0.00 200 HIS A O 11
ATOM 11278 N N . MET A 1 101 ? 8.023 13.812 34.131 1.00 0.00 201 MET A N 11
ATOM 11279 C CA . MET A 1 101 ? 6.676 14.385 33.854 1.00 0.00 201 MET A CA 11
ATOM 11280 C C . MET A 1 101 ? 6.776 15.814 33.377 1.00 0.00 201 MET A C 11
ATOM 11281 O O . MET A 1 101 ? 7.008 16.711 34.151 1.00 0.00 201 MET A O 11
ATOM 11295 N N . LEU A 1 102 ? 6.565 15.999 32.100 1.00 0.00 202 LEU A N 11
ATOM 11296 C CA . LEU A 1 102 ? 6.644 17.371 31.535 1.00 0.00 202 LEU A CA 11
ATOM 11297 C C . LEU A 1 102 ? 5.637 17.555 30.387 1.00 0.00 202 LEU A C 11
ATOM 11298 O O . LEU A 1 102 ? 5.752 18.473 29.603 1.00 0.00 202 LEU A O 11
ATOM 11314 N N . GLY A 1 103 ? 4.665 16.684 30.319 1.00 0.00 203 GLY A N 11
ATOM 11315 C CA . GLY A 1 103 ? 3.649 16.798 29.226 1.00 0.00 203 GLY A CA 11
ATOM 11316 C C . GLY A 1 103 ? 2.399 17.561 29.693 1.00 0.00 203 GLY A C 11
ATOM 11317 O O . GLY A 1 103 ? 1.769 18.252 28.917 1.00 0.00 203 GLY A O 11
ATOM 11321 N N . VAL A 1 104 ? 2.065 17.424 30.945 1.00 0.00 204 VAL A N 11
ATOM 11322 C CA . VAL A 1 104 ? 0.862 18.134 31.461 1.00 0.00 204 VAL A CA 11
ATOM 11323 C C . VAL A 1 104 ? 1.063 19.645 31.490 1.00 0.00 204 VAL A C 11
ATOM 11324 O O . VAL A 1 104 ? 0.119 20.392 31.645 1.00 0.00 204 VAL A O 11
ATOM 11337 N N . ARG A 1 105 ? 2.288 20.065 31.351 1.00 0.00 205 ARG A N 11
ATOM 11338 C CA . ARG A 1 105 ? 2.573 21.527 31.368 1.00 0.00 205 ARG A CA 11
ATOM 11339 C C . ARG A 1 105 ? 1.495 22.313 30.637 1.00 0.00 205 ARG A C 11
ATOM 11340 O O . ARG A 1 105 ? 1.276 23.475 30.916 1.00 0.00 205 ARG A O 11
ATOM 11361 N N . GLU A 1 106 ? 0.839 21.673 29.713 1.00 0.00 206 GLU A N 11
ATOM 11362 C CA . GLU A 1 106 ? -0.221 22.382 28.971 1.00 0.00 206 GLU A CA 11
ATOM 11363 C C . GLU A 1 106 ? -1.432 22.577 29.863 1.00 0.00 206 GLU A C 11
ATOM 11364 O O . GLU A 1 106 ? -1.826 23.698 30.153 1.00 0.00 206 GLU A O 11
ATOM 11376 N N . LEU A 1 107 ? -2.009 21.490 30.292 1.00 0.00 207 LEU A N 11
ATOM 11377 C CA . LEU A 1 107 ? -3.191 21.616 31.166 1.00 0.00 207 LEU A CA 11
ATOM 11378 C C . LEU A 1 107 ? -2.852 22.522 32.323 1.00 0.00 207 LEU A C 11
ATOM 11379 O O . LEU A 1 107 ? -3.663 23.314 32.758 1.00 0.00 207 LEU A O 11
ATOM 11395 N N . ARG A 1 108 ? -1.646 22.392 32.802 1.00 0.00 208 ARG A N 11
ATOM 11396 C CA . ARG A 1 108 ? -1.230 23.233 33.928 1.00 0.00 208 ARG A CA 11
ATOM 11397 C C . ARG A 1 108 ? -1.393 24.705 33.575 1.00 0.00 208 ARG A C 11
ATOM 11398 O O . ARG A 1 108 ? -2.089 25.436 34.246 1.00 0.00 208 ARG A O 11
ATOM 11419 N N . ILE A 1 109 ? -0.766 25.099 32.505 1.00 0.00 209 ILE A N 11
ATOM 11420 C CA . ILE A 1 109 ? -0.857 26.512 32.072 1.00 0.00 209 ILE A CA 11
ATOM 11421 C C . ILE A 1 109 ? -2.290 27.052 32.203 1.00 0.00 209 ILE A C 11
ATOM 11422 O O . ILE A 1 109 ? -2.500 28.137 32.715 1.00 0.00 209 ILE A O 11
ATOM 11438 N N . ALA A 1 110 ? -3.246 26.288 31.753 1.00 0.00 210 ALA A N 11
ATOM 11439 C CA . ALA A 1 110 ? -4.658 26.761 31.853 1.00 0.00 210 ALA A CA 11
ATOM 11440 C C . ALA A 1 110 ? -5.173 26.700 33.288 1.00 0.00 210 ALA A C 11
ATOM 11441 O O . ALA A 1 110 ? -5.707 27.665 33.799 1.00 0.00 210 ALA A O 11
ATOM 11448 N N . PHE A 1 111 ? -5.018 25.573 33.910 1.00 0.00 211 PHE A N 11
ATOM 11449 C CA . PHE A 1 111 ? -5.489 25.444 35.289 1.00 0.00 211 PHE A CA 11
ATOM 11450 C C . PHE A 1 111 ? -4.808 26.475 36.160 1.00 0.00 211 PHE A C 11
ATOM 11451 O O . PHE A 1 111 ? -5.444 27.321 36.757 1.00 0.00 211 PHE A O 11
ATOM 11468 N N . ARG A 1 112 ? -3.523 26.379 36.204 1.00 0.00 212 ARG A N 11
ATOM 11469 C CA . ARG A 1 112 ? -2.734 27.320 37.014 1.00 0.00 212 ARG A CA 11
ATOM 11470 C C . ARG A 1 112 ? -3.083 28.782 36.705 1.00 0.00 212 ARG A C 11
ATOM 11471 O O . ARG A 1 112 ? -2.956 29.637 37.559 1.00 0.00 212 ARG A O 11
ATOM 11492 N N . GLU A 1 113 ? -3.524 29.053 35.496 1.00 0.00 213 GLU A N 11
ATOM 11493 C CA . GLU A 1 113 ? -3.866 30.439 35.160 1.00 0.00 213 GLU A CA 11
ATOM 11494 C C . GLU A 1 113 ? -5.131 30.895 35.884 1.00 0.00 213 GLU A C 11
ATOM 11495 O O . GLU A 1 113 ? -5.206 32.019 36.341 1.00 0.00 213 GLU A O 11
ATOM 11507 N N . PHE A 1 114 ? -6.106 30.026 35.983 1.00 0.00 214 PHE A N 11
ATOM 11508 C CA . PHE A 1 114 ? -7.346 30.432 36.677 1.00 0.00 214 PHE A CA 11
ATOM 11509 C C . PHE A 1 114 ? -7.151 30.391 38.194 1.00 0.00 214 PHE A C 11
ATOM 11510 O O . PHE A 1 114 ? -7.881 31.027 38.929 1.00 0.00 214 PHE A O 11
ATOM 11527 N N . ASP A 1 115 ? -6.166 29.644 38.640 1.00 0.00 215 ASP A N 11
ATOM 11528 C CA . ASP A 1 115 ? -5.921 29.562 40.107 1.00 0.00 215 ASP A CA 11
ATOM 11529 C C . ASP A 1 115 ? -4.896 30.611 40.530 1.00 0.00 215 ASP A C 11
ATOM 11530 O O . ASP A 1 115 ? -3.856 30.746 39.917 1.00 0.00 215 ASP A O 11
ATOM 11539 N N . LYS A 1 116 ? -5.221 31.331 41.571 1.00 0.00 216 LYS A N 11
ATOM 11540 C CA . LYS A 1 116 ? -4.304 32.381 42.074 1.00 0.00 216 LYS A CA 11
ATOM 11541 C C . LYS A 1 116 ? -4.110 32.203 43.549 1.00 0.00 216 LYS A C 11
ATOM 11542 O O . LYS A 1 116 ? -4.452 33.051 44.346 1.00 0.00 216 LYS A O 11
ATOM 11561 N N . ASP A 1 117 ? -3.566 31.103 43.872 1.00 0.00 217 ASP A N 11
ATOM 11562 C CA . ASP A 1 117 ? -3.315 30.783 45.256 1.00 0.00 217 ASP A CA 11
ATOM 11563 C C . ASP A 1 117 ? -2.493 29.518 45.283 1.00 0.00 217 ASP A C 11
ATOM 11564 O O . ASP A 1 117 ? -1.694 29.298 44.394 1.00 0.00 217 ASP A O 11
ATOM 11573 N N . ARG A 1 118 ? -2.688 28.710 46.265 1.00 0.00 218 ARG A N 11
ATOM 11574 C CA . ARG A 1 118 ? -1.909 27.467 46.332 1.00 0.00 218 ARG A CA 11
ATOM 11575 C C . ARG A 1 118 ? -2.759 26.325 46.825 1.00 0.00 218 ARG A C 11
ATOM 11576 O O . ARG A 1 118 ? -2.331 25.510 47.617 1.00 0.00 218 ARG A O 11
ATOM 11597 N N . ASP A 1 119 ? -3.954 26.297 46.331 1.00 0.00 219 ASP A N 11
ATOM 11598 C CA . ASP A 1 119 ? -4.903 25.231 46.720 1.00 0.00 219 ASP A CA 11
ATOM 11599 C C . ASP A 1 119 ? -5.026 24.189 45.613 1.00 0.00 219 ASP A C 11
ATOM 11600 O O . ASP A 1 119 ? -5.159 23.011 45.880 1.00 0.00 219 ASP A O 11
ATOM 11609 N N . GLY A 1 120 ? -4.973 24.638 44.380 1.00 0.00 220 GLY A N 11
ATOM 11610 C CA . GLY A 1 120 ? -5.087 23.675 43.256 1.00 0.00 220 GLY A CA 11
ATOM 11611 C C . GLY A 1 120 ? -6.558 23.373 42.979 1.00 0.00 220 GLY A C 11
ATOM 11612 O O . GLY A 1 120 ? -6.911 22.266 42.616 1.00 0.00 220 GLY A O 11
ATOM 11616 N N . ARG A 1 121 ? -7.390 24.365 43.178 1.00 0.00 221 ARG A N 11
ATOM 11617 C CA . ARG A 1 121 ? -8.844 24.175 42.935 1.00 0.00 221 ARG A CA 11
ATOM 11618 C C . ARG A 1 121 ? -9.442 25.427 42.301 1.00 0.00 221 ARG A C 11
ATOM 11619 O O . ARG A 1 121 ? -9.402 26.491 42.886 1.00 0.00 221 ARG A O 11
ATOM 11640 N N . ILE A 1 122 ? -9.986 25.282 41.117 1.00 0.00 222 ILE A N 11
ATOM 11641 C CA . ILE A 1 122 ? -10.590 26.464 40.442 1.00 0.00 222 ILE A CA 11
ATOM 11642 C C . ILE A 1 122 ? -12.094 26.462 40.656 1.00 0.00 222 ILE A C 11
ATOM 11643 O O . ILE A 1 122 ? -12.848 25.927 39.865 1.00 0.00 222 ILE A O 11
ATOM 11659 N N . THR A 1 123 ? -12.501 27.062 41.731 1.00 0.00 223 THR A N 11
ATOM 11660 C CA . THR A 1 123 ? -13.945 27.117 42.034 1.00 0.00 223 THR A CA 11
ATOM 11661 C C . THR A 1 123 ? -14.669 27.990 41.056 1.00 0.00 223 THR A C 11
ATOM 11662 O O . THR A 1 123 ? -14.085 28.856 40.436 1.00 0.00 223 THR A O 11
ATOM 11673 N N . VAL A 1 124 ? -15.933 27.730 40.920 1.00 0.00 224 VAL A N 11
ATOM 11674 C CA . VAL A 1 124 ? -16.739 28.526 39.991 1.00 0.00 224 VAL A CA 11
ATOM 11675 C C . VAL A 1 124 ? -16.386 29.969 40.163 1.00 0.00 224 VAL A C 11
ATOM 11676 O O . VAL A 1 124 ? -16.534 30.777 39.270 1.00 0.00 224 VAL A O 11
ATOM 11689 N N . ALA A 1 125 ? -15.914 30.257 41.328 1.00 0.00 225 ALA A N 11
ATOM 11690 C CA . ALA A 1 125 ? -15.520 31.648 41.639 1.00 0.00 225 ALA A CA 11
ATOM 11691 C C . ALA A 1 125 ? -14.281 32.025 40.856 1.00 0.00 225 ALA A C 11
ATOM 11692 O O . ALA A 1 125 ? -14.200 33.101 40.292 1.00 0.00 225 ALA A O 11
ATOM 11699 N N . GLU A 1 126 ? -13.331 31.137 40.835 1.00 0.00 226 GLU A N 11
ATOM 11700 C CA . GLU A 1 126 ? -12.097 31.433 40.094 1.00 0.00 226 GLU A CA 11
ATOM 11701 C C . GLU A 1 126 ? -12.398 31.546 38.614 1.00 0.00 226 GLU A C 11
ATOM 11702 O O . GLU A 1 126 ? -12.042 32.519 37.986 1.00 0.00 226 GLU A O 11
ATOM 11714 N N . LEU A 1 127 ? -13.070 30.558 38.083 1.00 0.00 227 LEU A N 11
ATOM 11715 C CA . LEU A 1 127 ? -13.401 30.601 36.640 1.00 0.00 227 LEU A CA 11
ATOM 11716 C C . LEU A 1 127 ? -14.110 31.909 36.301 1.00 0.00 227 LEU A C 11
ATOM 11717 O O . LEU A 1 127 ? -13.857 32.512 35.278 1.00 0.00 227 LEU A O 11
ATOM 11733 N N . ARG A 1 128 ? -14.990 32.322 37.176 1.00 0.00 228 ARG A N 11
ATOM 11734 C CA . ARG A 1 128 ? -15.732 33.583 36.937 1.00 0.00 228 ARG A CA 11
ATOM 11735 C C . ARG A 1 128 ? -14.792 34.776 36.869 1.00 0.00 228 ARG A C 11
ATOM 11736 O O . ARG A 1 128 ? -15.019 35.704 36.120 1.00 0.00 228 ARG A O 11
ATOM 11757 N N . GLN A 1 129 ? -13.749 34.728 37.658 1.00 0.00 229 GLN A N 11
ATOM 11758 C CA . GLN A 1 129 ? -12.779 35.848 37.663 1.00 0.00 229 GLN A CA 11
ATOM 11759 C C . GLN A 1 129 ? -11.564 35.507 36.836 1.00 0.00 229 GLN A C 11
ATOM 11760 O O . GLN A 1 129 ? -10.643 36.292 36.729 1.00 0.00 229 GLN A O 11
ATOM 11774 N N . ALA A 1 130 ? -11.589 34.338 36.267 1.00 0.00 230 ALA A N 11
ATOM 11775 C CA . ALA A 1 130 ? -10.442 33.898 35.427 1.00 0.00 230 ALA A CA 11
ATOM 11776 C C . ALA A 1 130 ? -10.865 33.668 34.006 1.00 0.00 230 ALA A C 11
ATOM 11777 O O . ALA A 1 130 ? -10.044 33.569 33.118 1.00 0.00 230 ALA A O 11
ATOM 11784 N N . ALA A 1 131 ? -12.133 33.584 33.807 1.00 0.00 231 ALA A N 11
ATOM 11785 C CA . ALA A 1 131 ? -12.615 33.360 32.454 1.00 0.00 231 ALA A CA 11
ATOM 11786 C C . ALA A 1 131 ? -12.681 34.664 31.619 1.00 0.00 231 ALA A C 11
ATOM 11787 O O . ALA A 1 131 ? -12.549 34.628 30.411 1.00 0.00 231 ALA A O 11
ATOM 11794 N N . PRO A 1 132 ? -12.888 35.801 32.282 1.00 0.00 232 PRO A N 11
ATOM 11795 C CA . PRO A 1 132 ? -12.967 37.085 31.582 1.00 0.00 232 PRO A CA 11
ATOM 11796 C C . PRO A 1 132 ? -11.609 37.492 31.008 1.00 0.00 232 PRO A C 11
ATOM 11797 O O . PRO A 1 132 ? -11.514 38.423 30.233 1.00 0.00 232 PRO A O 11
ATOM 11808 N N . ALA A 1 133 ? -10.588 36.787 31.404 1.00 0.00 233 ALA A N 11
ATOM 11809 C CA . ALA A 1 133 ? -9.234 37.112 30.899 1.00 0.00 233 ALA A CA 11
ATOM 11810 C C . ALA A 1 133 ? -8.890 36.268 29.673 1.00 0.00 233 ALA A C 11
ATOM 11811 O O . ALA A 1 133 ? -7.895 36.498 29.015 1.00 0.00 233 ALA A O 11
ATOM 11818 N N . LEU A 1 134 ? -9.722 35.303 29.393 1.00 0.00 234 LEU A N 11
ATOM 11819 C CA . LEU A 1 134 ? -9.470 34.428 28.219 1.00 0.00 234 LEU A CA 11
ATOM 11820 C C . LEU A 1 134 ? -9.443 35.242 26.922 1.00 0.00 234 LEU A C 11
ATOM 11821 O O . LEU A 1 134 ? -8.480 35.191 26.181 1.00 0.00 234 LEU A O 11
ATOM 11837 N N . LEU A 1 135 ? -10.497 35.974 26.668 1.00 0.00 235 LEU A N 11
ATOM 11838 C CA . LEU A 1 135 ? -10.530 36.789 25.420 1.00 0.00 235 LEU A CA 11
ATOM 11839 C C . LEU A 1 135 ? -11.680 37.778 25.440 1.00 0.00 235 LEU A C 11
ATOM 11840 O O . LEU A 1 135 ? -12.628 37.653 24.694 1.00 0.00 235 LEU A O 11
ATOM 11856 N N . GLY A 1 136 ? -11.565 38.767 26.289 1.00 0.00 236 GLY A N 11
ATOM 11857 C CA . GLY A 1 136 ? -12.646 39.779 26.374 1.00 0.00 236 GLY A CA 11
ATOM 11858 C C . GLY A 1 136 ? -13.990 39.080 26.445 1.00 0.00 236 GLY A C 11
ATOM 11859 O O . GLY A 1 136 ? -15.023 39.691 26.253 1.00 0.00 236 GLY A O 11
ATOM 11863 N N . GLU A 1 137 ? -13.937 37.799 26.706 1.00 0.00 237 GLU A N 11
ATOM 11864 C CA . GLU A 1 137 ? -15.190 37.004 26.802 1.00 0.00 237 GLU A CA 11
ATOM 11865 C C . GLU A 1 137 ? -16.328 37.836 27.443 1.00 0.00 237 GLU A C 11
ATOM 11866 O O . GLU A 1 137 ? -16.159 38.380 28.517 1.00 0.00 237 GLU A O 11
ATOM 11878 N N . PRO A 1 138 ? -17.477 37.919 26.771 1.00 0.00 238 PRO A N 11
ATOM 11879 C CA . PRO A 1 138 ? -18.607 38.683 27.300 1.00 0.00 238 PRO A CA 11
ATOM 11880 C C . PRO A 1 138 ? -18.991 38.205 28.699 1.00 0.00 238 PRO A C 11
ATOM 11881 O O . PRO A 1 138 ? -19.470 38.972 29.505 1.00 0.00 238 PRO A O 11
ATOM 11892 N N . LEU A 1 139 ? -18.756 36.941 28.952 1.00 0.00 239 LEU A N 11
ATOM 11893 C CA . LEU A 1 139 ? -19.086 36.365 30.276 1.00 0.00 239 LEU A CA 11
ATOM 11894 C C . LEU A 1 139 ? -20.508 36.659 30.702 1.00 0.00 239 LEU A C 11
ATOM 11895 O O . LEU A 1 139 ? -20.826 37.732 31.177 1.00 0.00 239 LEU A O 11
ATOM 11911 N N . GLU A 1 140 ? -21.324 35.688 30.540 1.00 0.00 240 GLU A N 11
ATOM 11912 C CA . GLU A 1 140 ? -22.745 35.848 30.919 1.00 0.00 240 GLU A CA 11
ATOM 11913 C C . GLU A 1 140 ? -22.968 35.395 32.361 1.00 0.00 240 GLU A C 11
ATOM 11914 O O . GLU A 1 140 ? -23.555 36.104 33.154 1.00 0.00 240 GLU A O 11
ATOM 11926 N N . GLY A 1 141 ? -22.489 34.211 32.667 1.00 0.00 241 GLY A N 11
ATOM 11927 C CA . GLY A 1 141 ? -22.654 33.673 34.055 1.00 0.00 241 GLY A CA 11
ATOM 11928 C C . GLY A 1 141 ? -23.094 32.207 34.006 1.00 0.00 241 GLY A C 11
ATOM 11929 O O . GLY A 1 141 ? -22.352 31.309 34.393 1.00 0.00 241 GLY A O 11
ATOM 11933 N N . THR A 1 142 ? -24.292 31.987 33.533 1.00 0.00 242 THR A N 11
ATOM 11934 C CA . THR A 1 142 ? -24.784 30.600 33.455 1.00 0.00 242 THR A CA 11
ATOM 11935 C C . THR A 1 142 ? -23.945 29.814 32.485 1.00 0.00 242 THR A C 11
ATOM 11936 O O . THR A 1 142 ? -24.032 28.607 32.410 1.00 0.00 242 THR A O 11
ATOM 11947 N N . GLU A 1 143 ? -23.134 30.517 31.775 1.00 0.00 243 GLU A N 11
ATOM 11948 C CA . GLU A 1 143 ? -22.260 29.844 30.790 1.00 0.00 243 GLU A CA 11
ATOM 11949 C C . GLU A 1 143 ? -21.263 28.983 31.525 1.00 0.00 243 GLU A C 11
ATOM 11950 O O . GLU A 1 143 ? -21.055 27.833 31.190 1.00 0.00 243 GLU A O 11
ATOM 11962 N N . LEU A 1 144 ? -20.653 29.566 32.520 1.00 0.00 244 LEU A N 11
ATOM 11963 C CA . LEU A 1 144 ? -19.659 28.815 33.311 1.00 0.00 244 LEU A CA 11
ATOM 11964 C C . LEU A 1 144 ? -20.344 27.727 34.081 1.00 0.00 244 LEU A C 11
ATOM 11965 O O . LEU A 1 144 ? -20.084 26.556 33.886 1.00 0.00 244 LEU A O 11
ATOM 11981 N N . ASP A 1 145 ? -21.214 28.150 34.966 1.00 0.00 245 ASP A N 11
ATOM 11982 C CA . ASP A 1 145 ? -21.959 27.163 35.795 1.00 0.00 245 ASP A CA 11
ATOM 11983 C C . ASP A 1 145 ? -22.333 25.941 34.967 1.00 0.00 245 ASP A C 11
ATOM 11984 O O . ASP A 1 145 ? -22.480 24.854 35.490 1.00 0.00 245 ASP A O 11
ATOM 11993 N N . GLU A 1 146 ? -22.498 26.139 33.685 1.00 0.00 246 GLU A N 11
ATOM 11994 C CA . GLU A 1 146 ? -22.856 24.990 32.829 1.00 0.00 246 GLU A CA 11
ATOM 11995 C C . GLU A 1 146 ? -21.623 24.131 32.614 1.00 0.00 246 GLU A C 11
ATOM 11996 O O . GLU A 1 146 ? -21.639 22.940 32.855 1.00 0.00 246 GLU A O 11
ATOM 12008 N N . MET A 1 147 ? -20.569 24.757 32.164 1.00 0.00 247 MET A N 11
ATOM 12009 C CA . MET A 1 147 ? -19.324 23.998 31.931 1.00 0.00 247 MET A CA 11
ATOM 12010 C C . MET A 1 147 ? -18.823 23.449 33.250 1.00 0.00 247 MET A C 11
ATOM 12011 O O . MET A 1 147 ? -18.144 22.442 33.301 1.00 0.00 247 MET A O 11
ATOM 12025 N N . LEU A 1 148 ? -19.177 24.135 34.301 1.00 0.00 248 LEU A N 11
ATOM 12026 C CA . LEU A 1 148 ? -18.751 23.696 35.644 1.00 0.00 248 LEU A CA 11
ATOM 12027 C C . LEU A 1 148 ? -19.311 22.315 35.931 1.00 0.00 248 LEU A C 11
ATOM 12028 O O . LEU A 1 148 ? -18.583 21.408 36.279 1.00 0.00 248 LEU A O 11
ATOM 12044 N N . ARG A 1 149 ? -20.601 22.176 35.779 1.00 0.00 249 ARG A N 11
ATOM 12045 C CA . ARG A 1 149 ? -21.215 20.859 36.040 1.00 0.00 249 ARG A CA 11
ATOM 12046 C C . ARG A 1 149 ? -20.710 19.838 35.034 1.00 0.00 249 ARG A C 11
ATOM 12047 O O . ARG A 1 149 ? -20.746 18.649 35.276 1.00 0.00 249 ARG A O 11
ATOM 12068 N N . GLU A 1 150 ? -20.243 20.326 33.917 1.00 0.00 250 GLU A N 11
ATOM 12069 C CA . GLU A 1 150 ? -19.728 19.408 32.878 1.00 0.00 250 GLU A CA 11
ATOM 12070 C C . GLU A 1 150 ? -18.335 18.912 33.251 1.00 0.00 250 GLU A C 11
ATOM 12071 O O . GLU A 1 150 ? -17.956 17.805 32.922 1.00 0.00 250 GLU A O 11
ATOM 12083 N N . MET A 1 151 ? -17.598 19.745 33.939 1.00 0.00 251 MET A N 11
ATOM 12084 C CA . MET A 1 151 ? -16.234 19.349 34.344 1.00 0.00 251 MET A CA 11
ATOM 12085 C C . MET A 1 151 ? -16.269 18.544 35.637 1.00 0.00 251 MET A C 11
ATOM 12086 O O . MET A 1 151 ? -15.373 17.778 35.920 1.00 0.00 251 MET A O 11
ATOM 12100 N N . ASP A 1 152 ? -17.307 18.733 36.400 1.00 0.00 252 ASP A N 11
ATOM 12101 C CA . ASP A 1 152 ? -17.417 17.986 37.676 1.00 0.00 252 ASP A CA 11
ATOM 12102 C C . ASP A 1 152 ? -17.231 16.486 37.441 1.00 0.00 252 ASP A C 11
ATOM 12103 O O . ASP A 1 152 ? -17.948 15.887 36.663 1.00 0.00 252 ASP A O 11
ATOM 12112 N N . LEU A 1 153 ? -16.265 15.910 38.121 1.00 0.00 253 LEU A N 11
ATOM 12113 C CA . LEU A 1 153 ? -16.002 14.455 37.962 1.00 0.00 253 LEU A CA 11
ATOM 12114 C C . LEU A 1 153 ? -15.850 13.805 39.326 1.00 0.00 253 LEU A C 11
ATOM 12115 O O . LEU A 1 153 ? -15.685 12.604 39.431 1.00 0.00 253 LEU A O 11
ATOM 12131 N N . ASN A 1 154 ? -15.915 14.626 40.350 1.00 0.00 254 ASN A N 11
ATOM 12132 C CA . ASN A 1 154 ? -15.778 14.110 41.723 1.00 0.00 254 ASN A CA 11
ATOM 12133 C C . ASN A 1 154 ? -16.969 14.523 42.567 1.00 0.00 254 ASN A C 11
ATOM 12134 O O . ASN A 1 154 ? -17.099 14.117 43.705 1.00 0.00 254 ASN A O 11
ATOM 12145 N N . GLY A 1 155 ? -17.818 15.326 41.996 1.00 0.00 255 GLY A N 11
ATOM 12146 C CA . GLY A 1 155 ? -19.013 15.778 42.750 1.00 0.00 255 GLY A CA 11
ATOM 12147 C C . GLY A 1 155 ? -18.601 16.724 43.876 1.00 0.00 255 GLY A C 11
ATOM 12148 O O . GLY A 1 155 ? -18.964 16.522 45.019 1.00 0.00 255 GLY A O 11
ATOM 12152 N N . ASP A 1 156 ? -17.849 17.743 43.523 1.00 0.00 256 ASP A N 11
ATOM 12153 C CA . ASP A 1 156 ? -17.396 18.719 44.546 1.00 0.00 256 ASP A CA 11
ATOM 12154 C C . ASP A 1 156 ? -17.742 20.127 44.109 1.00 0.00 256 ASP A C 11
ATOM 12155 O O . ASP A 1 156 ? -17.900 21.015 44.924 1.00 0.00 256 ASP A O 11
ATOM 12164 N N . GLY A 1 157 ? -17.857 20.311 42.821 1.00 0.00 257 GLY A N 11
ATOM 12165 C CA . GLY A 1 157 ? -18.192 21.651 42.313 1.00 0.00 257 GLY A CA 11
ATOM 12166 C C . GLY A 1 157 ? -16.920 22.474 42.196 1.00 0.00 257 GLY A C 11
ATOM 12167 O O . GLY A 1 157 ? -16.937 23.687 42.302 1.00 0.00 257 GLY A O 11
ATOM 12171 N N . THR A 1 158 ? -15.838 21.785 41.981 1.00 0.00 258 THR A N 11
ATOM 12172 C CA . THR A 1 158 ? -14.557 22.455 41.850 1.00 0.00 258 THR A CA 11
ATOM 12173 C C . THR A 1 158 ? -13.717 21.728 40.844 1.00 0.00 258 THR A C 11
ATOM 12174 O O . THR A 1 158 ? -13.958 20.566 40.561 1.00 0.00 258 THR A O 11
ATOM 12185 N N . ILE A 1 159 ? -12.743 22.403 40.321 1.00 0.00 259 ILE A N 11
ATOM 12186 C CA . ILE A 1 159 ? -11.881 21.758 39.331 1.00 0.00 259 ILE A CA 11
ATOM 12187 C C . ILE A 1 159 ? -10.560 21.348 39.933 1.00 0.00 259 ILE A C 11
ATOM 12188 O O . ILE A 1 159 ? -9.769 22.182 40.333 1.00 0.00 259 ILE A O 11
ATOM 12204 N N . ASP A 1 160 ? -10.353 20.065 40.006 1.00 0.00 260 ASP A N 11
ATOM 12205 C CA . ASP A 1 160 ? -9.093 19.560 40.570 1.00 0.00 260 ASP A CA 11
ATOM 12206 C C . ASP A 1 160 ? -8.197 19.177 39.415 1.00 0.00 260 ASP A C 11
ATOM 12207 O O . ASP A 1 160 ? -8.673 18.693 38.411 1.00 0.00 260 ASP A O 11
ATOM 12216 N N . PHE A 1 161 ? -6.929 19.403 39.538 1.00 0.00 261 PHE A N 11
ATOM 12217 C CA . PHE A 1 161 ? -6.057 19.033 38.413 1.00 0.00 261 PHE A CA 11
ATOM 12218 C C . PHE A 1 161 ? -6.333 17.602 38.015 1.00 0.00 261 PHE A C 11
ATOM 12219 O O . PHE A 1 161 ? -6.303 17.264 36.856 1.00 0.00 261 PHE A O 11
ATOM 12236 N N . ASP A 1 162 ? -6.613 16.781 38.981 1.00 0.00 262 ASP A N 11
ATOM 12237 C CA . ASP A 1 162 ? -6.897 15.376 38.650 1.00 0.00 262 ASP A CA 11
ATOM 12238 C C . ASP A 1 162 ? -8.157 15.314 37.801 1.00 0.00 262 ASP A C 11
ATOM 12239 O O . ASP A 1 162 ? -8.386 14.363 37.088 1.00 0.00 262 ASP A O 11
ATOM 12248 N N . GLU A 1 163 ? -8.946 16.361 37.891 1.00 0.00 263 GLU A N 11
ATOM 12249 C CA . GLU A 1 163 ? -10.203 16.420 37.111 1.00 0.00 263 GLU A CA 11
ATOM 12250 C C . GLU A 1 163 ? -9.931 17.103 35.796 1.00 0.00 263 GLU A C 11
ATOM 12251 O O . GLU A 1 163 ? -10.018 16.511 34.724 1.00 0.00 263 GLU A O 11
ATOM 12263 N N . PHE A 1 164 ? -9.605 18.352 35.915 1.00 0.00 264 PHE A N 11
ATOM 12264 C CA . PHE A 1 164 ? -9.305 19.165 34.736 1.00 0.00 264 PHE A CA 11
ATOM 12265 C C . PHE A 1 164 ? -8.466 18.367 33.746 1.00 0.00 264 PHE A C 11
ATOM 12266 O O . PHE A 1 164 ? -8.447 18.647 32.566 1.00 0.00 264 PHE A O 11
ATOM 12283 N N . VAL A 1 165 ? -7.776 17.380 34.269 1.00 0.00 265 VAL A N 11
ATOM 12284 C CA . VAL A 1 165 ? -6.913 16.527 33.412 1.00 0.00 265 VAL A CA 11
ATOM 12285 C C . VAL A 1 165 ? -7.637 15.268 32.929 1.00 0.00 265 VAL A C 11
ATOM 12286 O O . VAL A 1 165 ? -7.572 14.922 31.767 1.00 0.00 265 VAL A O 11
ATOM 12299 N N . MET A 1 166 ? -8.314 14.608 33.828 1.00 0.00 266 MET A N 11
ATOM 12300 C CA . MET A 1 166 ? -9.040 13.370 33.433 1.00 0.00 266 MET A CA 11
ATOM 12301 C C . MET A 1 166 ? -9.768 13.532 32.110 1.00 0.00 266 MET A C 11
ATOM 12302 O O . MET A 1 166 ? -9.859 12.597 31.340 1.00 0.00 266 MET A O 11
ATOM 12316 N N . MET A 1 167 ? -10.267 14.709 31.861 1.00 0.00 267 MET A N 11
ATOM 12317 C CA . MET A 1 167 ? -10.997 14.925 30.581 1.00 0.00 267 MET A CA 11
ATOM 12318 C C . MET A 1 167 ? -10.112 15.511 29.477 1.00 0.00 267 MET A C 11
ATOM 12319 O O . MET A 1 167 ? -9.998 14.944 28.408 1.00 0.00 267 MET A O 11
ATOM 12333 N N . LEU A 1 168 ? -9.504 16.621 29.754 1.00 0.00 268 LEU A N 11
ATOM 12334 C CA . LEU A 1 168 ? -8.627 17.260 28.732 1.00 0.00 268 LEU A CA 11
ATOM 12335 C C . LEU A 1 168 ? -7.522 16.331 28.247 1.00 0.00 268 LEU A C 11
ATOM 12336 O O . LEU A 1 168 ? -7.427 16.032 27.073 1.00 0.00 268 LEU A O 11
ATOM 12352 N N . SER A 1 169 ? -6.711 15.899 29.156 1.00 0.00 269 SER A N 11
ATOM 12353 C CA . SER A 1 169 ? -5.598 14.989 28.774 1.00 0.00 269 SER A CA 11
ATOM 12354 C C . SER A 1 169 ? -6.034 13.924 27.771 1.00 0.00 269 SER A C 11
ATOM 12355 O O . SER A 1 169 ? -5.375 13.707 26.774 1.00 0.00 269 SER A O 11
ATOM 12363 N N . THR A 1 170 ? -7.126 13.276 28.041 1.00 0.00 270 THR A N 11
ATOM 12364 C CA . THR A 1 170 ? -7.588 12.228 27.096 1.00 0.00 270 THR A CA 11
ATOM 12365 C C . THR A 1 170 ? -7.582 12.743 25.653 1.00 0.00 270 THR A C 11
ATOM 12366 O O . THR A 1 170 ? -6.639 12.523 24.921 1.00 0.00 270 THR A O 11
ATOM 12377 N N . GLY A 1 171 ? -8.633 13.414 25.270 1.00 0.00 271 GLY A N 11
ATOM 12378 C CA . GLY A 1 171 ? -8.691 13.943 23.876 1.00 0.00 271 GLY A CA 11
ATOM 12379 C C . GLY A 1 171 ? -8.790 12.791 22.873 1.00 0.00 271 GLY A C 11
ATOM 12380 O O . GLY A 1 171 ? -9.517 12.971 21.908 1.00 0.00 271 GLY A O 11
ATOM 12387 N N . HIS A 1 100 ? 0.518 14.233 23.091 1.00 0.00 200 HIS A N 12
ATOM 12388 C CA . HIS A 1 100 ? -0.717 13.507 23.478 1.00 0.00 200 HIS A CA 12
ATOM 12389 C C . HIS A 1 100 ? -0.454 12.585 24.665 1.00 0.00 200 HIS A C 12
ATOM 12390 O O . HIS A 1 100 ? -1.290 12.434 25.534 1.00 0.00 200 HIS A O 12
ATOM 12404 N N . MET A 1 101 ? 0.704 11.986 24.678 1.00 0.00 201 MET A N 12
ATOM 12405 C CA . MET A 1 101 ? 1.044 11.069 25.796 1.00 0.00 201 MET A CA 12
ATOM 12406 C C . MET A 1 101 ? 1.241 11.839 27.093 1.00 0.00 201 MET A C 12
ATOM 12407 O O . MET A 1 101 ? 0.308 12.397 27.635 1.00 0.00 201 MET A O 12
ATOM 12421 N N . LEU A 1 102 ? 2.455 11.859 27.570 1.00 0.00 202 LEU A N 12
ATOM 12422 C CA . LEU A 1 102 ? 2.725 12.588 28.831 1.00 0.00 202 LEU A CA 12
ATOM 12423 C C . LEU A 1 102 ? 3.052 14.046 28.556 1.00 0.00 202 LEU A C 12
ATOM 12424 O O . LEU A 1 102 ? 3.717 14.367 27.591 1.00 0.00 202 LEU A O 12
ATOM 12440 N N . GLY A 1 103 ? 2.577 14.906 29.411 1.00 0.00 203 GLY A N 12
ATOM 12441 C CA . GLY A 1 103 ? 2.849 16.357 29.220 1.00 0.00 203 GLY A CA 12
ATOM 12442 C C . GLY A 1 103 ? 1.849 17.191 30.019 1.00 0.00 203 GLY A C 12
ATOM 12443 O O . GLY A 1 103 ? 0.811 17.572 29.516 1.00 0.00 203 GLY A O 12
ATOM 12447 N N . VAL A 1 104 ? 2.181 17.458 31.251 1.00 0.00 204 VAL A N 12
ATOM 12448 C CA . VAL A 1 104 ? 1.264 18.261 32.093 1.00 0.00 204 VAL A CA 12
ATOM 12449 C C . VAL A 1 104 ? 1.486 19.752 31.868 1.00 0.00 204 VAL A C 12
ATOM 12450 O O . VAL A 1 104 ? 0.699 20.571 32.297 1.00 0.00 204 VAL A O 12
ATOM 12463 N N . ARG A 1 105 ? 2.553 20.080 31.194 1.00 0.00 205 ARG A N 12
ATOM 12464 C CA . ARG A 1 105 ? 2.838 21.512 30.935 1.00 0.00 205 ARG A CA 12
ATOM 12465 C C . ARG A 1 105 ? 1.573 22.244 30.502 1.00 0.00 205 ARG A C 12
ATOM 12466 O O . ARG A 1 105 ? 1.139 23.175 31.153 1.00 0.00 205 ARG A O 12
ATOM 12487 N N . GLU A 1 106 ? 1.001 21.811 29.412 1.00 0.00 206 GLU A N 12
ATOM 12488 C CA . GLU A 1 106 ? -0.234 22.475 28.932 1.00 0.00 206 GLU A CA 12
ATOM 12489 C C . GLU A 1 106 ? -1.298 22.468 30.021 1.00 0.00 206 GLU A C 12
ATOM 12490 O O . GLU A 1 106 ? -1.921 23.475 30.294 1.00 0.00 206 GLU A O 12
ATOM 12502 N N . LEU A 1 107 ? -1.486 21.328 30.623 1.00 0.00 207 LEU A N 12
ATOM 12503 C CA . LEU A 1 107 ? -2.500 21.223 31.700 1.00 0.00 207 LEU A CA 12
ATOM 12504 C C . LEU A 1 107 ? -2.208 22.209 32.816 1.00 0.00 207 LEU A C 12
ATOM 12505 O O . LEU A 1 107 ? -3.107 22.784 33.396 1.00 0.00 207 LEU A O 12
ATOM 12521 N N . ARG A 1 108 ? -0.954 22.384 33.100 1.00 0.00 208 ARG A N 12
ATOM 12522 C CA . ARG A 1 108 ? -0.577 23.324 34.175 1.00 0.00 208 ARG A CA 12
ATOM 12523 C C . ARG A 1 108 ? -0.905 24.760 33.793 1.00 0.00 208 ARG A C 12
ATOM 12524 O O . ARG A 1 108 ? -1.468 25.496 34.571 1.00 0.00 208 ARG A O 12
ATOM 12545 N N . ILE A 1 109 ? -0.567 25.126 32.598 1.00 0.00 209 ILE A N 12
ATOM 12546 C CA . ILE A 1 109 ? -0.851 26.511 32.152 1.00 0.00 209 ILE A CA 12
ATOM 12547 C C . ILE A 1 109 ? -2.345 26.863 32.253 1.00 0.00 209 ILE A C 12
ATOM 12548 O O . ILE A 1 109 ? -2.691 27.977 32.594 1.00 0.00 209 ILE A O 12
ATOM 12564 N N . ALA A 1 110 ? -3.204 25.919 31.966 1.00 0.00 210 ALA A N 12
ATOM 12565 C CA . ALA A 1 110 ? -4.659 26.232 32.052 1.00 0.00 210 ALA A CA 12
ATOM 12566 C C . ALA A 1 110 ? -5.143 26.270 33.509 1.00 0.00 210 ALA A C 12
ATOM 12567 O O . ALA A 1 110 ? -5.897 27.148 33.891 1.00 0.00 210 ALA A O 12
ATOM 12574 N N . PHE A 1 111 ? -4.715 25.325 34.297 1.00 0.00 211 PHE A N 12
ATOM 12575 C CA . PHE A 1 111 ? -5.145 25.316 35.705 1.00 0.00 211 PHE A CA 12
ATOM 12576 C C . PHE A 1 111 ? -4.545 26.515 36.396 1.00 0.00 211 PHE A C 12
ATOM 12577 O O . PHE A 1 111 ? -5.241 27.362 36.919 1.00 0.00 211 PHE A O 12
ATOM 12594 N N . ARG A 1 112 ? -3.246 26.557 36.380 1.00 0.00 212 ARG A N 12
ATOM 12595 C CA . ARG A 1 112 ? -2.541 27.677 37.018 1.00 0.00 212 ARG A CA 12
ATOM 12596 C C . ARG A 1 112 ? -3.082 29.021 36.526 1.00 0.00 212 ARG A C 12
ATOM 12597 O O . ARG A 1 112 ? -3.066 30.000 37.246 1.00 0.00 212 ARG A O 12
ATOM 12618 N N . GLU A 1 113 ? -3.553 29.044 35.304 1.00 0.00 213 GLU A N 12
ATOM 12619 C CA . GLU A 1 113 ? -4.094 30.315 34.756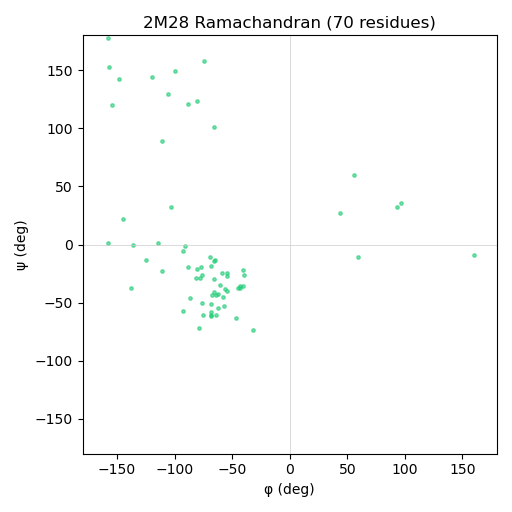 1.00 0.00 213 GLU A CA 12
ATOM 12620 C C . GLU A 1 113 ? -5.300 30.792 35.544 1.00 0.00 213 GLU A C 12
ATOM 12621 O O . GLU A 1 113 ? -5.316 31.899 36.045 1.00 0.00 213 GLU A O 12
ATOM 12633 N N . PHE A 1 114 ? -6.292 29.958 35.642 1.00 0.00 214 PHE A N 12
ATOM 12634 C CA . PHE A 1 114 ? -7.498 30.367 36.398 1.00 0.00 214 PHE A CA 12
ATOM 12635 C C . PHE A 1 114 ? -7.191 30.494 37.889 1.00 0.00 214 PHE A C 12
ATOM 12636 O O . PHE A 1 114 ? -7.762 31.319 38.573 1.00 0.00 214 PHE A O 12
ATOM 12653 N N . ASP A 1 115 ? -6.292 29.675 38.369 1.00 0.00 215 ASP A N 12
ATOM 12654 C CA . ASP A 1 115 ? -5.945 29.741 39.813 1.00 0.00 215 ASP A CA 12
ATOM 12655 C C . ASP A 1 115 ? -4.852 30.775 40.064 1.00 0.00 215 ASP A C 12
ATOM 12656 O O . ASP A 1 115 ? -3.683 30.447 40.129 1.00 0.00 215 ASP A O 12
ATOM 12665 N N . LYS A 1 116 ? -5.253 32.007 40.201 1.00 0.00 216 LYS A N 12
ATOM 12666 C CA . LYS A 1 116 ? -4.256 33.075 40.447 1.00 0.00 216 LYS A CA 12
ATOM 12667 C C . LYS A 1 116 ? -3.890 33.138 41.918 1.00 0.00 216 LYS A C 12
ATOM 12668 O O . LYS A 1 116 ? -3.493 34.171 42.420 1.00 0.00 216 LYS A O 12
ATOM 12687 N N . ASP A 1 117 ? -4.034 32.031 42.577 1.00 0.00 217 ASP A N 12
ATOM 12688 C CA . ASP A 1 117 ? -3.704 31.986 44.019 1.00 0.00 217 ASP A CA 12
ATOM 12689 C C . ASP A 1 117 ? -3.046 30.672 44.378 1.00 0.00 217 ASP A C 12
ATOM 12690 O O . ASP A 1 117 ? -2.796 30.390 45.534 1.00 0.00 217 ASP A O 12
ATOM 12699 N N . ARG A 1 118 ? -2.773 29.896 43.378 1.00 0.00 218 ARG A N 12
ATOM 12700 C CA . ARG A 1 118 ? -2.125 28.584 43.619 1.00 0.00 218 ARG A CA 12
ATOM 12701 C C . ARG A 1 118 ? -2.740 27.897 44.813 1.00 0.00 218 ARG A C 12
ATOM 12702 O O . ARG A 1 118 ? -2.055 27.470 45.722 1.00 0.00 218 ARG A O 12
ATOM 12723 N N . ASP A 1 119 ? -4.013 27.807 44.780 1.00 0.00 219 ASP A N 12
ATOM 12724 C CA . ASP A 1 119 ? -4.737 27.155 45.893 1.00 0.00 219 ASP A CA 12
ATOM 12725 C C . ASP A 1 119 ? -4.863 25.668 45.632 1.00 0.00 219 ASP A C 12
ATOM 12726 O O . ASP A 1 119 ? -4.915 24.874 46.552 1.00 0.00 219 ASP A O 12
ATOM 12735 N N . GLY A 1 120 ? -4.906 25.320 44.373 1.00 0.00 220 GLY A N 12
ATOM 12736 C CA . GLY A 1 120 ? -5.028 23.886 44.011 1.00 0.00 220 GLY A CA 12
ATOM 12737 C C . GLY A 1 120 ? -6.475 23.534 43.649 1.00 0.00 220 GLY A C 12
ATOM 12738 O O . GLY A 1 120 ? -6.812 22.376 43.498 1.00 0.00 220 GLY A O 12
ATOM 12742 N N . ARG A 1 121 ? -7.301 24.537 43.515 1.00 0.00 221 ARG A N 12
ATOM 12743 C CA . ARG A 1 121 ? -8.720 24.269 43.164 1.00 0.00 221 ARG A CA 12
ATOM 12744 C C . ARG A 1 121 ? -9.335 25.454 42.429 1.00 0.00 221 ARG A C 12
ATOM 12745 O O . ARG A 1 121 ? -9.268 26.578 42.899 1.00 0.00 221 ARG A O 12
ATOM 12766 N N . ILE A 1 122 ? -9.927 25.182 41.285 1.00 0.00 222 ILE A N 12
ATOM 12767 C CA . ILE A 1 122 ? -10.555 26.280 40.506 1.00 0.00 222 ILE A CA 12
ATOM 12768 C C . ILE A 1 122 ? -12.066 26.269 40.688 1.00 0.00 222 ILE A C 12
ATOM 12769 O O . ILE A 1 122 ? -12.791 25.642 39.939 1.00 0.00 222 ILE A O 12
ATOM 12785 N N . THR A 1 123 ? -12.514 26.960 41.690 1.00 0.00 223 THR A N 12
ATOM 12786 C CA . THR A 1 123 ? -13.966 27.008 41.946 1.00 0.00 223 THR A CA 12
ATOM 12787 C C . THR A 1 123 ? -14.646 27.908 40.955 1.00 0.00 223 THR A C 12
ATOM 12788 O O . THR A 1 123 ? -14.026 28.780 40.377 1.00 0.00 223 THR A O 12
ATOM 12799 N N . VAL A 1 124 ? -15.910 27.655 40.751 1.00 0.00 224 VAL A N 12
ATOM 12800 C CA . VAL A 1 124 ? -16.682 28.477 39.801 1.00 0.00 224 VAL A CA 12
ATOM 12801 C C . VAL A 1 124 ? -16.277 29.913 39.942 1.00 0.00 224 VAL A C 12
ATOM 12802 O O . VAL A 1 124 ? -16.391 30.703 39.030 1.00 0.00 224 VAL A O 12
ATOM 12815 N N . ALA A 1 125 ? -15.809 30.211 41.101 1.00 0.00 225 ALA A N 12
ATOM 12816 C CA . ALA A 1 125 ? -15.366 31.598 41.387 1.00 0.00 225 ALA A CA 12
ATOM 12817 C C . ALA A 1 125 ? -14.122 31.943 40.579 1.00 0.00 225 ALA A C 12
ATOM 12818 O O . ALA A 1 125 ? -14.038 32.996 39.979 1.00 0.00 225 ALA A O 12
ATOM 12825 N N . GLU A 1 126 ? -13.177 31.043 40.579 1.00 0.00 226 GLU A N 12
ATOM 12826 C CA . GLU A 1 126 ? -11.928 31.295 39.818 1.00 0.00 226 GLU A CA 12
ATOM 12827 C C . GLU A 1 126 ? -12.209 31.387 38.329 1.00 0.00 226 GLU A C 12
ATOM 12828 O O . GLU A 1 126 ? -11.694 32.258 37.650 1.00 0.00 226 GLU A O 12
ATOM 12840 N N . LEU A 1 127 ? -13.025 30.500 37.838 1.00 0.00 227 LEU A N 12
ATOM 12841 C CA . LEU A 1 127 ? -13.338 30.536 36.396 1.00 0.00 227 LEU A CA 12
ATOM 12842 C C . LEU A 1 127 ? -14.066 31.824 36.047 1.00 0.00 227 LEU A C 12
ATOM 12843 O O . LEU A 1 127 ? -13.898 32.367 34.978 1.00 0.00 227 LEU A O 12
ATOM 12859 N N . ARG A 1 128 ? -14.861 32.295 36.966 1.00 0.00 228 ARG A N 12
ATOM 12860 C CA . ARG A 1 128 ? -15.611 33.548 36.711 1.00 0.00 228 ARG A CA 12
ATOM 12861 C C . ARG A 1 128 ? -14.695 34.750 36.725 1.00 0.00 228 ARG A C 12
ATOM 12862 O O . ARG A 1 128 ? -14.929 35.713 36.036 1.00 0.00 228 ARG A O 12
ATOM 12883 N N . GLN A 1 129 ? -13.672 34.677 37.515 1.00 0.00 229 GLN A N 12
ATOM 12884 C CA . GLN A 1 129 ? -12.738 35.794 37.590 1.00 0.00 229 GLN A CA 12
ATOM 12885 C C . GLN A 1 129 ? -11.578 35.567 36.671 1.00 0.00 229 GLN A C 12
ATOM 12886 O O . GLN A 1 129 ? -10.660 36.362 36.608 1.00 0.00 229 GLN A O 12
ATOM 12900 N N . ALA A 1 130 ? -11.644 34.480 35.978 1.00 0.00 230 ALA A N 12
ATOM 12901 C CA . ALA A 1 130 ? -10.551 34.136 35.029 1.00 0.00 230 ALA A CA 12
ATOM 12902 C C . ALA A 1 130 ? -11.055 33.921 33.621 1.00 0.00 230 ALA A C 12
ATOM 12903 O O . ALA A 1 130 ? -10.337 34.131 32.667 1.00 0.00 230 ALA A O 12
ATOM 12910 N N . ALA A 1 131 ? -12.272 33.511 33.507 1.00 0.00 231 ALA A N 12
ATOM 12911 C CA . ALA A 1 131 ? -12.815 33.277 32.166 1.00 0.00 231 ALA A CA 12
ATOM 12912 C C . ALA A 1 131 ? -13.140 34.573 31.380 1.00 0.00 231 ALA A C 12
ATOM 12913 O O . ALA A 1 131 ? -12.985 34.604 30.176 1.00 0.00 231 ALA A O 12
ATOM 12920 N N . PRO A 1 132 ? -13.579 35.623 32.063 1.00 0.00 232 PRO A N 12
ATOM 12921 C CA . PRO A 1 132 ? -13.904 36.878 31.377 1.00 0.00 232 PRO A CA 12
ATOM 12922 C C . PRO A 1 132 ? -12.689 37.457 30.663 1.00 0.00 232 PRO A C 12
ATOM 12923 O O . PRO A 1 132 ? -12.821 38.192 29.704 1.00 0.00 232 PRO A O 12
ATOM 12934 N N . ALA A 1 133 ? -11.527 37.121 31.143 1.00 0.00 233 ALA A N 12
ATOM 12935 C CA . ALA A 1 133 ? -10.301 37.642 30.503 1.00 0.00 233 ALA A CA 12
ATOM 12936 C C . ALA A 1 133 ? -9.848 36.709 29.388 1.00 0.00 233 ALA A C 12
ATOM 12937 O O . ALA A 1 133 ? -8.987 37.046 28.601 1.00 0.00 233 ALA A O 12
ATOM 12944 N N . LEU A 1 134 ? -10.447 35.547 29.348 1.00 0.00 234 LEU A N 12
ATOM 12945 C CA . LEU A 1 134 ? -10.086 34.559 28.305 1.00 0.00 234 LEU A CA 12
ATOM 12946 C C . LEU A 1 134 ? -11.103 34.575 27.163 1.00 0.00 234 LEU A C 12
ATOM 12947 O O . LEU A 1 134 ? -11.011 33.774 26.262 1.00 0.00 234 LEU A O 12
ATOM 12963 N N . LEU A 1 135 ? -12.075 35.488 27.278 1.00 0.00 235 LEU A N 12
ATOM 12964 C CA . LEU A 1 135 ? -13.174 35.657 26.244 1.00 0.00 235 LEU A CA 12
ATOM 12965 C C . LEU A 1 135 ? -14.496 35.147 26.790 1.00 0.00 235 LEU A C 12
ATOM 12966 O O . LEU A 1 135 ? -15.303 34.592 26.072 1.00 0.00 235 LEU A O 12
ATOM 12982 N N . GLY A 1 136 ? -14.690 35.340 28.065 1.00 0.00 236 GLY A N 12
ATOM 12983 C CA . GLY A 1 136 ? -15.956 34.879 28.687 1.00 0.00 236 GLY A CA 12
ATOM 12984 C C . GLY A 1 136 ? -16.978 36.008 28.616 1.00 0.00 236 GLY A C 12
ATOM 12985 O O . GLY A 1 136 ? -18.146 35.809 28.873 1.00 0.00 236 GLY A O 12
ATOM 12989 N N . GLU A 1 137 ? -16.486 37.179 28.255 1.00 0.00 237 GLU A N 12
ATOM 12990 C CA . GLU A 1 137 ? -17.364 38.389 28.137 1.00 0.00 237 GLU A CA 12
ATOM 12991 C C . GLU A 1 137 ? -18.040 38.742 29.484 1.00 0.00 237 GLU A C 12
ATOM 12992 O O . GLU A 1 137 ? -18.463 37.873 30.214 1.00 0.00 237 GLU A O 12
ATOM 13004 N N . PRO A 1 138 ? -18.126 40.037 29.789 1.00 0.00 238 PRO A N 12
ATOM 13005 C CA . PRO A 1 138 ? -18.747 40.486 31.037 1.00 0.00 238 PRO A CA 12
ATOM 13006 C C . PRO A 1 138 ? -20.225 40.100 31.100 1.00 0.00 238 PRO A C 12
ATOM 13007 O O . PRO A 1 138 ? -20.871 40.286 32.112 1.00 0.00 238 PRO A O 12
ATOM 13018 N N . LEU A 1 139 ? -20.726 39.570 30.015 1.00 0.00 239 LEU A N 12
ATOM 13019 C CA . LEU A 1 139 ? -22.155 39.165 29.980 1.00 0.00 239 LEU A CA 12
ATOM 13020 C C . LEU A 1 139 ? -22.305 37.672 30.160 1.00 0.00 239 LEU A C 12
ATOM 13021 O O . LEU A 1 139 ? -22.600 36.943 29.234 1.00 0.00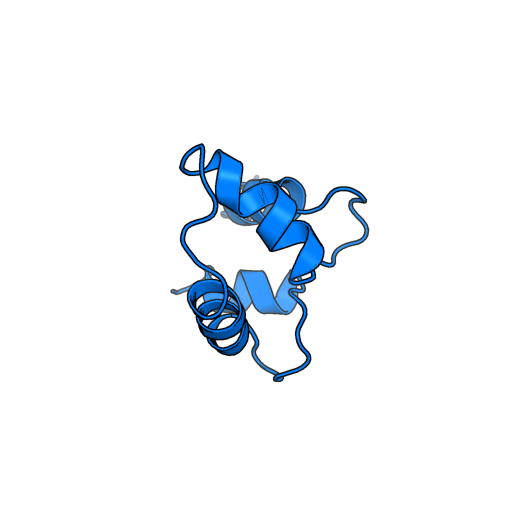 239 LEU A O 12
ATOM 13037 N N . GLU A 1 140 ? -22.105 37.256 31.343 1.00 0.00 240 GLU A N 12
ATOM 13038 C CA . GLU A 1 140 ? -22.223 35.809 31.643 1.00 0.00 240 GLU A CA 12
ATOM 13039 C C . GLU A 1 140 ? -22.506 35.571 33.118 1.00 0.00 240 GLU A C 12
ATOM 13040 O O . GLU A 1 140 ? -22.828 36.486 33.849 1.00 0.00 240 GLU A O 12
ATOM 13052 N N . GLY A 1 141 ? -22.380 34.338 33.527 1.00 0.00 241 GLY A N 12
ATOM 13053 C CA . GLY A 1 141 ? -22.637 34.006 34.954 1.00 0.00 241 GLY A CA 12
ATOM 13054 C C . GLY A 1 141 ? -23.191 32.585 35.076 1.00 0.00 241 GLY A C 12
ATOM 13055 O O . GLY A 1 141 ? -22.476 31.657 35.423 1.00 0.00 241 GLY A O 12
ATOM 13059 N N . THR A 1 142 ? -24.452 32.432 34.784 1.00 0.00 242 THR A N 12
ATOM 13060 C CA . THR A 1 142 ? -25.043 31.086 34.881 1.00 0.00 242 THR A CA 12
ATOM 13061 C C . THR A 1 142 ? -24.551 30.211 33.756 1.00 0.00 242 THR A C 12
ATOM 13062 O O . THR A 1 142 ? -24.662 28.997 33.805 1.00 0.00 242 THR A O 12
ATOM 13073 N N . GLU A 1 143 ? -23.988 30.834 32.776 1.00 0.00 243 GLU A N 12
ATOM 13074 C CA . GLU A 1 143 ? -23.470 30.057 31.627 1.00 0.00 243 GLU A CA 12
ATOM 13075 C C . GLU A 1 143 ? -22.186 29.389 32.048 1.00 0.00 243 GLU A C 12
ATOM 13076 O O . GLU A 1 143 ? -21.845 28.312 31.594 1.00 0.00 243 GLU A O 12
ATOM 13088 N N . LEU A 1 144 ? -21.496 30.051 32.930 1.00 0.00 244 LEU A N 12
ATOM 13089 C CA . LEU A 1 144 ? -20.230 29.509 33.425 1.00 0.00 244 LEU A CA 12
ATOM 13090 C C . LEU A 1 144 ? -20.522 28.322 34.288 1.00 0.00 244 LEU A C 12
ATOM 13091 O O . LEU A 1 144 ? -20.161 27.211 33.969 1.00 0.00 244 LEU A O 12
ATOM 13107 N N . ASP A 1 145 ? -21.155 28.602 35.398 1.00 0.00 245 ASP A N 12
ATOM 13108 C CA . ASP A 1 145 ? -21.510 27.511 36.341 1.00 0.00 245 ASP A CA 12
ATOM 13109 C C . ASP A 1 145 ? -21.920 26.273 35.558 1.00 0.00 245 ASP A C 12
ATOM 13110 O O . ASP A 1 145 ? -21.585 25.163 35.913 1.00 0.00 245 ASP A O 12
ATOM 13119 N N . GLU A 1 146 ? -22.644 26.482 34.496 1.00 0.00 246 GLU A N 12
ATOM 13120 C CA . GLU A 1 146 ? -23.066 25.314 33.693 1.00 0.00 246 GLU A CA 12
ATOM 13121 C C . GLU A 1 146 ? -21.826 24.588 33.210 1.00 0.00 246 GLU A C 12
ATOM 13122 O O . GLU A 1 146 ? -21.711 23.382 33.331 1.00 0.00 246 GLU A O 12
ATOM 13134 N N . MET A 1 147 ? -20.911 25.346 32.664 1.00 0.00 247 MET A N 12
ATOM 13135 C CA . MET A 1 147 ? -19.669 24.734 32.167 1.00 0.00 247 MET A CA 12
ATOM 13136 C C . MET A 1 147 ? -19.045 23.896 33.268 1.00 0.00 247 MET A C 12
ATOM 13137 O O . MET A 1 147 ? -18.468 22.858 33.012 1.00 0.00 247 MET A O 12
ATOM 13151 N N . LEU A 1 148 ? -19.169 24.366 34.489 1.00 0.00 248 LEU A N 12
ATOM 13152 C CA . LEU A 1 148 ? -18.589 23.602 35.610 1.00 0.00 248 LEU A CA 12
ATOM 13153 C C . LEU A 1 148 ? -19.085 22.186 35.533 1.00 0.00 248 LEU A C 12
ATOM 13154 O O . LEU A 1 148 ? -18.315 21.255 35.398 1.00 0.00 248 LEU A O 12
ATOM 13170 N N . ARG A 1 149 ? -20.378 22.044 35.628 1.00 0.00 249 ARG A N 12
ATOM 13171 C CA . ARG A 1 149 ? -20.959 20.687 35.559 1.00 0.00 249 ARG A CA 12
ATOM 13172 C C . ARG A 1 149 ? -20.324 19.931 34.410 1.00 0.00 249 ARG A C 12
ATOM 13173 O O . ARG A 1 149 ? -20.158 18.729 34.462 1.00 0.00 249 ARG A O 12
ATOM 13194 N N . GLU A 1 150 ? -19.979 20.662 33.380 1.00 0.00 250 GLU A N 12
ATOM 13195 C CA . GLU A 1 150 ? -19.350 20.020 32.208 1.00 0.00 250 GLU A CA 12
ATOM 13196 C C . GLU A 1 150 ? -17.955 19.537 32.570 1.00 0.00 250 GLU A C 12
ATOM 13197 O O . GLU A 1 150 ? -17.545 18.462 32.180 1.00 0.00 250 GLU A O 12
ATOM 13209 N N . MET A 1 151 ? -17.246 20.346 33.316 1.00 0.00 251 MET A N 12
ATOM 13210 C CA . MET A 1 151 ? -15.883 19.954 33.715 1.00 0.00 251 MET A CA 12
ATOM 13211 C C . MET A 1 151 ? -15.958 18.900 34.805 1.00 0.00 251 MET A C 12
ATOM 13212 O O . MET A 1 151 ? -15.285 17.895 34.754 1.00 0.00 251 MET A O 12
ATOM 13226 N N . ASP A 1 152 ? -16.786 19.146 35.776 1.00 0.00 252 ASP A N 12
ATOM 13227 C CA . ASP A 1 152 ? -16.914 18.170 36.869 1.00 0.00 252 ASP A CA 12
ATOM 13228 C C . ASP A 1 152 ? -17.504 16.877 36.340 1.00 0.00 252 ASP A C 12
ATOM 13229 O O . ASP A 1 152 ? -18.538 16.884 35.699 1.00 0.00 252 ASP A O 12
ATOM 13238 N N . LEU A 1 153 ? -16.832 15.789 36.620 1.00 0.00 253 LEU A N 12
ATOM 13239 C CA . LEU A 1 153 ? -17.319 14.477 36.150 1.00 0.00 253 LEU A CA 12
ATOM 13240 C C . LEU A 1 153 ? -17.565 13.585 37.326 1.00 0.00 253 LEU A C 12
ATOM 13241 O O . LEU A 1 153 ? -17.843 12.410 37.186 1.00 0.00 253 LEU A O 12
ATOM 13257 N N . ASN A 1 154 ? -17.453 14.176 38.471 1.00 0.00 254 ASN A N 12
ATOM 13258 C CA . ASN A 1 154 ? -17.665 13.432 39.720 1.00 0.00 254 ASN A CA 12
ATOM 13259 C C . ASN A 1 154 ? -18.660 14.157 40.604 1.00 0.00 254 ASN A C 12
ATOM 13260 O O . ASN A 1 154 ? -18.965 13.716 41.694 1.00 0.00 254 ASN A O 12
ATOM 13271 N N . GLY A 1 155 ? -19.153 15.262 40.116 1.00 0.00 255 GLY A N 12
ATOM 13272 C CA . GLY A 1 155 ? -20.132 16.036 40.917 1.00 0.00 255 GLY A CA 12
ATOM 13273 C C . GLY A 1 155 ? -19.451 16.598 42.162 1.00 0.00 255 GLY A C 12
ATOM 13274 O O . GLY A 1 155 ? -19.854 16.310 43.272 1.00 0.00 255 GLY A O 12
ATOM 13278 N N . ASP A 1 156 ? -18.428 17.394 41.945 1.00 0.00 256 ASP A N 12
ATOM 13279 C CA . ASP A 1 156 ? -17.699 17.991 43.087 1.00 0.00 256 ASP A CA 12
ATOM 13280 C C . ASP A 1 156 ? -17.928 19.473 43.102 1.00 0.00 256 ASP A C 12
ATOM 13281 O O . ASP A 1 156 ? -17.763 20.129 44.111 1.00 0.00 256 ASP A O 12
ATOM 13290 N N . GLY A 1 157 ? -18.304 19.980 41.970 1.00 0.00 257 GLY A N 12
ATOM 13291 C CA . GLY A 1 157 ? -18.557 21.426 41.869 1.00 0.00 257 GLY A CA 12
ATOM 13292 C C . GLY A 1 157 ? -17.241 22.201 41.973 1.00 0.00 257 GLY A C 12
ATOM 13293 O O . GLY A 1 157 ? -17.227 23.379 42.271 1.00 0.00 257 GLY A O 12
ATOM 13297 N N . THR A 1 158 ? -16.164 21.514 41.729 1.00 0.00 258 THR A N 12
ATOM 13298 C CA . THR A 1 158 ? -14.848 22.159 41.800 1.00 0.00 258 THR A CA 12
ATOM 13299 C C . THR A 1 158 ? -13.885 21.433 40.876 1.00 0.00 258 THR A C 12
ATOM 13300 O O . THR A 1 158 ? -14.068 20.257 40.604 1.00 0.00 258 THR A O 12
ATOM 13311 N N . ILE A 1 159 ? -12.873 22.128 40.405 1.00 0.00 259 ILE A N 12
ATOM 13312 C CA . ILE A 1 159 ? -11.910 21.463 39.497 1.00 0.00 259 ILE A CA 12
ATOM 13313 C C . ILE A 1 159 ? -10.646 21.018 40.194 1.00 0.00 259 ILE A C 12
ATOM 13314 O O . ILE A 1 159 ? -10.025 21.770 40.920 1.00 0.00 259 ILE A O 12
ATOM 13330 N N . ASP A 1 160 ? -10.302 19.788 39.951 1.00 0.00 260 ASP A N 12
ATOM 13331 C CA . ASP A 1 160 ? -9.086 19.210 40.554 1.00 0.00 260 ASP A CA 12
ATOM 13332 C C . ASP A 1 160 ? -8.175 18.778 39.423 1.00 0.00 260 ASP A C 12
ATOM 13333 O O . ASP A 1 160 ? -8.651 18.330 38.401 1.00 0.00 260 ASP A O 12
ATOM 13342 N N . PHE A 1 161 ? -6.896 18.918 39.591 1.00 0.00 261 PHE A N 12
ATOM 13343 C CA . PHE A 1 161 ? -6.006 18.497 38.487 1.00 0.00 261 PHE A CA 12
ATOM 13344 C C . PHE A 1 161 ? -6.397 17.117 38.009 1.00 0.00 261 PHE A C 12
ATOM 13345 O O . PHE A 1 161 ? -6.454 16.860 36.830 1.00 0.00 261 PHE A O 12
ATOM 13362 N N . ASP A 1 162 ? -6.686 16.255 38.936 1.00 0.00 262 ASP A N 12
ATOM 13363 C CA . ASP A 1 162 ? -7.075 14.891 38.544 1.00 0.00 262 ASP A CA 12
ATOM 13364 C C . ASP A 1 162 ? -8.354 14.934 37.726 1.00 0.00 262 ASP A C 12
ATOM 13365 O O . ASP A 1 162 ? -8.615 14.055 36.947 1.00 0.00 262 ASP A O 12
ATOM 13374 N N . GLU A 1 163 ? -9.119 15.979 37.922 1.00 0.00 263 GLU A N 12
ATOM 13375 C CA . GLU A 1 163 ? -10.389 16.125 37.176 1.00 0.00 263 GLU A CA 12
ATOM 13376 C C . GLU A 1 163 ? -10.090 16.900 35.920 1.00 0.00 263 GLU A C 12
ATOM 13377 O O . GLU A 1 163 ? -10.277 16.435 34.799 1.00 0.00 263 GLU A O 12
ATOM 13389 N N . PHE A 1 164 ? -9.616 18.076 36.157 1.00 0.00 264 PHE A N 12
ATOM 13390 C CA . PHE A 1 164 ? -9.256 18.985 35.070 1.00 0.00 264 PHE A CA 12
ATOM 13391 C C . PHE A 1 164 ? -8.492 18.235 33.995 1.00 0.00 264 PHE A C 12
ATOM 13392 O O . PHE A 1 164 ? -8.602 18.519 32.821 1.00 0.00 264 PHE A O 12
ATOM 13409 N N . VAL A 1 165 ? -7.725 17.283 34.435 1.00 0.00 265 VAL A N 12
ATOM 13410 C CA . VAL A 1 165 ? -6.925 16.482 33.490 1.00 0.00 265 VAL A CA 12
ATOM 13411 C C . VAL A 1 165 ? -7.693 15.288 32.946 1.00 0.00 265 VAL A C 12
ATOM 13412 O O . VAL A 1 165 ? -7.605 14.986 31.777 1.00 0.00 265 VAL A O 12
ATOM 13425 N N . MET A 1 166 ? -8.438 14.633 33.794 1.00 0.00 266 MET A N 12
ATOM 13426 C CA . MET A 1 166 ? -9.211 13.450 33.314 1.00 0.00 266 MET A CA 12
ATOM 13427 C C . MET A 1 166 ? -9.849 13.704 31.962 1.00 0.00 266 MET A C 12
ATOM 13428 O O . MET A 1 166 ? -9.862 12.838 31.111 1.00 0.00 266 MET A O 12
ATOM 13442 N N . MET A 1 167 ? -10.363 14.885 31.779 1.00 0.00 267 MET A N 12
ATOM 13443 C CA . MET A 1 167 ? -11.009 15.194 30.471 1.00 0.00 267 MET A CA 12
ATOM 13444 C C . MET A 1 167 ? -10.041 15.822 29.471 1.00 0.00 267 MET A C 12
ATOM 13445 O O . MET A 1 167 ? -9.806 15.279 28.412 1.00 0.00 267 MET A O 12
ATOM 13459 N N . LEU A 1 168 ? -9.504 16.953 29.820 1.00 0.00 268 LEU A N 12
ATOM 13460 C CA . LEU A 1 168 ? -8.549 17.628 28.895 1.00 0.00 268 LEU A CA 12
ATOM 13461 C C . LEU A 1 168 ? -7.459 16.689 28.447 1.00 0.00 268 LEU A C 12
ATOM 13462 O O . LEU A 1 168 ? -7.048 16.707 27.305 1.00 0.00 268 LEU A O 12
ATOM 13478 N N . SER A 1 169 ? -7.003 15.892 29.361 1.00 0.00 269 SER A N 12
ATOM 13479 C CA . SER A 1 169 ? -5.922 14.923 29.022 1.00 0.00 269 SER A CA 12
ATOM 13480 C C . SER A 1 169 ? -6.137 14.311 27.642 1.00 0.00 269 SER A C 12
ATOM 13481 O O . SER A 1 169 ? -5.448 14.646 26.701 1.00 0.00 269 SER A O 12
ATOM 13489 N N . THR A 1 170 ? -7.085 13.426 27.544 1.00 0.00 270 THR A N 12
ATOM 13490 C CA . THR A 1 170 ? -7.345 12.793 26.228 1.00 0.00 270 THR A CA 12
ATOM 13491 C C . THR A 1 170 ? -7.836 13.828 25.223 1.00 0.00 270 THR A C 12
ATOM 13492 O O . THR A 1 170 ? -7.486 13.784 24.060 1.00 0.00 270 THR A O 12
ATOM 13503 N N . GLY A 1 171 ? -8.636 14.745 25.694 1.00 0.00 271 GLY A N 12
ATOM 13504 C CA . GLY A 1 171 ? -9.164 15.798 24.781 1.00 0.00 271 GLY A CA 12
ATOM 13505 C C . GLY A 1 171 ? -10.219 15.214 23.839 1.00 0.00 271 GLY A C 12
ATOM 13506 O O . GLY A 1 171 ? -9.907 14.199 23.238 1.00 0.00 271 GLY A O 12
ATOM 13513 N N . HIS A 1 100 ? 5.917 16.956 20.411 1.00 0.00 200 HIS A N 13
ATOM 13514 C CA . HIS A 1 100 ? 6.870 16.321 21.353 1.00 0.00 200 HIS A CA 13
ATOM 13515 C C . HIS A 1 100 ? 6.160 15.300 22.233 1.00 0.00 200 HIS A C 13
ATOM 13516 O O . HIS A 1 100 ? 4.979 15.055 22.076 1.00 0.00 200 HIS A O 13
ATOM 13530 N N . MET A 1 101 ? 6.891 14.720 23.144 1.00 0.00 201 MET A N 13
ATOM 13531 C CA . MET A 1 101 ? 6.273 13.716 24.040 1.00 0.00 201 MET A CA 13
ATOM 13532 C C . MET A 1 101 ? 5.189 14.353 24.901 1.00 0.00 201 MET A C 13
ATOM 13533 O O . MET A 1 101 ? 5.241 15.529 25.201 1.00 0.00 201 MET A O 13
ATOM 13547 N N . LEU A 1 102 ? 4.226 13.562 25.284 1.00 0.00 202 LEU A N 13
ATOM 13548 C CA . LEU A 1 102 ? 3.129 14.103 26.124 1.00 0.00 202 LEU A CA 13
ATOM 13549 C C . LEU A 1 102 ? 3.673 14.898 27.304 1.00 0.00 202 LEU A C 13
ATOM 13550 O O . LEU A 1 102 ? 4.726 14.596 27.829 1.00 0.00 202 LEU A O 13
ATOM 13566 N N . GLY A 1 103 ? 2.939 15.902 27.696 1.00 0.00 203 GLY A N 13
ATOM 13567 C CA . GLY A 1 103 ? 3.384 16.740 28.841 1.00 0.00 203 GLY A CA 13
ATOM 13568 C C . GLY A 1 103 ? 2.186 17.476 29.446 1.00 0.00 203 GLY A C 13
ATOM 13569 O O . GLY A 1 103 ? 1.357 18.006 28.734 1.00 0.00 203 GLY A O 13
ATOM 13573 N N . VAL A 1 104 ? 2.120 17.492 30.746 1.00 0.00 204 VAL A N 13
ATOM 13574 C CA . VAL A 1 104 ? 0.988 18.184 31.411 1.00 0.00 204 VAL A CA 13
ATOM 13575 C C . VAL A 1 104 ? 1.258 19.679 31.544 1.00 0.00 204 VAL A C 13
ATOM 13576 O O . VAL A 1 104 ? 0.374 20.445 31.871 1.00 0.00 204 VAL A O 13
ATOM 13589 N N . ARG A 1 105 ? 2.474 20.070 31.288 1.00 0.00 205 ARG A N 13
ATOM 13590 C CA . ARG A 1 105 ? 2.813 21.511 31.398 1.00 0.00 205 ARG A CA 13
ATOM 13591 C C . ARG A 1 105 ? 1.728 22.379 30.779 1.00 0.00 205 ARG A C 13
ATOM 13592 O O . ARG A 1 105 ? 1.538 23.510 31.176 1.00 0.00 205 ARG A O 13
ATOM 13613 N N . GLU A 1 106 ? 1.035 21.841 29.814 1.00 0.00 206 GLU A N 13
ATOM 13614 C CA . GLU A 1 106 ? -0.035 22.636 29.174 1.00 0.00 206 GLU A CA 13
ATOM 13615 C C . GLU A 1 106 ? -1.208 22.797 30.122 1.00 0.00 206 GLU A C 13
ATOM 13616 O O . GLU A 1 106 ? -1.527 23.894 30.540 1.00 0.00 206 GLU A O 13
ATOM 13628 N N . LEU A 1 107 ? -1.835 21.704 30.451 1.00 0.00 207 LEU A N 13
ATOM 13629 C CA . LEU A 1 107 ? -2.985 21.793 31.373 1.00 0.00 207 LEU A CA 13
ATOM 13630 C C . LEU A 1 107 ? -2.591 22.585 32.601 1.00 0.00 207 LEU A C 13
ATOM 13631 O O . LEU A 1 107 ? -3.391 23.304 33.167 1.00 0.00 207 LEU A O 13
ATOM 13647 N N . ARG A 1 108 ? -1.353 22.440 32.999 1.00 0.00 208 ARG A N 13
ATOM 13648 C CA . ARG A 1 108 ? -0.890 23.178 34.187 1.00 0.00 208 ARG A CA 13
ATOM 13649 C C . ARG A 1 108 ? -1.092 24.666 33.987 1.00 0.00 208 ARG A C 13
ATOM 13650 O O . ARG A 1 108 ? -1.776 25.312 34.754 1.00 0.00 208 ARG A O 13
ATOM 13671 N N . ILE A 1 109 ? -0.508 25.183 32.949 1.00 0.00 209 ILE A N 13
ATOM 13672 C CA . ILE A 1 109 ? -0.656 26.629 32.683 1.00 0.00 209 ILE A CA 13
ATOM 13673 C C . ILE A 1 109 ? -2.108 27.060 32.817 1.00 0.00 209 ILE A C 13
ATOM 13674 O O . ILE A 1 109 ? -2.410 28.026 33.481 1.00 0.00 209 ILE A O 13
ATOM 13690 N N . ALA A 1 110 ? -2.984 26.330 32.187 1.00 0.00 210 ALA A N 13
ATOM 13691 C CA . ALA A 1 110 ? -4.425 26.687 32.267 1.00 0.00 210 ALA A CA 13
ATOM 13692 C C . ALA A 1 110 ? -4.939 26.580 33.699 1.00 0.00 210 ALA A C 13
ATOM 13693 O O . ALA A 1 110 ? -5.511 27.513 34.226 1.00 0.00 210 ALA A O 13
ATOM 13700 N N . PHE A 1 111 ? -4.745 25.446 34.304 1.00 0.00 211 PHE A N 13
ATOM 13701 C CA . PHE A 1 111 ? -5.217 25.287 35.686 1.00 0.00 211 PHE A CA 13
ATOM 13702 C C . PHE A 1 111 ? -4.544 26.322 36.559 1.00 0.00 211 PHE A C 13
ATOM 13703 O O . PHE A 1 111 ? -5.188 27.144 37.184 1.00 0.00 211 PHE A O 13
ATOM 13720 N N . ARG A 1 112 ? -3.254 26.253 36.575 1.00 0.00 212 ARG A N 13
ATOM 13721 C CA . ARG A 1 112 ? -2.465 27.202 37.382 1.00 0.00 212 ARG A CA 13
ATO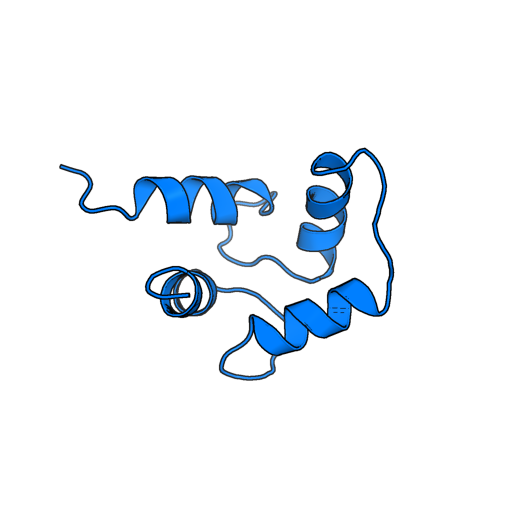M 13722 C C . ARG A 1 112 ? -2.803 28.663 37.064 1.00 0.00 212 ARG A C 13
ATOM 13723 O O . ARG A 1 112 ? -2.555 29.540 37.868 1.00 0.00 212 ARG A O 13
ATOM 13744 N N . GLU A 1 113 ? -3.358 28.908 35.908 1.00 0.00 213 GLU A N 13
ATOM 13745 C CA . GLU A 1 113 ? -3.699 30.315 35.558 1.00 0.00 213 GLU A CA 13
ATOM 13746 C C . GLU A 1 113 ? -4.914 30.804 36.324 1.00 0.00 213 GLU A C 13
ATOM 13747 O O . GLU A 1 113 ? -4.848 31.790 37.029 1.00 0.00 213 GLU A O 13
ATOM 13759 N N . PHE A 1 114 ? -6.000 30.111 36.174 1.00 0.00 214 PHE A N 13
ATOM 13760 C CA . PHE A 1 114 ? -7.224 30.528 36.887 1.00 0.00 214 PHE A CA 13
ATOM 13761 C C . PHE A 1 114 ? -7.010 30.519 38.401 1.00 0.00 214 PHE A C 13
ATOM 13762 O O . PHE A 1 114 ? -7.703 31.205 39.126 1.00 0.00 214 PHE A O 13
ATOM 13779 N N . ASP A 1 115 ? -6.054 29.742 38.857 1.00 0.00 215 ASP A N 13
ATOM 13780 C CA . ASP A 1 115 ? -5.802 29.696 40.325 1.00 0.00 215 ASP A CA 13
ATOM 13781 C C . ASP A 1 115 ? -4.913 30.858 40.772 1.00 0.00 215 ASP A C 13
ATOM 13782 O O . ASP A 1 115 ? -3.708 30.820 40.612 1.00 0.00 215 ASP A O 13
ATOM 13791 N N . LYS A 1 116 ? -5.533 31.870 41.330 1.00 0.00 216 LYS A N 13
ATOM 13792 C CA . LYS A 1 116 ? -4.761 33.047 41.799 1.00 0.00 216 LYS A CA 13
ATOM 13793 C C . LYS A 1 116 ? -4.541 32.936 43.276 1.00 0.00 216 LYS A C 13
ATOM 13794 O O . LYS A 1 116 ? -4.818 33.839 44.040 1.00 0.00 216 LYS A O 13
ATOM 13813 N N . ASP A 1 117 ? -4.045 31.825 43.628 1.00 0.00 217 ASP A N 13
ATOM 13814 C CA . ASP A 1 117 ? -3.764 31.533 45.018 1.00 0.00 217 ASP A CA 13
ATOM 13815 C C . ASP A 1 117 ? -2.911 30.299 45.057 1.00 0.00 217 ASP A C 13
ATOM 13816 O O . ASP A 1 117 ? -2.174 30.040 44.127 1.00 0.00 217 ASP A O 13
ATOM 13825 N N . ARG A 1 118 ? -3.028 29.544 46.097 1.00 0.00 218 ARG A N 13
ATOM 13826 C CA . ARG A 1 118 ? -2.210 28.320 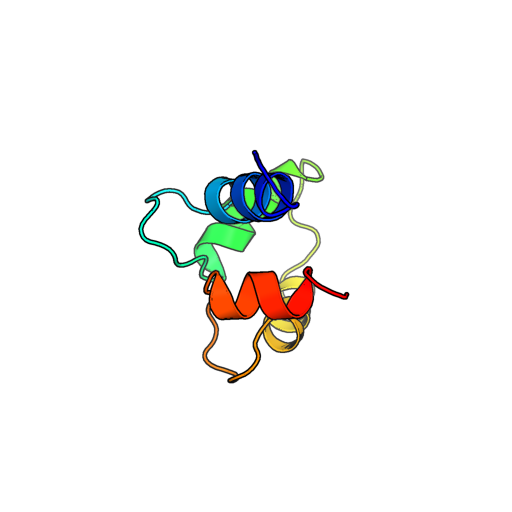46.183 1.00 0.00 218 ARG A CA 13
ATOM 13827 C C . ARG A 1 118 ? -2.952 27.221 46.888 1.00 0.00 218 ARG A C 13
ATOM 13828 O O . ARG A 1 118 ? -2.515 26.710 47.903 1.00 0.00 218 ARG A O 13
ATOM 13849 N N . ASP A 1 119 ? -4.059 26.885 46.324 1.00 0.00 219 ASP A N 13
ATOM 13850 C CA . ASP A 1 119 ? -4.908 25.812 46.901 1.00 0.00 219 ASP A CA 13
ATOM 13851 C C . ASP A 1 119 ? -4.982 24.612 45.959 1.00 0.00 219 ASP A C 13
ATOM 13852 O O . ASP A 1 119 ? -5.132 23.489 46.399 1.00 0.00 219 ASP A O 13
ATOM 13861 N N . GLY A 1 120 ? -4.877 24.865 44.675 1.00 0.00 220 GLY A N 13
ATOM 13862 C CA . GLY A 1 120 ? -4.944 23.735 43.706 1.00 0.00 220 GLY A CA 13
ATOM 13863 C C . GLY A 1 120 ? -6.402 23.412 43.393 1.00 0.00 220 GLY A C 13
ATOM 13864 O O . GLY A 1 120 ? -6.746 22.283 43.103 1.00 0.00 220 GLY A O 13
ATOM 13868 N N . ARG A 1 121 ? -7.230 24.414 43.464 1.00 0.00 221 ARG A N 13
ATOM 13869 C CA . ARG A 1 121 ? -8.666 24.202 43.179 1.00 0.00 221 ARG A CA 13
ATOM 13870 C C . ARG A 1 121 ? -9.268 25.435 42.510 1.00 0.00 221 ARG A C 13
ATOM 13871 O O . ARG A 1 121 ? -9.198 26.524 43.043 1.00 0.00 221 ARG A O 13
ATOM 13892 N N . ILE A 1 122 ? -9.851 25.236 41.351 1.00 0.00 222 ILE A N 13
ATOM 13893 C CA . ILE A 1 122 ? -10.466 26.386 40.625 1.00 0.00 222 ILE A CA 13
ATOM 13894 C C . ILE A 1 122 ? -11.982 26.373 40.786 1.00 0.00 222 ILE A C 13
ATOM 13895 O O . ILE A 1 122 ? -12.686 25.696 40.062 1.00 0.00 222 ILE A O 13
ATOM 13911 N N . THR A 1 123 ? -12.460 27.118 41.738 1.00 0.00 223 THR A N 13
ATOM 13912 C CA . THR A 1 123 ? -13.922 27.162 41.960 1.00 0.00 223 THR A CA 13
ATOM 13913 C C . THR A 1 123 ? -14.579 28.075 40.985 1.00 0.00 223 THR A C 13
ATOM 13914 O O . THR A 1 123 ? -13.953 28.968 40.452 1.00 0.00 223 THR A O 13
ATOM 13925 N N . VAL A 1 124 ? -15.828 27.791 40.731 1.00 0.00 224 VAL A N 13
ATOM 13926 C CA . VAL A 1 124 ? -16.600 28.620 39.784 1.00 0.00 224 VAL A CA 13
ATOM 13927 C C . VAL A 1 124 ? -16.173 30.047 39.915 1.00 0.00 224 VAL A C 13
ATOM 13928 O O . VAL A 1 124 ? -16.201 30.808 38.976 1.00 0.00 224 VAL A O 13
ATOM 13941 N N . ALA A 1 125 ? -15.773 30.376 41.096 1.00 0.00 225 ALA A N 13
ATOM 13942 C CA . ALA A 1 125 ? -15.322 31.763 41.357 1.00 0.00 225 ALA A CA 13
ATOM 13943 C C . ALA A 1 125 ? -14.071 32.065 40.548 1.00 0.00 225 ALA A C 13
ATOM 13944 O O . ALA A 1 125 ? -14.006 33.046 39.835 1.00 0.00 225 ALA A O 13
ATOM 13951 N N . GLU A 1 126 ? -13.098 31.212 40.677 1.00 0.00 226 GLU A N 13
ATOM 13952 C CA . GLU A 1 126 ? -11.838 31.417 39.929 1.00 0.00 226 GLU A CA 13
ATOM 13953 C C . GLU A 1 126 ? -12.087 31.294 38.430 1.00 0.00 226 GLU A C 13
ATOM 13954 O O . GLU A 1 126 ? -11.608 32.093 37.644 1.00 0.00 226 GLU A O 13
ATOM 13966 N N . LEU A 1 127 ? -12.847 30.297 38.062 1.00 0.00 227 LEU A N 13
ATOM 13967 C CA . LEU A 1 127 ? -13.144 30.095 36.625 1.00 0.00 227 LEU A CA 13
ATOM 13968 C C . LEU A 1 127 ? -13.953 31.265 36.059 1.00 0.00 227 LEU A C 13
ATOM 13969 O O . LEU A 1 127 ? -13.958 31.494 34.864 1.00 0.00 227 LEU A O 13
ATOM 13985 N N . ARG A 1 128 ? -14.618 31.987 36.924 1.00 0.00 228 ARG A N 13
ATOM 13986 C CA . ARG A 1 128 ? -15.424 33.139 36.443 1.00 0.00 228 ARG A CA 13
ATOM 13987 C C . ARG A 1 128 ? -14.567 34.381 36.321 1.00 0.00 228 ARG A C 13
ATOM 13988 O O . ARG A 1 128 ? -14.818 35.231 35.499 1.00 0.00 228 ARG A O 13
ATOM 14009 N N . GLN A 1 129 ? -13.579 34.471 37.153 1.00 0.00 229 GLN A N 13
ATOM 14010 C CA . GLN A 1 129 ? -12.690 35.647 37.105 1.00 0.00 229 GLN A CA 13
ATOM 14011 C C . GLN A 1 129 ? -11.496 35.322 36.257 1.00 0.00 229 GLN A C 13
ATOM 14012 O O . GLN A 1 129 ? -10.593 36.120 36.108 1.00 0.00 229 GLN A O 13
ATOM 14026 N N . ALA A 1 130 ? -11.520 34.136 35.715 1.00 0.00 230 ALA A N 13
ATOM 14027 C CA . ALA A 1 130 ? -10.395 33.692 34.858 1.00 0.00 230 ALA A CA 13
ATOM 14028 C C . ALA A 1 130 ? -10.835 33.395 33.444 1.00 0.00 230 ALA A C 13
ATOM 14029 O O . ALA A 1 130 ? -10.032 33.400 32.531 1.00 0.00 230 ALA A O 13
ATOM 14036 N N . ALA A 1 131 ? -12.090 33.143 33.273 1.00 0.00 231 ALA A N 13
ATOM 14037 C CA . ALA A 1 131 ? -12.564 32.843 31.921 1.00 0.00 231 ALA A CA 13
ATOM 14038 C C . ALA A 1 131 ? -12.842 34.111 31.066 1.00 0.00 231 ALA A C 13
ATOM 14039 O O . ALA A 1 131 ? -12.579 34.112 29.880 1.00 0.00 231 ALA A O 13
ATOM 14046 N N . PRO A 1 132 ? -13.369 35.171 31.675 1.00 0.00 232 PRO A N 13
ATOM 14047 C CA . PRO A 1 132 ? -13.658 36.398 30.927 1.00 0.00 232 PRO A CA 13
ATOM 14048 C C . PRO A 1 132 ? -12.383 37.090 30.466 1.00 0.00 232 PRO A C 13
ATOM 14049 O O . PRO A 1 132 ? -12.204 37.336 29.295 1.00 0.00 232 PRO A O 13
ATOM 14060 N N . ALA A 1 133 ? -11.525 37.401 31.402 1.00 0.00 233 ALA A N 13
ATOM 14061 C CA . ALA A 1 133 ? -10.253 38.080 31.031 1.00 0.00 233 ALA A CA 13
ATOM 14062 C C . ALA A 1 133 ? -9.632 37.438 29.801 1.00 0.00 233 ALA A C 13
ATOM 14063 O O . ALA A 1 133 ? -9.026 38.106 28.987 1.00 0.00 233 ALA A O 13
ATOM 14070 N N . LEU A 1 134 ? -9.793 36.148 29.686 1.00 0.00 234 LEU A N 13
ATOM 14071 C CA . LEU A 1 134 ? -9.219 35.439 28.515 1.00 0.00 234 LEU A CA 13
ATOM 14072 C C . LEU A 1 134 ? -9.941 35.829 27.233 1.00 0.00 234 LEU A C 13
ATOM 14073 O O . LEU A 1 134 ? -9.624 35.342 26.167 1.00 0.00 234 LEU A O 13
ATOM 14089 N N . LEU A 1 135 ? -10.904 36.701 27.367 1.00 0.00 235 LEU A N 13
ATOM 14090 C CA . LEU A 1 135 ? -11.669 37.147 26.173 1.00 0.00 235 LEU A CA 13
ATOM 14091 C C . LEU A 1 135 ? -11.940 38.642 26.214 1.00 0.00 235 LEU A C 13
ATOM 14092 O O . LEU A 1 135 ? -12.419 39.208 25.251 1.00 0.00 235 LEU A O 13
ATOM 14108 N N . GLY A 1 136 ? -11.633 39.262 27.316 1.00 0.00 236 GLY A N 13
ATOM 14109 C CA . GLY A 1 136 ? -11.881 40.721 27.406 1.00 0.00 236 GLY A CA 13
ATOM 14110 C C . GLY A 1 136 ? -13.360 40.995 27.134 1.00 0.00 236 GLY A C 13
ATOM 14111 O O . GLY A 1 136 ? -13.806 42.126 27.186 1.00 0.00 236 GLY A O 13
ATOM 14115 N N . GLU A 1 137 ? -14.092 39.934 26.850 1.00 0.00 237 GLU A N 13
ATOM 14116 C CA . GLU A 1 137 ? -15.546 40.080 26.568 1.00 0.00 237 GLU A CA 13
ATOM 14117 C C . GLU A 1 137 ? -16.384 39.191 27.498 1.00 0.00 237 GLU A C 13
ATOM 14118 O O . GLU A 1 137 ? -16.774 38.104 27.134 1.00 0.00 237 GLU A O 13
ATOM 14130 N N . PRO A 1 138 ? -16.637 39.687 28.690 1.00 0.00 238 PRO A N 13
ATOM 14131 C CA . PRO A 1 138 ? -17.418 38.958 29.676 1.00 0.00 238 PRO A CA 13
ATOM 14132 C C . PRO A 1 138 ? -18.875 38.856 29.249 1.00 0.00 238 PRO A C 13
ATOM 14133 O O . PRO A 1 138 ? -19.707 39.674 29.594 1.00 0.00 238 PRO A O 13
ATOM 14144 N N . LEU A 1 139 ? -19.137 37.867 28.487 1.00 0.00 239 LEU A N 13
ATOM 14145 C CA . LEU A 1 139 ? -20.520 37.656 28.000 1.00 0.00 239 LEU A CA 13
ATOM 14146 C C . LEU A 1 139 ? -21.480 37.357 29.154 1.00 0.00 239 LEU A C 13
ATOM 14147 O O . LEU A 1 139 ? -21.974 38.263 29.794 1.00 0.00 239 LEU A O 13
ATOM 14163 N N . GLU A 1 140 ? -21.719 36.086 29.399 1.00 0.00 240 GLU A N 13
ATOM 14164 C CA . GLU A 1 140 ? -22.642 35.697 30.506 1.00 0.00 240 GLU A CA 13
ATOM 14165 C C . GLU A 1 140 ? -21.901 34.940 31.608 1.00 0.00 240 GLU A C 13
ATOM 14166 O O . GLU A 1 140 ? -20.689 34.987 31.688 1.00 0.00 240 GLU A O 13
ATOM 14178 N N . GLY A 1 141 ? -22.650 34.251 32.442 1.00 0.00 241 GLY A N 13
ATOM 14179 C CA . GLY A 1 141 ? -22.006 33.481 33.552 1.00 0.00 241 GLY A CA 13
ATOM 14180 C C . GLY A 1 141 ? -22.710 32.127 33.757 1.00 0.00 241 GLY A C 13
ATOM 14181 O O . GLY A 1 141 ? -22.221 31.266 34.479 1.00 0.00 241 GLY A O 13
ATOM 14185 N N . THR A 1 142 ? -23.843 31.960 33.131 1.00 0.00 242 THR A N 13
ATOM 14186 C CA . THR A 1 142 ? -24.558 30.676 33.295 1.00 0.00 242 THR A CA 13
ATOM 14187 C C . THR A 1 142 ? -23.898 29.613 32.461 1.00 0.00 242 THR A C 13
ATOM 14188 O O . THR A 1 142 ? -23.971 28.434 32.758 1.00 0.00 242 THR A O 13
ATOM 14199 N N . GLU A 1 143 ? -23.248 30.052 31.447 1.00 0.00 243 GLU A N 13
ATOM 14200 C CA . GLU A 1 143 ? -22.557 29.099 30.557 1.00 0.00 243 GLU A CA 13
ATOM 14201 C C . GLU A 1 143 ? -21.395 28.483 31.313 1.00 0.00 243 GLU A C 13
ATOM 14202 O O . GLU A 1 143 ? -20.918 27.416 30.980 1.00 0.00 243 GLU A O 13
ATOM 14214 N N . LEU A 1 144 ? -20.965 29.184 32.327 1.00 0.00 244 LEU A N 13
ATOM 14215 C CA . LEU A 1 144 ? -19.843 28.688 33.145 1.00 0.00 244 LEU A CA 13
ATOM 14216 C C . LEU A 1 144 ? -20.346 27.651 34.103 1.00 0.00 244 LEU A C 13
ATOM 14217 O O . LEU A 1 144 ? -20.053 26.480 33.971 1.00 0.00 244 LEU A O 13
ATOM 14233 N N . ASP A 1 145 ? -21.093 28.119 35.076 1.00 0.00 245 ASP A N 13
ATOM 14234 C CA . ASP A 1 145 ? -21.655 27.179 36.094 1.00 0.00 245 ASP A CA 13
ATOM 14235 C C . ASP A 1 145 ? -22.055 25.870 35.431 1.00 0.00 245 ASP A C 13
ATOM 14236 O O . ASP A 1 145 ? -21.994 24.810 36.031 1.00 0.00 245 ASP A O 13
ATOM 14245 N N . GLU A 1 146 ? -22.463 25.963 34.200 1.00 0.00 246 GLU A N 13
ATOM 14246 C CA . GLU A 1 146 ? -22.865 24.741 33.483 1.00 0.00 246 GLU A CA 13
ATOM 14247 C C . GLU A 1 146 ? -21.625 23.940 33.145 1.00 0.00 246 GLU A C 13
ATOM 14248 O O . GLU A 1 146 ? -21.539 22.762 33.431 1.00 0.00 246 GLU A O 13
ATOM 14260 N N . MET A 1 147 ? -20.673 24.603 32.539 1.00 0.00 247 MET A N 13
ATOM 14261 C CA . MET A 1 147 ? -19.426 23.907 32.173 1.00 0.00 247 MET A CA 13
ATOM 14262 C C . MET A 1 147 ? -18.772 23.351 33.425 1.00 0.00 247 MET A C 13
ATOM 14263 O O . MET A 1 147 ? -18.080 22.354 33.379 1.00 0.00 247 MET A O 13
ATOM 14277 N N . LEU A 1 148 ? -18.994 24.016 34.530 1.00 0.00 248 LEU A N 13
ATOM 14278 C CA . LEU A 1 148 ? -18.395 23.537 35.791 1.00 0.00 248 LEU A CA 13
ATOM 14279 C C . LEU A 1 148 ? -18.878 22.130 36.066 1.00 0.00 248 LEU A C 13
ATOM 14280 O O . LEU A 1 148 ? -18.090 21.222 36.244 1.00 0.00 248 LEU A O 13
ATOM 14296 N N . ARG A 1 149 ? -20.173 21.969 36.095 1.00 0.00 249 ARG A N 13
ATOM 14297 C CA . ARG A 1 149 ? -20.725 20.619 36.355 1.00 0.00 249 ARG A CA 13
ATOM 14298 C C . ARG A 1 149 ? -20.161 19.615 35.353 1.00 0.00 249 ARG A C 13
ATOM 14299 O O . ARG A 1 149 ? -19.944 18.465 35.677 1.00 0.00 249 ARG A O 13
ATOM 14320 N N . GLU A 1 150 ? -19.936 20.073 34.148 1.00 0.00 250 GLU A N 13
ATOM 14321 C CA . GLU A 1 150 ? -19.388 19.163 33.110 1.00 0.00 250 GLU A CA 13
ATOM 14322 C C . GLU A 1 150 ? -17.942 18.800 33.415 1.00 0.00 250 GLU A C 13
ATOM 14323 O O . GLU A 1 150 ? -17.562 17.648 33.339 1.00 0.00 250 GLU A O 13
ATOM 14335 N N . MET A 1 151 ? -17.157 19.787 33.755 1.00 0.00 251 MET A N 13
ATOM 14336 C CA . MET A 1 151 ? -15.743 19.507 34.064 1.00 0.00 251 MET A CA 13
ATOM 14337 C C . MET A 1 151 ? -15.648 18.632 35.299 1.00 0.00 251 MET A C 13
ATOM 14338 O O . MET A 1 151 ? -14.832 17.736 35.368 1.00 0.00 251 MET A O 13
ATOM 14352 N N . ASP A 1 152 ? -16.487 18.911 36.261 1.00 0.00 252 ASP A N 13
ATOM 14353 C CA . ASP A 1 152 ? -16.462 18.107 37.498 1.00 0.00 252 ASP A CA 13
ATOM 14354 C C . ASP A 1 152 ? -16.733 16.649 37.173 1.00 0.00 252 ASP A C 13
ATOM 14355 O O . ASP A 1 152 ? -17.599 16.342 36.377 1.00 0.00 252 ASP A O 13
ATOM 14364 N N . LEU A 1 153 ? -15.984 15.779 37.797 1.00 0.00 253 LEU A N 13
ATOM 14365 C CA . LEU A 1 153 ? -16.162 14.334 37.557 1.00 0.00 253 LEU A CA 13
ATOM 14366 C C . LEU A 1 153 ? -16.432 13.652 38.872 1.00 0.00 253 LEU A C 13
ATOM 14367 O O . LEU A 1 153 ? -16.337 12.445 38.991 1.00 0.00 253 LEU A O 13
ATOM 14383 N N . ASN A 1 154 ? -16.767 14.450 39.853 1.00 0.00 254 ASN A N 13
ATOM 14384 C CA . ASN A 1 154 ? -17.049 13.891 41.177 1.00 0.00 254 ASN A CA 13
ATOM 14385 C C . ASN A 1 154 ? -18.137 14.684 41.883 1.00 0.00 254 ASN A C 13
ATOM 14386 O O . ASN A 1 154 ? -18.438 14.436 43.034 1.00 0.00 254 ASN A O 13
ATOM 14397 N N . GLY A 1 155 ? -18.712 15.628 41.186 1.00 0.00 255 GLY A N 13
ATOM 14398 C CA . GLY A 1 155 ? -19.780 16.439 41.819 1.00 0.00 255 GLY A CA 13
ATOM 14399 C C . GLY A 1 155 ? -19.251 17.035 43.115 1.00 0.00 255 GLY A C 13
ATOM 14400 O O . GLY A 1 155 ? -19.768 16.762 44.182 1.00 0.00 255 GLY A O 13
ATOM 14404 N N . ASP A 1 156 ? -18.228 17.846 42.991 1.00 0.00 256 ASP A N 13
ATOM 14405 C CA . ASP A 1 156 ? -17.636 18.478 44.183 1.00 0.00 256 ASP A CA 13
ATOM 14406 C C . ASP A 1 156 ? -17.957 19.952 44.168 1.00 0.00 256 ASP A C 13
ATOM 14407 O O . ASP A 1 156 ? -18.252 20.542 45.190 1.00 0.00 256 ASP A O 13
ATOM 14416 N N . GLY A 1 157 ? -17.888 20.520 42.997 1.00 0.00 257 GLY A N 13
ATOM 14417 C CA . GLY A 1 157 ? -18.183 21.958 42.857 1.00 0.00 257 GLY A CA 13
ATOM 14418 C C . GLY A 1 157 ? -16.893 22.753 42.696 1.00 0.00 257 GLY A C 13
ATOM 14419 O O . GLY A 1 157 ? -16.821 23.912 43.053 1.00 0.00 257 GLY A O 13
ATOM 14423 N N . THR A 1 158 ? -15.906 22.109 42.159 1.00 0.00 258 THR A N 13
ATOM 14424 C CA . THR A 1 158 ? -14.624 22.772 41.956 1.00 0.00 258 THR A CA 13
ATOM 14425 C C . THR A 1 158 ? -13.825 21.998 40.950 1.00 0.00 258 THR A C 13
ATOM 14426 O O . THR A 1 158 ? -14.297 21.000 40.440 1.00 0.00 258 THR A O 13
ATOM 14437 N N . ILE A 1 159 ? -12.629 22.449 40.684 1.00 0.00 259 ILE A N 13
ATOM 14438 C CA . ILE A 1 159 ? -11.794 21.732 39.701 1.00 0.00 259 ILE A CA 13
ATOM 14439 C C . ILE A 1 159 ? -10.459 21.311 40.247 1.00 0.00 259 ILE A C 13
ATOM 14440 O O . ILE A 1 159 ? -9.691 22.117 40.730 1.00 0.00 259 ILE A O 13
ATOM 14456 N N . ASP A 1 160 ? -10.215 20.040 40.151 1.00 0.00 260 ASP A N 13
ATOM 14457 C CA . ASP A 1 160 ? -8.946 19.489 40.634 1.00 0.00 260 ASP A CA 13
ATOM 14458 C C . ASP A 1 160 ? -8.174 19.055 39.416 1.00 0.00 260 ASP A C 13
ATOM 14459 O O . ASP A 1 160 ? -8.769 18.667 38.429 1.00 0.00 260 ASP A O 13
ATOM 14468 N N . PHE A 1 161 ? -6.887 19.139 39.462 1.00 0.00 261 PHE A N 13
ATOM 14469 C CA . PHE A 1 161 ? -6.126 18.718 38.272 1.00 0.00 261 PHE A CA 13
ATOM 14470 C C . PHE A 1 161 ? -6.616 17.364 37.795 1.00 0.00 261 PHE A C 13
ATOM 14471 O O . PHE A 1 161 ? -6.301 16.938 36.717 1.00 0.00 261 PHE A O 13
ATOM 14488 N N . ASP A 1 162 ? -7.393 16.711 38.609 1.00 0.00 262 ASP A N 13
ATOM 14489 C CA . ASP A 1 162 ? -7.907 15.391 38.201 1.00 0.00 262 ASP A CA 13
ATOM 14490 C C . ASP A 1 162 ? -9.090 15.573 37.258 1.00 0.00 262 ASP A C 13
ATOM 14491 O O . ASP A 1 162 ? -9.165 14.944 36.225 1.00 0.00 262 ASP A O 13
ATOM 14500 N N . GLU A 1 163 ? -9.996 16.441 37.635 1.00 0.00 263 GLU A N 13
ATOM 14501 C CA . GLU A 1 163 ? -11.183 16.683 36.772 1.00 0.00 263 GLU A CA 13
ATOM 14502 C C . GLU A 1 163 ? -10.764 17.424 35.517 1.00 0.00 263 GLU A C 13
ATOM 14503 O O . GLU A 1 163 ? -11.060 17.018 34.410 1.00 0.00 263 GLU A O 13
ATOM 14515 N N . PHE A 1 164 ? -10.081 18.506 35.727 1.00 0.00 264 PHE A N 13
ATOM 14516 C CA . PHE A 1 164 ? -9.613 19.322 34.593 1.00 0.00 264 PHE A CA 13
ATOM 14517 C C . PHE A 1 164 ? -8.857 18.467 33.580 1.00 0.00 264 PHE A C 13
ATOM 14518 O O . PHE A 1 164 ? -9.097 18.546 32.392 1.00 0.00 264 PHE A O 13
ATOM 14535 N N . VAL A 1 165 ? -7.958 17.657 34.075 1.00 0.00 265 VAL A N 13
ATOM 14536 C CA . VAL A 1 165 ? -7.171 16.789 33.162 1.00 0.00 265 VAL A CA 13
ATOM 14537 C C . VAL A 1 165 ? -8.013 15.660 32.599 1.00 0.00 265 VAL A C 13
ATOM 14538 O O . VAL A 1 165 ? -7.963 15.383 31.420 1.00 0.00 265 VAL A O 13
ATOM 14551 N N . MET A 1 166 ? -8.764 15.019 33.444 1.00 0.00 266 MET A N 13
ATOM 14552 C CA . MET A 1 166 ? -9.608 13.905 32.949 1.00 0.00 266 MET A CA 13
ATOM 14553 C C . MET A 1 166 ? -10.298 14.303 31.648 1.00 0.00 266 MET A C 13
ATOM 14554 O O . MET A 1 166 ? -10.391 13.519 30.724 1.00 0.00 266 MET A O 13
ATOM 14568 N N . MET A 1 167 ? -10.764 15.522 31.603 1.00 0.00 267 MET A N 13
ATOM 14569 C CA . MET A 1 167 ? -11.450 16.004 30.381 1.00 0.00 267 MET A CA 13
ATOM 14570 C C . MET A 1 167 ? -10.435 16.286 29.288 1.00 0.00 267 MET A C 13
ATOM 14571 O O . MET A 1 167 ? -10.483 15.712 28.217 1.00 0.00 267 MET A O 13
ATOM 14585 N N . LEU A 1 168 ? -9.535 17.170 29.586 1.00 0.00 268 LEU A N 13
ATOM 14586 C CA . LEU A 1 168 ? -8.496 17.526 28.601 1.00 0.00 268 LEU A CA 13
ATOM 14587 C C . LEU A 1 168 ? -7.748 16.288 28.138 1.00 0.00 268 LEU A C 13
ATOM 14588 O O . LEU A 1 168 ? -7.569 16.066 26.956 1.00 0.00 268 LEU A O 13
ATOM 14604 N N . SER A 1 169 ? -7.330 15.511 29.079 1.00 0.00 269 SER A N 13
ATOM 14605 C CA . SER A 1 169 ? -6.584 14.268 28.746 1.00 0.00 269 SER A CA 13
ATOM 14606 C C . SER A 1 169 ? -7.202 13.552 27.546 1.00 0.00 269 SER A C 13
ATOM 14607 O O . SER A 1 169 ? -6.500 12.946 26.761 1.00 0.00 269 SER A O 13
ATOM 14615 N N . THR A 1 170 ? -8.500 13.634 27.423 1.00 0.00 270 THR A N 13
ATOM 14616 C CA . THR A 1 170 ? -9.163 12.959 26.275 1.00 0.00 270 THR A CA 13
ATOM 14617 C C . THR A 1 170 ? -10.421 13.707 25.844 1.00 0.00 270 THR A C 13
ATOM 14618 O O . THR A 1 170 ? -10.407 14.445 24.879 1.00 0.00 270 THR A O 13
ATOM 14629 N N . GLY A 1 171 ? -11.487 13.499 26.565 1.00 0.00 271 GLY A N 13
ATOM 14630 C CA . GLY A 1 171 ? -12.758 14.192 26.209 1.00 0.00 271 GLY A CA 13
ATOM 14631 C C . GLY A 1 171 ? -13.563 13.351 25.215 1.00 0.00 271 GLY A C 13
ATOM 14632 O O . GLY A 1 171 ? -13.893 13.905 24.179 1.00 0.00 271 GLY A O 13
ATOM 14639 N N . HIS A 1 100 ? -0.738 14.988 17.714 1.00 0.00 200 HIS A N 14
ATOM 14640 C CA . HIS A 1 100 ? -0.983 15.930 18.832 1.00 0.00 200 HIS A CA 14
ATOM 14641 C C . HIS A 1 100 ? -0.111 15.585 20.033 1.00 0.00 200 HIS A C 14
ATOM 14642 O O . HIS A 1 100 ? -0.277 14.549 20.648 1.00 0.00 200 HIS A O 14
ATOM 14656 N N . MET A 1 101 ? 0.805 16.459 20.345 1.00 0.00 201 MET A N 14
ATOM 14657 C CA . MET A 1 101 ? 1.699 16.201 21.501 1.00 0.00 201 MET A CA 14
ATOM 14658 C C . MET A 1 101 ? 0.899 16.097 22.793 1.00 0.00 201 MET A C 14
ATOM 14659 O O . MET A 1 101 ? -0.304 16.273 22.799 1.00 0.00 201 MET A O 14
ATOM 14673 N N . LEU A 1 102 ? 1.580 15.809 23.867 1.00 0.00 202 LEU A N 14
ATOM 14674 C CA . LEU A 1 102 ? 0.877 15.690 25.165 1.00 0.00 202 LEU A CA 14
ATOM 14675 C C . LEU A 1 102 ? 1.801 16.079 26.312 1.00 0.00 202 LEU A C 14
ATOM 14676 O O . LEU A 1 102 ? 2.997 15.873 26.245 1.00 0.00 202 LEU A O 14
ATOM 14692 N N . GLY A 1 103 ? 1.233 16.642 27.340 1.00 0.00 203 GLY A N 14
ATOM 14693 C CA . GLY A 1 103 ? 2.072 17.049 28.501 1.00 0.00 203 GLY A CA 14
ATOM 14694 C C . GLY A 1 103 ? 1.282 17.961 29.439 1.00 0.00 203 GLY A C 14
ATOM 14695 O O . GLY A 1 103 ? 0.832 19.020 29.049 1.00 0.00 203 GLY A O 14
ATOM 14699 N N . VAL A 1 104 ? 1.131 17.528 30.658 1.00 0.00 204 VAL A N 14
ATOM 14700 C CA . VAL A 1 104 ? 0.379 18.349 31.635 1.00 0.00 204 VAL A CA 14
ATOM 14701 C C . VAL A 1 104 ? 0.851 19.795 31.604 1.00 0.00 204 VAL A C 14
ATOM 14702 O O . VAL A 1 104 ? 0.149 20.687 32.038 1.00 0.00 204 VAL A O 14
ATOM 14715 N N . ARG A 1 105 ? 2.038 19.999 31.101 1.00 0.00 205 ARG A N 14
ATOM 14716 C CA . ARG A 1 105 ? 2.576 21.380 31.035 1.00 0.00 205 ARG A CA 14
ATOM 14717 C C . ARG A 1 105 ? 1.506 22.365 30.594 1.00 0.00 205 ARG A C 14
ATOM 14718 O O . ARG A 1 105 ? 1.207 23.310 31.294 1.00 0.00 205 ARG A O 14
ATOM 14739 N N . GLU A 1 106 ? 0.943 22.132 29.445 1.00 0.00 206 GLU A N 14
ATOM 14740 C CA . GLU A 1 106 ? -0.106 23.055 28.960 1.00 0.00 206 GLU A CA 14
ATOM 14741 C C . GLU A 1 106 ? -1.263 23.114 29.942 1.00 0.00 206 GLU A C 14
ATOM 14742 O O . GLU A 1 106 ? -1.785 24.173 30.226 1.00 0.00 206 GLU A O 14
ATOM 14754 N N . LEU A 1 107 ? -1.646 21.977 30.446 1.00 0.00 207 LEU A N 14
ATOM 14755 C CA . LEU A 1 107 ? -2.766 21.963 31.410 1.00 0.00 207 LEU A CA 14
ATOM 14756 C C . LEU A 1 107 ? -2.443 22.841 32.595 1.00 0.00 207 LEU A C 14
ATOM 14757 O O . LEU A 1 107 ? -3.277 23.593 33.058 1.00 0.00 207 LEU A O 14
ATOM 14773 N N . ARG A 1 108 ? -1.235 22.735 33.073 1.00 0.00 208 ARG A N 14
ATOM 14774 C CA . ARG A 1 108 ? -0.853 23.561 34.227 1.00 0.00 208 ARG A CA 14
ATOM 14775 C C . ARG A 1 108 ? -1.093 25.032 33.917 1.00 0.00 208 ARG A C 14
ATOM 14776 O O . ARG A 1 108 ? -1.845 25.697 34.596 1.00 0.00 208 ARG A O 14
ATOM 14797 N N . ILE A 1 109 ? -0.461 25.503 32.876 1.00 0.00 209 ILE A N 14
ATOM 14798 C CA . ILE A 1 109 ? -0.632 26.927 32.496 1.00 0.00 209 ILE A CA 14
ATOM 14799 C C . ILE A 1 109 ? -2.095 27.358 32.616 1.00 0.00 209 ILE A C 14
ATOM 14800 O O . ILE A 1 109 ? -2.388 28.416 33.129 1.00 0.00 209 ILE A O 14
ATOM 14816 N N . ALA A 1 110 ? -2.984 26.530 32.143 1.00 0.00 210 ALA A N 14
ATOM 14817 C CA . ALA A 1 110 ? -4.426 26.887 32.224 1.00 0.00 210 ALA A CA 14
ATOM 14818 C C . ALA A 1 110 ? -4.943 26.813 33.653 1.00 0.00 210 ALA A C 14
ATOM 14819 O O . ALA A 1 110 ? -5.463 27.779 34.175 1.00 0.00 210 ALA A O 14
ATOM 14826 N N . PHE A 1 111 ? -4.797 25.676 34.259 1.00 0.00 211 PHE A N 14
ATOM 14827 C CA . PHE A 1 111 ? -5.270 25.529 35.631 1.00 0.00 211 PHE A CA 14
ATOM 14828 C C . PHE A 1 111 ? -4.546 26.486 36.538 1.00 0.00 211 PHE A C 14
ATOM 14829 O O . PHE A 1 111 ? -5.148 27.275 37.238 1.00 0.00 211 PHE A O 14
ATOM 14846 N N . ARG A 1 112 ? -3.260 26.395 36.507 1.00 0.00 212 ARG A N 14
ATOM 14847 C CA . ARG A 1 112 ? -2.445 27.274 37.349 1.00 0.00 212 ARG A CA 14
ATOM 14848 C C . ARG A 1 112 ? -2.760 28.753 37.115 1.00 0.00 212 ARG A C 14
ATOM 14849 O O . ARG A 1 112 ? -2.586 29.564 38.003 1.00 0.00 212 ARG A O 14
ATOM 14870 N N . GLU A 1 113 ? -3.221 29.090 35.933 1.00 0.00 213 GLU A N 14
ATOM 14871 C CA . GLU A 1 113 ? -3.533 30.498 35.674 1.00 0.00 213 GLU A CA 14
ATOM 14872 C C . GLU A 1 113 ? -4.923 30.864 36.198 1.00 0.00 213 GLU A C 14
ATOM 14873 O O . GLU A 1 113 ? -5.202 32.022 36.443 1.00 0.00 213 GLU A O 14
ATOM 14885 N N . PHE A 1 114 ? -5.776 29.875 36.366 1.00 0.00 214 PHE A N 14
ATOM 14886 C CA . PHE A 1 114 ? -7.139 30.177 36.873 1.00 0.00 214 PHE A CA 14
ATOM 14887 C C . PHE A 1 114 ? -7.189 30.057 38.397 1.00 0.00 214 PHE A C 14
ATOM 14888 O O . PHE A 1 114 ? -7.933 30.762 39.050 1.00 0.00 214 PHE A O 14
ATOM 14905 N N . ASP A 1 115 ? -6.395 29.162 38.942 1.00 0.00 215 ASP A N 14
ATOM 14906 C CA . ASP A 1 115 ? -6.399 28.996 40.422 1.00 0.00 215 ASP A CA 14
ATOM 14907 C C . ASP A 1 115 ? -5.434 29.965 41.089 1.00 0.00 215 ASP A C 14
ATOM 14908 O O . ASP A 1 115 ? -4.359 30.228 40.589 1.00 0.00 215 ASP A O 14
ATOM 14917 N N . LYS A 1 116 ? -5.844 30.474 42.214 1.00 0.00 216 LYS A N 14
ATOM 14918 C CA . LYS A 1 116 ? -4.989 31.426 42.951 1.00 0.00 216 LYS A CA 14
ATOM 14919 C C . LYS A 1 116 ? -5.493 31.570 44.365 1.00 0.00 216 LYS A C 14
ATOM 14920 O O . LYS A 1 116 ? -6.100 32.559 44.726 1.00 0.00 216 LYS A O 14
ATOM 14939 N N . ASP A 1 117 ? -5.232 30.578 45.130 1.00 0.00 217 ASP A N 14
ATOM 14940 C CA . ASP A 1 117 ? -5.673 30.596 46.537 1.00 0.00 217 ASP A CA 14
ATOM 14941 C C . ASP A 1 117 ? -4.914 29.531 47.325 1.00 0.00 217 ASP A C 14
ATOM 14942 O O . ASP A 1 117 ? -5.217 29.237 48.462 1.00 0.00 217 ASP A O 14
ATOM 14951 N N . ARG A 1 118 ? -3.901 29.009 46.697 1.00 0.00 218 ARG A N 14
ATOM 14952 C CA . ARG A 1 118 ? -3.080 27.962 47.354 1.00 0.00 218 ARG A CA 14
ATOM 14953 C C . ARG A 1 118 ? -3.925 26.791 47.770 1.00 0.00 218 ARG A C 14
ATOM 14954 O O . ARG A 1 118 ? -3.993 26.440 48.931 1.00 0.00 218 ARG A O 14
ATOM 14975 N N . ASP A 1 119 ? -4.550 26.213 46.812 1.00 0.00 219 ASP A N 14
ATOM 14976 C CA . ASP A 1 119 ? -5.418 25.044 47.092 1.00 0.00 219 ASP A CA 14
ATOM 14977 C C . ASP A 1 119 ? -5.348 24.016 45.966 1.00 0.00 219 ASP A C 14
ATOM 14978 O O . ASP A 1 119 ? -5.424 22.828 46.205 1.00 0.00 219 ASP A O 14
ATOM 14987 N N . GLY A 1 120 ? -5.209 24.487 44.757 1.00 0.00 220 GLY A N 14
ATOM 14988 C CA . GLY A 1 120 ? -5.135 23.536 43.616 1.00 0.00 220 GLY A CA 14
ATOM 14989 C C . GLY A 1 120 ? -6.546 23.159 43.166 1.00 0.00 220 GLY A C 14
ATOM 14990 O O . GLY A 1 120 ? -6.764 22.094 42.621 1.00 0.00 220 GLY A O 14
ATOM 14994 N N . ARG A 1 121 ? -7.474 24.045 43.417 1.00 0.00 221 ARG A N 14
ATOM 14995 C CA . ARG A 1 121 ? -8.878 23.783 43.021 1.00 0.00 221 ARG A CA 14
ATOM 14996 C C . ARG A 1 121 ? -9.514 25.046 42.456 1.00 0.00 221 ARG A C 14
ATOM 14997 O O . ARG A 1 121 ? -9.610 26.049 43.138 1.00 0.00 221 ARG A O 14
ATOM 15018 N N . ILE A 1 122 ? -9.938 24.980 41.220 1.00 0.00 222 ILE A N 14
ATOM 15019 C CA . ILE A 1 122 ? -10.570 26.179 40.609 1.00 0.00 222 ILE A CA 14
ATOM 15020 C C . ILE A 1 122 ? -12.066 26.154 40.820 1.00 0.00 222 ILE A C 14
ATOM 15021 O O . ILE A 1 122 ? -12.753 25.269 40.344 1.00 0.00 222 ILE A O 14
ATOM 15037 N N . THR A 1 123 ? -12.547 27.122 41.530 1.00 0.00 223 THR A N 14
ATOM 15038 C CA . THR A 1 123 ? -13.996 27.181 41.791 1.00 0.00 223 THR A CA 14
ATOM 15039 C C . THR A 1 123 ? -14.695 28.000 40.756 1.00 0.00 223 THR A C 14
ATOM 15040 O O . THR A 1 123 ? -14.103 28.863 40.137 1.00 0.00 223 THR A O 14
ATOM 15051 N N . VAL A 1 124 ? -15.945 27.688 40.564 1.00 0.00 224 VAL A N 14
ATOM 15052 C CA . VAL A 1 124 ? -16.746 28.423 39.572 1.00 0.00 224 VAL A CA 14
ATOM 15053 C C . VAL A 1 124 ? -16.389 29.872 39.625 1.00 0.00 224 VAL A C 14
ATOM 15054 O O . VAL A 1 124 ? -16.512 30.598 38.660 1.00 0.00 224 VAL A O 14
ATOM 15067 N N . ALA A 1 125 ? -15.953 30.261 40.770 1.00 0.00 225 ALA A N 14
ATOM 15068 C CA . ALA A 1 125 ? -15.561 31.669 40.964 1.00 0.00 225 ALA A CA 14
ATOM 15069 C C . ALA A 1 125 ? -14.206 31.926 40.326 1.00 0.00 225 ALA A C 14
ATOM 15070 O O . ALA A 1 125 ? -14.044 32.850 39.559 1.00 0.00 225 ALA A O 14
ATOM 15077 N N . GLU A 1 126 ? -13.256 31.101 40.657 1.00 0.00 226 GLU A N 14
ATOM 15078 C CA . GLU A 1 126 ? -11.909 31.283 40.077 1.00 0.00 226 GLU A CA 14
ATOM 15079 C C . GLU A 1 126 ? -11.979 31.148 38.560 1.00 0.00 226 GLU A C 14
ATOM 15080 O O . GLU A 1 126 ? -11.378 31.920 37.826 1.00 0.00 226 GLU A O 14
ATOM 15092 N N . LEU A 1 127 ? -12.734 30.185 38.109 1.00 0.00 227 LEU A N 14
ATOM 15093 C CA . LEU A 1 127 ? -12.854 29.990 36.654 1.00 0.00 227 LEU A CA 14
ATOM 15094 C C . LEU A 1 127 ? -13.425 31.246 36.001 1.00 0.00 227 LEU A C 14
ATOM 15095 O O . LEU A 1 127 ? -12.890 31.741 35.038 1.00 0.00 227 LEU A O 14
ATOM 15111 N N . ARG A 1 128 ? -14.499 31.740 36.562 1.00 0.00 228 ARG A N 14
ATOM 15112 C CA . ARG A 1 128 ? -15.138 32.961 36.004 1.00 0.00 228 ARG A CA 14
ATOM 15113 C C . ARG A 1 128 ? -14.234 34.172 36.089 1.00 0.00 228 ARG A C 14
ATOM 15114 O O . ARG A 1 128 ? -14.336 35.069 35.290 1.00 0.00 228 ARG A O 14
ATOM 15135 N N . GLN A 1 129 ? -13.375 34.188 37.056 1.00 0.00 229 GLN A N 14
ATOM 15136 C CA . GLN A 1 129 ? -12.471 35.344 37.187 1.00 0.00 229 GLN A CA 14
ATOM 15137 C C . GLN A 1 129 ? -11.232 35.099 36.383 1.00 0.00 229 GLN A C 14
ATOM 15138 O O . GLN A 1 129 ? -10.327 35.911 36.357 1.00 0.00 229 GLN A O 14
ATOM 15152 N N . ALA A 1 130 ? -11.219 33.965 35.740 1.00 0.00 230 ALA A N 14
ATOM 15153 C CA . ALA A 1 130 ? -10.051 33.601 34.909 1.00 0.00 230 ALA A CA 14
ATOM 15154 C C . ALA A 1 130 ? -10.422 33.456 33.445 1.00 0.00 230 ALA A C 14
ATOM 15155 O O . ALA A 1 130 ? -9.703 33.891 32.574 1.00 0.00 230 ALA A O 14
ATOM 15162 N N . ALA A 1 131 ? -11.540 32.851 33.209 1.00 0.00 231 ALA A N 14
ATOM 15163 C CA . ALA A 1 131 ? -11.992 32.653 31.814 1.00 0.00 231 ALA A CA 14
ATOM 15164 C C . ALA A 1 131 ? -12.056 33.959 30.993 1.00 0.00 231 ALA A C 14
ATOM 15165 O O . ALA A 1 131 ? -11.595 34.006 29.873 1.00 0.00 231 ALA A O 14
ATOM 15172 N N . PRO A 1 132 ? -12.650 34.985 31.555 1.00 0.00 232 PRO A N 14
ATOM 15173 C CA . PRO A 1 132 ? -12.764 36.267 30.860 1.00 0.00 232 PRO A CA 14
ATOM 15174 C C . PRO A 1 132 ? -11.408 36.939 30.674 1.00 0.00 232 PRO A C 14
ATOM 15175 O O . PRO A 1 132 ? -11.182 37.622 29.697 1.00 0.00 232 PRO A O 14
ATOM 15186 N N . ALA A 1 133 ? -10.531 36.735 31.613 1.00 0.00 233 ALA A N 14
ATOM 15187 C CA . ALA A 1 133 ? -9.190 37.358 31.502 1.00 0.00 233 ALA A CA 14
ATOM 15188 C C . ALA A 1 133 ? -8.427 36.821 30.296 1.00 0.00 233 ALA A C 14
ATOM 15189 O O . ALA A 1 133 ? -7.389 37.341 29.937 1.00 0.00 233 ALA A O 14
ATOM 15196 N N . LEU A 1 134 ? -8.949 35.790 29.690 1.00 0.00 234 LEU A N 14
ATOM 15197 C CA . LEU A 1 134 ? -8.255 35.218 28.508 1.00 0.00 234 LEU A CA 14
ATOM 15198 C C . LEU A 1 134 ? -8.502 36.075 27.271 1.00 0.00 234 LEU A C 14
ATOM 15199 O O . LEU A 1 134 ? -7.575 36.587 26.675 1.00 0.00 234 LEU A O 14
ATOM 15215 N N . LEU A 1 135 ? -9.756 36.211 26.911 1.00 0.00 235 LEU A N 14
ATOM 15216 C CA . LEU A 1 135 ? -10.101 37.031 25.715 1.00 0.00 235 LEU A CA 14
ATOM 15217 C C . LEU A 1 135 ? -10.769 38.327 26.124 1.00 0.00 235 LEU A C 14
ATOM 15218 O O . LEU A 1 135 ? -11.293 39.046 25.297 1.00 0.00 235 LEU A O 14
ATOM 15234 N N . GLY A 1 136 ? -10.741 38.611 27.395 1.00 0.00 236 GLY A N 14
ATOM 15235 C CA . GLY A 1 136 ? -11.375 39.865 27.870 1.00 0.00 236 GLY A CA 14
ATOM 15236 C C . GLY A 1 136 ? -12.858 39.882 27.491 1.00 0.00 236 GLY A C 14
ATOM 15237 O O . GLY A 1 136 ? -13.597 40.749 27.912 1.00 0.00 236 GLY A O 14
ATOM 15241 N N . GLU A 1 137 ? -13.266 38.918 26.700 1.00 0.00 237 GLU A N 14
ATOM 15242 C CA . GLU A 1 137 ? -14.695 38.873 26.289 1.00 0.00 237 GLU A CA 14
ATOM 15243 C C . GLU A 1 137 ? -15.604 38.486 27.489 1.00 0.00 237 GLU A C 14
ATOM 15244 O O . GLU A 1 137 ? -15.413 37.450 28.089 1.00 0.00 237 GLU A O 14
ATOM 15256 N N . PRO A 1 138 ? -16.581 39.348 27.824 1.00 0.00 238 PRO A N 14
ATOM 15257 C CA . PRO A 1 138 ? -17.487 39.089 28.924 1.00 0.00 238 PRO A CA 14
ATOM 15258 C C . PRO A 1 138 ? -18.334 37.866 28.672 1.00 0.00 238 PRO A C 14
ATOM 15259 O O . PRO A 1 138 ? -19.016 37.752 27.672 1.00 0.00 238 PRO A O 14
ATOM 15270 N N . LEU A 1 139 ? -18.255 36.992 29.582 1.00 0.00 239 LEU A N 14
ATOM 15271 C CA . LEU A 1 139 ? -19.027 35.729 29.487 1.00 0.00 239 LEU A CA 14
ATOM 15272 C C . LEU A 1 139 ? -20.494 35.950 29.859 1.00 0.00 239 LEU A C 14
ATOM 15273 O O . LEU A 1 139 ? -21.235 36.577 29.130 1.00 0.00 239 LEU A O 14
ATOM 15289 N N . GLU A 1 140 ? -20.882 35.426 30.994 1.00 0.00 240 GLU A N 14
ATOM 15290 C CA . GLU A 1 140 ? -22.293 35.585 31.443 1.00 0.00 240 GLU A CA 14
ATOM 15291 C C . GLU A 1 140 ? -22.432 35.207 32.918 1.00 0.00 240 GLU A C 14
ATOM 15292 O O . GLU A 1 140 ? -22.345 36.051 33.787 1.00 0.00 240 GLU A O 14
ATOM 15304 N N . GLY A 1 141 ? -22.650 33.940 33.173 1.00 0.00 241 GLY A N 14
ATOM 15305 C CA . GLY A 1 141 ? -22.799 33.487 34.593 1.00 0.00 241 GLY A CA 14
ATOM 15306 C C . GLY A 1 141 ? -23.291 32.033 34.641 1.00 0.00 241 GLY A C 14
ATOM 15307 O O . GLY A 1 141 ? -22.523 31.116 34.893 1.00 0.00 241 GLY A O 14
ATOM 15311 N N . THR A 1 142 ? -24.565 31.852 34.410 1.00 0.00 242 THR A N 14
ATOM 15312 C CA . THR A 1 142 ? -25.114 30.478 34.440 1.00 0.00 242 THR A CA 14
ATOM 15313 C C . THR A 1 142 ? -24.475 29.652 33.357 1.00 0.00 242 THR A C 14
ATOM 15314 O O . THR A 1 142 ? -24.589 28.440 33.330 1.00 0.00 242 THR A O 14
ATOM 15325 N N . GLU A 1 143 ? -23.803 30.328 32.494 1.00 0.00 243 GLU A N 14
ATOM 15326 C CA . GLU A 1 143 ? -23.126 29.631 31.382 1.00 0.00 243 GLU A CA 14
ATOM 15327 C C . GLU A 1 143 ? -22.044 28.741 31.944 1.00 0.00 243 GLU A C 14
ATOM 15328 O O . GLU A 1 143 ? -21.945 27.578 31.609 1.00 0.00 243 GLU A O 14
ATOM 15340 N N . LEU A 1 144 ? -21.249 29.313 32.796 1.00 0.00 244 LEU A N 14
ATOM 15341 C CA . LEU A 1 144 ? -20.159 28.538 33.411 1.00 0.00 244 LEU A CA 14
ATOM 15342 C C . LEU A 1 144 ? -20.730 27.508 34.330 1.00 0.00 244 LEU A C 14
ATOM 15343 O O . LEU A 1 144 ? -20.538 26.326 34.141 1.00 0.00 244 LEU A O 14
ATOM 15359 N N . ASP A 1 145 ? -21.414 27.997 35.339 1.00 0.00 245 ASP A N 14
ATOM 15360 C CA . ASP A 1 145 ? -22.040 27.076 36.333 1.00 0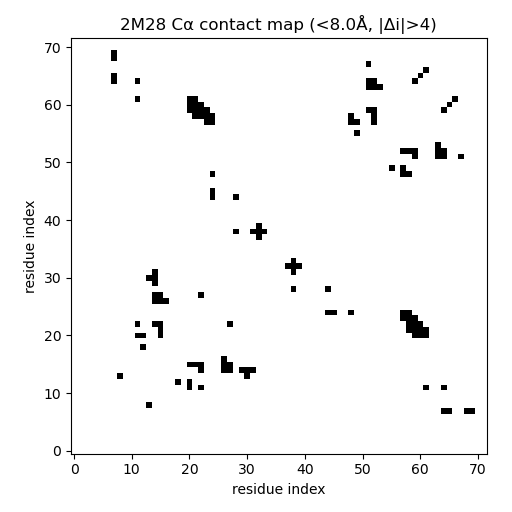.00 245 ASP A CA 14
ATOM 15361 C C . ASP A 1 145 ? -22.497 25.801 35.658 1.00 0.00 245 ASP A C 14
ATOM 15362 O O . ASP A 1 145 ? -22.438 24.731 36.234 1.00 0.00 245 ASP A O 14
ATOM 15371 N N . GLU A 1 146 ? -22.954 25.935 34.447 1.00 0.00 246 GLU A N 14
ATOM 15372 C CA . GLU A 1 146 ? -23.414 24.737 33.720 1.00 0.00 246 GLU A CA 14
ATOM 15373 C C . GLU A 1 146 ? -22.206 23.904 33.325 1.00 0.00 246 GLU A C 14
ATOM 15374 O O . GLU A 1 146 ? -22.127 22.730 33.631 1.00 0.00 246 GLU A O 14
ATOM 15386 N N . MET A 1 147 ? -21.273 24.534 32.656 1.00 0.00 247 MET A N 14
ATOM 15387 C CA . MET A 1 147 ? -20.062 23.797 32.236 1.00 0.00 247 MET A CA 14
ATOM 15388 C C . MET A 1 147 ? -19.369 23.230 33.461 1.00 0.00 247 MET A C 14
ATOM 15389 O O . MET A 1 147 ? -18.808 22.151 33.423 1.00 0.00 247 MET A O 14
ATOM 15403 N N . LEU A 1 148 ? -19.422 23.976 34.534 1.00 0.00 248 LEU A N 14
ATOM 15404 C CA . LEU A 1 148 ? -18.780 23.513 35.778 1.00 0.00 248 LEU A CA 14
ATOM 15405 C C . LEU A 1 148 ? -19.338 22.151 36.161 1.00 0.00 248 LEU A C 14
ATOM 15406 O O . LEU A 1 148 ? -18.601 21.208 36.370 1.00 0.00 248 LEU A O 14
ATOM 15422 N N . ARG A 1 149 ? -20.638 22.077 36.251 1.00 0.00 249 ARG A N 14
ATOM 15423 C CA . ARG A 1 149 ? -21.268 20.791 36.616 1.00 0.00 249 ARG A CA 14
ATOM 15424 C C . ARG A 1 149 ? -20.850 19.704 35.636 1.00 0.00 249 ARG A C 14
ATOM 15425 O O . ARG A 1 149 ? -20.823 18.537 35.972 1.00 0.00 249 ARG A O 14
ATOM 15446 N N . GLU A 1 150 ? -20.531 20.112 34.436 1.00 0.00 250 GLU A N 14
ATOM 15447 C CA . GLU A 1 150 ? -20.112 19.124 33.416 1.00 0.00 250 GLU A CA 14
ATOM 15448 C C . GLU A 1 150 ? -18.626 18.802 33.532 1.00 0.00 250 GLU A C 14
ATOM 15449 O O . GLU A 1 150 ? -18.173 17.782 33.050 1.00 0.00 250 GLU A O 14
ATOM 15461 N N . MET A 1 151 ? -17.889 19.674 34.167 1.00 0.00 251 MET A N 14
ATOM 15462 C CA . MET A 1 151 ? -16.442 19.421 34.312 1.00 0.00 251 MET A CA 14
ATOM 15463 C C . MET A 1 151 ? -16.149 18.633 35.587 1.00 0.00 251 MET A C 14
ATOM 15464 O O . MET A 1 151 ? -15.275 17.790 35.607 1.00 0.00 251 MET A O 14
ATOM 15478 N N . ASP A 1 152 ? -16.877 18.924 36.632 1.00 0.00 252 ASP A N 14
ATOM 15479 C CA . ASP A 1 152 ? -16.644 18.192 37.904 1.00 0.00 252 ASP A CA 14
ATOM 15480 C C . ASP A 1 152 ? -16.669 16.686 37.655 1.00 0.00 252 ASP A C 14
ATOM 15481 O O . ASP A 1 152 ? -17.555 16.190 36.983 1.00 0.00 252 ASP A O 14
ATOM 15490 N N . LEU A 1 153 ? -15.710 15.984 38.228 1.00 0.00 253 LEU A N 14
ATOM 15491 C CA . LEU A 1 153 ? -15.648 14.508 38.039 1.00 0.00 253 LEU A CA 14
ATOM 15492 C C . LEU A 1 153 ? -15.719 13.808 39.374 1.00 0.00 253 LEU A C 14
ATOM 15493 O O . LEU A 1 153 ? -15.609 12.599 39.449 1.00 0.00 253 LEU A O 14
ATOM 15509 N N . ASN A 1 154 ? -15.899 14.585 40.404 1.00 0.00 254 ASN A N 14
ATOM 15510 C CA . ASN A 1 154 ? -15.980 14.005 41.753 1.00 0.00 254 ASN A CA 14
ATOM 15511 C C . ASN A 1 154 ? -17.174 14.551 42.511 1.00 0.00 254 ASN A C 14
ATOM 15512 O O . ASN A 1 154 ? -17.261 14.401 43.714 1.00 0.00 254 ASN A O 14
ATOM 15523 N N . GLY A 1 155 ? -18.082 15.171 41.802 1.00 0.00 255 GLY A N 14
ATOM 15524 C CA . GLY A 1 155 ? -19.271 15.726 42.493 1.00 0.00 255 GLY A CA 14
ATOM 15525 C C . GLY A 1 155 ? -18.803 16.491 43.714 1.00 0.00 255 GLY A C 14
ATOM 15526 O O . GLY A 1 155 ? -19.163 16.168 44.830 1.00 0.00 255 GLY A O 14
ATOM 15530 N N . ASP A 1 156 ? -17.999 17.491 43.466 1.00 0.00 256 ASP A N 14
ATOM 15531 C CA . ASP A 1 156 ? -17.470 18.310 44.562 1.00 0.00 256 ASP A CA 14
ATOM 15532 C C . ASP A 1 156 ? -17.820 19.776 44.316 1.00 0.00 256 ASP A C 14
ATOM 15533 O O . ASP A 1 156 ? -17.942 20.556 45.242 1.00 0.00 256 ASP A O 14
ATOM 15542 N N . GLY A 1 157 ? -17.999 20.119 43.062 1.00 0.00 257 GLY A N 14
ATOM 15543 C CA . GLY A 1 157 ? -18.348 21.525 42.729 1.00 0.00 257 GLY A CA 14
ATOM 15544 C C . GLY A 1 157 ? -17.106 22.391 42.613 1.00 0.00 257 GLY A C 14
ATOM 15545 O O . GLY A 1 157 ? -17.127 23.565 42.924 1.00 0.00 257 GLY A O 14
ATOM 15549 N N . THR A 1 158 ? -16.052 21.798 42.170 1.00 0.00 258 THR A N 14
ATOM 15550 C CA . THR A 1 158 ? -14.802 22.543 42.020 1.00 0.00 258 THR A CA 14
ATOM 15551 C C . THR A 1 158 ? -13.931 21.812 41.040 1.00 0.00 258 THR A C 14
ATOM 15552 O O . THR A 1 158 ? -14.091 20.623 40.851 1.00 0.00 258 THR A O 14
ATOM 15563 N N . ILE A 1 159 ? -13.026 22.516 40.431 1.00 0.00 259 ILE A N 14
ATOM 15564 C CA . ILE A 1 159 ? -12.143 21.858 39.453 1.00 0.00 259 ILE A CA 14
ATOM 15565 C C . ILE A 1 159 ? -10.787 21.521 40.006 1.00 0.00 259 ILE A C 14
ATOM 15566 O O . ILE A 1 159 ? -9.995 22.395 40.288 1.00 0.00 259 ILE A O 14
ATOM 15582 N N . ASP A 1 160 ? -10.540 20.252 40.140 1.00 0.00 260 ASP A N 14
ATOM 15583 C CA . ASP A 1 160 ? -9.241 19.814 40.666 1.00 0.00 260 ASP A CA 14
ATOM 15584 C C . ASP A 1 160 ? -8.380 19.397 39.489 1.00 0.00 260 ASP A C 14
ATOM 15585 O O . ASP A 1 160 ? -8.877 18.841 38.530 1.00 0.00 260 ASP A O 14
ATOM 15594 N N . PHE A 1 161 ? -7.118 19.678 39.562 1.00 0.00 261 PHE A N 14
ATOM 15595 C CA . PHE A 1 161 ? -6.229 19.295 38.439 1.00 0.00 261 PHE A CA 14
ATOM 15596 C C . PHE A 1 161 ? -6.545 17.886 37.963 1.00 0.00 261 PHE A C 14
ATOM 15597 O O . PHE A 1 161 ? -6.226 17.517 36.853 1.00 0.00 261 PHE A O 14
ATOM 15614 N N . ASP A 1 162 ? -7.186 17.130 38.806 1.00 0.00 262 ASP A N 14
ATOM 15615 C CA . ASP A 1 162 ? -7.532 15.747 38.417 1.00 0.00 262 ASP A CA 14
ATOM 15616 C C . ASP A 1 162 ? -8.684 15.741 37.421 1.00 0.00 262 ASP A C 14
ATOM 15617 O O . ASP A 1 162 ? -8.659 15.015 36.454 1.00 0.00 262 ASP A O 14
ATOM 15626 N N . GLU A 1 163 ? -9.674 16.556 37.670 1.00 0.00 263 GLU A N 14
ATOM 15627 C CA . GLU A 1 163 ? -10.830 16.599 36.735 1.00 0.00 263 GLU A CA 14
ATOM 15628 C C . GLU A 1 163 ? -10.445 17.376 35.503 1.00 0.00 263 GLU A C 14
ATOM 15629 O O . GLU A 1 163 ? -10.545 16.898 34.390 1.00 0.00 263 GLU A O 14
ATOM 15641 N N . PHE A 1 164 ? -10.010 18.566 35.740 1.00 0.00 264 PHE A N 14
ATOM 15642 C CA . PHE A 1 164 ? -9.597 19.440 34.638 1.00 0.00 264 PHE A CA 14
ATOM 15643 C C . PHE A 1 164 ? -8.723 18.693 33.635 1.00 0.00 264 PHE A C 14
ATOM 15644 O O . PHE A 1 164 ? -8.832 18.887 32.442 1.00 0.00 264 PHE A O 14
ATOM 15661 N N . VAL A 1 165 ? -7.872 17.848 34.153 1.00 0.00 265 VAL A N 14
ATOM 15662 C CA . VAL A 1 165 ? -6.967 17.069 33.268 1.00 0.00 265 VAL A CA 14
ATOM 15663 C C . VAL A 1 165 ? -7.659 15.854 32.641 1.00 0.00 265 VAL A C 14
ATOM 15664 O O . VAL A 1 165 ? -7.668 15.697 31.435 1.00 0.00 265 VAL A O 14
ATOM 15677 N N . MET A 1 166 ? -8.218 15.021 33.462 1.00 0.00 266 MET A N 14
ATOM 15678 C CA . MET A 1 166 ? -8.909 13.813 32.932 1.00 0.00 266 MET A CA 14
ATOM 15679 C C . MET A 1 166 ? -9.745 14.128 31.690 1.00 0.00 266 MET A C 14
ATOM 15680 O O . MET A 1 166 ? -9.927 13.283 30.837 1.00 0.00 266 MET A O 14
ATOM 15694 N N . MET A 1 167 ? -10.231 15.333 31.606 1.00 0.00 267 MET A N 14
ATOM 15695 C CA . MET A 1 167 ? -11.055 15.704 30.423 1.00 0.00 267 MET A CA 14
ATOM 15696 C C . MET A 1 167 ? -10.195 16.051 29.211 1.00 0.00 267 MET A C 14
ATOM 15697 O O . MET A 1 167 ? -10.368 15.494 28.147 1.00 0.00 267 MET A O 14
ATOM 15711 N N . LEU A 1 168 ? -9.298 16.969 29.388 1.00 0.00 268 LEU A N 14
ATOM 15712 C CA . LEU A 1 168 ? -8.421 17.363 28.254 1.00 0.00 268 LEU A CA 14
ATOM 15713 C C . LEU A 1 168 ? -7.404 16.283 27.938 1.00 0.00 268 LEU A C 14
ATOM 15714 O O . LEU A 1 168 ? -7.287 15.848 26.809 1.00 0.00 268 LEU A O 14
ATOM 15730 N N . SER A 1 169 ? -6.681 15.874 28.939 1.00 0.00 269 SER A N 14
ATOM 15731 C CA . SER A 1 169 ? -5.659 14.819 28.722 1.00 0.00 269 SER A CA 14
ATOM 15732 C C . SER A 1 169 ? -6.188 13.721 27.809 1.00 0.00 269 SER A C 14
ATOM 15733 O O . SER A 1 169 ? -5.485 13.240 26.943 1.00 0.00 269 SER A O 14
ATOM 15741 N N . THR A 1 170 ? -7.417 13.343 28.014 1.00 0.00 270 THR A N 14
ATOM 15742 C CA . THR A 1 170 ? -7.994 12.279 27.161 1.00 0.00 270 THR A CA 14
ATOM 15743 C C . THR A 1 170 ? -8.137 12.755 25.743 1.00 0.00 270 THR A C 14
ATOM 15744 O O . THR A 1 170 ? -7.168 12.873 25.018 1.00 0.00 270 THR A O 14
ATOM 15755 N N . GLY A 1 171 ? -9.345 13.027 25.367 1.00 0.00 271 GLY A N 14
ATOM 15756 C CA . GLY A 1 171 ? -9.577 13.498 24.000 1.00 0.00 271 GLY A CA 14
ATOM 15757 C C . GLY A 1 171 ? -11.018 13.221 23.573 1.00 0.00 271 GLY A C 14
ATOM 15758 O O . GLY A 1 171 ? -11.226 13.166 22.373 1.00 0.00 271 GLY A O 14
#

CATH classification: 1.10.238.10

InterPro domains:
  IPR002048 EF-hand domain [PF00036] (129-157)
  IPR002048 EF-hand domain [PF13499] (206-266)
  IPR002048 EF-hand domain [PS50222] (125-160)
  IPR002048 EF-hand domain [PS50222] (202-237)
  IPR002048 EF-hand domain [PS50222] (239-271)
  IPR002048 EF-hand domain [SM00054] (129-157)
  IPR002048 EF-hand domain [SM00054] (206-234)
  IPR002048 EF-hand domain [SM00054] (243-271)
  IPR002048 EF-hand domain [cd00051] (206-269)
  IPR011992 EF-hand domain pair [SSF47473] (120-269)
  IPR018247 EF-Hand 1, calcium-binding site [PS00018] (138-150)
  IPR018247 EF-Hand 1, calcium-binding site [PS00018] (215-227)
  IPR018247 EF-Hand 1, calcium-binding site [PS00018] (252-264)
  IPR043582 Calcium binding protein 1/2/4/5 [PTHR45917] (33-270)

Secondary structure (DSSP, 8-state):
---SHHHHHHHHHHH-SS-SS-EEHHHHHHHSSTTTTS---SHHHHHHHHHH-SS-SSEE-HHHHHHHHTT-

GO terms:
  GO:0098793 presynapse (C, EXP)
  GO:0046549 retinal cone cell development (P, IMP)
  GO:0060040 retinal bipolar neuron differentiation (P, IMP)
  GO:0007602 phototransduction (P, IMP)
  GO:0008594 photoreceptor cell morphogenesis (P, IMP)